Protein AF-A0A388K401-F1 (afdb_monomer_lite)

Seque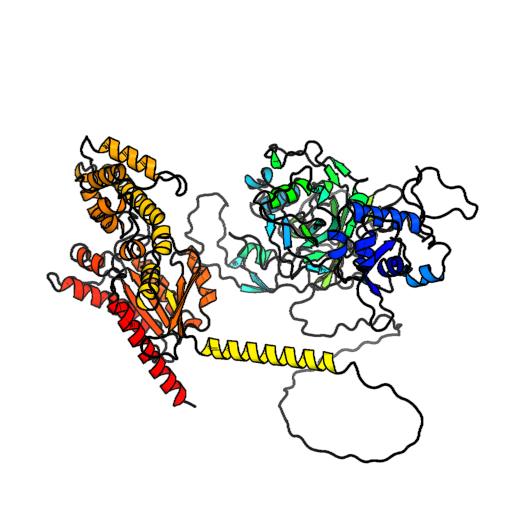nce (908 aa):
MAAQSSFIPVSRDSHFPLQNLPFGIFRPIRGSGARPRVGTAIGDFVVDLSALACRGAFSNCPHLCKGASEGCFAQSSLNAFIALGRDAWREARECLTSLLAEKDPYGAPSASCSSVSSSSLSLQYDDEIRGEAVIPISDVVMEMPVNVGDFTDFYSSRHHASNIAAIFRGGNNTLPANWVHLPTAYHGRASSIVVSGTPIHRPWGQVVSQQSSCSGLDSGPGVHHKHLQQCSPDLKPCEHLDFELEVAAVVGVGTTLGTRVSVEHARDHIFGFVLLNDWSARDIQKWESVPLGPLVGKNFGTSISPWVVTQDALEPFTCPAPVQDPPPLPYLRNPRRRSFDIRLEAAIRPPGATSGATVCRTNYRHLYWTVDQQMSHLTVGGCSLRPGDLLASGTVSGPETSSLACLLELSGGGTRDVVLNLGAEQSQPSDYESGYQEKPKGQVTRRFLEDGDEVVLSGYCDGGSYRVGFGTCLLIVVCPTAGAVRATLSLFGWGCGGRSDNEPMKTGRWRDCCGPSGLCGLGIGSVRCAMGCCLNKDDNSAQHERTQNSEIDKQIKRAERDDKQITKILLLGAGESGKSTIFKQIKVLFQRGFSDEERSDFKKIVHVNVYQSIKVLLDGRQDFFESDSNPVYSLLPGNERLAQKISDIANLSSPELPDLNGDAAAEIDRLWKDPGIQATFRRANELQLPDCAQYFFDNIDRIGAPDYIPTQEDVLFARIRTTGVAETEFVSPENPKLVYRVYDVGGQRNERRKWLHLFDGVSAIIFCVALSEYDQLLFEDESVNRMMETKQLFESVLQEQWFKKTAVMVFLNKFDIFRKKVTKVSLSKCEWFSDYRPVGGAQEVEHAYRYVARKFEDLFRQHTSQENYGRVFEVHKSTATDTEVVRRIFDAMDRAFLLQRLMEMDGN

Radius of gyration: 36.4 Å; chains: 1; bounding box: 83×88×107 Å

pLDDT: mean 82.01, std 21.8, range [21.3, 98.94]

Structure (mmCIF, N/CA/C/O backbone):
data_AF-A0A388K401-F1
#
_entry.id   AF-A0A388K401-F1
#
loop_
_atom_site.group_PDB
_atom_site.id
_atom_site.type_symbol
_atom_site.label_atom_id
_atom_site.label_alt_id
_atom_site.label_comp_id
_atom_site.label_asym_id
_atom_site.label_entity_id
_atom_site.label_seq_id
_atom_site.pdbx_PDB_ins_code
_atom_site.Cartn_x
_atom_site.Cartn_y
_atom_site.Cartn_z
_atom_site.occupancy
_atom_site.B_iso_or_equiv
_atom_site.auth_seq_id
_atom_site.auth_comp_id
_atom_site.auth_asym_id
_atom_site.auth_atom_id
_atom_site.pdbx_PDB_model_num
ATOM 1 N N . MET A 1 1 ? -12.216 35.893 25.322 1.00 35.09 1 MET A N 1
ATOM 2 C CA . MET A 1 1 ? -13.345 35.508 26.200 1.00 35.09 1 MET A CA 1
ATOM 3 C C . MET A 1 1 ? -12.829 34.466 27.179 1.00 35.09 1 MET A C 1
ATOM 5 O O . MET A 1 1 ? -11.853 33.808 26.833 1.00 35.09 1 MET A O 1
ATOM 9 N N . ALA A 1 2 ? -13.422 34.323 28.366 1.00 49.66 2 ALA A N 1
ATOM 10 C CA . ALA A 1 2 ? -13.132 33.158 29.205 1.00 49.66 2 ALA A CA 1
ATOM 11 C C . ALA A 1 2 ? -13.573 31.881 28.468 1.00 49.66 2 ALA A C 1
ATOM 13 O O . ALA A 1 2 ? -14.562 31.915 27.732 1.00 49.66 2 ALA A O 1
ATOM 14 N N . ALA A 1 3 ? -12.828 30.786 28.619 1.00 61.72 3 ALA A N 1
ATOM 15 C CA . ALA A 1 3 ? -13.238 29.498 28.075 1.00 61.72 3 ALA A CA 1
ATOM 16 C C . ALA A 1 3 ? -14.488 29.008 28.824 1.00 61.72 3 ALA A C 1
ATOM 18 O O . ALA A 1 3 ? -14.553 29.117 30.047 1.00 61.72 3 ALA A O 1
ATOM 19 N N . GLN A 1 4 ? -15.478 28.494 28.094 1.00 77.06 4 GLN A N 1
ATOM 20 C CA . GLN A 1 4 ? -16.706 27.956 28.680 1.00 77.06 4 GLN A CA 1
ATOM 21 C C . GLN A 1 4 ? -16.378 26.738 29.563 1.00 77.06 4 GLN A C 1
ATOM 23 O O . GLN A 1 4 ? -15.682 25.822 29.114 1.00 77.06 4 GLN A O 1
ATOM 28 N N . SER A 1 5 ? -16.851 26.749 30.810 1.00 86.50 5 SER A N 1
ATOM 29 C CA . SER A 1 5 ? -16.699 25.659 31.777 1.00 86.50 5 SER A CA 1
ATOM 30 C C . SER A 1 5 ? -17.785 24.595 31.604 1.00 86.50 5 SER A C 1
ATOM 32 O O . SER A 1 5 ? -18.876 24.866 31.095 1.00 86.50 5 SER A O 1
ATOM 34 N N . SER A 1 6 ? -17.477 23.370 32.032 1.00 93.31 6 SER A N 1
ATOM 35 C CA . SER A 1 6 ? -18.460 22.296 32.193 1.00 93.31 6 SER A CA 1
ATOM 36 C C . SER A 1 6 ? -18.882 22.196 33.656 1.00 93.31 6 SER A C 1
ATOM 38 O O . SER A 1 6 ? -18.071 22.457 34.541 1.00 93.31 6 SER A O 1
ATOM 40 N N . PHE A 1 7 ? -20.121 21.767 33.918 1.00 93.31 7 PHE A N 1
ATOM 41 C CA . PHE A 1 7 ? -20.528 21.402 35.281 1.00 93.31 7 PHE A CA 1
ATOM 42 C C . PHE A 1 7 ? -19.846 20.108 35.771 1.00 93.31 7 PHE A C 1
ATOM 44 O O . PHE A 1 7 ? -19.833 19.833 36.970 1.00 93.31 7 PHE A O 1
ATOM 51 N N . ILE A 1 8 ? -19.299 19.296 34.855 1.00 93.88 8 ILE A N 1
ATOM 52 C CA . ILE A 1 8 ? -18.440 18.158 35.189 1.00 93.88 8 ILE A CA 1
ATOM 53 C C . ILE A 1 8 ? -17.040 18.709 35.500 1.00 93.88 8 ILE A C 1
ATOM 55 O O . ILE A 1 8 ? -16.502 19.458 34.682 1.00 93.88 8 ILE A O 1
ATOM 59 N N . PRO A 1 9 ? -16.415 18.352 36.639 1.00 92.81 9 PRO A N 1
ATOM 60 C CA . PRO A 1 9 ? -15.063 18.798 36.957 1.00 92.81 9 PRO A CA 1
ATOM 61 C C . PRO A 1 9 ? -14.043 18.366 35.895 1.00 92.81 9 PRO A C 1
ATOM 63 O O . PRO A 1 9 ? -13.937 17.188 35.556 1.00 92.81 9 PRO A O 1
ATOM 66 N N . VAL A 1 10 ? -13.252 19.323 35.407 1.00 95.12 10 VAL A N 1
ATOM 67 C CA . VAL A 1 10 ? -12.160 19.096 34.450 1.00 95.12 10 VAL A CA 1
ATOM 68 C C . VAL A 1 10 ? -10.888 19.746 34.990 1.00 95.12 10 VAL A C 1
ATOM 70 O O . VAL A 1 10 ? -10.878 20.935 35.310 1.00 95.12 10 VAL A O 1
ATOM 73 N N . SER A 1 11 ? -9.794 18.986 35.076 1.00 93.62 11 SER A N 1
ATOM 74 C CA . SER A 1 11 ? -8.477 19.534 35.418 1.00 93.62 11 SER A CA 1
ATOM 75 C C . SER A 1 11 ? -7.849 20.264 34.221 1.00 93.62 11 SER A C 1
ATOM 77 O O . SER A 1 11 ? -8.057 19.886 33.070 1.00 93.62 11 SER A O 1
ATOM 79 N N . ARG A 1 12 ? -7.036 21.301 34.474 1.00 90.19 12 ARG A N 1
ATOM 80 C CA . ARG A 1 12 ? -6.385 22.111 33.419 1.00 90.19 12 ARG A CA 1
ATOM 81 C C . ARG A 1 12 ? -5.584 21.274 32.412 1.00 90.19 12 ARG A C 1
ATOM 83 O O . ARG A 1 12 ? -5.545 21.606 31.229 1.00 90.19 12 ARG A O 1
ATOM 90 N N . ASP A 1 13 ? -4.940 20.218 32.900 1.00 93.06 13 ASP A N 1
ATOM 91 C CA . ASP A 1 13 ? -4.091 19.328 32.109 1.00 93.06 13 ASP A CA 1
ATOM 92 C C . ASP A 1 13 ? -4.837 18.097 31.565 1.00 93.06 13 ASP A C 1
ATOM 94 O O . ASP A 1 13 ? -4.228 17.277 30.878 1.00 93.06 13 ASP A O 1
ATOM 98 N N . SER A 1 14 ? -6.147 17.975 31.824 1.00 96.19 14 SER A N 1
ATOM 99 C CA . SER A 1 14 ? -6.985 16.936 31.223 1.00 96.19 14 SER A CA 1
ATOM 100 C C . SER A 1 14 ? -6.935 17.019 29.700 1.00 96.19 14 SER A C 1
ATOM 102 O O . SER A 1 14 ? -6.981 18.098 29.108 1.00 96.19 14 SER A O 1
ATOM 104 N N . HIS A 1 15 ? -6.896 15.855 29.054 1.00 97.62 15 HIS A N 1
ATOM 105 C CA . HIS A 1 15 ? -7.008 15.752 27.603 1.00 97.62 15 HIS A CA 1
ATOM 106 C C . HIS A 1 15 ? -8.436 16.052 27.117 1.00 97.62 15 HIS A C 1
ATOM 108 O O . HIS A 1 15 ? -8.618 16.324 25.931 1.00 97.62 15 HIS A O 1
ATOM 114 N N . PHE A 1 16 ? -9.442 16.027 28.000 1.00 98.25 16 PHE A N 1
ATOM 115 C CA . PHE A 1 16 ? -10.863 16.016 27.642 1.00 98.25 16 PHE A CA 1
ATOM 116 C C . PHE A 1 16 ? -11.660 17.188 28.252 1.00 98.25 16 PHE A C 1
ATOM 118 O O . PHE A 1 16 ? -12.622 16.959 28.979 1.00 98.25 16 PHE A O 1
ATOM 125 N N . PRO A 1 17 ? -11.308 18.460 27.998 1.00 97.50 17 PRO A N 1
ATOM 126 C CA . PRO A 1 17 ? -12.152 19.583 28.385 1.00 97.50 17 PRO A CA 1
ATOM 127 C C . PRO A 1 17 ? -13.359 19.731 27.450 1.00 97.50 17 PRO A C 1
ATOM 129 O O . PRO A 1 17 ? -13.425 19.111 26.387 1.00 97.50 17 PRO A O 1
ATOM 132 N N . LEU A 1 18 ? -14.278 20.632 27.810 1.00 97.00 18 LEU A N 1
ATOM 133 C CA . LEU A 1 18 ? -15.475 20.960 27.022 1.00 97.00 18 LEU A CA 1
ATOM 134 C C . LEU A 1 18 ? -15.146 21.412 25.584 1.00 97.00 18 LEU A C 1
ATOM 136 O O . LEU A 1 18 ? -15.950 21.255 24.674 1.00 97.00 18 LEU A O 1
ATOM 140 N N . GLN A 1 19 ? -13.943 21.947 25.360 1.00 97.56 19 GLN A N 1
ATOM 141 C CA . GLN A 1 19 ? -13.450 22.351 24.043 1.00 97.56 19 GLN A CA 1
ATOM 142 C C . GLN A 1 19 ? -13.028 21.162 23.159 1.00 97.56 19 GLN A C 1
ATOM 144 O O . GLN A 1 19 ? -12.932 21.329 21.944 1.00 97.56 19 GLN A O 1
ATOM 149 N N . ASN A 1 20 ? -12.783 19.977 23.728 1.00 98.44 20 ASN A N 1
ATOM 150 C CA . ASN A 1 20 ? -12.405 18.785 22.969 1.00 98.44 20 ASN A CA 1
ATOM 151 C C . ASN A 1 20 ? -13.643 18.009 22.499 1.00 98.44 20 ASN A C 1
ATOM 153 O O . ASN A 1 20 ? -13.984 18.096 21.321 1.00 98.44 20 ASN A O 1
ATOM 157 N N . LEU A 1 21 ? -14.328 17.311 23.414 1.00 98.38 21 LEU A N 1
ATOM 158 C CA . LEU A 1 21 ? -15.435 16.383 23.125 1.00 98.38 21 LEU A CA 1
ATOM 159 C C . LEU A 1 21 ? -15.110 15.413 21.961 1.00 98.38 21 LEU A C 1
ATOM 161 O O . LEU A 1 21 ? -15.732 15.485 20.896 1.00 98.38 21 LEU A O 1
ATOM 165 N N . PRO A 1 22 ? -14.111 14.521 22.122 1.00 98.75 22 PRO A N 1
ATOM 166 C CA . PRO A 1 22 ? -13.769 13.535 21.106 1.00 98.75 22 PRO A CA 1
ATOM 167 C C . PRO A 1 22 ? -14.777 12.382 21.132 1.00 98.75 22 PRO A C 1
ATOM 169 O O . PRO A 1 22 ? -15.382 12.109 22.170 1.00 98.75 22 PRO A O 1
ATOM 172 N N . PHE A 1 23 ? -14.943 11.680 20.015 1.00 98.88 23 PHE A N 1
ATOM 173 C CA . PHE A 1 23 ? -15.877 10.555 19.901 1.00 98.88 23 PHE A CA 1
ATOM 174 C C . PHE A 1 23 ? -15.132 9.220 19.964 1.00 98.88 23 PHE A C 1
ATOM 176 O O . PHE A 1 23 ? -14.021 9.100 19.452 1.00 98.88 23 PHE A O 1
ATOM 183 N N . GLY A 1 24 ? -15.742 8.205 20.568 1.00 98.69 24 GLY A N 1
ATOM 184 C CA . GLY A 1 24 ? -15.165 6.865 20.675 1.00 98.69 24 GLY A CA 1
ATOM 185 C C . GLY A 1 24 ? -16.234 5.802 20.894 1.00 98.69 24 GLY A C 1
ATOM 186 O O . GLY A 1 24 ? -17.405 6.123 21.114 1.00 98.69 24 GLY A O 1
ATOM 187 N N . ILE A 1 25 ? -15.828 4.533 20.839 1.00 98.69 25 ILE A N 1
ATOM 188 C CA . ILE A 1 25 ? -16.687 3.398 21.191 1.00 98.69 25 ILE A CA 1
ATOM 189 C C . ILE A 1 25 ? -16.267 2.870 22.555 1.00 98.69 25 ILE A C 1
ATOM 191 O O . ILE A 1 25 ? -15.093 2.582 22.787 1.00 98.69 25 ILE A O 1
ATOM 195 N N . PHE A 1 26 ? -17.237 2.726 23.450 1.00 97.62 26 PHE A N 1
ATOM 196 C CA . PHE A 1 26 ? -17.017 2.205 24.791 1.00 97.62 26 PHE A CA 1
ATOM 197 C C . PHE A 1 26 ? -18.036 1.119 25.134 1.00 97.62 26 PHE A C 1
ATOM 199 O O . PHE A 1 26 ? -19.147 1.074 24.595 1.00 97.62 26 PHE A O 1
ATOM 206 N N . ARG A 1 27 ? -17.668 0.261 26.082 1.00 95.69 27 ARG A N 1
ATOM 207 C CA . ARG A 1 27 ? -18.534 -0.753 26.679 1.00 95.69 27 ARG A CA 1
ATOM 208 C C . ARG A 1 27 ? -18.417 -0.681 28.207 1.00 95.69 27 ARG A C 1
ATOM 210 O O . ARG A 1 27 ? -17.317 -0.862 28.725 1.00 95.69 27 ARG A O 1
ATOM 217 N N . PRO A 1 28 ? -19.514 -0.442 28.950 1.00 92.56 28 PRO A N 1
ATOM 218 C CA . PRO A 1 28 ? -19.504 -0.504 30.409 1.00 92.56 28 PRO A CA 1
ATOM 219 C C . PRO A 1 28 ? -18.999 -1.851 30.932 1.00 92.56 28 PRO A C 1
ATOM 221 O O . PRO A 1 28 ? -19.343 -2.904 30.391 1.00 92.56 28 PRO A O 1
ATOM 224 N N . ILE A 1 29 ? -18.232 -1.818 32.020 1.00 89.44 29 ILE A N 1
ATOM 225 C CA . ILE A 1 29 ? -17.775 -3.018 32.737 1.00 89.44 29 ILE A CA 1
ATOM 226 C C . ILE A 1 29 ? -18.932 -3.646 33.533 1.00 89.44 29 ILE A C 1
ATOM 228 O O . ILE A 1 29 ? -18.994 -4.864 33.700 1.00 89.44 29 ILE A O 1
ATOM 232 N N . ARG A 1 30 ? -19.869 -2.821 34.019 1.00 78.38 30 ARG A N 1
ATOM 233 C CA . ARG A 1 30 ? -21.013 -3.249 34.837 1.00 78.38 30 ARG A CA 1
ATOM 234 C C . ARG A 1 30 ? -22.275 -3.403 33.979 1.00 78.38 30 ARG A C 1
ATOM 236 O O . ARG A 1 30 ? -22.579 -2.540 33.161 1.00 78.38 30 ARG A O 1
ATOM 243 N N . GLY A 1 31 ? -23.026 -4.481 34.215 1.00 65.00 31 GLY A N 1
ATOM 244 C CA . GLY A 1 31 ? -24.271 -4.815 33.507 1.00 65.00 31 GLY A CA 1
ATOM 245 C C . GLY A 1 31 ? -24.119 -6.011 32.557 1.00 65.00 31 GLY A C 1
ATOM 246 O O . GLY A 1 31 ? -23.399 -5.949 31.562 1.00 65.00 31 GLY A O 1
ATOM 247 N N . SER A 1 32 ? -24.811 -7.118 32.844 1.00 42.56 32 SER A N 1
ATOM 248 C CA . SER A 1 32 ? -24.776 -8.322 32.003 1.00 42.56 32 SER A CA 1
ATOM 249 C C . SER A 1 32 ? -25.379 -8.049 30.622 1.00 42.56 32 SER A C 1
ATOM 251 O O . SER A 1 32 ? -26.561 -7.730 30.520 1.00 42.56 32 SER A O 1
ATOM 253 N N . GLY A 1 33 ? -24.577 -8.208 29.566 1.00 64.06 33 GLY A N 1
ATOM 254 C CA . GLY A 1 33 ? -24.996 -7.970 28.179 1.00 64.06 33 GLY A CA 1
ATOM 255 C C . GLY A 1 33 ? -24.815 -6.531 27.673 1.00 64.06 33 GLY A C 1
ATOM 256 O O . GLY A 1 33 ? -25.336 -6.210 26.605 1.00 64.06 33 GLY A O 1
ATOM 257 N N . ALA A 1 34 ? -24.082 -5.671 28.393 1.00 77.25 34 ALA A N 1
ATOM 258 C CA . ALA A 1 34 ? -23.762 -4.317 27.936 1.00 77.25 34 ALA A CA 1
ATOM 259 C C . ALA A 1 34 ? -23.042 -4.328 26.569 1.00 77.25 34 ALA A C 1
ATOM 261 O O . ALA A 1 34 ? -21.977 -4.929 26.415 1.00 77.25 34 ALA A O 1
ATOM 262 N N . ARG A 1 35 ? -23.628 -3.652 25.570 1.00 90.75 35 ARG A N 1
ATOM 263 C CA . ARG A 1 35 ? -23.102 -3.587 24.195 1.00 90.75 35 ARG A CA 1
ATOM 264 C C . ARG A 1 35 ? -22.156 -2.389 23.998 1.00 90.75 35 ARG A C 1
ATOM 266 O O . ARG A 1 35 ? -22.402 -1.347 24.620 1.00 90.75 35 ARG A O 1
ATOM 273 N N . PRO A 1 36 ? -21.124 -2.512 23.134 1.00 96.31 36 PRO A N 1
ATOM 274 C CA . PRO A 1 36 ? -20.331 -1.375 22.670 1.00 96.31 36 PRO A CA 1
ATOM 275 C C . PRO A 1 36 ? -21.211 -0.341 21.967 1.00 96.31 36 PRO A C 1
ATOM 277 O O . PRO A 1 36 ? -22.085 -0.723 21.186 1.00 96.31 36 PRO A O 1
ATOM 280 N N . ARG A 1 37 ? -20.988 0.943 22.247 1.00 97.12 37 ARG A N 1
ATOM 281 C CA . ARG A 1 37 ? -21.764 2.059 21.685 1.00 97.12 37 ARG A CA 1
ATOM 282 C C . ARG A 1 37 ? -20.993 3.376 21.719 1.00 97.12 37 ARG A C 1
ATOM 284 O O . ARG A 1 37 ? -19.907 3.445 22.296 1.00 97.12 37 ARG A O 1
ATOM 291 N N . VAL A 1 38 ? -21.547 4.408 21.087 1.00 98.62 38 VAL A N 1
ATOM 292 C CA . VAL A 1 38 ? -20.884 5.706 20.921 1.00 98.62 38 VAL A CA 1
ATOM 293 C C . VAL A 1 38 ? -20.911 6.522 22.214 1.00 98.62 38 VAL A C 1
ATOM 295 O O . VAL A 1 38 ? -21.966 6.727 22.815 1.00 98.62 38 VAL A O 1
ATOM 298 N N . GLY A 1 39 ? -19.746 7.041 22.599 1.00 98.38 39 GLY A N 1
ATOM 299 C CA . GLY A 1 39 ? -19.585 7.987 23.700 1.00 98.38 39 GLY A CA 1
ATOM 300 C C . GLY A 1 39 ? -18.717 9.191 23.333 1.00 98.38 39 GLY A C 1
ATOM 301 O O . GLY A 1 39 ? -18.006 9.171 22.324 1.00 98.38 39 GLY A O 1
ATOM 302 N N . THR A 1 40 ? -18.747 10.228 24.175 1.00 98.69 40 THR A N 1
ATOM 303 C CA . THR A 1 40 ? -17.771 11.333 24.152 1.00 98.69 40 THR A CA 1
ATOM 304 C C . THR A 1 40 ? -17.087 11.504 25.506 1.00 98.69 40 THR A C 1
ATOM 306 O O . THR A 1 40 ? -17.719 11.285 26.537 1.00 98.69 40 THR A O 1
ATOM 309 N N . ALA A 1 41 ? -15.807 11.877 25.521 1.00 98.50 41 ALA A N 1
ATOM 310 C CA . ALA A 1 41 ? -15.052 12.090 26.757 1.00 98.50 41 ALA A CA 1
ATOM 311 C C . ALA A 1 41 ? -15.184 13.529 27.291 1.00 98.50 41 ALA A C 1
ATOM 313 O O . ALA A 1 41 ? -15.103 14.493 26.524 1.00 98.50 41 ALA A O 1
ATOM 314 N N . ILE A 1 42 ? -15.317 13.670 28.613 1.00 98.00 42 ILE A N 1
ATOM 315 C CA . ILE A 1 42 ? -15.327 14.948 29.341 1.00 98.00 42 ILE A CA 1
ATOM 316 C C . ILE A 1 42 ? -14.765 14.747 30.759 1.00 98.00 42 ILE A C 1
ATOM 318 O O . ILE A 1 42 ? -15.294 13.969 31.551 1.00 98.00 42 ILE A O 1
ATOM 322 N N . GLY A 1 43 ? -13.667 15.429 31.088 1.00 96.94 43 GLY A N 1
ATOM 323 C CA . GLY A 1 43 ? -12.915 15.187 32.322 1.00 96.94 43 GLY A CA 1
ATOM 324 C C . GLY A 1 43 ? -12.485 13.720 32.428 1.00 96.94 43 GLY A C 1
ATOM 325 O O . GLY A 1 43 ? -11.899 13.179 31.493 1.00 96.94 43 GLY A O 1
ATOM 326 N N . ASP A 1 44 ? -12.826 13.082 33.547 1.00 97.00 44 ASP A N 1
ATOM 327 C CA . ASP A 1 44 ? -12.588 11.654 33.801 1.00 97.00 44 ASP A CA 1
ATOM 328 C C . ASP A 1 44 ? -13.833 10.778 33.508 1.00 97.00 44 ASP A C 1
ATOM 330 O O . ASP A 1 44 ? -13.970 9.672 34.037 1.00 97.00 44 ASP A O 1
ATOM 334 N N . PHE A 1 45 ? -14.759 11.265 32.670 1.00 97.88 45 PHE A N 1
ATOM 335 C CA . PHE A 1 45 ? -16.043 10.626 32.357 1.00 97.88 45 PHE A CA 1
ATOM 336 C C . PHE A 1 45 ? -16.260 10.420 30.851 1.00 97.88 45 PHE A C 1
ATOM 338 O O . PHE A 1 45 ? -15.739 11.153 30.008 1.00 97.88 45 PHE A O 1
ATOM 345 N N . VAL A 1 46 ? -17.092 9.431 30.524 1.00 98.12 46 VAL A N 1
ATOM 346 C CA . VAL A 1 46 ? -17.698 9.210 29.209 1.00 98.12 46 VAL A CA 1
ATOM 347 C C . VAL A 1 46 ? -19.181 9.546 29.287 1.00 98.12 46 VAL A C 1
ATOM 349 O O . VAL A 1 46 ? -19.881 9.099 30.195 1.00 98.12 46 VAL A O 1
ATOM 352 N N . VAL A 1 47 ? -19.665 10.303 28.308 1.00 98.06 47 VAL A N 1
ATOM 353 C CA . VAL A 1 47 ? -21.086 10.581 28.101 1.00 98.06 47 VAL A CA 1
ATOM 354 C C . VAL A 1 47 ? -21.629 9.628 27.040 1.00 98.06 47 VAL A C 1
ATOM 356 O O . VAL A 1 47 ? -21.085 9.556 25.940 1.00 98.06 47 VAL A O 1
ATOM 359 N N . ASP A 1 48 ? -22.693 8.903 27.367 1.00 97.19 48 ASP A N 1
ATOM 360 C CA . ASP A 1 48 ? -23.356 7.899 26.533 1.00 97.19 48 ASP A CA 1
ATOM 361 C C . ASP A 1 48 ? -24.338 8.548 25.545 1.00 97.19 48 ASP A C 1
ATOM 363 O O . ASP A 1 48 ? -25.448 8.953 25.908 1.00 97.19 48 ASP A O 1
ATOM 367 N N . LEU A 1 49 ? -23.956 8.633 24.268 1.00 97.44 49 LEU A N 1
ATOM 368 C CA . LEU A 1 49 ? -24.793 9.283 23.256 1.00 97.44 49 LEU A CA 1
ATOM 369 C C . LEU A 1 49 ? -26.023 8.444 22.891 1.00 97.44 49 LEU A C 1
ATOM 371 O O . LEU A 1 49 ? -27.018 9.006 22.431 1.00 97.44 49 LEU A O 1
ATOM 375 N N . SER A 1 50 ? -26.002 7.128 23.129 1.00 95.62 50 SER A N 1
ATOM 376 C CA . SER A 1 50 ? -27.186 6.287 22.945 1.00 95.62 50 SER A CA 1
ATOM 377 C C . SER A 1 50 ? -28.230 6.574 24.024 1.00 95.62 50 SER A C 1
ATOM 379 O O . SER A 1 50 ? -29.412 6.676 23.700 1.00 95.62 50 SER A O 1
ATOM 381 N N . ALA A 1 51 ? -27.814 6.748 25.283 1.00 94.00 51 ALA A N 1
ATOM 382 C CA . ALA A 1 51 ? -28.715 7.135 26.370 1.00 94.00 51 ALA A CA 1
ATOM 383 C C . ALA A 1 51 ? -29.331 8.525 26.117 1.00 94.00 51 ALA A C 1
ATOM 385 O O . ALA A 1 51 ? -30.551 8.690 26.192 1.00 94.00 51 ALA A O 1
ATOM 386 N N . LEU A 1 52 ? -28.510 9.503 25.712 1.00 94.19 52 LEU A N 1
ATOM 387 C CA . LEU A 1 52 ? -28.986 10.841 25.340 1.00 94.19 52 LEU A CA 1
ATOM 388 C C . LEU A 1 52 ? -29.972 10.812 24.159 1.00 94.19 52 LEU A C 1
ATOM 390 O O . LEU A 1 52 ? -30.994 11.502 24.194 1.00 94.19 52 LEU A O 1
ATOM 394 N N . ALA A 1 53 ? -29.707 10.000 23.132 1.00 93.62 53 ALA A N 1
ATOM 395 C CA . ALA A 1 53 ? -30.606 9.845 21.990 1.00 93.62 53 ALA A CA 1
ATOM 396 C C . ALA A 1 53 ? -31.962 9.243 22.396 1.00 93.62 53 ALA A C 1
ATOM 398 O O . ALA A 1 53 ? -32.996 9.784 22.008 1.00 93.62 53 ALA A O 1
ATOM 399 N N . CYS A 1 54 ? -31.973 8.203 23.240 1.00 91.44 54 CYS A N 1
ATOM 400 C CA . CYS A 1 54 ? -33.202 7.602 23.774 1.00 91.44 54 CYS A CA 1
ATOM 401 C C . CYS A 1 54 ? -34.060 8.589 24.584 1.00 91.44 54 CYS A C 1
ATOM 403 O O . CYS A 1 54 ? -35.285 8.487 24.572 1.00 91.44 54 CYS A O 1
ATOM 405 N N . ARG A 1 55 ? -33.436 9.562 25.262 1.00 90.50 55 ARG A N 1
ATOM 406 C CA . ARG A 1 55 ? -34.133 10.637 25.991 1.00 90.50 55 ARG A CA 1
ATOM 407 C C . ARG A 1 55 ? -34.537 11.821 25.093 1.00 90.50 55 ARG A C 1
ATOM 409 O O . ARG A 1 55 ? -35.222 12.725 25.560 1.00 90.50 55 ARG A O 1
ATOM 416 N N . GLY A 1 56 ? -34.161 11.818 23.809 1.00 89.69 56 GLY A N 1
ATOM 417 C CA . GLY A 1 56 ? -34.538 12.841 22.827 1.00 89.69 56 GLY A CA 1
ATOM 418 C C . GLY A 1 56 ? -33.597 14.048 22.735 1.00 89.69 56 GLY A C 1
ATOM 419 O O . GLY A 1 56 ? -33.997 15.074 22.192 1.00 89.69 56 GLY A O 1
ATOM 420 N N . ALA A 1 57 ? -32.354 13.953 23.225 1.00 89.44 57 ALA A N 1
ATOM 421 C CA . ALA A 1 57 ? -31.391 15.066 23.248 1.00 89.44 57 ALA A CA 1
ATOM 422 C C . ALA A 1 57 ? -31.156 15.738 21.884 1.00 89.44 57 ALA A C 1
ATOM 424 O O . ALA A 1 57 ? -31.003 16.957 21.815 1.00 89.44 57 ALA A O 1
ATOM 425 N N . PHE A 1 58 ? -31.175 14.944 20.811 1.00 93.44 58 PHE A N 1
ATOM 426 C CA . PHE A 1 58 ? -30.882 15.367 19.439 1.00 93.44 58 PHE A CA 1
ATOM 427 C C . PHE A 1 58 ? -32.143 15.628 18.592 1.00 93.44 58 PHE A C 1
ATOM 429 O O . PHE A 1 58 ? -32.060 15.672 17.368 1.00 93.44 58 PHE A O 1
ATOM 436 N N . SER A 1 59 ? -33.326 15.777 19.203 1.00 88.31 59 SER A N 1
ATOM 437 C CA . SER A 1 59 ? -34.590 15.989 18.472 1.00 88.31 59 SER A CA 1
ATOM 438 C C . SER A 1 59 ? -34.610 17.277 17.638 1.00 88.31 59 SER A C 1
ATOM 440 O O . SER A 1 59 ? -35.200 17.302 16.560 1.00 88.31 59 SER A O 1
ATOM 442 N N . ASN A 1 60 ? -33.919 18.319 18.110 1.00 87.44 60 ASN A N 1
ATOM 443 C CA . ASN A 1 60 ? -33.858 19.646 17.490 1.00 87.44 60 ASN A CA 1
ATOM 444 C C . ASN A 1 60 ? -32.648 19.825 16.547 1.00 87.44 60 ASN A C 1
ATOM 446 O O . ASN A 1 60 ? -32.311 20.951 16.188 1.00 87.44 60 ASN A O 1
ATOM 450 N N . CYS A 1 61 ? -31.988 18.729 16.168 1.00 92.88 61 CYS A N 1
ATOM 451 C CA . CYS A 1 61 ? -30.805 18.697 15.311 1.00 92.88 61 CYS A CA 1
ATOM 452 C C . CYS A 1 61 ? -31.200 18.160 13.917 1.00 92.88 61 CYS A C 1
ATOM 454 O O . CYS A 1 61 ? -31.200 16.944 13.741 1.00 92.88 61 CYS A O 1
ATOM 456 N N . PRO A 1 62 ? -31.646 18.985 12.948 1.00 93.25 62 PRO A N 1
ATOM 457 C CA . PRO A 1 62 ? -32.236 18.505 11.691 1.00 93.25 62 PRO A CA 1
ATOM 458 C C . PRO A 1 62 ? -31.342 17.604 10.821 1.00 93.25 62 PRO A C 1
ATOM 460 O O . PRO A 1 62 ? -31.882 16.767 10.095 1.00 93.25 62 PRO A O 1
ATOM 463 N N . HIS A 1 63 ? -30.014 17.729 10.879 1.00 94.12 63 HIS A N 1
ATOM 464 C CA . HIS A 1 63 ? -29.094 16.860 10.132 1.00 94.12 63 HIS A CA 1
ATOM 465 C C . HIS A 1 63 ? -28.791 15.541 10.871 1.00 94.12 63 HIS A C 1
ATOM 467 O O . HIS A 1 63 ? -28.559 14.510 10.237 1.00 94.12 63 HIS A O 1
ATOM 473 N N . LEU A 1 64 ? -28.838 15.542 12.205 1.00 94.12 64 LEU A N 1
ATOM 474 C CA . LEU A 1 64 ? -28.513 14.406 13.069 1.00 94.12 64 LEU A CA 1
ATOM 475 C C . LEU A 1 64 ? -29.731 13.591 13.527 1.00 94.12 64 LEU A C 1
ATOM 477 O O . LEU A 1 64 ? -29.609 12.383 13.729 1.00 94.12 64 LEU A O 1
ATOM 481 N N . CYS A 1 65 ? -30.896 14.217 13.719 1.00 89.44 65 CYS A N 1
ATOM 482 C CA . CYS A 1 65 ? -32.041 13.632 14.425 1.00 89.44 65 CYS A CA 1
ATOM 483 C C . CYS A 1 65 ? -32.498 12.312 13.794 1.00 89.44 65 CYS A C 1
ATOM 485 O O . CYS A 1 65 ? -32.781 11.343 14.505 1.00 89.44 65 CYS A O 1
ATOM 487 N N . LYS A 1 66 ? -32.482 12.238 12.457 1.00 88.44 66 LYS A N 1
ATOM 488 C CA . LYS A 1 66 ? -32.775 11.014 11.713 1.00 88.44 66 LYS A CA 1
ATOM 489 C C . LYS A 1 66 ? -31.775 9.908 12.061 1.00 88.44 66 LYS A C 1
ATOM 491 O O . LYS A 1 66 ? -32.188 8.879 12.574 1.00 88.44 66 LYS A O 1
ATOM 496 N N . GLY A 1 67 ? -30.473 10.135 11.881 1.00 89.31 67 GLY A N 1
ATOM 497 C CA . GLY A 1 67 ? -29.449 9.133 12.206 1.00 89.31 67 GLY A CA 1
ATOM 498 C C . GLY A 1 67 ? -29.461 8.710 13.683 1.00 89.31 67 GLY A C 1
ATOM 499 O O . GLY A 1 67 ? -29.333 7.525 13.989 1.00 89.31 67 GLY A O 1
ATOM 500 N N . ALA A 1 68 ? -29.695 9.654 14.601 1.00 85.81 68 ALA A N 1
ATOM 501 C CA . ALA A 1 68 ? -29.826 9.378 16.031 1.00 85.81 68 ALA A CA 1
ATOM 502 C C . ALA A 1 68 ? -31.041 8.481 16.345 1.00 85.81 68 ALA A C 1
ATOM 504 O O . ALA A 1 68 ? -30.905 7.520 17.100 1.00 85.81 68 ALA A O 1
ATOM 505 N N . SER A 1 69 ? -32.202 8.750 15.734 1.00 83.06 69 SER A N 1
ATOM 506 C CA . SER A 1 69 ? -33.422 7.927 15.866 1.00 83.06 69 SER A CA 1
ATOM 507 C C . SER A 1 69 ? -33.345 6.579 15.139 1.00 83.06 69 SER A C 1
ATOM 509 O O . SER A 1 69 ? -33.934 5.604 15.600 1.00 83.06 69 SER A O 1
ATOM 511 N N . GLU A 1 70 ? -32.556 6.486 14.067 1.00 90.25 70 GLU A N 1
ATOM 512 C CA . GLU A 1 70 ? -32.167 5.233 13.403 1.00 90.25 70 GLU A CA 1
ATOM 513 C C . GLU A 1 70 ? -31.067 4.471 14.180 1.00 90.25 70 GLU A C 1
ATOM 515 O O . GLU A 1 70 ? -30.655 3.380 13.785 1.00 90.25 70 GLU A O 1
ATOM 520 N N . GLY A 1 71 ? -30.614 5.006 15.321 1.00 93.62 71 GLY A N 1
ATOM 521 C CA . GLY A 1 71 ? -29.728 4.317 16.256 1.00 93.62 71 GLY A CA 1
ATOM 522 C C . GLY A 1 71 ? -28.243 4.363 15.894 1.00 93.62 71 GLY A C 1
ATOM 523 O O . GLY A 1 71 ? -27.509 3.452 16.282 1.00 93.62 71 GLY A O 1
ATOM 524 N N . CYS A 1 72 ? -27.760 5.401 15.196 1.00 96.81 72 CYS A N 1
ATOM 525 C CA . CYS A 1 72 ? -26.334 5.541 14.859 1.00 96.81 72 CYS A CA 1
ATOM 526 C C . CYS A 1 72 ? -25.421 5.543 16.101 1.00 96.81 72 CYS A C 1
ATOM 528 O O . CYS A 1 72 ? -24.309 5.027 16.047 1.00 96.81 72 CYS A O 1
ATOM 530 N N . PHE A 1 73 ? -25.903 6.059 17.238 1.00 98.00 73 PHE A N 1
ATOM 531 C CA . PHE A 1 73 ? -25.161 6.076 18.503 1.00 98.00 73 PHE A CA 1
ATOM 532 C C . PHE A 1 73 ? -25.193 4.748 19.276 1.00 98.00 73 PHE A C 1
ATOM 534 O O . PHE A 1 73 ? -24.360 4.541 20.155 1.00 98.00 73 PHE A O 1
ATOM 541 N N . ALA A 1 74 ? -26.096 3.829 18.924 1.00 96.62 74 ALA A N 1
ATOM 542 C CA . ALA A 1 74 ? -26.169 2.481 19.494 1.00 96.62 74 ALA A CA 1
ATOM 543 C C . ALA A 1 74 ? -25.292 1.456 18.738 1.00 96.62 74 ALA A C 1
ATOM 545 O O . ALA A 1 74 ? -25.277 0.277 19.095 1.00 96.62 74 ALA A O 1
ATOM 546 N N . GLN A 1 75 ? -24.589 1.884 17.682 1.00 97.56 75 GLN A N 1
ATOM 547 C CA . GLN A 1 75 ? -23.705 1.036 16.881 1.00 97.56 75 GLN A CA 1
ATOM 548 C C . GLN A 1 75 ? -22.367 0.782 17.581 1.00 97.56 75 GLN A C 1
ATOM 550 O O . GLN A 1 75 ? -21.830 1.652 18.263 1.00 97.56 75 GLN A O 1
ATOM 555 N N . SER A 1 76 ? -21.762 -0.376 17.314 1.00 97.00 76 SER A N 1
ATOM 556 C CA . SER A 1 76 ? -20.434 -0.751 17.820 1.00 97.00 76 SER A CA 1
ATOM 557 C C . SER A 1 76 ? -19.261 -0.121 17.048 1.00 97.00 76 SER A C 1
ATOM 559 O O . SER A 1 76 ? -18.138 -0.598 17.160 1.00 97.00 76 SER A O 1
ATOM 561 N N . SER A 1 77 ? -19.516 0.892 16.215 1.00 98.25 77 SER A N 1
ATOM 562 C CA . SER A 1 77 ? -18.513 1.619 15.425 1.00 98.25 77 SER A CA 1
ATOM 563 C C . SER A 1 77 ? -19.049 3.002 15.048 1.00 98.25 77 SER A C 1
ATOM 565 O O . SER A 1 77 ? -20.253 3.155 14.829 1.00 98.25 77 SER A O 1
ATOM 567 N N . LEU A 1 78 ? -18.176 4.006 14.934 1.00 98.69 78 LEU A N 1
ATOM 568 C CA . LEU A 1 78 ? -18.569 5.371 14.571 1.00 98.69 78 LEU A CA 1
ATOM 569 C C . LEU A 1 78 ? -19.018 5.503 13.103 1.00 98.69 78 LEU A C 1
ATOM 571 O O . LEU A 1 78 ? -19.614 6.521 12.760 1.00 98.69 78 LEU A O 1
ATOM 575 N N . ASN A 1 79 ? -18.774 4.504 12.243 1.00 98.44 79 ASN A N 1
ATOM 576 C CA . ASN A 1 79 ? -18.989 4.567 10.788 1.00 98.44 79 ASN A CA 1
ATOM 577 C C . ASN A 1 79 ? -20.383 5.090 10.392 1.00 98.44 79 ASN A C 1
ATOM 579 O O . ASN A 1 79 ? -20.489 5.919 9.492 1.00 98.44 79 ASN A O 1
ATOM 583 N N . ALA A 1 80 ? -21.444 4.658 11.083 1.00 97.56 80 ALA A N 1
ATOM 584 C CA . ALA A 1 80 ? -22.813 5.101 10.804 1.00 97.56 80 ALA A CA 1
ATOM 585 C C . ALA A 1 80 ? -23.064 6.577 11.168 1.00 97.56 80 ALA A C 1
ATOM 587 O O . ALA A 1 80 ? -23.821 7.254 10.482 1.00 97.56 80 ALA A O 1
ATOM 588 N N . PHE A 1 81 ? -22.430 7.080 12.232 1.00 98.38 81 PHE A N 1
ATOM 589 C CA . PHE A 1 81 ? -22.520 8.483 12.645 1.00 98.38 81 PHE A CA 1
ATOM 590 C C . PHE A 1 81 ? -21.658 9.386 11.752 1.00 98.38 81 PHE A C 1
ATOM 592 O O . PHE A 1 81 ? -22.126 10.421 11.281 1.00 98.38 81 PHE A O 1
ATOM 599 N N . ILE A 1 82 ? -20.419 8.984 11.452 1.00 97.94 82 ILE A N 1
ATOM 600 C CA . ILE A 1 82 ? -19.519 9.800 10.623 1.00 97.94 82 ILE A CA 1
ATOM 601 C C . ILE A 1 82 ? -20.002 9.874 9.166 1.00 97.94 82 ILE A C 1
ATOM 603 O O . ILE A 1 82 ? -19.870 10.923 8.543 1.00 97.94 82 ILE A O 1
ATOM 607 N N . ALA A 1 83 ? -20.683 8.842 8.655 1.00 96.88 83 ALA A N 1
ATOM 608 C CA . ALA A 1 83 ? -21.303 8.865 7.329 1.00 96.88 83 ALA A CA 1
ATOM 609 C C . ALA A 1 83 ? -22.413 9.929 7.155 1.00 96.88 83 ALA A C 1
ATOM 611 O O . ALA A 1 83 ? -22.747 10.254 6.018 1.00 96.88 83 ALA A O 1
ATOM 612 N N . LEU A 1 84 ? -22.968 10.495 8.240 1.00 96.31 84 LEU A N 1
ATOM 613 C CA . LEU A 1 84 ? -23.992 11.555 8.175 1.00 96.31 84 LEU A CA 1
ATOM 614 C C . LEU A 1 84 ? -23.449 12.905 7.670 1.00 96.31 84 LEU A C 1
ATOM 616 O O . LEU A 1 84 ? -24.228 13.770 7.274 1.00 96.31 84 LEU A O 1
ATOM 620 N N . GLY A 1 85 ? -22.126 13.090 7.665 1.00 95.81 85 GLY A N 1
ATOM 621 C CA . GLY A 1 85 ? -21.482 14.307 7.180 1.00 95.81 85 GLY A CA 1
ATOM 622 C C . GLY A 1 85 ? -21.436 15.476 8.170 1.00 95.81 85 GLY A C 1
ATOM 623 O O . GLY A 1 85 ? -21.977 15.442 9.277 1.00 95.81 85 GLY A O 1
ATOM 624 N N . ARG A 1 86 ? -20.721 16.524 7.745 1.00 95.62 86 ARG A N 1
ATOM 625 C CA . ARG A 1 86 ? -20.182 17.587 8.606 1.00 95.62 86 ARG A CA 1
ATOM 626 C C . ARG A 1 86 ? -21.217 18.324 9.453 1.00 95.62 86 ARG A C 1
ATOM 628 O O . ARG A 1 86 ? -20.940 18.619 10.614 1.00 95.62 86 ARG A O 1
ATOM 635 N N . ASP A 1 87 ? -22.396 18.588 8.902 1.00 96.56 87 ASP A N 1
ATOM 636 C CA . ASP A 1 87 ? -23.446 19.328 9.607 1.00 96.56 87 ASP A CA 1
ATOM 637 C C . ASP A 1 87 ? -24.007 18.520 10.790 1.00 96.56 87 ASP A C 1
ATOM 639 O O . ASP A 1 87 ? -24.143 19.053 11.889 1.00 96.56 87 ASP A O 1
ATOM 643 N N . ALA A 1 88 ? -24.195 17.204 10.632 1.00 97.25 88 ALA A N 1
ATOM 644 C CA . ALA A 1 88 ? -24.624 16.324 11.722 1.00 97.25 88 ALA A CA 1
ATOM 645 C C . ALA A 1 88 ? -23.557 16.189 12.829 1.00 97.25 88 ALA A C 1
ATOM 647 O O . ALA A 1 88 ? -23.895 16.097 14.013 1.00 97.25 88 ALA A O 1
ATOM 648 N N . TRP A 1 89 ? -22.263 16.211 12.478 1.00 97.50 89 TRP A N 1
ATOM 649 C CA . TRP A 1 89 ? -21.175 16.206 13.469 1.00 97.50 89 TRP A CA 1
ATOM 650 C C . TRP A 1 89 ? -21.153 17.506 14.287 1.00 97.50 89 TRP A C 1
ATOM 652 O O . TRP A 1 89 ? -20.903 17.481 15.495 1.00 97.50 89 TRP A O 1
ATOM 662 N N . ARG A 1 90 ? -21.435 18.640 13.634 1.00 97.00 90 ARG A N 1
ATOM 663 C CA . ARG A 1 90 ? -21.522 19.962 14.269 1.00 97.00 90 ARG A CA 1
ATOM 664 C C . ARG A 1 90 ? -22.722 20.076 15.186 1.00 97.00 90 ARG A C 1
ATOM 666 O O . ARG A 1 90 ? -22.545 20.463 16.335 1.00 97.00 90 ARG A O 1
ATOM 673 N N . GLU A 1 91 ? -23.895 19.639 14.743 1.00 97.50 91 GLU A N 1
ATOM 674 C CA . GLU A 1 91 ? -25.080 19.565 15.598 1.00 97.50 91 GLU A CA 1
ATOM 675 C C . GLU A 1 91 ? -24.848 18.690 16.836 1.00 97.50 91 GLU A C 1
ATOM 677 O O . GLU A 1 91 ? -25.212 19.090 17.942 1.00 97.50 91 GLU A O 1
ATOM 682 N N . ALA A 1 92 ? -24.192 17.529 16.683 1.00 97.44 92 ALA A N 1
ATOM 683 C CA . ALA A 1 92 ? -23.810 16.691 17.821 1.00 97.44 92 ALA A CA 1
ATOM 684 C C . ALA A 1 92 ? -22.911 17.467 18.796 1.00 97.44 92 ALA A C 1
ATOM 686 O O . ALA A 1 92 ? -23.181 17.501 19.997 1.00 97.44 92 ALA A O 1
ATOM 687 N N . ARG A 1 93 ? -21.865 18.128 18.282 1.00 97.19 93 ARG A N 1
ATOM 688 C CA . ARG A 1 93 ? -20.913 18.920 19.073 1.00 97.19 93 ARG A CA 1
ATOM 689 C C . ARG A 1 93 ? -21.578 20.093 19.796 1.00 97.19 93 ARG A C 1
ATOM 691 O O . ARG A 1 93 ? -21.317 20.290 20.981 1.00 97.19 93 ARG A O 1
ATOM 698 N N . GLU A 1 94 ? -22.421 20.862 19.115 1.00 96.00 94 GLU A N 1
ATOM 699 C CA . GLU A 1 94 ? -23.139 22.011 19.679 1.00 96.00 94 GLU A CA 1
ATOM 700 C C . GLU A 1 94 ? -24.148 21.574 20.748 1.00 96.00 94 GLU A C 1
ATOM 702 O O . GLU A 1 94 ? -24.176 22.147 21.840 1.00 96.00 94 GLU A O 1
ATOM 707 N N . CYS A 1 95 ? -24.904 20.502 20.485 1.00 95.12 95 CYS A N 1
ATOM 708 C CA . CYS A 1 95 ? -25.813 19.888 21.450 1.00 95.12 95 CYS A CA 1
ATOM 709 C C . CYS A 1 95 ? -25.062 19.423 22.709 1.00 95.12 95 CYS A C 1
ATOM 711 O O . CYS A 1 95 ? -25.421 19.816 23.819 1.00 95.12 95 CYS A O 1
ATOM 713 N N . LEU A 1 96 ? -23.975 18.659 22.551 1.00 96.12 96 LEU A N 1
ATOM 714 C CA . LEU A 1 96 ? -23.156 18.170 23.668 1.00 96.12 96 LEU A CA 1
ATOM 715 C C . LEU A 1 96 ? -22.502 19.317 24.448 1.00 96.12 96 LEU A C 1
ATOM 717 O O . LEU A 1 96 ? -22.530 19.306 25.676 1.00 96.12 96 LEU A O 1
ATOM 721 N N . THR A 1 97 ? -21.983 20.339 23.762 1.00 95.44 97 THR A N 1
ATOM 722 C CA . THR A 1 97 ? -21.415 21.533 24.413 1.00 95.44 97 THR A CA 1
ATOM 723 C C . THR A 1 97 ? -22.473 22.258 25.248 1.00 95.44 97 THR A C 1
ATOM 725 O O . THR A 1 97 ? -22.206 22.620 26.389 1.00 95.44 97 THR A O 1
ATOM 728 N N . SER A 1 98 ? -23.690 22.423 24.720 1.00 92.56 98 SER A N 1
ATOM 729 C CA . SER A 1 98 ? -24.806 23.069 25.426 1.00 92.56 98 SER A CA 1
ATOM 730 C C . SER A 1 98 ? -25.323 22.245 26.615 1.00 92.56 98 SER A C 1
ATOM 732 O O . SER A 1 98 ? -25.634 22.794 27.675 1.00 92.56 98 SER A O 1
ATOM 734 N N . LEU A 1 99 ? -25.378 20.916 26.472 1.00 92.62 99 LEU A N 1
ATOM 735 C CA . LEU A 1 99 ? -25.794 19.998 27.534 1.00 92.62 99 LEU A CA 1
ATOM 736 C C . LEU A 1 99 ? -24.776 19.899 28.675 1.00 92.62 99 LEU A C 1
ATOM 738 O O . LEU A 1 99 ? -25.197 19.721 29.816 1.00 92.62 99 LEU A O 1
ATOM 742 N N . LEU A 1 100 ? -23.476 19.997 28.372 1.00 95.00 100 LEU A N 1
ATOM 743 C CA . LEU A 1 100 ? -22.371 19.840 29.326 1.00 95.00 100 LEU A CA 1
ATOM 744 C C . LEU A 1 100 ? -21.854 21.158 29.916 1.00 95.00 100 LEU A C 1
ATOM 746 O O . LEU A 1 100 ? -21.135 21.121 30.918 1.00 95.00 100 LEU A O 1
ATOM 750 N N . ALA A 1 101 ? -22.197 22.302 29.324 1.00 92.81 101 ALA A N 1
ATOM 751 C CA . ALA A 1 101 ? -21.837 23.616 29.842 1.00 92.81 101 ALA A CA 1
ATOM 752 C C . ALA A 1 101 ? -22.408 23.864 31.246 1.00 92.81 101 ALA A C 1
ATOM 754 O O . ALA A 1 101 ? -23.533 23.477 31.564 1.00 92.81 101 ALA A O 1
ATOM 755 N N . GLU A 1 102 ? -21.631 24.556 32.073 1.00 88.94 102 GLU A N 1
ATOM 756 C CA . GLU A 1 102 ? -22.072 25.037 33.379 1.00 88.94 102 GLU A CA 1
ATOM 757 C C . GLU A 1 102 ? -23.153 26.122 33.220 1.00 88.94 102 GLU A C 1
ATOM 759 O O . GLU A 1 102 ? -22.944 27.134 32.544 1.00 88.94 102 GLU A O 1
ATOM 764 N N . LYS A 1 103 ? -24.324 25.908 33.831 1.00 82.81 103 LYS A N 1
ATOM 765 C CA . LYS A 1 103 ? -25.443 26.859 33.855 1.00 82.81 103 LYS A CA 1
ATOM 766 C C . LYS A 1 103 ? -25.511 27.566 35.209 1.00 82.81 103 LYS A C 1
ATOM 768 O O . LYS A 1 103 ? -25.374 26.934 36.260 1.00 82.81 103 LYS A O 1
ATOM 773 N N . ASP A 1 104 ? -25.758 28.874 35.165 1.00 68.00 104 ASP A N 1
ATOM 774 C CA . ASP A 1 104 ? -25.982 29.712 36.347 1.00 68.00 104 ASP A CA 1
ATOM 775 C C . ASP A 1 104 ? -27.332 29.350 37.006 1.00 68.00 104 ASP A C 1
ATOM 777 O O . ASP A 1 104 ? -28.369 29.461 36.339 1.00 68.00 104 ASP A O 1
ATOM 781 N N . PRO A 1 105 ? -27.360 28.952 38.295 1.00 57.06 105 PRO A N 1
ATOM 782 C CA . PRO A 1 105 ? -28.595 28.611 39.003 1.00 57.06 105 PRO A CA 1
ATOM 783 C C . PRO A 1 105 ? -29.584 29.780 39.180 1.00 57.06 105 PRO A C 1
ATOM 785 O O . PRO A 1 105 ? -30.737 29.526 39.528 1.00 57.06 105 PRO A O 1
ATOM 788 N N . TYR A 1 106 ? -29.179 31.036 38.946 1.00 54.91 106 TYR A N 1
ATOM 789 C CA . TYR A 1 106 ? -30.040 32.224 39.071 1.00 54.91 106 TYR A CA 1
ATOM 790 C C . TYR A 1 106 ? -30.417 32.891 37.738 1.00 54.91 106 TYR A C 1
ATOM 792 O O . TYR A 1 106 ? -31.247 33.798 37.733 1.00 54.91 106 TYR A O 1
ATOM 800 N N . GLY A 1 107 ? -29.893 32.394 36.614 1.00 51.97 107 GLY A N 1
ATOM 801 C CA . GLY A 1 107 ? -30.451 32.615 35.279 1.00 51.97 107 GLY A CA 1
ATOM 802 C C . GLY A 1 107 ? -30.310 34.022 34.682 1.00 51.97 107 GLY A C 1
ATOM 803 O O . GLY A 1 107 ? -31.193 34.868 34.807 1.00 51.97 107 GLY A O 1
ATOM 804 N N . ALA A 1 108 ? -29.296 34.195 33.833 1.00 38.41 108 ALA A N 1
ATOM 805 C CA . ALA A 1 108 ? -29.371 35.104 32.690 1.00 38.41 108 ALA A CA 1
ATOM 806 C C . ALA A 1 108 ? -29.020 34.324 31.408 1.00 38.41 108 ALA A C 1
ATOM 808 O O . ALA A 1 108 ? -27.968 33.682 31.371 1.00 38.41 108 ALA A O 1
ATOM 809 N N . PRO A 1 109 ? -29.852 34.346 30.347 1.00 42.94 109 PRO A N 1
ATOM 810 C CA . PRO A 1 109 ? -29.475 33.741 29.075 1.00 42.94 109 PRO A CA 1
ATOM 811 C C . PRO A 1 109 ? -28.298 34.526 28.486 1.00 42.94 109 PRO A C 1
ATOM 813 O O . PRO A 1 109 ? -28.430 35.712 28.172 1.00 42.94 109 PRO A O 1
ATOM 816 N N . SER A 1 110 ? -27.136 33.886 28.336 1.00 39.59 110 SER A N 1
ATOM 817 C CA . SER A 1 110 ? -25.996 34.528 27.683 1.00 39.59 110 SER A CA 1
ATOM 818 C C . SER A 1 110 ? -26.335 34.778 26.210 1.00 39.59 110 SER A C 1
ATOM 820 O O . SER A 1 110 ? -26.752 33.883 25.474 1.00 39.59 110 SER A O 1
ATOM 822 N N . ALA A 1 111 ? -26.199 36.032 25.779 1.00 39.00 111 ALA A N 1
ATOM 823 C CA . ALA A 1 111 ? -26.764 36.537 24.525 1.00 39.00 111 ALA A CA 1
ATOM 824 C C . ALA A 1 111 ? -26.008 36.095 23.247 1.00 39.00 111 ALA A C 1
ATOM 826 O O . ALA A 1 111 ? -25.958 36.840 22.272 1.00 39.00 111 ALA A O 1
ATOM 827 N N . SER A 1 112 ? -25.386 34.911 23.251 1.00 39.06 112 SER A N 1
ATOM 828 C CA . SER A 1 112 ? -24.532 34.407 22.165 1.00 39.06 112 SER A CA 1
ATOM 829 C C . SER A 1 112 ? -24.869 32.997 21.669 1.00 39.06 112 SER A C 1
ATOM 831 O O . SER A 1 112 ? -24.173 32.504 20.788 1.00 39.06 112 SER A O 1
ATOM 833 N N . CYS A 1 113 ? -25.908 32.336 22.195 1.00 39.66 113 CYS A N 1
ATOM 834 C CA . CYS A 1 113 ? -26.345 31.013 21.727 1.00 39.66 113 CYS A CA 1
ATOM 835 C C . CYS A 1 113 ? -27.786 31.064 21.186 1.00 39.66 113 CYS A C 1
ATOM 837 O O . CYS A 1 113 ? -28.720 30.511 21.760 1.00 39.66 113 CYS A O 1
ATOM 839 N N . SER A 1 114 ? -27.974 31.795 20.085 1.00 37.66 114 SER A N 1
ATOM 840 C CA . SER A 1 114 ? -29.272 32.006 19.433 1.00 37.66 114 SER A CA 1
ATOM 841 C C . SER A 1 114 ? -29.334 31.315 18.063 1.00 37.66 114 SER A C 1
ATOM 843 O O . SER A 1 114 ? -29.228 31.981 17.032 1.00 37.66 114 SER A O 1
ATOM 845 N N . SER A 1 115 ? -29.507 29.989 18.050 1.00 39.62 115 SER A N 1
ATOM 846 C CA . SER A 1 115 ? -29.818 29.230 16.819 1.00 39.62 115 SER A CA 1
ATOM 847 C C . SER A 1 115 ? -30.446 27.846 17.042 1.00 39.62 115 SER A C 1
ATOM 849 O O . SER A 1 115 ? -31.296 27.466 16.243 1.00 39.62 115 SER A O 1
ATOM 851 N N . VAL A 1 116 ? -30.120 27.113 18.116 1.00 43.84 116 VAL A N 1
ATOM 852 C CA . VAL A 1 116 ? -30.765 25.817 18.421 1.00 43.84 116 VAL A CA 1
ATOM 853 C C . VAL A 1 116 ? -31.684 25.960 19.630 1.00 43.84 116 VAL A C 1
ATOM 855 O O . VAL A 1 116 ? -31.239 26.250 20.739 1.00 43.84 116 VAL A O 1
ATOM 858 N N . SER A 1 117 ? -32.988 25.765 19.415 1.00 43.16 117 SER A N 1
ATOM 859 C CA . SER A 1 117 ? -33.971 25.789 20.502 1.00 43.16 117 SER A CA 1
ATOM 860 C C . SER A 1 117 ? -33.668 24.694 21.528 1.00 43.16 117 SER A C 1
ATOM 862 O O . SER A 1 117 ? -33.480 23.531 21.164 1.00 43.16 117 SER A O 1
ATOM 864 N N . SER A 1 118 ? -33.619 25.081 22.802 1.00 46.25 118 SER A N 1
ATOM 865 C CA . SER A 1 118 ? -33.308 24.210 23.937 1.00 46.25 118 SER A CA 1
ATOM 866 C C . SER A 1 118 ? -34.104 22.906 23.899 1.00 46.25 118 SER A C 1
ATOM 868 O O . SER A 1 118 ? -35.336 22.931 23.982 1.00 46.25 118 SER A O 1
ATOM 870 N N . SER A 1 119 ? -33.410 21.769 23.863 1.00 53.12 119 SER A N 1
ATOM 871 C CA . SER A 1 119 ? -33.999 20.525 24.350 1.00 53.12 119 SER A CA 1
ATOM 872 C C . SER A 1 119 ? -34.358 20.715 25.830 1.00 53.12 119 SER A C 1
ATOM 874 O O . SER A 1 119 ? -33.650 21.396 26.572 1.00 53.12 119 SER A O 1
ATOM 876 N N . SER A 1 120 ? -35.477 20.145 26.281 1.00 60.81 120 SER A N 1
ATOM 877 C CA . SER A 1 120 ? -35.962 20.311 27.666 1.00 60.81 120 SER A CA 1
ATOM 878 C C . SER A 1 120 ? -35.098 19.591 28.716 1.00 60.81 120 SER A C 1
ATOM 880 O O . SER A 1 120 ? -35.419 19.604 29.899 1.00 60.81 120 SER A O 1
ATOM 882 N N . LEU A 1 121 ? -34.017 18.948 28.273 1.00 73.94 121 LEU A N 1
ATOM 883 C CA . LEU A 1 121 ? -33.104 18.122 29.049 1.00 73.94 121 LEU A CA 1
ATOM 884 C C . LEU A 1 121 ? -31.987 18.976 29.656 1.00 73.94 121 LEU A C 1
ATOM 886 O O . LEU A 1 121 ? -31.393 19.823 28.985 1.00 73.94 121 LEU A O 1
ATOM 890 N N . SER A 1 122 ? -31.643 18.725 30.919 1.00 83.44 122 SER A N 1
ATOM 891 C CA . SER A 1 122 ? -30.534 19.419 31.578 1.00 83.44 122 SER A CA 1
ATOM 892 C C . SER A 1 122 ? -29.710 18.467 32.438 1.00 83.44 122 SER A C 1
ATOM 894 O O . SER A 1 122 ? -30.001 18.289 33.617 1.00 83.44 122 SER A O 1
ATOM 896 N N . LEU A 1 123 ? -28.631 17.914 31.871 1.00 86.38 123 LEU A N 1
ATOM 897 C CA . LEU A 1 123 ? -27.732 16.966 32.552 1.00 86.38 123 LEU A CA 1
ATOM 898 C C . LEU A 1 123 ? -27.134 17.488 33.872 1.00 86.38 123 LEU A C 1
ATOM 900 O O . LEU A 1 123 ? -26.738 16.697 34.723 1.00 86.38 123 LEU A O 1
ATOM 904 N N . GLN A 1 124 ? -27.071 18.806 34.076 1.00 88.56 124 GLN A N 1
ATOM 905 C CA . GLN A 1 124 ? -26.608 19.388 35.338 1.00 88.56 124 GLN A CA 1
ATOM 906 C C . GLN A 1 124 ? -27.591 19.169 36.508 1.00 88.56 124 GLN A C 1
ATOM 908 O O . GLN A 1 124 ? -27.150 19.100 37.657 1.00 88.56 124 GLN A O 1
ATOM 913 N N . TYR A 1 125 ? -28.896 19.065 36.226 1.00 85.38 125 TYR A N 1
ATOM 914 C CA . TYR A 1 125 ? -29.975 19.065 37.229 1.00 85.38 125 TYR A CA 1
ATOM 915 C C . TYR A 1 125 ? -30.884 17.824 37.172 1.00 85.38 125 TYR A C 1
ATOM 917 O O . TYR A 1 125 ? -31.671 17.611 38.088 1.00 85.38 125 TYR A O 1
ATOM 925 N N . ASP A 1 126 ? -30.789 17.019 36.113 1.00 86.44 126 ASP A N 1
ATOM 926 C CA . ASP A 1 126 ? -31.509 15.754 35.960 1.00 86.44 126 ASP A CA 1
ATOM 927 C C . ASP A 1 126 ? -30.627 14.592 36.445 1.00 86.44 126 ASP A C 1
ATOM 929 O O . ASP A 1 126 ? -29.754 14.109 35.722 1.00 86.44 126 ASP A O 1
ATOM 933 N N . ASP A 1 127 ? -30.820 14.185 37.703 1.00 87.12 127 ASP A N 1
ATOM 934 C CA . ASP A 1 127 ? -30.044 13.113 38.339 1.00 87.12 127 ASP A CA 1
ATOM 935 C C . ASP A 1 127 ? -30.273 11.733 37.704 1.00 87.12 127 ASP A C 1
ATOM 937 O O . ASP A 1 127 ? -29.347 10.920 37.679 1.00 87.12 127 ASP A O 1
ATOM 941 N N . GLU A 1 128 ? -31.471 11.468 37.173 1.00 87.75 128 GLU A N 1
ATOM 942 C CA . GLU A 1 128 ? -31.813 10.192 36.533 1.00 87.75 128 GLU A CA 1
ATOM 943 C C . GLU A 1 128 ? -31.021 10.042 35.231 1.00 87.75 128 GLU A C 1
ATOM 945 O O . GLU A 1 128 ? -30.243 9.100 35.068 1.00 87.75 128 GLU A O 1
ATOM 950 N N . ILE A 1 129 ? -31.135 11.026 34.336 1.00 87.50 129 ILE A N 1
ATOM 951 C CA . ILE A 1 129 ? -30.456 10.993 33.038 1.00 87.50 129 ILE A CA 1
ATOM 952 C C . ILE A 1 129 ? -28.944 11.159 33.213 1.00 87.50 129 ILE A C 1
ATOM 954 O O . ILE A 1 129 ? -28.177 10.528 32.487 1.00 87.50 129 ILE A O 1
ATOM 958 N N . ARG A 1 130 ? -28.478 11.941 34.198 1.00 91.94 130 ARG A N 1
ATOM 959 C CA . ARG A 1 130 ? -27.046 12.014 34.526 1.00 91.94 130 ARG A CA 1
ATOM 960 C C . ARG A 1 130 ? -26.503 10.668 35.008 1.00 91.94 130 ARG A C 1
ATOM 962 O O . ARG A 1 130 ? -25.425 10.282 34.566 1.00 91.94 130 ARG A O 1
ATOM 969 N N . GLY A 1 131 ? -27.231 9.960 35.873 1.00 89.56 131 GLY A N 1
ATOM 970 C CA . GLY A 1 131 ? -26.838 8.640 36.374 1.00 89.56 131 GLY A CA 1
ATOM 971 C C . GLY A 1 131 ? -26.827 7.547 35.300 1.00 89.56 131 GLY A C 1
ATOM 972 O O . GLY A 1 131 ? -26.019 6.625 35.379 1.00 89.56 131 GLY A O 1
ATOM 973 N N . GLU A 1 132 ? -27.683 7.660 34.280 1.00 89.50 132 GLU A N 1
ATOM 974 C CA . GLU A 1 132 ? -27.678 6.774 33.108 1.00 89.50 132 GLU A CA 1
ATOM 975 C C . GLU A 1 132 ? -26.573 7.117 32.101 1.00 89.50 132 GLU A C 1
ATOM 977 O O . GLU A 1 132 ? -25.925 6.218 31.563 1.00 89.50 132 GLU A O 1
ATOM 982 N N . ALA A 1 133 ? -26.382 8.408 31.812 1.00 93.50 133 ALA A N 1
ATOM 983 C CA . ALA A 1 133 ? -25.598 8.857 30.668 1.00 93.50 133 ALA A CA 1
ATOM 984 C C . ALA A 1 133 ? -24.152 9.256 30.992 1.00 93.50 133 ALA A C 1
ATOM 986 O O . ALA A 1 133 ? -23.358 9.326 30.061 1.00 93.50 133 ALA A O 1
ATOM 987 N N . VAL A 1 134 ? -23.784 9.536 32.248 1.00 96.19 134 VAL A N 1
ATOM 988 C CA . VAL A 1 134 ? -22.427 9.987 32.619 1.00 96.19 134 VAL A CA 1
ATOM 989 C C . VAL A 1 134 ? -21.717 8.905 33.431 1.00 96.19 134 VAL A C 1
ATOM 991 O O . VAL A 1 134 ? -22.015 8.683 34.602 1.00 96.19 134 VAL A O 1
ATOM 994 N N . ILE A 1 135 ? -20.753 8.231 32.804 1.00 95.75 135 ILE A N 1
ATOM 995 C CA . ILE A 1 135 ? -20.092 7.031 33.332 1.00 95.75 135 ILE A CA 1
ATOM 996 C C . ILE A 1 135 ? -18.601 7.337 33.558 1.00 95.75 135 ILE A C 1
ATOM 998 O O . ILE A 1 135 ? -17.971 7.893 32.660 1.00 95.75 135 ILE A O 1
ATOM 1002 N N . PRO A 1 136 ? -17.987 6.991 34.705 1.00 96.19 136 PRO A N 1
ATOM 1003 C CA . PRO A 1 136 ? -16.544 7.156 34.899 1.00 96.19 136 PRO A CA 1
ATOM 1004 C C . PRO A 1 136 ? -15.728 6.398 33.840 1.00 96.19 136 PRO A C 1
ATOM 1006 O O . PRO A 1 136 ? -16.033 5.243 33.539 1.00 96.19 136 PRO A O 1
ATOM 1009 N N . ILE A 1 137 ? -14.645 6.994 33.325 1.00 94.25 137 ILE A N 1
ATOM 1010 C CA . ILE A 1 137 ? -13.731 6.335 32.368 1.00 94.25 137 ILE A CA 1
ATOM 1011 C C . ILE A 1 137 ? -13.144 5.035 32.952 1.00 94.25 137 ILE A C 1
ATOM 1013 O O . ILE A 1 137 ? -12.887 4.084 32.220 1.00 94.25 137 ILE A O 1
ATOM 1017 N N . SER A 1 138 ? -12.984 4.952 34.275 1.00 94.50 138 SER A N 1
ATOM 1018 C CA . SER A 1 138 ? -12.526 3.745 34.977 1.00 94.50 138 SER A CA 1
ATOM 1019 C C . SER A 1 138 ? -13.532 2.583 34.994 1.00 94.50 138 SER A C 1
ATOM 1021 O O . SER A 1 138 ? -13.132 1.455 35.272 1.00 94.50 138 SER A O 1
ATOM 1023 N N . ASP A 1 139 ? -14.814 2.830 34.704 1.00 95.31 139 ASP A N 1
ATOM 1024 C CA . ASP A 1 139 ? -15.888 1.825 34.675 1.00 95.31 139 ASP A CA 1
ATOM 1025 C C . ASP A 1 139 ? -16.255 1.387 33.233 1.00 95.31 139 ASP A C 1
ATOM 1027 O O . ASP A 1 139 ? -17.254 0.684 33.028 1.00 95.31 139 ASP A O 1
ATOM 1031 N N . VAL A 1 140 ? -15.448 1.751 32.223 1.00 95.12 140 VAL A N 1
ATOM 1032 C CA . VAL A 1 140 ? -15.637 1.355 30.813 1.00 95.12 140 VAL A CA 1
ATOM 1033 C C . VAL A 1 140 ? -14.398 0.686 30.210 1.00 95.12 140 VAL A C 1
ATOM 1035 O O . VAL A 1 140 ? -13.265 0.937 30.609 1.00 95.12 140 VAL A O 1
ATOM 1038 N N . VAL A 1 141 ? -14.619 -0.153 29.199 1.00 94.88 141 VAL A N 1
ATOM 1039 C CA . VAL A 1 141 ? -13.589 -0.628 28.266 1.00 94.88 141 VAL A CA 1
ATOM 1040 C C . VAL A 1 141 ? -13.743 0.152 26.965 1.00 94.88 141 VAL A C 1
ATOM 1042 O O . VAL A 1 141 ? -14.851 0.233 26.430 1.00 94.88 141 VAL A O 1
ATOM 1045 N N . MET A 1 142 ? -12.650 0.721 26.460 1.00 96.81 142 MET A N 1
ATOM 1046 C CA . MET A 1 142 ? -12.621 1.335 25.132 1.00 96.81 142 MET A CA 1
ATOM 1047 C C . MET A 1 142 ? -12.430 0.259 24.062 1.00 96.81 142 MET A C 1
ATOM 1049 O O . MET A 1 142 ? -11.614 -0.644 24.227 1.00 96.81 142 MET A O 1
ATOM 1053 N N . GLU A 1 143 ? -13.174 0.372 22.969 1.00 96.94 143 GLU A N 1
ATOM 1054 C CA . GLU A 1 143 ? -13.137 -0.545 21.827 1.00 96.94 143 GLU A CA 1
ATOM 1055 C C . GLU A 1 143 ? -12.640 0.218 20.576 1.00 96.94 143 GLU A C 1
ATOM 1057 O O . GLU A 1 143 ? -12.394 1.428 20.628 1.00 96.94 143 GLU A O 1
ATOM 1062 N N . MET A 1 144 ? -12.490 -0.461 19.433 1.00 98.00 144 MET A N 1
ATOM 1063 C CA . MET A 1 144 ? -12.100 0.199 18.176 1.00 98.00 144 MET A CA 1
ATOM 1064 C C . MET A 1 144 ? -13.104 1.302 17.777 1.00 98.00 144 MET A C 1
ATOM 1066 O O . MET A 1 144 ? -14.302 1.023 17.689 1.00 98.00 144 MET A O 1
ATOM 1070 N N . PRO A 1 145 ? -12.657 2.545 17.493 1.00 98.25 145 PRO A N 1
ATOM 1071 C CA . PRO A 1 145 ? -13.566 3.653 17.198 1.00 98.25 145 PRO A CA 1
ATOM 1072 C C . PRO A 1 145 ? -14.280 3.505 15.847 1.00 98.25 145 PRO A C 1
ATOM 1074 O O . PRO A 1 145 ? -15.433 3.907 15.711 1.00 98.25 145 PRO A O 1
ATOM 1077 N N . VAL A 1 146 ? -13.621 2.919 14.846 1.00 98.44 146 VAL A N 1
ATOM 1078 C CA . VAL A 1 146 ? -14.166 2.693 13.500 1.00 98.44 146 VAL A CA 1
ATOM 1079 C C . VAL A 1 146 ? -13.841 1.287 13.009 1.00 98.44 146 VAL A C 1
ATOM 1081 O O . VAL A 1 146 ? -12.774 0.745 13.295 1.00 98.44 146 VAL A O 1
ATOM 1084 N N . ASN A 1 147 ? -14.744 0.731 12.206 1.00 98.06 147 ASN A N 1
ATOM 1085 C CA . ASN A 1 147 ? -14.426 -0.360 11.299 1.00 98.06 147 ASN A CA 1
ATOM 1086 C C . ASN A 1 147 ? -13.626 0.237 10.136 1.00 98.06 147 ASN A C 1
ATOM 1088 O O . ASN A 1 147 ? -14.191 0.962 9.314 1.00 98.06 147 ASN A O 1
ATOM 1092 N N . VAL A 1 148 ? -12.320 -0.025 10.090 1.00 98.31 148 VAL A N 1
ATOM 1093 C CA . VAL A 1 148 ? -11.442 0.504 9.039 1.00 98.31 148 VAL A CA 1
ATOM 1094 C C . VAL A 1 148 ? -11.685 -0.267 7.744 1.00 98.31 148 VAL A C 1
ATOM 1096 O O . VAL A 1 148 ? -11.526 -1.488 7.717 1.00 98.31 148 VAL A O 1
ATOM 1099 N N . GLY A 1 149 ? -12.086 0.435 6.682 1.00 96.19 149 GLY A N 1
ATOM 1100 C CA . GLY A 1 149 ? -12.251 -0.152 5.354 1.00 96.19 149 GLY A CA 1
ATOM 1101 C C . GLY A 1 149 ? -10.897 -0.350 4.681 1.00 96.19 149 GLY A C 1
ATOM 1102 O O . GLY A 1 149 ? -10.474 -1.484 4.459 1.00 96.19 149 GLY A O 1
ATOM 1103 N N . ASP A 1 150 ? -10.230 0.762 4.391 1.00 98.12 150 ASP A N 1
ATOM 1104 C CA . ASP A 1 150 ? -8.862 0.837 3.887 1.00 98.12 150 ASP A CA 1
ATOM 1105 C C . ASP A 1 150 ? -7.959 1.634 4.834 1.00 98.12 150 ASP A C 1
ATOM 1107 O O . ASP A 1 150 ? -8.386 2.554 5.538 1.00 98.12 150 ASP A O 1
ATOM 1111 N N . PHE A 1 151 ? -6.675 1.284 4.818 1.00 98.69 151 PHE A N 1
ATOM 1112 C CA . PHE A 1 151 ? -5.619 1.992 5.529 1.00 98.69 151 PHE A CA 1
ATOM 1113 C C . PHE A 1 151 ? -4.541 2.402 4.528 1.00 98.69 151 PHE A C 1
ATOM 1115 O O . PHE A 1 151 ? -3.986 1.559 3.823 1.00 98.69 151 PHE A O 1
ATOM 1122 N N . THR A 1 152 ? -4.257 3.699 4.448 1.00 98.81 152 THR A N 1
ATOM 1123 C CA . THR A 1 152 ? -3.161 4.242 3.640 1.00 98.81 152 THR A CA 1
ATOM 1124 C C . THR A 1 152 ? -2.178 4.941 4.560 1.00 98.81 152 THR A C 1
ATOM 1126 O O . THR A 1 152 ? -2.571 5.831 5.317 1.00 98.81 152 THR A O 1
ATOM 1129 N N . ASP A 1 153 ? -0.914 4.546 4.471 1.00 98.81 153 ASP A N 1
ATOM 1130 C CA . ASP A 1 153 ? 0.179 5.175 5.198 1.00 98.81 153 ASP A CA 1
ATOM 1131 C C . ASP A 1 153 ? 1.021 6.030 4.249 1.00 98.81 153 ASP A C 1
ATOM 1133 O O . ASP A 1 153 ? 1.351 5.622 3.131 1.00 98.81 153 ASP A O 1
ATOM 1137 N N . PHE A 1 154 ? 1.305 7.257 4.675 1.00 98.81 154 PHE A N 1
ATOM 1138 C CA . PHE A 1 154 ? 2.020 8.257 3.891 1.00 98.81 154 PHE A CA 1
ATOM 1139 C C . PHE A 1 154 ? 3.469 8.379 4.367 1.00 98.81 154 PHE A C 1
ATOM 1141 O O . PHE A 1 154 ? 3.896 7.777 5.337 1.00 98.81 154 PHE A O 1
ATOM 1148 N N . TYR A 1 155 ? 4.268 9.181 3.672 1.00 98.25 155 TYR A N 1
ATOM 1149 C CA . TYR A 1 155 ? 5.672 9.388 4.018 1.00 98.25 155 TYR A CA 1
ATOM 1150 C C . TYR A 1 155 ? 5.993 10.885 4.091 1.00 98.25 155 TYR A C 1
ATOM 1152 O O . TYR A 1 155 ? 6.839 11.393 3.355 1.00 98.25 155 TYR A O 1
ATOM 1160 N N . SER A 1 156 ? 5.244 11.628 4.920 1.00 98.50 156 SER A N 1
ATOM 1161 C CA . SER A 1 156 ? 5.084 13.088 4.762 1.00 98.50 156 SER A CA 1
ATOM 1162 C C . SER A 1 156 ? 6.002 13.980 5.607 1.00 98.50 156 SER A C 1
ATOM 1164 O O . SER A 1 156 ? 6.027 15.196 5.384 1.00 98.50 156 SER A O 1
ATOM 1166 N N . SER A 1 157 ? 6.780 13.436 6.551 1.00 98.44 157 SER A N 1
ATOM 1167 C CA . SER A 1 157 ? 7.808 14.216 7.261 1.00 98.44 157 SER A CA 1
ATOM 1168 C C . SER A 1 157 ? 9.096 14.302 6.440 1.00 98.44 157 SER A C 1
ATOM 1170 O O . SER A 1 157 ? 9.745 13.293 6.156 1.00 98.44 157 SER A O 1
ATOM 1172 N N . ARG A 1 158 ? 9.515 15.533 6.105 1.00 97.31 158 ARG A N 1
ATOM 1173 C CA . ARG A 1 158 ? 10.793 15.775 5.410 1.00 97.31 158 ARG A CA 1
ATOM 1174 C C . ARG A 1 158 ? 11.988 15.392 6.276 1.00 97.31 158 ARG A C 1
ATOM 1176 O O . ARG A 1 158 ? 12.981 14.907 5.741 1.00 97.31 158 ARG A O 1
ATOM 1183 N N . HIS A 1 159 ? 11.896 15.610 7.588 1.00 97.62 159 HIS A N 1
ATOM 1184 C CA . HIS A 1 159 ? 12.965 15.276 8.527 1.00 97.62 159 HIS A CA 1
ATOM 1185 C C . HIS A 1 159 ? 13.166 13.765 8.588 1.00 97.62 159 HIS A C 1
ATOM 1187 O O . HIS A 1 159 ? 14.266 13.305 8.298 1.00 97.62 159 HIS A O 1
ATOM 1193 N N . HIS A 1 160 ? 12.091 13.003 8.817 1.00 98.00 160 HIS A N 1
ATOM 1194 C CA . HIS A 1 160 ? 12.143 11.542 8.820 1.00 98.00 160 HIS A CA 1
ATOM 1195 C C . HIS A 1 160 ? 12.703 11.006 7.495 1.00 98.00 160 HIS A C 1
ATOM 1197 O O . HIS A 1 160 ? 13.714 10.306 7.487 1.00 98.00 160 HIS A O 1
ATOM 1203 N N . ALA A 1 161 ? 12.150 11.440 6.355 1.00 95.56 161 ALA A N 1
ATOM 1204 C CA . ALA A 1 161 ? 12.624 11.007 5.042 1.00 95.56 161 ALA A CA 1
ATOM 1205 C C . ALA A 1 161 ? 14.124 11.291 4.807 1.00 95.56 161 ALA A C 1
ATOM 1207 O O . ALA A 1 161 ? 14.826 10.462 4.223 1.00 95.56 161 ALA A O 1
ATOM 1208 N N . SER A 1 162 ? 14.625 12.431 5.297 1.00 93.25 162 SER A N 1
ATOM 1209 C CA . SER A 1 162 ? 16.037 12.830 5.182 1.00 93.25 162 SER A CA 1
ATOM 1210 C C . SER A 1 162 ? 16.943 12.017 6.113 1.00 93.25 162 SER A C 1
ATOM 1212 O O . SER A 1 162 ? 18.042 11.632 5.714 1.00 93.25 162 SER A O 1
ATOM 1214 N N . ASN A 1 163 ? 16.477 11.717 7.328 1.00 93.75 163 ASN A N 1
ATOM 1215 C CA . ASN A 1 163 ? 17.194 10.904 8.311 1.00 93.75 163 ASN A CA 1
ATOM 1216 C C . ASN A 1 163 ? 17.321 9.451 7.839 1.00 93.75 163 ASN A C 1
ATOM 1218 O O . ASN A 1 163 ? 18.412 8.885 7.863 1.00 93.75 163 ASN A O 1
ATOM 1222 N N . ILE A 1 164 ? 16.232 8.869 7.331 1.00 90.31 164 ILE A N 1
ATOM 1223 C CA . ILE A 1 164 ? 16.215 7.526 6.744 1.00 90.31 164 ILE A CA 1
ATOM 1224 C C . ILE A 1 164 ? 17.131 7.454 5.515 1.00 90.31 164 ILE A C 1
ATOM 1226 O O . ILE A 1 164 ? 17.935 6.526 5.409 1.00 90.31 164 ILE A O 1
ATOM 1230 N N . ALA A 1 165 ? 17.089 8.453 4.624 1.00 83.94 165 ALA A N 1
ATOM 1231 C CA . ALA A 1 165 ? 18.023 8.538 3.502 1.00 83.94 165 ALA A CA 1
ATOM 1232 C C . ALA A 1 165 ? 19.485 8.559 3.985 1.00 83.94 165 ALA A C 1
ATOM 1234 O O . ALA A 1 165 ? 20.285 7.754 3.510 1.00 83.94 165 ALA A O 1
ATOM 1235 N N . ALA A 1 166 ? 19.816 9.389 4.980 1.00 86.12 166 ALA A N 1
ATOM 1236 C CA . ALA A 1 166 ? 21.162 9.458 5.544 1.00 86.12 166 ALA A CA 1
ATOM 1237 C C . ALA A 1 166 ? 21.613 8.131 6.185 1.00 86.12 166 ALA A C 1
ATOM 1239 O O . ALA A 1 166 ? 22.737 7.697 5.937 1.00 86.12 166 ALA A O 1
ATOM 1240 N N . ILE A 1 167 ? 20.749 7.454 6.950 1.00 86.25 167 ILE A N 1
ATOM 1241 C CA . ILE A 1 167 ? 21.058 6.160 7.584 1.00 86.25 167 ILE A CA 1
ATOM 1242 C C . ILE A 1 167 ? 21.356 5.084 6.529 1.00 86.25 167 ILE A C 1
ATOM 1244 O O . ILE A 1 167 ? 22.344 4.360 6.652 1.00 86.25 167 ILE A O 1
ATOM 1248 N N . PHE A 1 168 ? 20.543 4.983 5.473 1.00 76.94 168 PHE A N 1
ATOM 1249 C CA . PHE A 1 168 ? 20.716 3.945 4.449 1.00 76.94 168 PHE A CA 1
ATOM 1250 C C . PHE A 1 168 ? 21.741 4.287 3.354 1.00 76.94 168 PHE A C 1
ATOM 1252 O O . PHE A 1 168 ? 22.197 3.376 2.666 1.00 76.94 168 PHE A O 1
ATOM 1259 N N . ARG A 1 169 ? 22.121 5.562 3.185 1.00 74.56 169 ARG A N 1
ATOM 1260 C CA . ARG A 1 169 ? 23.038 6.045 2.129 1.00 74.56 169 ARG A CA 1
ATOM 1261 C C . ARG A 1 169 ? 24.316 6.690 2.683 1.00 74.56 169 ARG A C 1
ATOM 1263 O O . ARG A 1 169 ? 24.843 7.627 2.086 1.00 74.56 169 ARG A O 1
ATOM 1270 N N . GLY A 1 170 ? 24.796 6.232 3.841 1.00 74.44 170 GLY A N 1
ATOM 1271 C CA . GLY A 1 170 ? 26.110 6.617 4.380 1.00 74.44 170 GLY A CA 1
ATOM 1272 C C . GLY A 1 170 ? 26.270 8.113 4.682 1.00 74.44 170 GLY A C 1
ATOM 1273 O O . GLY A 1 170 ? 27.327 8.682 4.436 1.00 74.44 170 GLY A O 1
ATOM 1274 N N . GLY A 1 171 ? 25.214 8.764 5.173 1.00 76.31 171 GLY A N 1
ATOM 1275 C CA . GLY A 1 171 ? 25.167 10.201 5.463 1.00 76.31 171 GLY A CA 1
ATOM 1276 C C . GLY A 1 171 ? 24.525 11.061 4.367 1.00 76.31 171 GLY A C 1
ATOM 1277 O O . GLY A 1 171 ? 24.196 12.217 4.627 1.00 76.31 171 GLY A O 1
ATOM 1278 N N . ASN A 1 172 ? 24.277 10.523 3.167 1.00 80.19 172 ASN A N 1
ATOM 1279 C CA . ASN A 1 172 ? 23.603 11.265 2.101 1.00 80.19 172 ASN A CA 1
ATOM 1280 C C . ASN A 1 172 ? 22.086 11.372 2.355 1.00 80.19 172 ASN A C 1
ATOM 1282 O O . ASN A 1 172 ? 21.328 10.436 2.105 1.00 80.19 172 ASN A O 1
ATOM 1286 N N . ASN A 1 173 ? 21.638 12.547 2.796 1.00 83.56 173 ASN A N 1
ATOM 1287 C CA . ASN A 1 173 ? 20.234 12.856 3.082 1.00 83.56 173 ASN A CA 1
ATOM 1288 C C . ASN A 1 173 ? 19.387 13.225 1.840 1.00 83.56 173 ASN A C 1
ATOM 1290 O O . ASN A 1 173 ? 18.232 13.627 1.985 1.00 83.56 173 ASN A O 1
ATOM 1294 N N . THR A 1 174 ? 19.930 13.101 0.620 1.00 84.88 174 THR A N 1
ATOM 1295 C CA . THR A 1 174 ? 19.225 13.469 -0.619 1.00 84.88 174 THR A CA 1
ATOM 1296 C C . THR A 1 174 ? 18.015 12.566 -0.854 1.00 84.88 174 THR A C 1
ATOM 1298 O O . THR A 1 174 ? 18.150 11.354 -1.064 1.00 84.88 174 THR A O 1
ATOM 1301 N N . LEU A 1 175 ? 16.828 13.173 -0.871 1.00 88.00 175 LEU A N 1
ATOM 1302 C CA . LEU A 1 175 ? 15.554 12.486 -1.081 1.00 88.00 175 LEU A CA 1
ATOM 1303 C C . LEU A 1 175 ? 15.388 12.010 -2.539 1.00 88.00 175 LEU A C 1
ATOM 1305 O O . LEU A 1 175 ? 15.912 12.644 -3.458 1.00 88.00 175 LEU A O 1
ATOM 1309 N N . PRO A 1 176 ? 14.630 10.925 -2.790 1.00 84.06 176 PRO A N 1
ATOM 1310 C CA . PRO A 1 176 ? 14.154 10.587 -4.130 1.00 84.06 176 PRO A CA 1
ATOM 1311 C C . PRO A 1 176 ? 13.392 11.758 -4.772 1.00 84.06 176 PRO A C 1
ATOM 1313 O O . PRO A 1 176 ? 12.598 12.420 -4.105 1.00 84.06 176 PRO A O 1
ATOM 1316 N N . ALA A 1 177 ? 13.604 11.997 -6.070 1.00 88.94 177 ALA A N 1
ATOM 1317 C CA . ALA A 1 177 ? 13.086 13.185 -6.759 1.00 88.94 177 ALA A CA 1
ATOM 1318 C C . ALA A 1 177 ? 11.554 13.338 -6.670 1.00 88.94 177 ALA A C 1
ATOM 1320 O O . ALA A 1 177 ? 11.048 14.447 -6.537 1.00 88.94 177 ALA A O 1
ATOM 1321 N N . ASN A 1 178 ? 10.804 12.232 -6.686 1.00 92.19 178 ASN A N 1
ATOM 1322 C CA . ASN A 1 178 ? 9.345 12.246 -6.560 1.00 92.19 178 ASN A CA 1
ATOM 1323 C C . ASN A 1 178 ? 8.845 12.745 -5.191 1.00 92.19 178 ASN A C 1
ATOM 1325 O O . ASN A 1 178 ? 7.766 13.329 -5.135 1.00 92.19 178 ASN A O 1
ATOM 1329 N N . TRP A 1 179 ? 9.615 12.576 -4.110 1.00 97.19 179 TRP A N 1
ATOM 1330 C CA . TRP A 1 179 ? 9.171 12.868 -2.739 1.00 97.19 179 TRP A CA 1
ATOM 1331 C C . TRP A 1 179 ? 8.773 14.338 -2.527 1.00 97.19 179 TRP A C 1
ATOM 1333 O O . TRP A 1 179 ? 7.831 14.642 -1.797 1.00 97.19 179 TRP A O 1
ATOM 1343 N N . VAL A 1 180 ? 9.469 15.268 -3.191 1.00 96.38 180 VAL A N 1
ATOM 1344 C CA . VAL A 1 180 ? 9.160 16.709 -3.128 1.00 96.38 180 VAL A CA 1
ATOM 1345 C C . VAL A 1 180 ? 8.056 17.141 -4.102 1.00 96.38 180 VAL A C 1
ATOM 1347 O O . VAL A 1 180 ? 7.591 18.276 -4.024 1.00 96.38 180 VAL A O 1
ATOM 1350 N N . HIS A 1 181 ? 7.607 16.250 -4.993 1.00 97.62 181 HIS A N 1
ATOM 1351 C CA . HIS A 1 181 ? 6.585 16.528 -6.008 1.00 97.62 181 HIS A CA 1
ATOM 1352 C C . HIS A 1 181 ? 5.214 15.904 -5.708 1.00 97.62 181 HIS A C 1
ATOM 1354 O O . HIS A 1 181 ? 4.205 16.444 -6.169 1.00 97.62 181 HIS A O 1
ATOM 1360 N N . LEU A 1 182 ? 5.161 14.809 -4.943 1.00 97.88 182 LEU A N 1
ATOM 1361 C CA . LEU A 1 182 ? 3.925 14.165 -4.493 1.00 97.88 182 LEU A CA 1
ATOM 1362 C C . LEU A 1 182 ? 4.058 13.594 -3.066 1.00 97.88 182 LEU A C 1
ATOM 1364 O O . LEU A 1 182 ? 5.161 13.216 -2.668 1.00 97.88 182 LEU A O 1
ATOM 1368 N N . PRO A 1 183 ? 2.959 13.513 -2.292 1.00 97.88 183 PRO A N 1
ATOM 1369 C CA . PRO A 1 183 ? 2.947 12.832 -1.003 1.00 97.88 183 PRO A CA 1
ATOM 1370 C C . PRO A 1 183 ? 2.989 11.315 -1.226 1.00 97.88 183 PRO A C 1
ATOM 1372 O O . PRO A 1 183 ? 1.960 10.679 -1.447 1.00 97.88 183 PRO A O 1
ATOM 1375 N N . THR A 1 184 ? 4.193 10.741 -1.197 1.00 97.38 184 THR A N 1
ATOM 1376 C CA . THR A 1 184 ? 4.409 9.293 -1.333 1.00 97.38 184 THR A CA 1
ATOM 1377 C C . THR A 1 184 ? 3.655 8.525 -0.246 1.00 97.38 184 THR A C 1
ATOM 1379 O O . THR A 1 184 ? 3.655 8.945 0.912 1.00 97.38 184 THR A O 1
ATOM 1382 N N . ALA A 1 185 ? 3.046 7.398 -0.620 1.00 97.81 185 ALA A N 1
ATOM 1383 C CA . ALA A 1 185 ? 2.240 6.550 0.252 1.00 97.81 185 ALA A CA 1
ATOM 1384 C C . ALA A 1 185 ? 2.268 5.082 -0.194 1.00 97.81 185 ALA A C 1
ATOM 1386 O O . ALA A 1 185 ? 2.684 4.779 -1.316 1.00 97.81 185 ALA A O 1
ATOM 1387 N N . TYR A 1 186 ? 1.774 4.192 0.662 1.00 97.25 186 TYR A N 1
ATOM 1388 C CA . TYR A 1 186 ? 1.478 2.795 0.354 1.00 97.25 186 TYR A CA 1
ATOM 1389 C C . TYR A 1 186 ? 0.200 2.344 1.080 1.00 97.25 186 TYR A C 1
ATOM 1391 O O . TYR A 1 186 ? -0.261 2.975 2.033 1.00 97.25 186 TYR A O 1
ATOM 1399 N N . HIS A 1 187 ? -0.404 1.252 0.612 1.00 98.12 187 HIS A N 1
ATOM 1400 C CA . HIS A 1 187 ? -1.549 0.648 1.291 1.00 98.12 187 HIS A CA 1
ATOM 1401 C C . HIS A 1 187 ? -1.056 -0.181 2.481 1.00 98.12 187 HIS A C 1
ATOM 1403 O O . HIS A 1 187 ? -0.336 -1.164 2.303 1.00 98.12 187 HIS A O 1
ATOM 1409 N N . GLY A 1 188 ? -1.449 0.224 3.687 1.00 96.69 188 GLY A N 1
ATOM 1410 C CA . GLY A 1 188 ? -1.203 -0.519 4.917 1.00 96.69 188 GLY A CA 1
ATOM 1411 C C . GLY A 1 188 ? -2.218 -1.650 5.112 1.00 96.69 188 GLY A C 1
ATOM 1412 O O . GLY A 1 188 ? -3.092 -1.900 4.278 1.00 96.69 188 GLY A O 1
ATOM 1413 N N . ARG A 1 189 ? -2.129 -2.361 6.242 1.00 98.38 189 ARG A N 1
ATOM 1414 C CA . ARG A 1 189 ? -3.008 -3.503 6.531 1.00 98.38 189 ARG A CA 1
ATOM 1415 C C . ARG A 1 189 ? -4.112 -3.156 7.537 1.00 98.38 189 ARG A C 1
ATOM 1417 O O . ARG A 1 189 ? -3.899 -3.197 8.740 1.00 98.38 189 ARG A O 1
ATOM 1424 N N . ALA A 1 190 ? -5.332 -2.931 7.046 1.00 98.00 190 ALA A N 1
ATOM 1425 C CA . ALA A 1 190 ? -6.493 -2.627 7.895 1.00 98.00 190 ALA A CA 1
ATOM 1426 C C . ALA A 1 190 ? -6.810 -3.716 8.949 1.00 98.00 190 ALA A C 1
ATOM 1428 O O . ALA A 1 190 ? -7.203 -3.399 10.067 1.00 98.00 190 ALA A O 1
ATOM 1429 N N . SER A 1 191 ? -6.600 -5.005 8.635 1.00 97.56 191 SER A N 1
ATOM 1430 C CA . SER A 1 191 ? -6.954 -6.114 9.544 1.00 97.56 191 SER A CA 1
ATOM 1431 C C . SER A 1 191 ? -6.043 -6.272 10.769 1.00 97.56 191 SER A C 1
ATOM 1433 O O . SER A 1 191 ? -6.351 -7.085 11.633 1.00 97.56 191 SER A O 1
ATOM 1435 N N . SER A 1 192 ? -4.905 -5.575 10.812 1.00 97.62 192 SER A N 1
ATOM 1436 C CA . SER A 1 192 ? -3.939 -5.595 11.922 1.00 97.62 192 SER A CA 1
ATOM 1437 C C . SER A 1 192 ? -3.948 -4.291 12.726 1.00 97.62 192 SER A C 1
ATOM 1439 O O . SER A 1 192 ? -3.066 -4.082 13.559 1.00 97.62 192 SER A O 1
ATOM 1441 N N . ILE A 1 193 ? -4.930 -3.413 12.486 1.00 98.38 193 ILE A N 1
ATOM 1442 C CA . ILE A 1 193 ? -5.119 -2.191 13.269 1.00 98.38 193 ILE A CA 1
ATOM 1443 C C . ILE A 1 193 ? -5.874 -2.537 14.549 1.00 98.38 193 ILE A C 1
ATOM 1445 O O . ILE A 1 193 ? -6.987 -3.060 14.505 1.00 98.38 193 ILE A O 1
ATOM 1449 N N . VAL A 1 194 ? -5.260 -2.233 15.688 1.00 97.69 194 VAL A N 1
ATOM 1450 C CA . VAL A 1 194 ? -5.778 -2.554 17.020 1.00 97.69 194 VAL A CA 1
ATOM 1451 C C . VAL A 1 194 ? -5.912 -1.307 17.891 1.00 97.69 194 VAL A C 1
ATOM 1453 O O . VAL A 1 194 ? -5.215 -0.307 17.707 1.00 97.69 194 VAL A O 1
ATOM 1456 N N . VAL A 1 195 ? -6.813 -1.361 18.870 1.00 97.06 195 VAL A N 1
ATOM 1457 C CA . VAL A 1 195 ? -6.993 -0.271 19.835 1.00 97.06 195 VAL A CA 1
ATOM 1458 C C . VAL A 1 195 ? -5.872 -0.292 20.882 1.00 97.06 195 VAL A C 1
ATOM 1460 O O . VAL A 1 195 ? -5.381 -1.360 21.263 1.00 97.06 195 VAL A O 1
ATOM 1463 N N . SER A 1 196 ? -5.482 0.895 21.353 1.00 95.94 196 SER A N 1
ATOM 1464 C CA . SER A 1 196 ? -4.642 1.113 22.541 1.00 95.94 196 SER A CA 1
ATOM 1465 C C . SER A 1 196 ? -4.968 0.124 23.673 1.00 95.94 196 SER A C 1
ATOM 1467 O O . SER A 1 196 ? -6.132 -0.080 24.014 1.00 95.94 196 SER A O 1
ATOM 1469 N N . GLY A 1 197 ? -3.937 -0.493 24.251 1.00 91.88 197 GLY A N 1
ATOM 1470 C CA . GLY A 1 197 ? -4.023 -1.540 25.273 1.00 91.88 197 GLY A CA 1
ATOM 1471 C C . GLY A 1 197 ? -3.908 -2.972 24.736 1.00 91.88 197 GLY A C 1
ATOM 1472 O O . GLY A 1 197 ? -3.636 -3.888 25.512 1.00 91.88 197 GLY A O 1
ATOM 1473 N N . THR A 1 198 ? -4.058 -3.187 23.426 1.00 93.88 198 THR A N 1
ATOM 1474 C CA . THR A 1 198 ? -3.835 -4.505 22.804 1.00 93.88 198 THR A CA 1
ATOM 1475 C C . THR A 1 198 ? -2.336 -4.853 22.822 1.00 93.88 198 THR A C 1
ATOM 1477 O O . THR A 1 198 ? -1.538 -4.007 22.436 1.00 93.88 198 THR A O 1
ATOM 1480 N N . PRO A 1 199 ? -1.893 -6.052 23.245 1.00 92.19 199 PRO A N 1
ATOM 1481 C CA . PRO A 1 199 ? -0.472 -6.416 23.190 1.00 92.19 199 PRO A CA 1
ATOM 1482 C C . PRO A 1 199 ? 0.018 -6.690 21.757 1.00 92.19 199 PRO A C 1
ATOM 1484 O O . PRO A 1 199 ? -0.715 -7.276 20.961 1.00 92.19 199 PRO A O 1
ATOM 1487 N N . ILE A 1 200 ? 1.272 -6.337 21.443 1.00 93.94 200 ILE A N 1
ATOM 1488 C CA . ILE A 1 200 ? 1.903 -6.626 20.142 1.00 93.94 200 ILE A CA 1
ATOM 1489 C C . ILE A 1 200 ? 2.947 -7.721 20.311 1.00 93.94 200 ILE A C 1
ATOM 1491 O O . ILE A 1 200 ? 3.920 -7.566 21.047 1.00 93.94 200 ILE A O 1
ATOM 1495 N N . HIS A 1 201 ? 2.773 -8.831 19.600 1.00 93.62 201 HIS A N 1
ATOM 1496 C CA . HIS A 1 201 ? 3.772 -9.893 19.560 1.00 93.62 201 HIS A CA 1
ATOM 1497 C C . HIS A 1 201 ? 4.921 -9.512 18.624 1.00 93.62 201 HIS A C 1
ATOM 1499 O O . HIS A 1 201 ? 4.684 -9.086 17.492 1.00 93.62 201 HIS A O 1
ATOM 1505 N N . ARG A 1 202 ? 6.169 -9.712 19.067 1.00 95.69 202 ARG A N 1
ATOM 1506 C CA . ARG A 1 202 ? 7.348 -9.557 18.203 1.00 95.69 202 ARG A CA 1
ATOM 1507 C C . ARG A 1 202 ? 7.221 -10.502 16.993 1.00 95.69 202 ARG A C 1
ATOM 1509 O O . ARG A 1 202 ? 7.100 -11.714 17.196 1.00 95.69 202 ARG A O 1
ATOM 1516 N N . PRO A 1 203 ? 7.256 -9.990 15.749 1.00 95.94 203 PRO A N 1
ATOM 1517 C CA . PRO A 1 203 ? 7.022 -10.809 14.568 1.00 95.94 203 PRO A CA 1
ATOM 1518 C C . PRO A 1 203 ? 8.211 -11.724 14.271 1.00 95.94 203 PRO A C 1
ATOM 1520 O O . PRO A 1 203 ? 9.364 -11.406 14.575 1.00 95.94 203 PRO A O 1
ATOM 1523 N N . TRP A 1 204 ? 7.920 -12.850 13.623 1.00 95.12 204 TRP A N 1
ATOM 1524 C CA . TRP A 1 204 ? 8.910 -13.655 12.909 1.00 95.12 204 TRP A CA 1
ATOM 1525 C C . TRP A 1 204 ? 8.948 -13.231 11.443 1.00 95.12 204 TRP A C 1
ATOM 1527 O O . TRP A 1 204 ? 7.909 -12.925 10.860 1.00 95.12 204 TRP A O 1
ATOM 1537 N N . GLY A 1 205 ? 10.121 -13.286 10.820 1.00 93.69 205 GLY A N 1
ATOM 1538 C CA . GLY A 1 205 ? 10.248 -13.075 9.382 1.00 93.69 205 GLY A CA 1
ATOM 1539 C C . GLY A 1 205 ? 11.627 -13.426 8.850 1.00 93.69 205 GLY A C 1
ATOM 1540 O O . GLY A 1 205 ? 12.489 -13.919 9.579 1.00 93.69 205 GLY A O 1
ATOM 1541 N N . GLN A 1 206 ? 11.814 -13.198 7.551 1.00 92.56 206 GLN A N 1
ATOM 1542 C CA . GLN A 1 206 ? 13.103 -13.389 6.898 1.00 92.56 206 GLN A CA 1
ATOM 1543 C C . GLN A 1 206 ? 14.023 -12.201 7.178 1.00 92.56 206 GLN A C 1
ATOM 1545 O O . GLN A 1 206 ? 13.656 -11.057 6.914 1.00 92.56 206 GLN A O 1
ATOM 1550 N N . VAL A 1 207 ? 15.230 -12.484 7.663 1.00 87.25 207 VAL A N 1
ATOM 1551 C CA . VAL A 1 207 ? 16.270 -11.495 7.961 1.00 87.25 207 VAL A CA 1
ATOM 1552 C C . VAL A 1 207 ? 17.589 -11.955 7.341 1.00 87.25 207 VAL A C 1
ATOM 1554 O O . VAL A 1 207 ? 17.948 -13.124 7.440 1.00 87.25 207 VAL A O 1
ATOM 1557 N N . VAL A 1 208 ? 18.339 -11.039 6.724 1.00 80.06 208 VAL A N 1
ATOM 1558 C CA . VAL A 1 208 ? 19.683 -11.313 6.184 1.00 80.06 208 VAL A CA 1
ATOM 1559 C C . VAL A 1 208 ? 20.736 -10.691 7.100 1.00 80.06 208 VAL A C 1
ATOM 1561 O O . VAL A 1 208 ? 20.707 -9.487 7.363 1.00 80.06 208 VAL A O 1
ATOM 1564 N N . SER A 1 209 ? 21.671 -11.505 7.592 1.00 60.00 209 SER A N 1
ATOM 1565 C CA . SER A 1 209 ? 22.737 -11.055 8.492 1.00 60.00 209 SER A CA 1
ATOM 1566 C C . SER A 1 209 ? 23.865 -10.327 7.745 1.00 60.00 209 SER A C 1
ATOM 1568 O O . SER A 1 209 ? 24.192 -10.639 6.603 1.00 60.00 209 SER A O 1
ATOM 1570 N N . GLN A 1 210 ? 24.526 -9.358 8.392 1.00 50.78 210 GLN A N 1
ATOM 1571 C CA . GLN A 1 210 ? 25.687 -8.687 7.781 1.00 50.78 210 GLN A CA 1
ATOM 1572 C C . GLN A 1 210 ? 26.903 -9.615 7.608 1.00 50.78 210 GLN A C 1
ATOM 1574 O O . GLN A 1 210 ? 27.762 -9.338 6.776 1.00 50.78 210 GLN A O 1
ATOM 1579 N N . GLN A 1 211 ? 26.975 -10.734 8.337 1.00 42.44 211 GLN A N 1
ATOM 1580 C CA . GLN A 1 211 ? 28.069 -11.703 8.200 1.00 42.44 211 GLN A CA 1
ATOM 1581 C C . GLN A 1 211 ? 28.015 -12.510 6.892 1.00 42.44 211 GLN A C 1
ATOM 1583 O O . GLN A 1 211 ? 29.037 -13.066 6.502 1.00 42.44 211 GLN A O 1
ATOM 1588 N N . SER A 1 212 ? 26.876 -12.536 6.190 1.00 39.00 212 SER A N 1
ATOM 1589 C CA . SER A 1 212 ? 26.774 -13.072 4.824 1.00 39.00 212 SER A CA 1
ATOM 1590 C C . SER A 1 212 ? 26.868 -11.994 3.733 1.00 39.00 212 SER A C 1
ATOM 1592 O O . SER A 1 212 ? 26.955 -12.327 2.553 1.00 39.00 212 SER A O 1
ATOM 1594 N N . SER A 1 213 ? 26.925 -10.703 4.094 1.00 36.56 213 SER A N 1
ATOM 1595 C CA . SER A 1 213 ? 27.123 -9.623 3.121 1.00 36.56 213 SER A CA 1
ATOM 1596 C C . SER A 1 213 ? 28.600 -9.431 2.767 1.00 36.56 213 SER A C 1
ATOM 1598 O O . SER A 1 213 ? 29.422 -9.121 3.630 1.00 36.56 213 SER A O 1
ATOM 1600 N N . CYS A 1 214 ? 28.935 -9.548 1.478 1.00 30.30 214 CYS A N 1
ATOM 1601 C CA . CYS A 1 214 ? 30.209 -9.055 0.961 1.00 30.30 214 CYS A CA 1
ATOM 1602 C C . CYS A 1 214 ? 30.322 -7.553 1.262 1.00 30.30 214 CYS A C 1
ATOM 1604 O O . CYS A 1 214 ? 29.453 -6.766 0.886 1.00 30.30 214 CYS A O 1
ATOM 1606 N N . SER A 1 215 ? 31.386 -7.158 1.958 1.00 30.17 215 SER A N 1
ATOM 1607 C CA . SER A 1 215 ? 31.590 -5.779 2.389 1.00 30.17 215 SER A CA 1
ATOM 1608 C C . SER A 1 215 ? 31.849 -4.844 1.207 1.00 30.17 215 SER A C 1
ATOM 1610 O O . SER A 1 215 ? 32.851 -4.997 0.508 1.00 30.17 215 SER A O 1
ATOM 1612 N N . GLY A 1 216 ? 31.004 -3.821 1.081 1.00 32.44 216 GLY A N 1
ATOM 1613 C CA . GLY A 1 216 ? 31.205 -2.681 0.193 1.00 32.44 216 GLY A CA 1
ATOM 1614 C C . GLY A 1 216 ? 30.433 -2.773 -1.118 1.00 32.44 216 GLY A C 1
ATOM 1615 O O . GLY A 1 216 ? 30.684 -3.651 -1.936 1.00 32.44 216 GLY A O 1
ATOM 1616 N N . LEU A 1 217 ? 29.547 -1.798 -1.330 1.00 30.95 217 LEU A N 1
ATOM 1617 C CA . LEU A 1 217 ? 29.448 -1.063 -2.589 1.00 30.95 217 LEU A CA 1
ATOM 1618 C C . LEU A 1 217 ? 28.592 0.192 -2.397 1.00 30.95 217 LEU A C 1
ATOM 1620 O O . LEU A 1 217 ? 27.506 0.129 -1.821 1.00 30.95 217 LEU A O 1
ATOM 1624 N N . ASP A 1 218 ? 29.097 1.323 -2.886 1.00 28.75 218 ASP A N 1
ATOM 1625 C CA . ASP A 1 218 ? 28.361 2.581 -2.927 1.00 28.75 218 ASP A CA 1
ATOM 1626 C C . ASP A 1 218 ? 27.054 2.422 -3.705 1.00 28.75 218 ASP A C 1
ATOM 1628 O O . ASP A 1 218 ? 27.023 1.873 -4.810 1.00 28.75 218 ASP A O 1
ATOM 1632 N N . SER A 1 219 ? 25.965 2.961 -3.156 1.00 32.81 219 SER A N 1
ATOM 1633 C CA . SER A 1 219 ? 24.665 3.017 -3.821 1.00 32.81 219 SER A CA 1
ATOM 1634 C C . SER A 1 219 ? 24.648 4.104 -4.907 1.00 32.81 219 SER A C 1
ATOM 1636 O O . SER A 1 219 ? 23.973 5.126 -4.771 1.00 32.81 219 SER A O 1
ATOM 1638 N N . GLY A 1 220 ? 25.416 3.881 -5.975 1.00 25.80 220 GLY A N 1
ATOM 1639 C CA . GLY A 1 220 ? 25.387 4.631 -7.229 1.00 25.80 220 GLY A CA 1
ATOM 1640 C C . GLY A 1 220 ? 24.763 3.799 -8.364 1.00 25.80 220 GLY A C 1
ATOM 1641 O O . GLY A 1 220 ? 24.927 2.576 -8.390 1.00 25.80 220 GLY A O 1
ATOM 1642 N N . PRO A 1 221 ? 24.045 4.418 -9.318 1.00 30.45 221 PRO A N 1
ATOM 1643 C CA . PRO A 1 221 ? 23.458 3.698 -10.444 1.00 30.45 221 PRO A CA 1
ATOM 1644 C C . PRO A 1 221 ? 24.547 3.326 -11.462 1.00 30.45 221 PRO A C 1
ATOM 1646 O O . PRO A 1 221 ? 24.922 4.150 -12.293 1.00 30.45 221 PRO A O 1
ATOM 1649 N N . GLY A 1 222 ? 25.061 2.091 -11.404 1.00 32.62 222 GLY A N 1
ATOM 1650 C CA . GLY A 1 222 ? 25.991 1.597 -12.431 1.00 32.62 222 GLY A CA 1
ATOM 1651 C C . GLY A 1 222 ? 26.933 0.439 -12.083 1.00 32.62 222 GLY A C 1
ATOM 1652 O O . GLY A 1 222 ? 27.760 0.110 -12.928 1.00 32.62 222 GLY A O 1
ATOM 1653 N N . VAL A 1 223 ? 26.867 -0.187 -10.898 1.00 29.97 223 VAL A N 1
ATOM 1654 C CA . VAL A 1 223 ? 27.825 -1.258 -10.539 1.00 29.97 223 VAL A CA 1
ATOM 1655 C C . VAL A 1 223 ? 27.263 -2.671 -10.743 1.00 29.97 223 VAL A C 1
ATOM 1657 O O . VAL A 1 223 ? 26.157 -3.000 -10.323 1.00 29.97 223 VAL A O 1
ATOM 1660 N N . HIS A 1 224 ? 28.065 -3.511 -11.400 1.00 35.19 224 HIS A N 1
ATOM 1661 C CA . HIS A 1 224 ? 27.719 -4.845 -11.892 1.00 35.19 224 HIS A CA 1
ATOM 1662 C C . HIS A 1 224 ? 27.341 -5.869 -10.800 1.00 35.19 224 HIS A C 1
ATOM 1664 O O . HIS A 1 224 ? 28.066 -6.065 -9.824 1.00 35.19 224 HIS A O 1
ATOM 1670 N N . HIS A 1 225 ? 26.275 -6.641 -11.041 1.00 38.06 225 HIS A N 1
ATOM 1671 C CA . HIS A 1 225 ? 25.754 -7.705 -10.164 1.00 38.06 225 HIS A CA 1
ATOM 1672 C C . HIS A 1 225 ? 26.610 -8.998 -10.110 1.00 38.06 225 HIS A C 1
ATOM 1674 O O . HIS A 1 225 ? 26.077 -10.101 -10.189 1.00 38.06 225 HIS A O 1
ATOM 1680 N N . LYS A 1 226 ? 27.938 -8.907 -9.950 1.00 31.33 226 LYS A N 1
ATOM 1681 C CA . LYS A 1 226 ? 28.831 -10.089 -9.933 1.00 31.33 226 LYS A CA 1
ATOM 1682 C C . LYS A 1 226 ? 29.061 -10.752 -8.562 1.00 31.33 226 LYS A C 1
ATOM 1684 O O . LYS A 1 226 ? 29.737 -11.773 -8.518 1.00 31.33 226 LYS A O 1
ATOM 1689 N N . HIS A 1 227 ? 28.509 -10.216 -7.463 1.00 29.20 227 HIS A N 1
ATOM 1690 C CA . HIS A 1 227 ? 28.856 -10.659 -6.094 1.00 29.20 227 HIS A CA 1
ATOM 1691 C C . HIS A 1 227 ? 27.691 -10.955 -5.122 1.00 29.20 227 HIS A C 1
ATOM 1693 O O . HIS A 1 227 ? 27.939 -11.251 -3.960 1.00 29.20 227 HIS A O 1
ATOM 1699 N N . LEU A 1 228 ? 26.425 -10.966 -5.556 1.00 38.22 228 LEU A N 1
ATOM 1700 C CA . LEU A 1 228 ? 25.268 -11.238 -4.670 1.00 38.22 228 LEU A CA 1
ATOM 1701 C C . LEU A 1 228 ? 24.976 -12.738 -4.421 1.00 38.22 228 LEU A C 1
ATOM 1703 O O . LEU A 1 228 ? 23.852 -13.114 -4.100 1.00 38.22 228 LEU A O 1
ATOM 1707 N N . GLN A 1 229 ? 25.971 -13.616 -4.568 1.00 43.56 229 GLN A N 1
ATOM 1708 C CA . GLN A 1 229 ? 25.767 -15.072 -4.641 1.00 43.56 229 GLN A CA 1
ATOM 1709 C C . GLN A 1 229 ? 25.901 -15.823 -3.295 1.00 43.56 229 GLN A C 1
ATOM 1711 O O . GLN A 1 229 ? 26.015 -17.046 -3.304 1.00 43.56 229 GLN A O 1
ATOM 1716 N N . GLN A 1 230 ? 25.916 -15.125 -2.145 1.00 42.62 230 GLN A N 1
ATOM 1717 C CA . GLN A 1 230 ? 26.160 -15.735 -0.817 1.00 42.62 230 GLN A CA 1
ATOM 1718 C C . GLN A 1 230 ? 25.276 -15.233 0.353 1.00 42.62 230 GLN A C 1
ATOM 1720 O O . GLN A 1 230 ? 25.520 -15.606 1.499 1.00 42.62 230 GLN A O 1
ATOM 1725 N N . CYS A 1 231 ? 24.205 -14.470 0.104 1.00 50.56 231 CYS A N 1
ATOM 1726 C CA . CYS A 1 231 ? 23.262 -14.057 1.157 1.00 50.56 231 CYS A CA 1
ATOM 1727 C C . CYS A 1 231 ? 22.053 -15.009 1.254 1.00 50.56 231 CYS A C 1
ATOM 1729 O O . CYS A 1 231 ? 21.072 -14.823 0.535 1.00 50.56 231 CYS A O 1
ATOM 1731 N N . SER A 1 232 ? 22.090 -15.995 2.157 1.00 68.75 232 SER A N 1
ATOM 1732 C CA . SER A 1 232 ? 20.881 -16.742 2.555 1.00 68.75 232 SER A CA 1
ATOM 1733 C C . SER A 1 232 ? 20.132 -15.981 3.660 1.00 68.75 232 SER A C 1
ATOM 1735 O O . SER A 1 232 ? 20.785 -15.563 4.619 1.00 68.75 232 SER A O 1
ATOM 1737 N N . PRO A 1 233 ? 18.801 -15.795 3.571 1.00 84.75 233 PRO A N 1
ATOM 1738 C CA . PRO A 1 233 ? 18.002 -15.270 4.674 1.00 84.75 233 PRO A CA 1
ATOM 1739 C C . PRO A 1 233 ? 17.731 -16.347 5.735 1.00 84.75 233 PRO A C 1
ATOM 1741 O O . PRO A 1 233 ? 17.489 -17.508 5.404 1.00 84.75 233 PRO A O 1
ATOM 1744 N N . ASP A 1 234 ? 17.696 -15.932 6.999 1.00 85.62 234 ASP A N 1
ATOM 1745 C CA . ASP A 1 234 ? 17.262 -16.737 8.141 1.00 85.62 234 ASP A CA 1
ATOM 1746 C C . ASP A 1 234 ? 15.803 -16.409 8.493 1.00 85.62 234 ASP A C 1
ATOM 1748 O O . ASP A 1 234 ? 15.411 -15.241 8.486 1.00 85.62 234 ASP A O 1
ATOM 1752 N N . LEU A 1 235 ? 15.000 -17.413 8.860 1.00 92.88 235 LEU A N 1
ATOM 1753 C CA . LEU A 1 235 ? 13.687 -17.199 9.483 1.00 92.88 235 LEU A CA 1
ATOM 1754 C C . LEU A 1 235 ? 13.857 -17.130 11.005 1.00 92.88 235 LEU A C 1
ATOM 1756 O O . LEU A 1 235 ? 14.127 -18.149 11.643 1.00 92.88 235 LEU A O 1
ATOM 1760 N N . LYS A 1 236 ? 13.684 -15.943 11.591 1.00 92.25 236 LYS A N 1
ATOM 1761 C CA . LYS A 1 236 ? 13.866 -15.711 13.034 1.00 92.25 236 LYS A CA 1
ATOM 1762 C C . LYS A 1 236 ? 12.945 -14.599 13.566 1.00 92.25 236 LYS A C 1
ATOM 1764 O O . LYS A 1 236 ? 12.334 -13.890 12.762 1.00 92.25 236 LYS A O 1
ATOM 1769 N N . PRO A 1 237 ? 12.806 -14.434 14.897 1.00 94.38 237 PRO A N 1
ATOM 1770 C CA . PRO A 1 237 ? 12.185 -13.247 15.472 1.00 94.38 237 PRO A CA 1
ATOM 1771 C C . PRO A 1 237 ? 12.922 -11.971 15.054 1.00 94.38 237 PRO A C 1
ATOM 1773 O O . PRO A 1 237 ? 14.148 -11.965 14.968 1.00 94.38 237 PRO A O 1
ATOM 1776 N N . CYS A 1 238 ? 12.171 -10.893 14.851 1.00 95.19 238 CYS A N 1
ATOM 1777 C CA . CYS A 1 238 ? 12.695 -9.559 14.573 1.00 95.19 238 CYS A CA 1
ATOM 1778 C C . CYS A 1 238 ? 13.661 -9.079 15.675 1.00 95.19 238 CYS A C 1
ATOM 1780 O O . CYS A 1 238 ? 13.289 -8.987 16.847 1.00 95.19 238 CYS A O 1
ATOM 1782 N N . GLU A 1 239 ? 14.882 -8.714 15.297 1.00 93.69 239 GLU A N 1
ATOM 1783 C CA . GLU A 1 239 ? 15.905 -8.126 16.170 1.00 93.69 239 GLU A CA 1
ATOM 1784 C C . GLU A 1 239 ? 15.764 -6.598 16.250 1.00 93.69 239 GLU A C 1
ATOM 1786 O O . GLU A 1 239 ? 16.078 -5.994 17.276 1.00 93.69 239 GLU A O 1
ATOM 1791 N N . HIS A 1 240 ? 15.249 -5.967 15.192 1.00 95.50 240 HIS A N 1
ATOM 1792 C CA . HIS A 1 240 ? 15.127 -4.511 15.073 1.00 95.50 240 HIS A CA 1
ATOM 1793 C C . HIS A 1 240 ? 13.664 -4.039 15.113 1.00 95.50 240 HIS A C 1
ATOM 1795 O O . HIS A 1 240 ? 13.166 -3.441 14.157 1.00 95.50 240 HIS A O 1
ATOM 1801 N N . LEU A 1 241 ? 12.969 -4.332 16.218 1.00 98.06 241 LEU A N 1
ATOM 1802 C CA . LEU A 1 241 ? 11.582 -3.910 16.440 1.00 98.06 241 LEU A CA 1
ATOM 1803 C C . LEU A 1 241 ? 11.518 -2.436 16.860 1.00 98.06 241 LEU A C 1
ATOM 1805 O O . LEU A 1 241 ? 12.242 -2.003 17.756 1.00 98.06 241 LEU A O 1
ATOM 1809 N N . ASP A 1 242 ? 10.636 -1.673 16.233 1.00 98.44 242 ASP A N 1
ATOM 1810 C CA . ASP A 1 242 ? 10.576 -0.220 16.349 1.00 98.44 242 ASP A CA 1
ATOM 1811 C C . ASP A 1 242 ? 9.127 0.288 16.443 1.00 98.44 242 ASP A C 1
ATOM 1813 O O . ASP A 1 242 ? 8.187 -0.395 16.024 1.00 98.44 242 ASP A O 1
ATOM 1817 N N . PHE A 1 243 ? 8.967 1.494 16.985 1.00 98.25 243 PHE A N 1
ATOM 1818 C CA . PHE A 1 243 ? 7.719 2.257 16.981 1.00 98.25 243 PHE A CA 1
ATOM 1819 C C . PHE A 1 243 ? 7.796 3.375 15.934 1.00 98.25 243 PHE A C 1
ATOM 1821 O O . PHE A 1 243 ? 8.884 3.849 15.613 1.00 98.25 243 PHE A O 1
ATOM 1828 N N . GLU A 1 244 ? 6.652 3.850 15.454 1.00 98.62 244 GLU A N 1
ATOM 1829 C CA . GLU A 1 244 ? 6.564 5.047 14.610 1.00 98.62 244 GLU A CA 1
ATOM 1830 C C . GLU A 1 244 ? 5.501 5.983 15.176 1.00 98.62 244 GLU A C 1
ATOM 1832 O O . GLU A 1 244 ? 4.324 5.641 15.205 1.00 98.62 244 GLU A O 1
ATOM 1837 N N . LEU A 1 245 ? 5.905 7.153 15.681 1.00 98.62 245 LEU A N 1
ATOM 1838 C CA . LEU A 1 245 ? 4.969 8.133 16.236 1.00 98.62 245 LEU A CA 1
ATOM 1839 C C . LEU A 1 245 ? 4.256 8.894 15.108 1.00 98.62 245 LEU A C 1
ATOM 1841 O O . LEU A 1 245 ? 4.863 9.705 14.401 1.00 98.62 245 LEU A O 1
ATOM 1845 N N . GLU A 1 246 ? 2.953 8.642 14.989 1.00 98.75 246 GLU A N 1
ATOM 1846 C CA . GLU A 1 246 ? 2.101 9.052 13.873 1.00 98.75 246 GLU A CA 1
ATOM 1847 C C . GLU A 1 246 ? 0.784 9.698 14.331 1.00 98.75 246 GLU A C 1
ATOM 1849 O O . GLU A 1 246 ? 0.345 9.562 15.479 1.00 98.75 246 GLU A O 1
ATOM 1854 N N . VAL A 1 247 ? 0.108 10.374 13.398 1.00 98.81 247 VAL A N 1
ATOM 1855 C CA . VAL A 1 247 ? -1.281 10.829 13.550 1.00 98.81 247 VAL A CA 1
ATOM 1856 C C . VAL A 1 247 ? -2.054 10.447 12.294 1.00 98.81 247 VAL A C 1
ATOM 1858 O O . VAL A 1 247 ? -1.661 10.822 11.191 1.00 98.81 247 VAL A O 1
ATOM 1861 N N . ALA A 1 248 ? -3.178 9.749 12.456 1.00 98.81 248 ALA A N 1
ATOM 1862 C CA . ALA A 1 248 ? -4.040 9.354 11.347 1.00 98.81 248 ALA A CA 1
ATOM 1863 C C . ALA A 1 248 ? -5.340 10.158 11.317 1.00 98.81 248 ALA A C 1
ATOM 1865 O O . ALA A 1 248 ? -5.978 10.371 12.350 1.00 98.81 248 ALA A O 1
ATOM 1866 N N . ALA A 1 249 ? -5.748 10.577 10.121 1.00 98.75 249 ALA A N 1
ATOM 1867 C CA . ALA A 1 249 ? -7.056 11.160 9.866 1.00 98.75 249 ALA A CA 1
ATOM 1868 C C . ALA A 1 249 ? -8.091 10.061 9.586 1.00 98.75 249 ALA A C 1
ATOM 1870 O O . ALA A 1 249 ? -7.815 9.104 8.861 1.00 98.75 249 ALA A O 1
ATOM 1871 N N . VAL A 1 250 ? -9.291 10.232 10.137 1.00 98.88 250 VAL A N 1
ATOM 1872 C CA . VAL A 1 250 ? -10.455 9.368 9.922 1.00 98.88 250 VAL A CA 1
ATOM 1873 C C . VAL A 1 250 ? -11.341 9.993 8.848 1.00 98.88 250 VAL A C 1
ATOM 1875 O O . VAL A 1 250 ? -11.841 11.112 9.022 1.00 98.88 250 VAL A O 1
ATOM 1878 N N . VAL A 1 251 ? -11.566 9.273 7.749 1.00 98.69 251 VAL A N 1
ATOM 1879 C CA . VAL A 1 251 ? -12.498 9.695 6.695 1.00 98.69 251 VAL A CA 1
ATOM 1880 C C . VAL A 1 251 ? -13.933 9.628 7.225 1.00 98.69 251 VAL A C 1
ATOM 1882 O O . VAL A 1 251 ? -14.378 8.596 7.723 1.00 98.69 251 VAL A O 1
ATOM 1885 N N . GLY A 1 252 ? -14.666 10.735 7.117 1.00 96.88 252 GLY A N 1
ATOM 1886 C CA . GLY A 1 252 ? -16.079 10.841 7.474 1.00 96.88 252 GLY A CA 1
ATOM 1887 C C . GLY A 1 252 ? -16.992 10.630 6.269 1.00 96.88 252 GLY A C 1
ATOM 1888 O O . GLY A 1 252 ? -17.699 9.629 6.193 1.00 96.88 252 GLY A O 1
ATOM 1889 N N . VAL A 1 253 ? -16.960 11.558 5.308 1.00 93.81 253 VAL A N 1
ATOM 1890 C CA . VAL A 1 253 ? -17.744 11.463 4.066 1.00 93.81 253 VAL A CA 1
ATOM 1891 C C . VAL A 1 253 ? -16.910 10.761 2.997 1.00 93.81 253 VAL A C 1
ATOM 1893 O O . VAL A 1 253 ? -15.820 11.218 2.660 1.00 93.81 253 VAL A O 1
ATOM 1896 N N . GLY A 1 254 ? -17.423 9.659 2.449 1.00 92.38 254 GLY A N 1
ATOM 1897 C CA . GLY A 1 254 ? -16.760 8.922 1.370 1.00 92.38 254 GLY A CA 1
ATOM 1898 C C . GLY A 1 254 ? -16.772 9.643 0.015 1.00 92.38 254 GLY A C 1
ATOM 1899 O O . GLY A 1 254 ? -17.328 10.731 -0.137 1.00 92.38 254 GLY A O 1
ATOM 1900 N N . THR A 1 255 ? -16.183 9.008 -0.997 1.00 95.31 255 THR A N 1
ATOM 1901 C CA . THR A 1 255 ? -16.185 9.470 -2.394 1.00 95.31 255 THR A CA 1
ATOM 1902 C C . THR A 1 255 ? -16.659 8.351 -3.323 1.00 95.31 255 THR A C 1
ATOM 1904 O O . THR A 1 255 ? -16.645 7.174 -2.966 1.00 95.31 255 THR A O 1
ATOM 1907 N N . THR A 1 256 ? -17.108 8.699 -4.531 1.00 95.12 256 THR A N 1
ATOM 1908 C CA . THR A 1 256 ? -17.501 7.695 -5.538 1.00 95.12 256 THR A CA 1
ATOM 1909 C C . THR A 1 256 ? -16.293 7.317 -6.395 1.00 95.12 256 THR A C 1
ATOM 1911 O O . THR A 1 256 ? -15.451 8.168 -6.687 1.00 95.12 256 THR A O 1
ATOM 1914 N N . LEU A 1 257 ? -16.197 6.057 -6.827 1.00 96.75 257 LEU A N 1
ATOM 1915 C CA . LEU A 1 257 ? -15.125 5.613 -7.721 1.00 96.75 257 LEU A CA 1
ATOM 1916 C C . LEU A 1 257 ? -15.096 6.480 -8.995 1.00 96.75 257 LEU A C 1
ATOM 1918 O O . LEU A 1 257 ? -16.136 6.776 -9.581 1.00 96.75 257 LEU A O 1
ATOM 1922 N N . GLY A 1 258 ? -13.906 6.922 -9.398 1.00 94.94 258 GLY A N 1
ATOM 1923 C CA . GLY A 1 258 ? -13.691 7.854 -10.509 1.00 94.94 258 GLY A CA 1
ATOM 1924 C C . GLY A 1 258 ? -13.786 9.341 -10.140 1.00 94.94 258 GLY A C 1
ATOM 1925 O O . GLY A 1 258 ? -13.349 10.182 -10.926 1.00 94.94 258 GLY A O 1
ATOM 1926 N N . THR A 1 259 ? -14.300 9.696 -8.957 1.00 95.06 259 THR A N 1
ATOM 1927 C CA . THR A 1 259 ? -14.317 11.092 -8.483 1.00 95.06 259 THR A CA 1
ATOM 1928 C C . THR A 1 259 ? -13.000 11.484 -7.811 1.00 95.06 259 THR A C 1
ATOM 1930 O O . THR A 1 259 ? -12.277 10.643 -7.283 1.00 95.06 259 THR A O 1
ATOM 1933 N N . ARG A 1 260 ? -12.683 12.783 -7.844 1.00 94.75 260 ARG A N 1
ATOM 1934 C CA . ARG A 1 260 ? -11.473 13.370 -7.251 1.00 94.75 260 ARG A CA 1
ATOM 1935 C C . ARG A 1 260 ? -11.862 14.391 -6.191 1.00 94.75 260 ARG A C 1
ATOM 1937 O O . ARG A 1 260 ? -12.799 15.155 -6.413 1.00 94.75 260 ARG A O 1
ATOM 1944 N N . VAL A 1 261 ? -11.100 14.465 -5.105 1.00 97.25 261 VAL A N 1
ATOM 1945 C CA . VAL A 1 261 ? -11.239 15.510 -4.083 1.00 97.25 261 VAL A CA 1
ATOM 1946 C C . VAL A 1 261 ? -10.171 16.576 -4.324 1.00 97.25 261 VAL A C 1
ATOM 1948 O O . VAL A 1 261 ? -8.982 16.266 -4.438 1.00 97.25 261 VAL A O 1
ATOM 1951 N N . SER A 1 262 ? -10.573 17.844 -4.436 1.00 96.75 262 SER A N 1
ATOM 1952 C CA . SER A 1 262 ? -9.606 18.942 -4.546 1.00 96.75 262 SER A CA 1
ATOM 1953 C C . SER A 1 262 ? -8.989 19.261 -3.181 1.00 96.75 262 SER A C 1
ATOM 1955 O O . SER A 1 262 ? -9.585 18.997 -2.134 1.00 96.75 262 SER A O 1
ATOM 1957 N N . VAL A 1 263 ? -7.795 19.852 -3.178 1.00 96.38 263 VAL A N 1
ATOM 1958 C CA . VAL A 1 263 ? -7.076 20.212 -1.944 1.00 96.38 263 VAL A CA 1
ATOM 1959 C C . VAL A 1 263 ? -7.836 21.240 -1.084 1.00 96.38 263 VAL A C 1
ATOM 1961 O O . VAL A 1 263 ? -7.606 21.335 0.119 1.00 96.38 263 VAL A O 1
ATOM 1964 N N . GLU A 1 264 ? -8.763 21.999 -1.671 1.00 95.00 264 GLU A N 1
ATOM 1965 C CA . GLU A 1 264 ? -9.665 22.918 -0.969 1.00 95.00 264 GLU A CA 1
ATOM 1966 C C . GLU A 1 264 ? -10.799 22.194 -0.229 1.00 95.00 264 GLU A C 1
ATOM 1968 O O . GLU A 1 264 ? -11.207 22.653 0.837 1.00 95.00 264 GLU A O 1
ATOM 1973 N N . HIS A 1 265 ? -11.284 21.073 -0.774 1.00 94.62 265 HIS A N 1
ATOM 1974 C CA . HIS A 1 265 ? -12.434 20.317 -0.262 1.00 94.62 265 HIS A CA 1
ATOM 1975 C C . HIS A 1 265 ? -12.059 19.088 0.574 1.00 94.62 265 HIS A C 1
ATOM 1977 O O . HIS A 1 265 ? -12.916 18.518 1.242 1.00 94.62 265 HIS A O 1
ATOM 1983 N N . ALA A 1 266 ? -10.785 18.693 0.611 1.00 95.12 266 ALA A N 1
ATOM 1984 C CA . ALA A 1 266 ? -10.318 17.548 1.399 1.00 95.12 266 ALA A CA 1
ATOM 1985 C C . ALA A 1 266 ? -10.755 17.589 2.878 1.00 95.12 266 ALA A C 1
ATOM 1987 O O . ALA A 1 266 ? -11.143 16.569 3.445 1.00 95.12 266 ALA A O 1
ATOM 1988 N N . ARG A 1 267 ? -10.791 18.779 3.493 1.00 92.25 267 ARG A N 1
ATOM 1989 C CA . ARG A 1 267 ? -11.254 18.962 4.880 1.00 92.25 267 ARG A CA 1
ATOM 1990 C C . ARG A 1 267 ? -12.748 18.717 5.098 1.00 92.25 267 ARG A C 1
ATOM 1992 O O . ARG A 1 267 ? -13.148 18.522 6.241 1.00 92.25 267 ARG A O 1
ATOM 1999 N N . ASP A 1 268 ? -13.572 18.709 4.055 1.00 94.25 268 ASP A N 1
ATOM 2000 C CA . ASP A 1 268 ? -15.000 18.386 4.173 1.00 94.25 268 ASP A CA 1
ATOM 2001 C C . ASP A 1 268 ? -15.237 16.866 4.295 1.00 94.25 268 ASP A C 1
ATOM 2003 O O . ASP A 1 268 ? -16.274 16.432 4.795 1.00 94.25 268 ASP A O 1
ATOM 2007 N N . HIS A 1 269 ? -14.240 16.057 3.919 1.00 97.31 269 HIS A N 1
ATOM 2008 C CA . 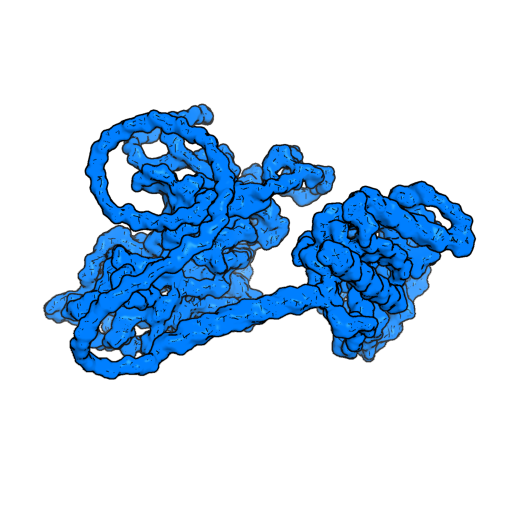HIS A 1 269 ? -14.257 14.597 4.016 1.00 97.31 269 HIS A CA 1
ATOM 2009 C C . HIS A 1 269 ? -13.605 14.049 5.300 1.00 97.31 269 HIS A C 1
ATOM 2011 O O . HIS A 1 269 ? -13.736 12.858 5.576 1.00 97.31 269 HIS A O 1
ATOM 2017 N N . ILE A 1 270 ? -12.921 14.874 6.103 1.00 97.94 270 ILE A N 1
ATOM 2018 C CA . ILE A 1 270 ? -12.218 14.444 7.326 1.00 97.94 270 ILE A CA 1
ATOM 2019 C C . ILE A 1 270 ? -13.110 14.664 8.553 1.00 97.94 270 ILE A C 1
ATOM 2021 O O . ILE A 1 270 ? -13.488 15.793 8.860 1.00 97.94 270 ILE A O 1
ATOM 2025 N N . PHE A 1 271 ? -13.401 13.590 9.291 1.00 98.69 271 PHE A N 1
ATOM 2026 C CA . PHE A 1 271 ? -14.161 13.662 10.543 1.00 98.69 271 PHE A CA 1
ATOM 2027 C C . PHE A 1 271 ? -13.289 14.152 11.711 1.00 98.69 271 PHE A C 1
ATOM 2029 O O . PHE A 1 271 ? -13.646 15.074 12.452 1.00 98.69 271 PHE A O 1
ATOM 2036 N N . GLY A 1 272 ? -12.114 13.548 11.867 1.00 98.69 272 GLY A N 1
ATOM 2037 C CA . GLY A 1 272 ? -11.220 13.802 12.989 1.00 98.69 272 GLY A CA 1
ATOM 2038 C C . GLY A 1 272 ? -9.937 12.990 12.902 1.00 98.69 272 GLY A C 1
ATOM 2039 O O . GLY A 1 272 ? -9.627 12.425 11.856 1.00 98.69 272 GLY A O 1
ATOM 2040 N N . PHE A 1 273 ? -9.190 12.952 14.001 1.00 98.88 273 PHE A N 1
ATOM 2041 C CA . PHE A 1 273 ? -7.832 12.425 14.052 1.00 98.88 273 PHE A CA 1
ATOM 2042 C C . PHE A 1 273 ? -7.616 11.535 15.283 1.00 98.88 273 PHE A C 1
ATOM 2044 O O . PHE A 1 273 ? -8.239 11.742 16.328 1.00 98.88 273 PHE A O 1
ATOM 2051 N N . VAL A 1 274 ? -6.696 10.579 15.164 1.00 98.94 274 VAL A N 1
ATOM 2052 C CA . VAL A 1 274 ? -6.217 9.693 16.237 1.00 98.94 274 VAL A CA 1
ATOM 2053 C C . VAL A 1 274 ? -4.687 9.671 16.256 1.00 98.94 274 VAL A C 1
ATOM 2055 O O . VAL A 1 274 ? -4.053 9.864 15.219 1.00 98.94 274 VAL A O 1
ATOM 2058 N N . LEU A 1 275 ? -4.083 9.401 17.416 1.00 98.88 275 LEU A N 1
ATOM 2059 C CA . LEU A 1 275 ? -2.678 8.982 17.469 1.00 98.88 275 LEU A CA 1
ATOM 2060 C C . LEU A 1 275 ? -2.561 7.593 16.848 1.00 98.88 275 LEU A C 1
ATOM 2062 O O . LEU A 1 275 ? -3.436 6.754 17.077 1.00 98.88 275 LEU A O 1
ATOM 2066 N N . LEU A 1 276 ? -1.471 7.344 16.130 1.00 98.75 276 LEU A N 1
ATOM 2067 C CA . LEU A 1 276 ? -1.163 6.047 15.541 1.00 98.75 276 LEU A CA 1
ATOM 2068 C C . LEU A 1 276 ? 0.278 5.633 15.891 1.00 98.75 276 LEU A C 1
ATOM 2070 O O . LEU A 1 276 ? 1.158 6.480 16.032 1.00 98.75 276 LEU A O 1
ATOM 2074 N N . ASN A 1 277 ? 0.493 4.333 16.087 1.00 98.62 277 ASN A N 1
ATOM 2075 C CA . ASN A 1 277 ? 1.805 3.698 16.159 1.00 98.62 277 ASN A CA 1
ATOM 2076 C C . ASN A 1 277 ? 1.894 2.631 15.067 1.00 98.62 277 ASN A C 1
ATOM 2078 O O . ASN A 1 277 ? 1.152 1.646 15.142 1.00 98.62 277 ASN A O 1
ATOM 2082 N N . ASP A 1 278 ? 2.757 2.823 14.068 1.00 98.25 278 ASP A N 1
ATOM 2083 C CA . ASP A 1 278 ? 2.949 1.838 13.000 1.00 98.25 278 ASP A CA 1
ATOM 2084 C C . ASP A 1 278 ? 4.178 0.964 13.272 1.00 98.25 278 ASP A C 1
ATOM 2086 O O . ASP A 1 278 ? 5.323 1.290 12.931 1.00 98.25 278 ASP A O 1
ATOM 2090 N N . TRP A 1 279 ? 3.939 -0.151 13.966 1.00 98.25 279 TRP A N 1
ATOM 2091 C CA . TRP A 1 279 ? 5.005 -1.010 14.465 1.00 98.25 279 TRP A CA 1
ATOM 2092 C C . TRP A 1 279 ? 5.826 -1.567 13.318 1.00 98.25 279 TRP A C 1
ATOM 2094 O O . TRP A 1 279 ? 5.307 -2.044 12.311 1.00 98.25 279 TRP A O 1
ATOM 2104 N N . SER A 1 280 ? 7.141 -1.496 13.482 1.00 98.12 280 SER A N 1
ATOM 2105 C CA . SER A 1 280 ? 8.053 -1.679 12.366 1.00 98.12 280 SER A CA 1
ATOM 2106 C C . SER A 1 280 ? 9.158 -2.662 12.715 1.00 98.12 280 SER A C 1
ATOM 2108 O O . SER A 1 280 ? 9.988 -2.403 13.582 1.00 98.12 280 SER A O 1
ATOM 2110 N N . ALA A 1 281 ? 9.203 -3.790 12.012 1.00 97.88 281 ALA A N 1
ATOM 2111 C CA . ALA A 1 281 ? 10.296 -4.750 12.096 1.00 97.88 281 ALA A CA 1
ATOM 2112 C C . ALA A 1 281 ? 11.344 -4.414 11.027 1.00 97.88 281 ALA A C 1
ATOM 2114 O O . ALA A 1 281 ? 11.244 -4.847 9.877 1.00 97.88 281 ALA A O 1
ATOM 2115 N N . ARG A 1 282 ? 12.322 -3.569 11.382 1.00 95.69 282 ARG A N 1
ATOM 2116 C CA . ARG A 1 282 ? 13.216 -2.888 10.421 1.00 95.69 282 ARG A CA 1
ATOM 2117 C C . ARG A 1 282 ? 14.106 -3.830 9.622 1.00 95.69 282 ARG A C 1
ATOM 2119 O O . ARG A 1 282 ? 14.447 -3.541 8.480 1.00 95.69 282 ARG A O 1
ATOM 2126 N N . ASP A 1 283 ? 14.511 -4.931 10.231 1.00 93.38 283 ASP A N 1
ATOM 2127 C CA . ASP A 1 283 ? 15.317 -5.992 9.633 1.00 93.38 283 ASP A CA 1
ATOM 2128 C C . ASP A 1 283 ? 14.539 -6.797 8.583 1.00 93.38 283 ASP A C 1
ATOM 2130 O O . ASP A 1 283 ? 15.044 -6.984 7.474 1.00 93.38 283 ASP A O 1
ATOM 2134 N N . ILE A 1 284 ? 13.295 -7.179 8.891 1.00 95.31 284 ILE A N 1
ATOM 2135 C CA . ILE A 1 284 ? 12.358 -7.810 7.948 1.00 95.31 284 ILE A CA 1
ATOM 2136 C C . ILE A 1 284 ? 12.033 -6.829 6.808 1.00 95.31 284 ILE A C 1
ATOM 2138 O O . ILE A 1 284 ? 12.219 -7.149 5.632 1.00 95.31 284 ILE A O 1
ATOM 2142 N N . GLN A 1 285 ? 11.635 -5.598 7.153 1.00 93.75 285 GLN A N 1
ATOM 2143 C CA . GLN A 1 285 ? 11.290 -4.524 6.213 1.00 93.75 285 GLN A CA 1
ATOM 2144 C C . GLN A 1 285 ? 12.435 -4.237 5.226 1.00 93.75 285 GLN A C 1
ATOM 2146 O O . GLN A 1 285 ? 12.206 -4.077 4.026 1.00 93.75 285 GLN A O 1
ATOM 2151 N N . LYS A 1 286 ? 13.685 -4.198 5.706 1.00 89.00 286 LYS A N 1
ATOM 2152 C CA . LYS A 1 286 ? 14.877 -3.956 4.877 1.00 89.00 286 LYS A CA 1
ATOM 2153 C C . LYS A 1 286 ? 15.102 -5.045 3.824 1.00 89.00 286 LYS A C 1
ATOM 2155 O O . LYS A 1 286 ? 15.632 -4.738 2.759 1.00 89.00 286 LYS A O 1
ATOM 2160 N N . TRP A 1 287 ? 14.735 -6.293 4.115 1.00 88.94 287 TRP A N 1
ATOM 2161 C CA . TRP A 1 287 ? 14.888 -7.411 3.182 1.00 88.94 287 TRP A CA 1
ATOM 2162 C C . TRP A 1 287 ? 13.759 -7.471 2.147 1.00 88.94 287 TRP A C 1
ATOM 2164 O O . TRP A 1 287 ? 14.028 -7.624 0.958 1.00 88.94 287 TRP A O 1
ATOM 2174 N N . GLU A 1 288 ? 12.503 -7.320 2.574 1.00 90.62 288 GLU A N 1
ATOM 2175 C CA . GLU A 1 288 ? 11.341 -7.525 1.695 1.00 90.62 288 GLU A CA 1
ATOM 2176 C C . GLU A 1 288 ? 11.004 -6.328 0.787 1.00 90.62 288 GLU A C 1
ATOM 2178 O O . GLU A 1 288 ? 10.424 -6.514 -0.283 1.00 90.62 288 GLU A O 1
ATOM 2183 N N . SER A 1 289 ? 11.325 -5.097 1.209 1.00 82.44 289 SER A N 1
ATOM 2184 C CA . SER A 1 289 ? 10.653 -3.896 0.680 1.00 82.44 289 SER A CA 1
ATOM 2185 C C . SER A 1 289 ? 11.030 -3.496 -0.747 1.00 82.44 289 SER A C 1
ATOM 2187 O O . SER A 1 289 ? 10.372 -2.639 -1.341 1.00 82.44 289 SER A O 1
ATOM 2189 N N . VAL A 1 290 ? 12.055 -4.112 -1.342 1.00 80.31 290 VAL A N 1
ATOM 2190 C CA . VAL A 1 290 ? 12.472 -3.823 -2.720 1.00 80.31 290 VAL A CA 1
ATOM 2191 C C . VAL A 1 290 ? 11.964 -4.921 -3.668 1.00 80.31 290 VAL A C 1
ATOM 2193 O O . VAL A 1 290 ? 12.374 -6.075 -3.530 1.00 80.31 290 VAL A O 1
ATOM 2196 N N . PRO A 1 291 ? 11.137 -4.603 -4.688 1.00 82.19 291 PRO A N 1
ATOM 2197 C CA . PRO A 1 291 ? 10.724 -3.266 -5.142 1.00 82.19 291 PRO A CA 1
ATOM 2198 C C . PRO A 1 291 ? 9.329 -2.806 -4.665 1.00 82.19 291 PRO A C 1
ATOM 2200 O O . PRO A 1 291 ? 8.897 -1.732 -5.072 1.00 82.19 291 PRO A O 1
ATOM 2203 N N . LEU A 1 292 ? 8.588 -3.619 -3.902 1.00 86.38 292 LEU A N 1
ATOM 2204 C CA . LEU A 1 292 ? 7.129 -3.468 -3.743 1.00 86.38 292 LEU A CA 1
ATOM 2205 C C . LEU A 1 292 ? 6.672 -2.594 -2.559 1.00 86.38 292 LEU A C 1
ATOM 2207 O O . LEU A 1 292 ? 5.477 -2.344 -2.431 1.00 86.38 292 LEU A O 1
ATOM 2211 N N . GLY A 1 293 ? 7.592 -2.113 -1.722 1.00 87.81 293 GLY A N 1
ATOM 2212 C CA . GLY A 1 293 ? 7.278 -1.410 -0.477 1.00 87.81 293 GLY A CA 1
ATOM 2213 C C . GLY A 1 293 ? 7.116 -2.347 0.732 1.00 87.81 293 GLY A C 1
ATOM 2214 O O . GLY A 1 293 ? 7.302 -3.558 0.604 1.00 87.81 293 GLY A O 1
ATOM 2215 N N . PRO A 1 294 ? 6.838 -1.797 1.930 1.00 90.94 294 PRO A N 1
ATOM 2216 C CA . PRO A 1 294 ? 6.728 -2.571 3.169 1.00 90.94 294 PRO A CA 1
ATOM 2217 C C . PRO A 1 294 ? 5.562 -3.571 3.147 1.00 90.94 294 PRO A C 1
ATOM 2219 O O . PRO A 1 294 ? 4.501 -3.269 2.603 1.00 90.94 294 PRO A O 1
ATOM 2222 N N . LEU A 1 295 ? 5.730 -4.736 3.784 1.00 94.62 295 LEU A N 1
ATOM 2223 C CA . LEU A 1 295 ? 4.682 -5.751 3.915 1.00 94.62 295 LEU A CA 1
ATOM 2224 C C . LEU A 1 295 ? 4.682 -6.398 5.312 1.00 94.62 295 LEU A C 1
ATOM 2226 O O . LEU A 1 295 ? 3.988 -5.906 6.200 1.00 94.62 295 LEU A O 1
ATOM 2230 N N . VAL A 1 296 ? 5.427 -7.487 5.532 1.00 95.50 296 VAL A N 1
ATOM 2231 C CA . VAL A 1 296 ? 5.481 -8.224 6.812 1.00 95.50 296 VAL A CA 1
ATOM 2232 C C . VAL A 1 296 ? 6.183 -7.408 7.895 1.00 95.50 296 VAL A C 1
ATOM 2234 O O . VAL A 1 296 ? 5.847 -7.507 9.071 1.00 95.50 296 VAL A O 1
ATOM 2237 N N . GLY A 1 297 ? 7.093 -6.520 7.498 1.00 96.62 297 GLY A N 1
ATOM 2238 C CA . GLY A 1 297 ? 7.748 -5.552 8.368 1.00 96.62 297 GLY A CA 1
ATOM 2239 C C . GLY A 1 297 ? 6.817 -4.501 8.985 1.00 96.62 297 GLY A C 1
ATOM 2240 O O . GLY A 1 297 ? 7.300 -3.731 9.809 1.00 96.62 297 GLY A O 1
ATOM 2241 N N . LYS A 1 298 ? 5.529 -4.469 8.601 1.00 97.94 298 LYS A N 1
ATOM 2242 C CA . LYS A 1 298 ? 4.484 -3.550 9.099 1.00 97.94 298 LYS A CA 1
ATOM 2243 C C . LYS A 1 298 ? 3.174 -4.265 9.473 1.00 97.94 298 LYS A C 1
ATOM 2245 O O . LYS A 1 298 ? 2.575 -4.004 10.508 1.00 97.94 298 LYS A O 1
ATOM 2250 N N . ASN A 1 299 ? 2.722 -5.224 8.659 1.00 96.56 299 ASN A N 1
ATOM 2251 C CA . ASN A 1 299 ? 1.378 -5.819 8.753 1.00 96.56 299 ASN A CA 1
ATOM 2252 C C . ASN A 1 299 ? 1.110 -6.723 9.978 1.00 96.56 299 ASN A C 1
ATOM 2254 O O . ASN A 1 299 ? 0.022 -7.291 10.086 1.00 96.56 299 ASN A O 1
ATOM 2258 N N . PHE A 1 300 ? 2.079 -6.870 10.884 1.00 96.94 300 PHE A N 1
ATOM 2259 C CA . PHE A 1 300 ? 1.926 -7.623 12.128 1.00 96.94 300 PHE A CA 1
ATOM 2260 C C . PHE A 1 300 ? 1.184 -6.830 13.215 1.00 96.94 300 PHE A C 1
ATOM 2262 O O . PHE A 1 300 ? 0.620 -7.440 14.123 1.00 96.94 300 PHE A O 1
ATOM 2269 N N . GLY A 1 301 ? 1.148 -5.496 13.122 1.00 96.50 301 GLY A N 1
ATOM 2270 C CA . GLY A 1 301 ? 0.399 -4.659 14.052 1.00 96.50 301 GLY A CA 1
ATOM 2271 C C . GLY A 1 301 ? 0.541 -3.165 13.775 1.00 96.50 301 GLY A C 1
ATOM 2272 O O . GLY A 1 301 ? 1.643 -2.649 13.653 1.00 96.50 301 GLY A O 1
ATOM 2273 N N . THR A 1 302 ? -0.582 -2.458 13.784 1.00 98.50 302 THR A N 1
ATOM 2274 C CA . THR A 1 302 ? -0.660 -0.988 13.793 1.00 98.50 302 THR A CA 1
ATOM 2275 C C . THR A 1 302 ? -1.630 -0.604 14.908 1.00 98.50 302 THR A C 1
ATOM 2277 O O . THR A 1 302 ? -2.560 -1.358 15.193 1.00 98.50 302 THR A O 1
ATOM 2280 N N . SER A 1 303 ? -1.443 0.514 15.607 1.00 98.44 303 SER A N 1
ATOM 2281 C CA . SER A 1 303 ? -2.210 0.767 16.841 1.00 98.44 303 SER A CA 1
ATOM 2282 C C . SER A 1 303 ? -2.696 2.193 16.977 1.00 98.44 303 SER A C 1
ATOM 2284 O O . SER A 1 303 ? -1.915 3.115 16.776 1.00 98.44 303 SER A O 1
ATOM 2286 N N . ILE A 1 304 ? -3.961 2.382 17.363 1.00 98.75 304 ILE A N 1
ATOM 2287 C CA . ILE A 1 304 ? -4.587 3.711 17.434 1.00 98.75 304 ILE A CA 1
ATOM 2288 C C . ILE A 1 304 ? -5.134 4.070 18.820 1.00 98.75 304 ILE A C 1
ATOM 2290 O O . ILE A 1 304 ? -5.607 3.215 19.575 1.00 98.75 304 ILE A O 1
ATOM 2294 N N . SER A 1 305 ? -5.112 5.366 19.146 1.00 98.62 305 SER A N 1
ATOM 2295 C CA . SER A 1 305 ? -5.826 5.899 20.314 1.00 98.62 305 SER A CA 1
ATOM 2296 C C . SER A 1 305 ? -7.348 5.748 20.141 1.00 98.62 305 SER A C 1
ATOM 2298 O O . SER A 1 305 ? -7.853 5.999 19.046 1.00 98.62 305 SER A O 1
ATOM 2300 N N . PRO A 1 306 ? -8.110 5.417 21.200 1.00 98.12 306 PRO A N 1
ATOM 2301 C CA . PRO A 1 306 ? -9.543 5.109 21.093 1.00 98.12 306 PRO A CA 1
ATOM 2302 C C . PRO A 1 306 ? -10.447 6.334 20.876 1.00 98.12 306 PRO A C 1
ATOM 2304 O O . PRO A 1 306 ? -11.621 6.179 20.543 1.00 98.12 306 PRO A O 1
ATOM 2307 N N . TRP A 1 307 ? -9.925 7.543 21.094 1.00 98.69 307 TRP A N 1
ATOM 2308 C CA . TRP A 1 307 ? -10.669 8.798 21.007 1.00 98.69 307 TRP A CA 1
ATOM 2309 C C . TRP A 1 307 ? -10.338 9.538 19.712 1.00 98.69 307 TRP A C 1
ATOM 2311 O O . TRP A 1 307 ? -9.202 9.964 19.509 1.00 98.69 307 TRP A O 1
ATOM 2321 N N . VAL A 1 308 ? -11.346 9.724 18.859 1.00 98.88 308 VAL A N 1
ATOM 2322 C CA . VAL A 1 308 ? -11.247 10.505 17.624 1.00 98.88 308 VAL A CA 1
ATOM 2323 C C . VAL A 1 308 ? -11.519 11.974 17.940 1.00 98.88 308 VAL A C 1
ATOM 2325 O O . VAL A 1 308 ? -12.659 12.372 18.200 1.00 98.88 308 VAL A O 1
ATOM 2328 N N . VAL A 1 309 ? -10.467 12.792 17.923 1.00 98.94 309 VAL A N 1
ATOM 2329 C CA . VAL A 1 309 ? -10.559 14.244 18.127 1.00 98.94 309 VAL A CA 1
ATOM 2330 C C . VAL A 1 309 ? -11.052 14.886 16.832 1.00 98.94 309 VAL A C 1
ATOM 2332 O O . VAL A 1 309 ? -10.405 14.770 15.792 1.00 98.94 309 VAL A O 1
ATOM 2335 N N . THR A 1 310 ? -12.215 15.541 16.867 1.00 98.75 310 THR A N 1
ATOM 2336 C CA . THR A 1 310 ? -12.843 16.098 15.653 1.00 98.75 310 THR A CA 1
ATOM 2337 C C . THR A 1 310 ? -12.026 17.229 15.028 1.00 98.75 310 THR A C 1
ATOM 2339 O O . THR A 1 310 ? -11.372 18.004 15.727 1.00 98.75 310 THR A O 1
ATOM 2342 N N . GLN A 1 311 ? -12.114 17.386 13.704 1.00 97.19 311 GLN A N 1
ATOM 2343 C CA . GLN A 1 311 ? -11.431 18.479 13.002 1.00 97.19 311 GLN A CA 1
ATOM 2344 C C . GLN A 1 311 ? -11.860 19.866 13.522 1.00 97.19 311 GLN A C 1
ATOM 2346 O O . GLN A 1 311 ? -11.017 20.743 13.695 1.00 97.19 311 GLN A O 1
ATOM 2351 N N . ASP A 1 312 ? -13.146 20.065 13.838 1.00 97.12 312 ASP A N 1
ATOM 2352 C CA . ASP A 1 312 ? -13.640 21.339 14.383 1.00 97.12 312 ASP A CA 1
ATOM 2353 C C . ASP A 1 312 ? -13.139 21.610 15.829 1.00 97.12 312 ASP A C 1
ATOM 2355 O O . ASP A 1 312 ? -13.120 22.764 16.256 1.00 97.12 312 ASP A O 1
ATOM 2359 N N . ALA A 1 313 ? -12.678 20.595 16.580 1.00 98.31 313 ALA A N 1
ATOM 2360 C CA . ALA A 1 313 ? -11.970 20.787 17.856 1.00 98.31 313 ALA A CA 1
ATOM 2361 C C . ALA A 1 313 ? -10.495 21.199 17.671 1.00 98.31 313 ALA A C 1
ATOM 2363 O O . ALA A 1 313 ? -9.923 21.844 18.551 1.00 98.31 313 ALA A O 1
ATOM 2364 N N . LEU A 1 314 ? -9.889 20.855 16.528 1.00 98.38 314 LEU A N 1
ATOM 2365 C CA . LEU A 1 314 ? -8.505 21.198 16.180 1.00 98.38 314 LEU A CA 1
ATOM 2366 C C . LEU A 1 314 ? -8.371 22.525 15.417 1.00 98.38 314 LEU A C 1
ATOM 2368 O O . LEU A 1 314 ? -7.292 23.113 15.413 1.00 98.38 314 LEU A O 1
ATOM 2372 N N . GLU A 1 315 ? -9.442 23.028 14.794 1.00 96.75 315 GLU A N 1
ATOM 2373 C CA . GLU A 1 315 ? -9.421 24.270 14.000 1.00 96.75 315 GLU A CA 1
ATOM 2374 C C . GLU A 1 315 ? -8.829 25.502 14.737 1.00 96.75 315 GLU A C 1
ATOM 2376 O O . GLU A 1 315 ? -8.056 26.232 14.101 1.00 96.75 315 GLU A O 1
ATOM 2381 N N . PRO A 1 316 ? -9.057 25.725 16.057 1.00 97.50 316 PRO A N 1
ATOM 2382 C CA . PRO A 1 316 ? -8.408 26.806 16.817 1.00 97.50 316 PRO A CA 1
ATOM 2383 C C . PRO A 1 316 ? -6.874 26.724 16.877 1.00 97.50 316 PRO A C 1
ATOM 2385 O O . PRO A 1 316 ? -6.221 27.718 17.185 1.00 97.50 316 PRO A O 1
ATOM 2388 N N . PHE A 1 317 ? -6.305 25.553 16.585 1.00 98.19 317 PHE A N 1
ATOM 2389 C CA . PHE A 1 317 ? -4.871 25.259 16.617 1.00 98.19 317 PHE A CA 1
ATOM 2390 C C . PHE A 1 317 ? -4.274 25.130 15.210 1.00 98.19 317 PHE A C 1
ATOM 2392 O O . PHE A 1 317 ? -3.173 24.599 15.043 1.00 98.19 317 PHE A O 1
ATOM 2399 N N . THR A 1 318 ? -4.985 25.604 14.181 1.00 97.31 318 THR A N 1
ATOM 2400 C CA . THR A 1 318 ? -4.430 25.674 12.827 1.00 97.31 318 THR A CA 1
ATOM 2401 C C . THR A 1 318 ? -3.250 26.640 12.757 1.00 97.31 318 THR A C 1
ATOM 2403 O O . THR A 1 318 ? -3.292 27.763 13.258 1.00 97.31 318 THR A O 1
ATOM 2406 N N . CYS A 1 319 ? -2.182 26.208 12.095 1.00 97.25 319 CYS A N 1
ATOM 2407 C CA . CYS A 1 319 ? -0.942 26.964 11.945 1.00 97.25 319 CYS A CA 1
ATOM 2408 C C . CYS A 1 319 ? -0.441 26.915 10.488 1.00 97.25 319 CYS A C 1
ATOM 2410 O O . CYS A 1 319 ? -0.886 26.064 9.709 1.00 97.25 319 CYS A O 1
ATOM 2412 N N . PRO A 1 320 ? 0.459 27.820 10.061 1.00 96.44 320 PRO A N 1
ATOM 2413 C CA . PRO A 1 320 ? 1.074 27.736 8.738 1.00 96.44 320 PRO A CA 1
ATOM 2414 C C . PRO A 1 320 ? 1.837 26.416 8.566 1.00 96.44 320 PRO A C 1
ATOM 2416 O O . PRO A 1 320 ? 2.628 26.039 9.427 1.00 96.44 320 PRO A O 1
ATOM 2419 N N . ALA A 1 321 ? 1.620 25.722 7.449 1.00 96.12 321 ALA A N 1
ATOM 2420 C CA . ALA A 1 321 ? 2.410 24.539 7.109 1.00 96.12 321 ALA A CA 1
ATOM 2421 C C . ALA A 1 321 ? 3.816 24.938 6.590 1.00 96.12 321 ALA A C 1
ATOM 2423 O O . ALA A 1 321 ? 3.961 26.036 6.042 1.00 96.12 321 ALA A O 1
ATOM 2424 N N . PRO A 1 322 ? 4.840 24.062 6.682 1.00 96.38 322 PRO A N 1
ATOM 2425 C CA . PRO A 1 322 ? 6.204 24.340 6.211 1.00 96.38 322 PRO A CA 1
ATOM 2426 C C . PRO A 1 322 ? 6.252 24.806 4.748 1.00 96.38 322 PRO A C 1
ATOM 2428 O O . PRO A 1 322 ? 5.410 24.403 3.947 1.00 96.38 322 PRO A O 1
ATOM 2431 N N . VAL A 1 323 ? 7.229 25.624 4.350 1.00 95.19 323 VAL A N 1
ATOM 2432 C CA . VAL A 1 323 ? 7.342 26.058 2.943 1.00 95.19 323 VAL A CA 1
ATOM 2433 C C . VAL A 1 323 ? 7.694 24.865 2.043 1.00 95.19 323 VAL A C 1
ATOM 2435 O O . VAL A 1 323 ? 8.571 24.070 2.380 1.00 95.19 323 VAL A O 1
ATOM 2438 N N . GLN A 1 324 ? 7.002 24.739 0.905 1.00 96.56 324 GLN A N 1
ATOM 2439 C CA . GLN A 1 324 ? 7.309 23.732 -0.114 1.00 96.56 324 GLN A CA 1
ATOM 2440 C C . GLN A 1 324 ? 8.171 24.337 -1.219 1.00 96.56 324 GLN A C 1
ATOM 2442 O O . GLN A 1 324 ? 7.797 25.341 -1.824 1.00 96.56 324 GLN A O 1
ATOM 2447 N N . ASP A 1 325 ? 9.304 23.692 -1.466 1.00 93.31 325 ASP A N 1
ATOM 2448 C CA . ASP A 1 325 ? 10.241 23.991 -2.541 1.00 93.31 325 ASP A CA 1
ATOM 2449 C C . ASP A 1 325 ? 10.759 22.651 -3.103 1.00 93.31 325 ASP A C 1
ATOM 2451 O O . ASP A 1 325 ? 11.296 21.850 -2.321 1.00 93.31 325 ASP A O 1
ATOM 2455 N N . PRO A 1 326 ? 10.570 22.362 -4.407 1.00 95.88 326 PRO A N 1
ATOM 2456 C CA . PRO A 1 326 ? 9.845 23.168 -5.397 1.00 95.88 326 PRO A CA 1
ATOM 2457 C C . PRO A 1 326 ? 8.334 23.295 -5.102 1.00 95.88 326 PRO A C 1
ATOM 2459 O O . PRO A 1 326 ? 7.758 22.443 -4.420 1.00 95.88 326 PRO A O 1
ATOM 2462 N N . PRO A 1 327 ? 7.646 24.318 -5.650 1.00 95.38 327 PRO A N 1
ATOM 2463 C CA . PRO A 1 327 ? 6.189 24.403 -5.592 1.00 95.38 327 PRO A CA 1
ATOM 2464 C C . PRO A 1 327 ? 5.540 23.182 -6.272 1.00 95.38 327 PRO A C 1
ATOM 2466 O O . PRO A 1 327 ? 5.897 22.873 -7.414 1.00 95.38 327 PRO A O 1
ATOM 2469 N N . PRO A 1 328 ? 4.555 22.511 -5.644 1.00 97.19 328 PRO A N 1
ATOM 2470 C CA . PRO A 1 328 ? 3.950 21.299 -6.199 1.00 97.19 328 PRO A CA 1
ATOM 2471 C C . PRO A 1 328 ? 3.124 21.593 -7.464 1.00 97.19 328 PRO A C 1
ATOM 2473 O O . PRO A 1 328 ? 2.940 22.749 -7.857 1.00 97.19 328 PRO A O 1
ATOM 2476 N N . LEU A 1 329 ? 2.598 20.557 -8.123 1.00 97.88 329 LEU A N 1
ATOM 2477 C CA . LEU A 1 329 ? 1.673 20.727 -9.253 1.00 97.88 329 LEU A CA 1
ATOM 2478 C C . LEU A 1 329 ? 0.341 21.376 -8.812 1.00 97.88 329 LEU A C 1
ATOM 2480 O O . LEU A 1 329 ? -0.038 21.232 -7.649 1.00 97.88 329 LEU A O 1
ATOM 2484 N N . PRO A 1 330 ? -0.396 22.063 -9.714 1.00 97.25 330 PRO A N 1
ATOM 2485 C CA . PRO A 1 330 ? -1.578 22.854 -9.357 1.00 97.25 330 PRO A CA 1
ATOM 2486 C C . PRO A 1 330 ? -2.631 22.141 -8.502 1.00 97.25 330 PRO A C 1
ATOM 2488 O O . PRO A 1 330 ? -3.151 22.760 -7.584 1.00 97.25 330 PRO A O 1
ATOM 2491 N N . TYR A 1 331 ? -2.890 20.848 -8.725 1.00 97.56 331 TYR A N 1
ATOM 2492 C CA . TYR A 1 331 ? -3.889 20.088 -7.957 1.00 97.56 331 TYR A CA 1
ATOM 2493 C C . TYR A 1 331 ? -3.548 19.910 -6.461 1.00 97.56 331 TYR A C 1
ATOM 2495 O O . TYR A 1 331 ? -4.435 19.615 -5.671 1.00 97.56 331 TYR A O 1
ATOM 2503 N N . LEU A 1 332 ? -2.286 20.130 -6.066 1.00 98.00 332 LEU A N 1
ATOM 2504 C CA . LEU A 1 332 ? -1.824 20.130 -4.671 1.00 98.00 332 LEU A CA 1
ATOM 2505 C C . LEU A 1 332 ? -1.493 21.541 -4.150 1.00 98.00 332 LEU A C 1
ATOM 2507 O O . LEU A 1 332 ? -1.032 21.679 -3.013 1.00 98.00 332 LEU A O 1
ATOM 2511 N N . ARG A 1 333 ? -1.681 22.601 -4.952 1.00 95.00 333 ARG A N 1
ATOM 2512 C CA . ARG A 1 333 ? -1.412 23.988 -4.537 1.00 95.00 333 ARG A CA 1
ATOM 2513 C C . ARG A 1 333 ? -2.608 24.563 -3.790 1.00 95.00 333 ARG A C 1
ATOM 2515 O O . ARG A 1 333 ? -3.538 25.059 -4.407 1.00 95.00 333 ARG A O 1
ATOM 2522 N N . ASN A 1 334 ? -2.524 24.605 -2.464 1.00 90.81 334 ASN A N 1
ATOM 2523 C CA . ASN A 1 334 ? -3.495 25.318 -1.637 1.00 90.81 334 ASN A CA 1
ATOM 2524 C C . ASN A 1 334 ? -2.909 26.673 -1.169 1.00 90.81 334 ASN A C 1
ATOM 2526 O O . ASN A 1 334 ? -1.939 26.676 -0.408 1.00 90.81 334 ASN A O 1
ATOM 2530 N N . PRO A 1 335 ? -3.470 27.838 -1.557 1.00 83.81 335 PRO A N 1
ATOM 2531 C CA . PRO A 1 335 ? -2.992 29.147 -1.088 1.00 83.81 335 PRO A CA 1
ATOM 2532 C C . PRO A 1 335 ? -3.280 29.401 0.403 1.00 83.81 335 PRO A C 1
ATOM 2534 O O . PRO A 1 335 ? -2.740 30.334 0.990 1.00 83.81 335 PRO A O 1
ATOM 2537 N N . ARG A 1 336 ? -4.129 28.577 1.029 1.00 87.12 336 ARG A N 1
ATOM 2538 C CA . ARG A 1 336 ? -4.477 28.597 2.457 1.00 87.12 336 ARG A CA 1
ATOM 2539 C C . ARG A 1 336 ? -3.917 27.377 3.202 1.00 87.12 336 ARG A C 1
ATOM 2541 O O . ARG A 1 336 ? -4.482 27.003 4.226 1.00 87.12 336 ARG A O 1
ATOM 2548 N N . ARG A 1 337 ? -2.845 26.750 2.697 1.00 91.81 337 ARG A N 1
ATOM 2549 C CA . ARG A 1 337 ? -2.251 25.521 3.253 1.00 91.81 337 ARG A CA 1
ATOM 2550 C C . ARG A 1 337 ? -1.851 25.691 4.726 1.00 91.81 337 ARG A C 1
ATOM 2552 O O . ARG A 1 337 ? -0.984 26.502 5.057 1.00 91.81 337 ARG A O 1
ATOM 2559 N N . ARG A 1 338 ? -2.482 24.905 5.600 1.00 94.06 338 ARG A N 1
ATOM 2560 C CA . ARG A 1 338 ? -2.312 24.925 7.062 1.00 94.06 338 ARG A CA 1
ATOM 2561 C C . ARG A 1 338 ? -2.042 23.521 7.584 1.00 94.06 338 ARG A C 1
ATOM 2563 O O . ARG A 1 338 ? -2.558 22.552 7.037 1.00 94.06 338 ARG A O 1
ATOM 2570 N N . SER A 1 339 ? -1.292 23.440 8.674 1.00 96.88 339 SER A N 1
ATOM 2571 C CA . SER A 1 339 ? -1.208 22.251 9.524 1.00 96.88 339 SER A CA 1
ATOM 2572 C C . SER A 1 339 ? -1.927 22.521 10.857 1.00 96.88 339 SER A C 1
ATOM 2574 O O . SER A 1 339 ? -2.637 23.523 10.987 1.00 96.88 339 SER A O 1
ATOM 2576 N N . PHE A 1 340 ? -1.755 21.635 11.834 1.00 98.25 340 PHE A N 1
ATOM 2577 C CA . PHE A 1 340 ? -2.233 21.789 13.208 1.00 98.25 340 PHE A CA 1
ATOM 2578 C C . PHE A 1 340 ? -1.047 21.773 14.182 1.00 98.25 340 PHE A C 1
ATOM 2580 O O . PHE A 1 340 ? -0.133 20.960 14.031 1.00 98.25 340 PHE A O 1
ATOM 2587 N N . ASP A 1 341 ? -1.060 22.644 15.192 1.00 98.62 341 ASP A N 1
ATOM 2588 C CA . ASP A 1 341 ? -0.086 22.623 16.290 1.00 98.62 341 ASP A CA 1
ATOM 2589 C C . ASP A 1 341 ? -0.500 21.572 17.336 1.00 98.62 341 ASP A C 1
ATOM 2591 O O . ASP A 1 341 ? -1.107 21.867 18.368 1.00 98.62 341 ASP A O 1
ATOM 2595 N N . ILE A 1 342 ? -0.225 20.307 17.010 1.00 98.75 342 ILE A N 1
ATOM 2596 C CA . ILE A 1 342 ? -0.417 19.157 17.899 1.00 98.75 342 ILE A CA 1
ATOM 2597 C C . ILE A 1 342 ? 0.963 18.770 18.422 1.00 98.75 342 ILE A C 1
ATOM 2599 O O . ILE A 1 342 ? 1.796 18.274 17.660 1.00 98.75 342 ILE A O 1
ATOM 2603 N N . ARG A 1 343 ? 1.212 18.985 19.717 1.00 98.69 343 ARG A N 1
ATOM 2604 C CA . ARG A 1 343 ? 2.412 18.475 20.392 1.00 98.69 343 ARG A CA 1
ATOM 2605 C C . ARG A 1 343 ? 2.267 16.971 20.564 1.00 98.69 343 ARG A C 1
ATOM 2607 O O . ARG A 1 343 ? 1.199 16.508 20.960 1.00 98.69 343 ARG A O 1
ATOM 2614 N N . LEU A 1 344 ? 3.331 16.233 20.277 1.00 98.75 344 LEU A N 1
ATOM 2615 C CA . LEU A 1 344 ? 3.363 14.775 20.288 1.00 98.75 344 LEU A CA 1
ATOM 2616 C C . LEU A 1 344 ? 4.552 14.298 21.127 1.00 98.75 344 LEU A C 1
ATOM 2618 O O . LEU A 1 344 ? 5.660 14.813 20.972 1.00 98.75 344 LEU A O 1
ATOM 2622 N N . GLU A 1 345 ? 4.341 13.307 21.990 1.00 98.12 345 GLU A N 1
ATOM 2623 C CA . GLU A 1 345 ? 5.408 12.667 22.766 1.00 98.12 345 GLU A CA 1
ATOM 2624 C C . GLU A 1 345 ? 5.352 11.142 22.626 1.00 98.12 345 GLU A C 1
ATOM 2626 O O . GLU A 1 345 ? 4.265 10.562 22.616 1.00 98.12 345 GLU A O 1
ATOM 2631 N N . ALA A 1 346 ? 6.523 10.499 22.597 1.00 97.62 346 ALA A N 1
ATOM 2632 C CA . ALA A 1 346 ? 6.663 9.052 22.771 1.00 97.62 346 ALA A CA 1
ATOM 2633 C C . ALA A 1 346 ? 7.535 8.753 23.995 1.00 97.62 346 ALA A C 1
ATOM 2635 O O . ALA A 1 346 ? 8.627 9.315 24.144 1.00 97.62 346 ALA A O 1
ATOM 2636 N N . ALA A 1 347 ? 7.072 7.847 24.854 1.00 96.94 347 ALA A N 1
ATOM 2637 C CA . ALA A 1 347 ? 7.809 7.350 26.008 1.00 96.94 347 ALA A CA 1
ATOM 2638 C C . ALA A 1 347 ? 7.939 5.824 25.978 1.00 96.94 347 ALA A C 1
ATOM 2640 O O . ALA A 1 347 ? 7.021 5.132 25.539 1.00 96.94 347 ALA A O 1
ATOM 2641 N N . ILE A 1 348 ? 9.068 5.314 26.476 1.00 96.38 348 ILE A N 1
ATOM 2642 C CA . ILE A 1 348 ? 9.335 3.879 26.632 1.00 96.38 348 ILE A CA 1
ATOM 2643 C C . ILE A 1 348 ? 9.429 3.553 28.124 1.00 96.38 348 ILE A C 1
ATOM 2645 O O . ILE A 1 348 ? 10.199 4.187 28.851 1.00 96.38 348 ILE A O 1
ATOM 2649 N N . ARG A 1 349 ? 8.667 2.557 28.582 1.00 94.25 349 ARG A N 1
ATOM 2650 C CA . ARG A 1 349 ? 8.737 2.005 29.942 1.00 94.25 349 ARG A CA 1
ATOM 2651 C C . ARG A 1 349 ? 9.232 0.554 29.883 1.00 94.25 349 ARG A C 1
ATOM 2653 O O . ARG A 1 349 ? 8.467 -0.311 29.467 1.00 94.25 349 ARG A O 1
ATOM 2660 N N . PRO A 1 350 ? 10.481 0.273 30.291 1.00 92.00 350 PRO A N 1
ATOM 2661 C CA . PRO A 1 350 ? 10.996 -1.092 30.373 1.00 92.00 350 PRO A CA 1
ATOM 2662 C C . PRO A 1 350 ? 10.263 -1.956 31.413 1.00 92.00 350 PRO A C 1
ATOM 2664 O O . PRO A 1 350 ? 9.678 -1.408 32.358 1.00 92.00 350 PRO A O 1
ATOM 2667 N N . PRO A 1 351 ? 10.364 -3.296 31.321 1.00 88.38 351 PRO A N 1
ATOM 2668 C CA . PRO A 1 351 ? 9.831 -4.215 32.323 1.00 88.38 351 PRO A CA 1
ATOM 2669 C C . PRO A 1 351 ? 10.249 -3.843 33.751 1.00 88.38 351 PRO A C 1
ATOM 2671 O O . PRO A 1 351 ? 11.434 -3.707 34.056 1.00 88.38 351 PRO A O 1
ATOM 2674 N N . GLY A 1 352 ? 9.271 -3.699 34.647 1.00 83.44 352 GLY A N 1
ATOM 2675 C CA . GLY A 1 352 ? 9.506 -3.396 36.063 1.00 83.44 352 GLY A CA 1
ATOM 2676 C C . GLY A 1 352 ? 9.857 -1.936 36.386 1.00 83.44 352 GLY A C 1
ATOM 2677 O O . GLY A 1 352 ? 9.987 -1.608 37.565 1.00 83.44 352 GLY A O 1
ATOM 2678 N N . ALA A 1 353 ? 9.971 -1.045 35.395 1.00 85.38 353 ALA A N 1
ATOM 2679 C CA . ALA A 1 353 ? 10.100 0.388 35.647 1.00 85.38 353 ALA A CA 1
ATOM 2680 C C . ALA A 1 353 ? 8.756 0.989 36.103 1.00 85.38 353 ALA A C 1
ATOM 2682 O O . ALA A 1 353 ? 7.698 0.670 35.563 1.00 85.38 353 ALA A O 1
ATOM 2683 N N . THR A 1 354 ? 8.785 1.884 37.094 1.00 82.38 354 THR A N 1
ATOM 2684 C CA . THR A 1 354 ? 7.581 2.562 37.617 1.00 82.38 354 THR A CA 1
ATOM 2685 C C . THR A 1 354 ? 7.136 3.744 36.751 1.00 82.38 354 THR A C 1
ATOM 2687 O O . THR A 1 354 ? 5.956 4.092 36.734 1.00 82.38 354 THR A O 1
ATOM 2690 N N . SER A 1 355 ? 8.065 4.342 36.006 1.00 84.56 355 SER A N 1
ATOM 2691 C CA . SER A 1 355 ? 7.881 5.481 35.104 1.00 84.56 355 SER A CA 1
ATOM 2692 C C . SER A 1 355 ? 8.393 5.138 33.698 1.00 84.56 355 SER A C 1
ATOM 2694 O O . SER A 1 355 ? 9.239 4.262 33.527 1.00 84.56 355 SER A O 1
ATOM 2696 N N . GLY A 1 356 ? 7.871 5.819 32.674 1.00 88.25 356 GLY A N 1
ATOM 2697 C CA . GLY A 1 356 ? 8.415 5.760 31.314 1.00 88.25 356 GLY A CA 1
ATOM 2698 C C . GLY A 1 356 ? 9.395 6.905 31.056 1.00 88.25 356 GLY A C 1
ATOM 2699 O O . GLY A 1 356 ? 9.184 8.019 31.534 1.00 88.25 356 GLY A O 1
ATOM 2700 N N . ALA A 1 357 ? 10.440 6.654 30.270 1.00 94.06 357 ALA A N 1
ATOM 2701 C CA . ALA A 1 357 ? 11.346 7.689 29.785 1.00 94.06 357 ALA A CA 1
ATOM 2702 C C . ALA A 1 357 ? 10.815 8.273 28.467 1.00 94.06 357 ALA A C 1
ATOM 2704 O O . ALA A 1 357 ? 10.664 7.537 27.491 1.00 94.06 357 ALA A O 1
ATOM 2705 N N . THR A 1 358 ? 10.555 9.585 28.404 1.00 96.19 358 THR A N 1
ATOM 2706 C CA . THR A 1 358 ? 10.233 10.252 27.129 1.00 96.19 358 THR A CA 1
ATOM 2707 C C . THR A 1 358 ? 11.454 10.229 26.211 1.00 96.19 358 THR A C 1
ATOM 2709 O O . THR A 1 358 ? 12.485 10.807 26.551 1.00 96.19 358 THR A O 1
ATOM 2712 N N . VAL A 1 359 ? 11.324 9.597 25.044 1.00 96.19 359 VAL A N 1
ATOM 2713 C CA . VAL A 1 359 ? 12.386 9.490 24.028 1.00 96.19 359 VAL A CA 1
ATOM 2714 C C . VAL A 1 359 ? 12.165 10.415 22.830 1.00 96.19 359 VAL A C 1
ATOM 2716 O O . VAL A 1 359 ? 13.128 10.751 22.150 1.00 96.19 359 VAL A O 1
ATOM 2719 N N . CYS A 1 360 ? 10.927 10.866 22.597 1.00 97.12 360 CYS A N 1
ATOM 2720 C CA . CYS A 1 360 ? 10.583 11.815 21.538 1.00 97.12 360 CYS A CA 1
ATOM 2721 C C . CYS A 1 360 ? 9.658 12.924 22.058 1.00 97.12 360 CYS A C 1
ATOM 2723 O O . CYS A 1 360 ? 8.692 12.641 22.770 1.00 97.12 360 CYS A O 1
ATOM 2725 N N . ARG A 1 361 ? 9.922 14.169 21.646 1.00 98.50 361 ARG A N 1
ATOM 2726 C CA . ARG A 1 361 ? 9.012 15.321 21.695 1.00 98.50 361 ARG A CA 1
ATOM 2727 C C . ARG A 1 361 ? 9.018 16.017 20.338 1.00 98.50 361 ARG A C 1
ATOM 2729 O O . ARG A 1 361 ? 10.009 16.633 19.963 1.00 98.50 361 ARG A O 1
ATOM 2736 N N . THR A 1 362 ? 7.917 15.923 19.606 1.00 98.69 362 THR A N 1
ATOM 2737 C CA . THR A 1 362 ? 7.770 16.436 18.236 1.00 98.69 362 THR A CA 1
ATOM 2738 C C . THR A 1 362 ? 6.422 17.150 18.067 1.00 98.69 362 THR A C 1
ATOM 2740 O O . THR A 1 362 ? 5.702 17.396 19.040 1.00 98.69 362 THR A O 1
ATOM 2743 N N . ASN A 1 363 ? 6.081 17.558 16.845 1.00 98.75 363 ASN A N 1
ATOM 2744 C CA . ASN A 1 363 ? 4.842 18.270 16.555 1.00 98.75 363 ASN A CA 1
ATOM 2745 C C . ASN A 1 363 ? 4.338 18.008 15.128 1.00 98.75 363 ASN A C 1
ATOM 2747 O O . ASN A 1 363 ? 5.107 18.078 14.167 1.00 98.75 363 ASN A O 1
ATOM 2751 N N . TYR A 1 364 ? 3.031 17.790 14.979 1.00 98.69 364 TYR A N 1
ATOM 2752 C CA . TYR A 1 364 ? 2.371 17.551 13.687 1.00 98.69 364 TYR A CA 1
ATOM 2753 C C . TYR A 1 364 ? 2.594 18.681 12.660 1.00 98.69 364 TYR A C 1
ATOM 2755 O O . TYR A 1 364 ? 2.647 18.441 11.451 1.00 98.69 364 TYR A O 1
ATOM 2763 N N . ARG A 1 365 ? 2.843 19.916 13.119 1.00 98.12 365 ARG A N 1
ATOM 2764 C CA . ARG A 1 365 ? 3.172 21.064 12.255 1.00 98.12 365 ARG A CA 1
ATOM 2765 C C . ARG A 1 365 ? 4.445 20.891 11.410 1.00 98.12 365 ARG A C 1
ATOM 2767 O O . ARG A 1 365 ? 4.650 21.672 10.487 1.00 98.12 365 ARG A O 1
ATOM 2774 N N . HIS A 1 366 ? 5.296 19.903 11.706 1.00 98.44 366 HIS A N 1
ATOM 2775 C CA . HIS A 1 366 ? 6.514 19.614 10.938 1.00 98.44 366 HIS A CA 1
ATOM 2776 C C . HIS A 1 366 ? 6.274 18.818 9.640 1.00 98.44 366 HIS A C 1
ATOM 2778 O O . HIS A 1 366 ? 7.188 18.719 8.818 1.00 98.44 366 HIS A O 1
ATOM 2784 N N . LEU A 1 367 ? 5.067 18.281 9.412 1.00 98.38 367 LEU A N 1
ATOM 2785 C CA . LEU A 1 367 ? 4.739 17.572 8.172 1.00 98.38 367 LEU A CA 1
ATOM 2786 C C . LEU A 1 367 ? 4.822 18.492 6.946 1.00 98.38 367 LEU A C 1
ATOM 2788 O O . LEU A 1 367 ? 4.256 19.585 6.916 1.00 98.38 367 LEU A O 1
ATOM 2792 N N . TYR A 1 368 ? 5.526 18.032 5.911 1.00 98.44 368 TYR A N 1
ATOM 2793 C CA . TYR A 1 368 ? 5.746 18.788 4.677 1.00 98.44 368 TYR A CA 1
ATOM 2794 C C . TYR A 1 368 ? 4.523 18.738 3.758 1.00 98.44 368 TYR A C 1
ATOM 2796 O O . TYR A 1 368 ? 4.136 19.756 3.184 1.00 98.44 368 TYR A O 1
ATOM 2804 N N . TRP A 1 369 ? 3.893 17.570 3.647 1.00 98.56 369 TRP A N 1
ATOM 2805 C CA . TRP A 1 369 ? 2.608 17.394 2.976 1.00 98.56 369 TRP A CA 1
ATOM 2806 C C . TRP A 1 369 ? 1.481 17.460 4.010 1.00 98.56 369 TRP A C 1
ATOM 2808 O O . TRP A 1 369 ? 1.555 16.784 5.034 1.00 98.56 369 TRP A O 1
ATOM 2818 N N . THR A 1 370 ? 0.456 18.284 3.770 1.00 98.38 370 THR A N 1
ATOM 2819 C CA . THR A 1 370 ? -0.714 18.361 4.667 1.00 98.38 370 THR A CA 1
ATOM 2820 C C . THR A 1 370 ? -1.711 17.247 4.362 1.00 98.38 370 THR A C 1
ATOM 2822 O O . THR A 1 370 ? -1.746 16.738 3.241 1.00 98.38 370 THR A O 1
ATOM 2825 N N . VAL A 1 371 ? -2.576 16.908 5.323 1.00 97.75 371 VAL A N 1
ATOM 2826 C CA . VAL A 1 371 ? -3.667 15.938 5.107 1.00 97.75 371 VAL A CA 1
ATOM 2827 C C . VAL A 1 371 ? -4.570 16.315 3.924 1.00 97.75 371 VAL A C 1
ATOM 2829 O O . VAL A 1 371 ? -4.990 15.449 3.157 1.00 97.75 371 VAL A O 1
ATOM 2832 N N . ASP A 1 372 ? -4.765 17.618 3.692 1.00 97.12 372 ASP A N 1
ATOM 2833 C CA . ASP A 1 372 ? -5.494 18.126 2.527 1.00 97.12 372 ASP A CA 1
ATOM 2834 C C . ASP A 1 372 ? -4.842 17.664 1.200 1.00 97.12 372 ASP A C 1
ATOM 2836 O O . ASP A 1 372 ? -5.522 17.276 0.248 1.00 97.12 372 ASP A O 1
ATOM 2840 N N . GLN A 1 373 ? -3.503 17.679 1.142 1.00 98.50 373 GLN A N 1
ATOM 2841 C CA . GLN A 1 373 ? -2.712 17.246 -0.015 1.00 98.50 373 GLN A CA 1
ATOM 2842 C C . GLN A 1 373 ? -2.641 15.716 -0.124 1.00 98.50 373 GLN A C 1
ATOM 2844 O O . GLN A 1 373 ? -2.714 15.190 -1.233 1.00 98.50 373 GLN A O 1
ATOM 2849 N N . GLN A 1 374 ? -2.533 15.008 1.004 1.00 98.56 374 GLN A N 1
ATOM 2850 C CA . GLN A 1 374 ? -2.547 13.541 1.070 1.00 98.56 374 GLN A CA 1
ATOM 2851 C C . GLN A 1 374 ? -3.835 12.975 0.450 1.00 98.56 374 GLN A C 1
ATOM 2853 O O . GLN A 1 374 ? -3.779 12.167 -0.478 1.00 98.56 374 GLN A O 1
ATOM 2858 N N . MET A 1 375 ? -4.999 13.472 0.883 1.00 97.75 375 MET A N 1
ATOM 2859 C CA . MET A 1 375 ? -6.300 13.047 0.357 1.00 97.75 375 MET A CA 1
ATOM 2860 C C . MET A 1 375 ? -6.503 13.438 -1.116 1.00 97.75 375 MET A C 1
ATOM 2862 O O . MET A 1 375 ? -6.998 12.634 -1.913 1.00 97.75 375 MET A O 1
ATOM 2866 N N . SER A 1 376 ? -6.104 14.655 -1.503 1.00 98.06 376 SER A N 1
ATOM 2867 C CA . SER A 1 376 ? -6.211 15.090 -2.899 1.00 98.06 376 SER A CA 1
ATOM 2868 C C . SER A 1 376 ? -5.337 14.241 -3.831 1.00 98.06 376 SER A C 1
ATOM 2870 O O . SER A 1 376 ? -5.777 13.870 -4.918 1.00 98.06 376 SER A O 1
ATOM 2872 N N . HIS A 1 377 ? -4.136 13.848 -3.390 1.00 98.56 377 HIS A N 1
ATOM 2873 C CA . HIS A 1 377 ? -3.284 12.927 -4.139 1.00 98.56 377 HIS A CA 1
ATOM 2874 C C . HIS A 1 377 ? -3.878 11.520 -4.228 1.00 98.56 377 HIS A C 1
ATOM 2876 O O . HIS A 1 377 ? -3.994 10.989 -5.330 1.00 98.56 377 HIS A O 1
ATOM 2882 N N . LEU A 1 378 ? -4.323 10.944 -3.107 1.00 98.12 378 LEU A N 1
ATOM 2883 C CA . LEU A 1 378 ? -4.897 9.595 -3.072 1.00 98.12 378 LEU A CA 1
ATOM 2884 C C . LEU A 1 378 ? -6.105 9.449 -4.011 1.00 98.12 378 LEU A C 1
ATOM 2886 O O . LEU A 1 378 ? -6.254 8.438 -4.694 1.00 98.12 378 LEU A O 1
ATOM 2890 N N . THR A 1 379 ? -6.940 10.486 -4.102 1.00 98.19 379 THR A N 1
ATOM 2891 C CA . THR A 1 379 ? -8.137 10.489 -4.957 1.00 98.19 379 THR A CA 1
ATOM 2892 C C . THR A 1 379 ? -7.887 10.977 -6.389 1.00 98.19 379 THR A C 1
ATOM 2894 O O . THR A 1 379 ? -8.784 10.859 -7.221 1.00 98.19 379 THR A O 1
ATOM 2897 N N . VAL A 1 380 ? -6.690 11.470 -6.754 1.00 98.06 380 VAL A N 1
ATOM 2898 C CA . VAL A 1 380 ? -6.442 12.049 -8.096 1.00 98.06 380 VAL A CA 1
ATOM 2899 C C . VAL A 1 380 ? -6.616 11.027 -9.230 1.00 98.06 380 VAL A C 1
ATOM 2901 O O . VAL A 1 380 ? -7.081 11.372 -10.320 1.00 98.06 380 VAL A O 1
ATOM 2904 N N . GLY A 1 381 ? -6.306 9.755 -8.964 1.00 96.19 381 GLY A N 1
ATOM 2905 C CA . GLY A 1 381 ? -6.541 8.635 -9.881 1.00 96.19 381 GLY A CA 1
ATOM 2906 C C . GLY A 1 381 ? -8.000 8.164 -9.952 1.00 96.19 381 GLY A C 1
ATOM 2907 O O . GLY A 1 381 ? -8.306 7.290 -10.754 1.00 96.19 381 GLY A O 1
ATOM 2908 N N . GLY A 1 382 ? -8.898 8.732 -9.140 1.00 96.06 382 GLY A N 1
ATOM 2909 C CA . GLY A 1 382 ? -10.286 8.290 -8.998 1.00 96.06 382 GLY A CA 1
ATOM 2910 C C . GLY A 1 382 ? -10.512 7.243 -7.900 1.00 96.06 382 GLY A C 1
ATOM 2911 O O . GLY A 1 382 ? -11.532 6.559 -7.933 1.00 96.06 382 GLY A O 1
ATOM 2912 N N . CYS A 1 383 ? -9.582 7.083 -6.951 1.00 96.69 383 CYS A N 1
ATOM 2913 C CA . CYS A 1 383 ? -9.761 6.182 -5.809 1.00 96.69 383 CYS A CA 1
ATOM 2914 C C . CYS A 1 383 ? -10.969 6.608 -4.953 1.00 96.69 383 CYS A C 1
ATOM 2916 O O . CYS A 1 383 ? -11.101 7.784 -4.602 1.00 96.69 383 CYS A O 1
ATOM 2918 N N . SER A 1 384 ? -11.841 5.655 -4.614 1.00 96.38 384 SER A N 1
ATOM 2919 C CA . SER A 1 384 ? -12.976 5.873 -3.714 1.00 96.38 384 SER A CA 1
ATOM 2920 C C . SER A 1 384 ? -12.555 5.755 -2.250 1.00 96.38 384 SER A C 1
ATOM 2922 O O . SER A 1 384 ? -11.951 4.753 -1.881 1.00 96.38 384 SER A O 1
ATOM 2924 N N . LEU A 1 385 ? -12.951 6.715 -1.417 1.00 97.25 385 LEU A N 1
ATOM 2925 C CA . LEU A 1 385 ? -12.803 6.673 0.039 1.00 97.25 385 LEU A CA 1
ATOM 2926 C C . LEU A 1 385 ? -14.131 6.295 0.701 1.00 97.25 385 LEU A C 1
ATOM 2928 O O . LEU A 1 385 ? -15.205 6.596 0.172 1.00 97.25 385 LEU A O 1
ATOM 2932 N N . ARG A 1 386 ? -14.077 5.684 1.882 1.00 97.88 386 ARG A N 1
ATOM 2933 C CA . ARG A 1 386 ? -15.237 5.208 2.644 1.00 97.88 386 ARG A CA 1
ATOM 2934 C C . ARG A 1 386 ? -15.249 5.786 4.069 1.00 97.88 386 ARG A C 1
ATOM 2936 O O . ARG A 1 386 ? -14.188 6.029 4.641 1.00 97.88 386 ARG A O 1
ATOM 2943 N N . PRO A 1 387 ? -16.436 5.985 4.676 1.00 98.25 387 PRO A N 1
ATOM 2944 C CA . PRO A 1 387 ? -16.550 6.358 6.085 1.00 98.25 387 PRO A CA 1
ATOM 2945 C C . PRO A 1 387 ? -15.826 5.346 6.987 1.00 98.25 387 PRO A C 1
ATOM 2947 O O . PRO A 1 387 ? -16.225 4.182 7.051 1.00 98.25 387 PRO A O 1
ATOM 2950 N N . GLY A 1 388 ? -14.790 5.798 7.695 1.00 98.19 388 GLY A N 1
ATOM 2951 C CA . GLY A 1 388 ? -13.951 4.996 8.591 1.00 98.19 388 GLY A CA 1
ATOM 2952 C C . GLY A 1 388 ? -12.588 4.581 8.030 1.00 98.19 388 GLY A C 1
ATOM 2953 O O . GLY A 1 388 ? -11.808 3.995 8.779 1.00 98.19 388 GLY A O 1
ATOM 2954 N N . ASP A 1 389 ? -12.271 4.892 6.769 1.00 98.75 389 ASP A N 1
ATOM 2955 C CA . ASP A 1 389 ? -10.915 4.705 6.236 1.00 98.75 389 ASP A CA 1
ATOM 2956 C C . ASP A 1 389 ? -9.900 5.581 6.991 1.00 98.75 389 ASP A C 1
ATOM 2958 O O . ASP A 1 389 ? -10.228 6.682 7.454 1.00 98.75 389 ASP A O 1
ATOM 2962 N N . LEU A 1 390 ? -8.661 5.093 7.103 1.00 98.81 390 LEU A N 1
ATOM 2963 C CA . LEU A 1 390 ? -7.578 5.766 7.824 1.00 98.81 390 LEU A CA 1
ATOM 2964 C C . LEU A 1 390 ? -6.468 6.239 6.883 1.00 98.81 390 LEU A C 1
ATOM 2966 O O . LEU A 1 390 ? -5.950 5.472 6.069 1.00 98.81 390 LEU A O 1
ATOM 2970 N N . LEU A 1 391 ? -6.074 7.502 7.055 1.00 98.75 391 LEU A N 1
ATOM 2971 C CA . LEU A 1 391 ? -4.972 8.154 6.347 1.00 98.75 391 LEU A CA 1
ATOM 2972 C C . LEU A 1 391 ? -3.895 8.538 7.374 1.00 98.75 391 LEU A C 1
ATOM 2974 O O . LEU A 1 391 ? -4.051 9.545 8.068 1.00 98.75 391 LEU A O 1
ATOM 2978 N N . ALA A 1 392 ? -2.849 7.722 7.522 1.00 98.75 392 ALA A N 1
ATOM 2979 C CA . ALA A 1 392 ? -1.723 8.013 8.416 1.00 98.75 392 ALA A CA 1
ATOM 2980 C C . ALA A 1 392 ? -0.778 9.072 7.833 1.00 98.75 392 ALA A C 1
ATOM 2982 O O . ALA A 1 392 ? -0.804 9.375 6.641 1.00 98.75 392 ALA A O 1
ATOM 2983 N N . SER A 1 393 ? 0.032 9.689 8.688 1.00 98.75 393 SER A N 1
ATOM 2984 C CA . SER A 1 393 ? 0.901 10.802 8.306 1.00 98.75 393 SER A CA 1
ATOM 2985 C C . SER A 1 393 ? 2.212 10.367 7.640 1.00 98.75 393 SER A C 1
ATOM 2987 O O . SER A 1 393 ? 2.799 11.139 6.868 1.00 98.75 393 SER A O 1
ATOM 2989 N N . GLY A 1 394 ? 2.691 9.170 7.956 1.00 98.12 394 GLY A N 1
ATOM 2990 C CA . GLY A 1 394 ? 4.112 8.874 8.044 1.00 98.12 394 GLY A CA 1
ATOM 2991 C C . GLY A 1 394 ? 4.735 9.453 9.320 1.00 98.12 394 GLY A C 1
ATOM 2992 O O . GLY A 1 394 ? 4.331 10.519 9.801 1.00 98.12 394 GLY A O 1
ATOM 2993 N N . THR A 1 395 ? 5.763 8.774 9.827 1.00 98.75 395 THR A N 1
ATOM 2994 C CA . THR A 1 395 ? 6.490 9.083 11.070 1.00 98.75 395 THR A CA 1
ATOM 2995 C C . THR A 1 395 ? 6.801 10.581 11.226 1.00 98.75 395 THR A C 1
ATOM 2997 O O . THR A 1 395 ? 7.458 11.201 10.381 1.00 98.75 395 THR A O 1
ATOM 3000 N N . VAL A 1 396 ? 6.359 11.190 12.331 1.00 98.62 396 VAL A N 1
ATOM 3001 C CA . VAL A 1 396 ? 6.323 12.656 12.508 1.00 98.62 396 VAL A CA 1
ATOM 3002 C C . VAL A 1 396 ? 7.614 13.203 13.138 1.00 98.62 396 VAL A C 1
ATOM 3004 O O . VAL A 1 396 ? 7.601 13.789 14.219 1.00 98.62 396 VAL A O 1
ATOM 3007 N N . SER A 1 397 ? 8.762 13.048 12.472 1.00 98.62 397 SER A N 1
ATOM 3008 C CA . SER A 1 397 ? 10.019 13.639 12.975 1.00 98.62 397 SER A CA 1
ATOM 3009 C C . SER A 1 397 ? 10.102 15.154 12.755 1.00 98.62 397 SER A C 1
ATOM 3011 O O . SER A 1 397 ? 9.650 15.665 11.724 1.00 98.62 397 SER A O 1
ATOM 3013 N N . GLY A 1 398 ? 10.720 15.858 13.705 1.00 97.31 398 GLY A N 1
ATOM 3014 C CA . GLY A 1 398 ? 11.059 17.283 13.636 1.00 97.31 398 GLY A CA 1
ATOM 3015 C C . GLY A 1 398 ? 12.554 17.556 13.369 1.00 97.31 398 GLY A C 1
ATOM 3016 O O . GLY A 1 398 ? 13.311 16.636 13.049 1.00 97.31 398 GLY A O 1
ATOM 3017 N N . PRO A 1 399 ? 12.997 18.826 13.470 1.00 95.31 399 PRO A N 1
ATOM 3018 C CA . PRO A 1 399 ? 14.372 19.242 13.166 1.00 95.31 399 PRO A CA 1
ATOM 3019 C C . PRO A 1 399 ? 15.404 18.928 14.262 1.00 95.31 399 PRO A C 1
ATOM 3021 O O . PRO A 1 399 ? 16.600 18.951 13.985 1.00 95.31 399 PRO A O 1
ATOM 3024 N N . GLU A 1 400 ? 14.973 18.680 15.499 1.00 94.94 400 GLU A N 1
ATOM 3025 C CA . GLU A 1 400 ? 15.854 18.449 16.649 1.00 94.94 400 GLU A CA 1
ATOM 3026 C C . GLU A 1 400 ? 16.039 16.949 16.927 1.00 94.94 400 GLU A C 1
ATOM 3028 O O . GLU A 1 400 ? 15.119 16.157 16.723 1.00 94.94 400 GLU A O 1
ATOM 3033 N N . THR A 1 401 ? 17.182 16.546 17.494 1.00 89.88 401 THR A N 1
ATOM 3034 C CA . THR A 1 401 ? 17.441 15.146 17.903 1.00 89.88 401 THR A CA 1
ATOM 3035 C C . THR A 1 401 ? 16.416 14.621 18.921 1.00 89.88 401 THR A C 1
ATOM 3037 O O . THR A 1 401 ? 16.081 13.441 18.913 1.00 89.88 401 THR A O 1
ATOM 3040 N N . SER A 1 402 ? 15.889 15.506 19.769 1.00 91.69 402 SER A N 1
ATOM 3041 C CA . SER A 1 402 ? 14.778 15.282 20.710 1.00 91.69 402 SER A CA 1
ATOM 3042 C C . SER A 1 402 ? 13.439 14.979 20.025 1.00 91.69 402 SER A C 1
ATOM 3044 O O . SER A 1 402 ? 12.537 14.448 20.668 1.00 91.69 402 SER A O 1
ATOM 3046 N N . SER A 1 403 ? 13.301 15.317 18.741 1.00 96.50 403 SER A N 1
ATOM 3047 C CA . SER A 1 403 ? 12.064 15.242 17.952 1.00 96.50 403 SER A CA 1
ATOM 3048 C C . SER A 1 403 ? 12.071 14.139 16.889 1.00 96.50 403 SER A C 1
ATOM 3050 O O . SER A 1 403 ? 11.218 14.128 16.006 1.00 96.50 403 SER A O 1
ATOM 3052 N N . LEU A 1 404 ? 13.023 13.205 16.968 1.00 97.75 404 LEU A N 1
ATOM 3053 C CA . LEU A 1 404 ? 13.092 12.016 16.115 1.00 97.75 404 LEU A CA 1
ATOM 3054 C C . LEU A 1 404 ? 12.046 10.988 16.570 1.00 97.75 404 LEU A C 1
ATOM 3056 O O . LEU A 1 404 ? 11.999 10.640 17.749 1.00 97.75 404 LEU A O 1
ATOM 3060 N N . ALA A 1 405 ? 11.188 10.536 15.656 1.00 97.75 405 ALA A N 1
ATOM 3061 C CA . ALA A 1 405 ? 9.911 9.895 15.983 1.00 97.75 405 ALA A CA 1
ATOM 3062 C C . ALA A 1 405 ? 9.899 8.352 15.876 1.00 97.75 405 ALA A C 1
ATOM 3064 O O . ALA A 1 405 ? 8.831 7.745 15.957 1.00 97.75 405 ALA A O 1
ATOM 3065 N N . CYS A 1 406 ? 11.073 7.723 15.760 1.00 98.31 406 CYS A N 1
ATOM 3066 C CA . CYS A 1 406 ? 11.276 6.274 15.879 1.00 98.31 406 CYS A CA 1
ATOM 3067 C C . CYS A 1 406 ? 12.666 5.940 16.464 1.00 98.31 406 CYS A C 1
ATOM 3069 O O . CYS A 1 406 ? 13.589 6.767 16.424 1.00 98.31 406 CYS A O 1
ATOM 3071 N N . LEU A 1 407 ? 12.861 4.722 16.988 1.00 98.19 407 LEU A N 1
ATOM 3072 C CA . LEU A 1 407 ? 14.170 4.273 17.476 1.00 98.19 407 LEU A CA 1
ATOM 3073 C C . LEU A 1 407 ? 15.191 4.102 16.353 1.00 98.19 407 LEU A C 1
ATOM 3075 O O . LEU A 1 407 ? 16.378 4.288 16.615 1.00 98.19 407 LEU A O 1
ATOM 3079 N N . LEU A 1 408 ? 14.782 3.816 15.113 1.00 97.25 408 LEU A N 1
ATOM 3080 C CA . LEU A 1 408 ? 15.706 3.767 13.975 1.00 97.25 408 LEU A CA 1
ATOM 3081 C C . LEU A 1 408 ? 16.463 5.099 13.793 1.00 97.25 408 LEU A C 1
ATOM 3083 O O . LEU A 1 408 ? 17.678 5.097 13.586 1.00 97.25 408 LEU A O 1
ATOM 3087 N N . GLU A 1 409 ? 15.778 6.235 13.943 1.00 97.56 409 GLU A N 1
ATOM 3088 C CA . GLU A 1 409 ? 16.386 7.572 1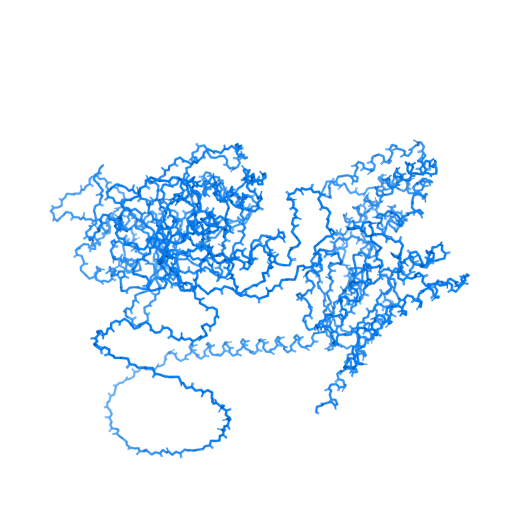3.905 1.00 97.56 409 GLU A CA 1
ATOM 3089 C C . GLU A 1 409 ? 17.142 7.907 15.203 1.00 97.56 409 GLU A C 1
ATOM 3091 O O . GLU A 1 409 ? 18.298 8.350 15.166 1.00 97.56 409 GLU A O 1
ATOM 3096 N N . LEU A 1 410 ? 16.528 7.665 16.368 1.00 96.31 410 LEU A N 1
ATOM 3097 C CA . LEU A 1 410 ? 17.144 7.954 17.669 1.00 96.31 410 LEU A CA 1
ATOM 3098 C C . LEU A 1 410 ? 18.451 7.167 17.869 1.00 96.31 410 LEU A C 1
ATOM 3100 O O . LEU A 1 410 ? 19.438 7.737 18.324 1.00 96.31 410 LEU A O 1
ATOM 3104 N N . SER A 1 411 ? 18.513 5.902 17.449 1.00 95.69 411 SER A N 1
ATOM 3105 C CA . SER A 1 411 ? 19.712 5.048 17.509 1.00 95.69 411 SER A CA 1
ATOM 3106 C C . SER A 1 411 ? 20.665 5.206 16.315 1.00 95.69 411 SER A C 1
ATOM 3108 O O . SER A 1 411 ? 21.720 4.570 16.287 1.00 95.69 411 SER A O 1
ATOM 3110 N N . GLY A 1 412 ? 20.317 6.029 15.316 1.00 92.06 412 GLY A N 1
ATOM 3111 C CA . GLY A 1 412 ? 21.121 6.225 14.106 1.00 92.06 412 GLY A CA 1
ATOM 3112 C C . GLY A 1 412 ? 21.390 4.918 13.353 1.00 92.06 412 GLY A C 1
ATOM 3113 O O . GLY A 1 412 ? 22.545 4.600 13.074 1.00 92.06 412 GLY A O 1
ATOM 3114 N N . GLY A 1 413 ? 20.355 4.114 13.094 1.00 90.00 413 GLY A N 1
ATOM 3115 C CA . GLY A 1 413 ? 20.514 2.794 12.473 1.00 90.00 413 GLY A CA 1
ATOM 3116 C C . GLY A 1 413 ? 21.013 1.697 13.422 1.00 90.00 413 GLY A C 1
ATOM 3117 O O . GLY A 1 413 ? 21.633 0.743 12.961 1.00 90.00 413 GLY A O 1
ATOM 3118 N N . GLY A 1 414 ? 20.805 1.834 14.737 1.00 91.38 414 GLY A N 1
ATOM 3119 C CA . GLY A 1 414 ? 21.333 0.914 15.752 1.00 91.38 414 GLY A CA 1
ATOM 3120 C C . GLY A 1 414 ? 22.823 1.101 16.074 1.00 91.38 414 GLY A C 1
ATOM 3121 O O . GLY A 1 414 ? 23.427 0.230 16.707 1.00 91.38 414 GLY A O 1
ATOM 3122 N N . THR A 1 415 ? 23.432 2.211 15.643 1.00 89.75 415 THR A N 1
ATOM 3123 C CA . THR A 1 415 ? 24.868 2.497 15.828 1.00 89.75 415 THR A CA 1
ATOM 3124 C C . THR A 1 415 ? 25.188 3.164 17.168 1.00 89.75 415 THR A C 1
ATOM 3126 O O . THR A 1 415 ? 26.281 2.962 17.696 1.00 89.75 415 THR A O 1
ATOM 3129 N N . ARG A 1 416 ? 24.235 3.905 17.751 1.00 92.06 416 ARG A N 1
ATOM 3130 C CA . ARG A 1 416 ? 24.342 4.543 19.075 1.00 92.06 416 ARG A CA 1
ATOM 3131 C C . ARG A 1 416 ? 23.230 4.083 20.018 1.00 92.06 416 ARG A C 1
ATOM 3133 O O . ARG A 1 416 ? 22.130 3.741 19.589 1.00 92.06 416 ARG A O 1
ATOM 3140 N N . ASP A 1 417 ? 23.528 4.107 21.311 1.00 93.31 417 ASP A N 1
ATOM 3141 C CA . ASP A 1 417 ? 22.587 3.751 22.371 1.00 93.31 417 ASP A CA 1
ATOM 3142 C C . ASP A 1 417 ? 21.690 4.951 22.725 1.00 93.31 417 ASP A C 1
ATOM 3144 O O . ASP A 1 417 ? 22.176 6.058 22.958 1.00 93.31 417 ASP A O 1
ATOM 3148 N N . VAL A 1 418 ? 20.379 4.724 22.806 1.00 94.19 418 VAL A N 1
ATOM 3149 C CA . VAL A 1 418 ? 19.381 5.680 23.304 1.00 94.19 418 VAL A CA 1
ATOM 3150 C C . VAL A 1 418 ? 19.243 5.485 24.811 1.00 94.19 418 VAL A C 1
ATOM 3152 O O . VAL A 1 418 ? 18.853 4.409 25.262 1.00 94.19 418 VAL A O 1
ATOM 3155 N N . VAL A 1 419 ? 19.569 6.506 25.602 1.00 92.12 419 VAL A N 1
ATOM 3156 C CA . VAL A 1 419 ? 19.481 6.460 27.071 1.00 92.12 419 VAL A CA 1
ATOM 3157 C C . VAL A 1 419 ? 18.031 6.624 27.532 1.00 92.12 419 VAL A C 1
ATOM 3159 O O . VAL A 1 419 ? 17.377 7.608 27.187 1.00 92.12 419 VAL A O 1
ATOM 3162 N N . LEU A 1 420 ? 17.545 5.702 28.368 1.00 92.44 420 LEU A N 1
ATOM 3163 C CA . LEU A 1 420 ? 16.236 5.812 29.012 1.00 92.44 420 LEU A CA 1
ATOM 3164 C C . LEU A 1 420 ? 16.375 6.465 30.394 1.00 92.44 420 LEU A C 1
ATOM 3166 O O . LEU A 1 420 ? 16.742 5.826 31.380 1.00 92.44 420 LEU A O 1
ATOM 3170 N N . ASN A 1 421 ? 16.062 7.758 30.472 1.00 87.31 421 ASN A N 1
ATOM 3171 C CA . ASN A 1 421 ? 16.093 8.528 31.717 1.00 87.31 421 ASN A CA 1
ATOM 3172 C C . ASN A 1 421 ? 14.840 8.258 32.572 1.00 87.31 421 ASN A C 1
ATOM 3174 O O . ASN A 1 421 ? 13.866 9.004 32.513 1.00 87.31 421 ASN A O 1
ATOM 3178 N N . LEU A 1 422 ? 14.872 7.194 33.382 1.00 82.19 422 LEU A N 1
ATOM 3179 C CA . LEU A 1 422 ? 13.745 6.723 34.211 1.00 82.19 422 LEU A CA 1
ATOM 3180 C C . LEU A 1 422 ? 13.510 7.524 35.518 1.00 82.19 422 LEU A C 1
ATOM 3182 O O . LEU A 1 422 ? 12.746 7.096 36.379 1.00 82.19 422 LEU A O 1
ATOM 3186 N N . GLY A 1 423 ? 14.128 8.700 35.675 1.00 58.81 423 GLY A N 1
ATOM 3187 C CA . GLY A 1 423 ? 13.773 9.648 36.742 1.00 58.81 423 GLY A CA 1
ATOM 3188 C C . GLY A 1 423 ? 14.459 9.462 38.101 1.00 58.81 423 GLY A C 1
ATOM 3189 O O . GLY A 1 423 ? 13.857 9.782 39.121 1.00 58.81 423 GLY A O 1
ATOM 3190 N N . ALA A 1 424 ? 15.717 9.008 38.139 1.00 44.53 424 ALA A N 1
ATOM 3191 C CA . ALA A 1 424 ? 16.585 9.363 39.268 1.00 44.53 424 ALA A CA 1
ATOM 3192 C C . ALA A 1 424 ? 16.870 10.880 39.231 1.00 44.53 424 ALA A C 1
ATOM 3194 O O . ALA A 1 424 ? 16.989 11.451 38.144 1.00 44.53 424 ALA A O 1
ATOM 3195 N N . GLU A 1 425 ? 16.934 11.529 40.397 1.00 38.81 425 GLU A N 1
ATOM 3196 C CA . GLU A 1 425 ? 17.012 12.992 40.511 1.00 38.81 425 GLU A CA 1
ATOM 3197 C C . GLU A 1 425 ? 18.190 13.597 39.729 1.00 38.81 425 GLU A C 1
ATOM 3199 O O . GLU A 1 425 ? 19.304 13.075 39.724 1.00 38.81 425 GLU A O 1
ATOM 3204 N N . GLN A 1 426 ? 17.929 14.728 39.068 1.00 36.97 426 GLN A N 1
ATOM 3205 C CA . GLN A 1 426 ? 18.903 15.430 38.237 1.00 36.97 426 GLN A CA 1
ATOM 3206 C C . GLN A 1 426 ? 20.033 16.032 39.084 1.00 36.97 426 GLN A C 1
ATOM 3208 O O . GLN A 1 426 ? 19.870 17.096 39.683 1.00 36.97 426 GLN A O 1
ATOM 3213 N N . SER A 1 427 ? 21.222 15.434 39.044 1.00 32.34 427 SER A N 1
ATOM 3214 C CA . SER A 1 427 ? 22.462 16.203 39.170 1.00 32.34 427 SER A CA 1
ATOM 3215 C C . SER A 1 427 ? 22.739 16.919 37.840 1.00 32.34 427 SER A C 1
ATOM 3217 O O . SER A 1 427 ? 22.568 16.347 36.763 1.00 32.34 427 SER A O 1
ATOM 3219 N N . GLN A 1 428 ? 23.101 18.204 37.911 1.00 28.55 428 GLN A N 1
ATOM 3220 C CA . GLN A 1 428 ? 23.273 19.061 36.732 1.00 28.55 428 GLN A CA 1
ATOM 3221 C C . GLN A 1 428 ? 24.340 18.516 35.764 1.00 28.55 428 GLN A C 1
ATOM 3223 O O . GLN A 1 428 ? 25.351 17.978 36.224 1.00 28.55 428 GLN A O 1
ATOM 3228 N N . PRO A 1 429 ? 24.173 18.699 34.439 1.00 36.25 429 PRO A N 1
ATOM 3229 C CA . PRO A 1 429 ? 25.229 18.393 33.487 1.00 36.25 429 PRO A CA 1
ATOM 3230 C C . PRO A 1 429 ? 26.395 19.370 33.684 1.00 36.25 429 PRO A C 1
ATOM 3232 O O . PRO A 1 429 ? 26.231 20.579 33.544 1.00 36.25 429 PRO A O 1
ATOM 3235 N N . SER A 1 430 ? 27.575 18.843 34.001 1.00 32.84 430 SER A N 1
ATOM 3236 C CA . SER A 1 430 ? 28.828 19.588 33.887 1.00 32.84 430 SER A CA 1
ATOM 3237 C C . SER A 1 430 ? 29.282 19.593 32.429 1.00 32.84 430 SER A C 1
ATOM 3239 O O . SER A 1 430 ? 29.421 18.516 31.843 1.00 32.84 430 SER A O 1
ATOM 3241 N N . ASP A 1 431 ? 29.553 20.771 31.869 1.00 38.72 431 ASP A N 1
ATOM 3242 C CA . ASP A 1 431 ? 30.108 20.922 30.521 1.00 38.72 431 ASP A CA 1
ATOM 3243 C C . ASP A 1 431 ? 31.396 20.101 30.358 1.00 38.72 431 ASP A C 1
ATOM 3245 O O . ASP A 1 431 ? 32.376 20.372 31.052 1.00 38.72 431 ASP A O 1
ATOM 3249 N N . TYR A 1 432 ? 31.428 19.133 29.434 1.00 32.31 432 TYR A N 1
ATOM 3250 C CA . TYR A 1 432 ? 32.689 18.628 28.878 1.00 32.31 432 TYR A CA 1
ATOM 3251 C C . TYR A 1 432 ? 32.503 17.937 27.519 1.00 32.31 432 TYR A C 1
ATOM 3253 O O . TYR A 1 432 ? 31.834 16.911 27.402 1.00 32.31 432 TYR A O 1
ATOM 3261 N N . GLU A 1 433 ? 33.163 18.475 26.493 1.00 38.97 433 GLU A N 1
ATOM 3262 C CA . GLU A 1 433 ? 33.378 17.802 25.212 1.00 38.97 433 GLU A CA 1
ATOM 3263 C C . GLU A 1 433 ? 34.559 16.824 25.321 1.00 38.97 433 GLU A C 1
ATOM 3265 O O . GLU A 1 433 ? 35.651 17.214 25.735 1.00 38.97 433 GLU A O 1
ATOM 3270 N N . SER A 1 434 ? 34.381 15.563 24.919 1.00 32.66 434 SER A N 1
ATOM 3271 C CA . SER A 1 434 ? 35.377 14.733 24.201 1.00 32.66 434 SER A CA 1
ATOM 3272 C C . SER A 1 434 ? 34.879 13.288 24.053 1.00 32.66 434 SER A C 1
ATOM 3274 O O . SER A 1 434 ? 33.983 12.839 24.766 1.00 32.66 434 SER A O 1
ATOM 3276 N N . GLY A 1 435 ? 35.396 12.579 23.044 1.00 40.59 435 GLY A N 1
ATOM 3277 C CA . GLY A 1 435 ? 34.856 11.289 22.605 1.00 40.59 435 GLY A CA 1
ATOM 3278 C C . GLY A 1 435 ? 35.146 10.099 23.530 1.00 40.59 435 GLY A C 1
ATOM 3279 O O . GLY A 1 435 ? 36.122 10.095 24.271 1.00 40.59 435 GLY A O 1
ATOM 3280 N N . TYR A 1 436 ? 34.321 9.055 23.379 1.00 36.56 436 TYR A N 1
ATOM 3281 C CA . TYR A 1 436 ? 34.417 7.741 24.034 1.00 36.56 436 TYR A CA 1
ATOM 3282 C C . TYR A 1 436 ? 34.411 7.760 25.574 1.00 36.56 436 TYR A C 1
ATOM 3284 O O . TYR A 1 436 ? 35.438 7.613 26.229 1.00 36.56 436 TYR A O 1
ATOM 3292 N N . GLN A 1 437 ? 33.206 7.822 26.149 1.00 34.81 437 GLN A N 1
ATOM 3293 C CA . GLN A 1 437 ? 32.966 7.466 27.551 1.00 34.81 437 GLN A CA 1
ATOM 3294 C C . GLN A 1 437 ? 32.577 5.984 27.679 1.00 34.81 437 GLN A C 1
ATOM 3296 O O . GLN A 1 437 ? 31.755 5.480 26.910 1.00 34.81 437 GLN A O 1
ATOM 3301 N N . GLU A 1 438 ? 33.141 5.288 28.669 1.00 37.56 438 GLU A N 1
ATOM 3302 C CA . GLU A 1 438 ? 32.650 3.971 29.092 1.00 37.56 438 GLU A CA 1
ATOM 3303 C C . GLU A 1 438 ? 31.236 4.083 29.688 1.00 37.56 438 GLU A C 1
ATOM 3305 O O . GLU A 1 438 ? 30.887 5.085 30.314 1.00 37.56 438 GLU A O 1
ATOM 3310 N N . LYS A 1 439 ? 30.415 3.036 29.524 1.00 40.72 439 LYS A N 1
ATOM 3311 C CA . LYS A 1 439 ? 29.034 3.018 30.031 1.00 40.72 439 LYS A CA 1
ATOM 3312 C C . LYS A 1 439 ? 28.989 3.194 31.560 1.00 40.72 439 LYS A C 1
ATOM 3314 O O . LYS A 1 439 ? 29.558 2.356 32.268 1.00 40.72 439 LYS A O 1
ATOM 3319 N N . PRO A 1 440 ? 28.228 4.167 32.099 1.00 48.91 440 PRO A N 1
ATOM 3320 C CA . PRO A 1 440 ? 27.921 4.214 33.524 1.00 48.91 440 PRO A CA 1
ATOM 3321 C C . PRO A 1 440 ? 27.210 2.925 33.963 1.00 48.91 440 PRO A C 1
ATOM 3323 O O . PRO A 1 440 ? 26.190 2.533 33.385 1.00 48.91 440 PRO A O 1
ATOM 3326 N N . LYS A 1 441 ? 27.730 2.247 34.994 1.00 41.19 441 LYS A N 1
ATOM 3327 C CA . LYS A 1 441 ? 27.102 1.030 35.538 1.00 41.19 441 LYS A CA 1
ATOM 3328 C C . LYS A 1 441 ? 25.683 1.341 36.030 1.00 41.19 441 LYS A C 1
ATOM 3330 O O . LYS A 1 441 ? 25.521 2.064 37.006 1.00 41.19 441 LYS A O 1
ATOM 3335 N N . GLY A 1 442 ? 24.682 0.735 35.389 1.00 62.22 442 GLY A N 1
ATOM 3336 C CA . GLY A 1 442 ? 23.268 0.822 35.779 1.00 62.22 442 GLY A CA 1
ATOM 3337 C C . GLY A 1 442 ? 22.380 1.686 34.877 1.00 62.22 442 GLY A C 1
ATOM 3338 O O . GLY A 1 442 ? 21.179 1.749 35.118 1.00 62.22 442 GLY A O 1
ATOM 3339 N N . GLN A 1 443 ? 22.919 2.327 33.835 1.00 74.38 443 GLN A N 1
ATOM 3340 C CA . GLN A 1 443 ? 22.110 3.099 32.886 1.00 74.38 443 GLN A CA 1
ATOM 3341 C C . GLN A 1 443 ? 21.364 2.173 31.907 1.00 74.38 443 GLN A C 1
ATOM 3343 O O . GLN A 1 443 ? 21.985 1.365 31.217 1.00 74.38 443 GLN A O 1
ATOM 3348 N N . VAL A 1 444 ? 20.034 2.297 31.834 1.00 89.56 444 VAL A N 1
ATOM 3349 C CA . VAL A 1 444 ? 19.200 1.538 30.886 1.00 89.56 444 VAL A CA 1
ATOM 3350 C C . VAL A 1 444 ? 19.246 2.208 29.514 1.00 89.56 444 VAL A C 1
ATOM 3352 O O . VAL A 1 444 ? 19.062 3.422 29.399 1.00 89.56 444 VAL A O 1
ATOM 3355 N N . THR A 1 445 ? 19.478 1.420 28.466 1.00 94.31 445 THR A N 1
ATOM 3356 C CA . THR A 1 445 ? 19.576 1.906 27.083 1.00 94.31 445 THR A CA 1
ATOM 3357 C C . THR A 1 445 ? 18.765 1.051 26.114 1.00 94.31 445 THR A C 1
ATOM 3359 O O . THR A 1 445 ? 18.527 -0.130 26.370 1.00 94.31 445 THR A O 1
ATOM 3362 N N . ARG A 1 446 ? 18.400 1.620 24.963 1.00 95.25 446 ARG A N 1
ATOM 3363 C CA . ARG A 1 446 ? 17.772 0.923 23.831 1.00 95.25 446 ARG A CA 1
ATOM 3364 C C . ARG A 1 446 ? 18.488 1.239 22.522 1.00 95.25 446 ARG A C 1
ATOM 3366 O O . ARG A 1 446 ? 19.128 2.276 22.385 1.00 95.25 446 ARG A O 1
ATOM 3373 N N . ARG A 1 447 ? 18.343 0.350 21.545 1.00 95.50 447 ARG A N 1
ATOM 3374 C CA . ARG A 1 447 ? 18.635 0.614 20.119 1.00 95.50 447 ARG A CA 1
ATOM 3375 C C . ARG A 1 447 ? 17.394 0.362 19.280 1.00 95.50 447 ARG A C 1
ATOM 3377 O O . ARG A 1 447 ? 17.054 1.164 18.427 1.00 95.50 447 ARG A O 1
ATOM 3384 N N . PHE A 1 448 ? 16.722 -0.727 19.626 1.00 97.50 448 PHE A N 1
ATOM 3385 C CA . PHE A 1 448 ? 15.389 -1.141 19.224 1.00 97.50 448 PHE A CA 1
ATOM 3386 C C . PHE A 1 448 ? 14.649 -1.620 20.486 1.00 97.50 448 PHE A C 1
ATOM 3388 O O . PHE A 1 448 ? 15.244 -1.646 21.570 1.00 97.50 448 PHE A O 1
ATOM 3395 N N . LEU A 1 449 ? 13.364 -1.944 20.364 1.00 97.38 449 LEU A N 1
ATOM 3396 C CA . LEU A 1 449 ? 12.517 -2.371 21.478 1.00 97.38 449 LEU A CA 1
ATOM 3397 C C . LEU A 1 449 ? 12.850 -3.795 21.938 1.00 97.38 449 LEU A C 1
ATOM 3399 O O . LEU A 1 449 ? 12.990 -4.715 21.123 1.00 97.38 449 LEU A O 1
ATOM 3403 N N . GLU A 1 450 ? 12.910 -3.985 23.252 1.00 95.12 450 GLU A N 1
ATOM 3404 C CA . GLU A 1 450 ? 13.077 -5.281 23.916 1.00 95.12 450 GLU A CA 1
ATOM 3405 C C . GLU A 1 450 ? 11.716 -5.883 24.311 1.00 95.12 450 GLU A C 1
ATOM 3407 O O . GLU A 1 450 ? 10.685 -5.210 24.310 1.00 95.12 450 GLU A O 1
ATOM 3412 N N . ASP A 1 451 ? 11.690 -7.180 24.621 1.00 93.94 451 ASP A N 1
ATOM 3413 C CA . ASP A 1 451 ? 10.455 -7.845 25.049 1.00 93.94 451 ASP A CA 1
ATOM 3414 C C . ASP A 1 451 ? 9.999 -7.333 26.422 1.00 93.94 451 ASP A C 1
ATOM 3416 O O . ASP A 1 451 ? 10.778 -7.252 27.372 1.00 93.94 451 ASP A O 1
ATOM 3420 N N . GLY A 1 452 ? 8.711 -7.007 26.522 1.00 91.62 452 GLY A N 1
ATOM 3421 C CA . GLY A 1 452 ? 8.092 -6.398 27.693 1.00 91.62 452 GLY A CA 1
ATOM 3422 C C . GLY A 1 452 ? 8.288 -4.882 27.812 1.00 91.62 452 GLY A C 1
ATOM 3423 O O . GLY A 1 452 ? 7.767 -4.307 28.766 1.00 91.62 452 GLY A O 1
ATOM 3424 N N . ASP A 1 453 ? 8.988 -4.223 26.878 1.00 95.25 453 ASP A N 1
ATOM 3425 C CA . ASP A 1 453 ? 8.936 -2.760 26.779 1.00 95.25 453 ASP A CA 1
ATOM 3426 C C . ASP A 1 453 ? 7.497 -2.311 26.484 1.00 95.25 453 ASP A C 1
ATOM 3428 O O . ASP A 1 453 ? 6.808 -2.880 25.631 1.00 95.25 453 ASP A O 1
ATOM 3432 N N . GLU A 1 454 ? 7.060 -1.248 27.154 1.00 95.56 454 GLU A N 1
ATOM 3433 C CA . GLU A 1 454 ? 5.827 -0.546 26.816 1.00 95.56 454 GLU A CA 1
ATOM 3434 C C . GLU A 1 454 ? 6.134 0.750 26.068 1.00 95.56 454 GLU A C 1
ATOM 3436 O O . GLU A 1 454 ? 6.984 1.532 26.500 1.00 95.56 454 GLU A O 1
ATOM 3441 N N . VAL A 1 455 ? 5.403 1.012 24.984 1.00 96.81 455 VAL A N 1
ATOM 3442 C CA . VAL A 1 455 ? 5.454 2.286 24.256 1.00 96.81 455 VAL A CA 1
ATOM 3443 C C . VAL A 1 455 ? 4.174 3.059 24.538 1.00 96.81 455 VAL A C 1
ATOM 3445 O O . VAL A 1 455 ? 3.072 2.528 24.388 1.00 96.81 455 VAL A O 1
ATOM 3448 N N . VAL A 1 456 ? 4.325 4.323 24.936 1.00 96.69 456 VAL A N 1
ATOM 3449 C CA . VAL A 1 456 ? 3.217 5.246 25.194 1.00 96.69 456 VAL A CA 1
ATOM 3450 C C . VAL A 1 456 ? 3.352 6.451 24.280 1.00 96.69 456 VAL A C 1
ATOM 3452 O O . VAL A 1 456 ? 4.254 7.270 24.459 1.00 96.69 456 VAL A O 1
ATOM 3455 N N . LEU A 1 457 ? 2.437 6.579 23.323 1.00 97.94 457 LEU A N 1
ATOM 3456 C CA . LEU A 1 457 ? 2.264 7.805 22.553 1.00 97.94 457 LEU A CA 1
ATOM 3457 C C . LEU A 1 457 ? 1.214 8.684 23.234 1.00 97.94 457 LEU A C 1
ATOM 3459 O O . LEU A 1 457 ? 0.166 8.199 23.671 1.00 97.94 457 LEU A O 1
ATOM 3463 N N . SER A 1 458 ? 1.471 9.986 23.294 1.00 97.81 458 SER A N 1
ATOM 3464 C CA . SER A 1 458 ? 0.502 10.984 23.747 1.00 97.81 458 SER A CA 1
ATOM 3465 C C . SER A 1 458 ? 0.550 12.218 22.853 1.00 97.81 458 SER A C 1
ATOM 3467 O O . SER A 1 458 ? 1.569 12.500 22.221 1.00 97.81 458 SER A O 1
ATOM 3469 N N . GLY A 1 459 ? -0.550 12.966 22.799 1.00 98.12 459 GLY A N 1
ATOM 3470 C CA . GLY A 1 459 ? -0.599 14.195 22.023 1.00 98.12 459 GLY A CA 1
ATOM 3471 C C . GLY A 1 459 ? -1.692 15.144 22.480 1.00 98.12 459 GLY A C 1
ATOM 3472 O O . GLY A 1 459 ? -2.743 14.710 22.965 1.00 98.12 459 GLY A O 1
ATOM 3473 N N . TYR A 1 460 ? -1.422 16.442 22.346 1.00 98.62 460 TYR A N 1
ATOM 3474 C CA . TYR A 1 460 ? -2.355 17.508 22.695 1.00 98.62 460 TYR A CA 1
ATOM 3475 C C . TYR A 1 460 ? -2.051 18.830 21.978 1.00 98.62 460 TYR A C 1
ATOM 3477 O O . TYR A 1 460 ? -0.901 19.155 21.675 1.00 98.62 460 TYR A O 1
ATOM 3485 N N . CYS A 1 461 ? -3.092 19.629 21.775 1.00 98.56 461 CYS A N 1
ATOM 3486 C CA . CYS A 1 461 ? -2.990 21.047 21.451 1.00 98.56 461 CYS A CA 1
ATOM 3487 C C . CYS A 1 461 ? -3.071 21.890 22.731 1.00 98.56 461 CYS A C 1
ATOM 3489 O O . CYS A 1 461 ? -3.853 21.581 23.634 1.00 98.56 461 CYS A O 1
ATOM 3491 N N . ASP A 1 462 ? -2.277 22.957 22.814 1.00 96.69 462 ASP A N 1
ATOM 3492 C CA . ASP A 1 462 ? -2.178 23.826 23.993 1.00 96.69 462 ASP A CA 1
ATOM 3493 C C . ASP A 1 462 ? -3.008 25.107 23.812 1.00 96.69 462 ASP A C 1
ATOM 3495 O O . ASP A 1 462 ? -2.636 25.999 23.051 1.00 96.69 462 ASP A O 1
ATOM 3499 N N . GLY A 1 463 ? -4.139 25.201 24.517 1.00 93.12 463 GLY A N 1
ATOM 3500 C CA . GLY A 1 463 ? -4.993 26.394 24.570 1.00 93.12 463 GLY A CA 1
ATOM 3501 C C . GLY A 1 463 ? -4.595 27.390 25.666 1.00 93.12 463 GLY A C 1
ATOM 3502 O O . GLY A 1 463 ? -5.369 28.298 25.981 1.00 93.12 463 GLY A O 1
ATOM 3503 N N . GLY A 1 464 ? -3.445 27.193 26.321 1.00 91.56 464 GLY A N 1
ATOM 3504 C CA . GLY A 1 464 ? -2.926 27.973 27.447 1.00 91.56 464 GLY A CA 1
ATOM 3505 C C . GLY A 1 464 ? -3.672 27.737 28.766 1.00 91.56 464 GLY A C 1
ATOM 3506 O O . GLY A 1 464 ? -3.056 27.520 29.811 1.00 91.56 464 GLY A O 1
ATOM 3507 N N . SER A 1 465 ? -5.005 27.753 28.728 1.00 89.50 465 SER A N 1
ATOM 3508 C CA . SER A 1 465 ? -5.901 27.512 29.873 1.00 89.50 465 SER A CA 1
ATOM 3509 C C . SER A 1 465 ? -6.549 26.121 29.879 1.00 89.50 465 SER A C 1
ATOM 3511 O O . SER A 1 465 ? -7.108 25.728 30.897 1.00 89.50 465 SER A O 1
ATOM 3513 N N . TYR A 1 466 ? -6.437 25.372 28.780 1.00 94.19 466 TYR A N 1
ATOM 3514 C CA . TYR A 1 466 ? -6.958 24.014 28.590 1.00 94.19 466 TYR A CA 1
ATOM 3515 C C . TYR A 1 466 ? -6.105 23.275 27.544 1.00 94.19 466 TYR A C 1
ATOM 3517 O O . TYR A 1 466 ? -5.334 23.911 26.819 1.00 94.19 466 TYR A O 1
ATOM 3525 N N . ARG A 1 467 ? -6.260 21.950 27.427 1.00 96.19 467 ARG A N 1
ATOM 3526 C CA . ARG A 1 467 ? -5.607 21.128 26.393 1.00 96.19 467 ARG A CA 1
ATOM 3527 C C . ARG A 1 467 ? -6.639 20.355 25.575 1.00 96.19 467 ARG A C 1
ATOM 3529 O O . ARG A 1 467 ? -7.521 19.736 26.151 1.00 96.19 467 ARG A O 1
ATOM 3536 N N . VAL A 1 468 ? -6.520 20.324 24.249 1.00 98.44 468 VAL A N 1
ATOM 3537 C CA . VAL A 1 468 ? -7.302 19.391 23.409 1.00 98.44 468 VAL A CA 1
ATOM 3538 C C . VAL A 1 468 ? -6.425 18.176 23.141 1.00 98.44 468 VAL A C 1
ATOM 3540 O O . VAL A 1 468 ? -5.513 18.245 22.322 1.00 98.44 468 VAL A O 1
ATOM 3543 N N . GLY A 1 469 ? -6.627 17.106 23.912 1.00 98.06 469 GLY A N 1
ATOM 3544 C CA . GLY A 1 469 ? -5.766 15.923 23.919 1.00 98.06 469 GLY A CA 1
ATOM 3545 C C . GLY A 1 469 ? -6.408 14.667 23.328 1.00 98.06 469 GLY A C 1
ATOM 3546 O O . GLY A 1 469 ? -7.625 14.520 23.272 1.00 98.06 469 GLY A O 1
ATOM 3547 N N . PHE A 1 470 ? -5.565 13.722 22.928 1.00 98.44 470 PHE A N 1
ATOM 3548 C CA . PHE A 1 470 ? -5.963 12.503 22.209 1.00 98.44 470 PHE A CA 1
ATOM 3549 C C . PHE A 1 470 ? -6.081 11.261 23.119 1.00 98.44 470 PHE A C 1
ATOM 3551 O O . PHE A 1 470 ? -6.103 10.124 22.652 1.00 98.44 470 PHE A O 1
ATOM 3558 N N . GLY A 1 471 ? -6.092 11.449 24.443 1.00 95.75 471 GLY A N 1
ATOM 3559 C CA . GLY A 1 471 ? -5.763 10.367 25.381 1.00 95.75 471 GLY A CA 1
ATOM 3560 C C . GLY A 1 471 ? -4.333 9.851 25.155 1.00 95.75 471 GLY A C 1
ATOM 3561 O O . GLY A 1 471 ? -3.416 10.657 24.973 1.00 95.75 471 GLY A O 1
ATOM 3562 N N . THR A 1 472 ? -4.154 8.528 25.157 1.00 93.75 472 THR A N 1
ATOM 3563 C CA . THR A 1 472 ? -2.879 7.843 24.881 1.00 93.75 472 THR A CA 1
ATOM 3564 C C . THR A 1 472 ? -3.058 6.652 23.932 1.00 93.75 472 THR A C 1
ATOM 3566 O O . THR A 1 472 ? -4.126 6.034 23.866 1.00 93.75 472 THR A O 1
ATOM 3569 N N . CYS A 1 473 ? -1.982 6.297 23.226 1.00 90.06 473 CYS A N 1
ATOM 3570 C CA . CYS A 1 473 ? -1.815 5.004 22.564 1.00 90.06 473 CYS A CA 1
ATOM 3571 C C . CYS A 1 473 ? -0.732 4.221 23.331 1.00 90.06 473 CYS A C 1
ATOM 3573 O O . CYS A 1 473 ? 0.449 4.545 23.224 1.00 90.06 473 CYS A O 1
ATOM 3575 N N . LEU A 1 474 ? -1.145 3.273 24.178 1.00 84.69 474 LEU A N 1
ATOM 3576 C CA . LEU A 1 474 ? -0.313 2.500 25.113 1.00 84.69 474 LEU A CA 1
ATOM 3577 C C . LEU A 1 474 ? -0.296 1.033 24.688 1.00 84.69 474 LEU A C 1
ATOM 3579 O O . LEU A 1 474 ? -1.366 0.460 24.519 1.00 84.69 474 LEU A O 1
ATOM 3583 N N . LEU A 1 475 ? 0.876 0.410 24.570 1.00 77.12 475 LEU A N 1
ATOM 3584 C CA . LEU A 1 475 ? 1.006 -0.999 24.180 1.00 77.12 475 LEU A CA 1
ATOM 3585 C C . LEU A 1 475 ? 2.244 -1.659 24.789 1.00 77.12 475 LEU A C 1
ATOM 3587 O O . LEU A 1 475 ? 3.228 -0.979 25.066 1.00 77.12 475 LEU A O 1
ATOM 3591 N N . ILE A 1 476 ? 2.201 -2.988 24.923 1.00 80.00 476 ILE A N 1
ATOM 3592 C CA . ILE A 1 476 ? 3.273 -3.832 25.476 1.00 80.00 476 ILE A CA 1
ATOM 3593 C C . ILE A 1 476 ? 3.813 -4.765 24.384 1.00 80.00 476 ILE A C 1
ATOM 3595 O O . ILE A 1 476 ? 3.024 -5.438 23.711 1.00 80.00 476 ILE A O 1
ATOM 3599 N N . VAL A 1 477 ? 5.139 -4.848 24.240 1.00 78.06 477 VAL A N 1
ATOM 3600 C CA . VAL A 1 477 ? 5.814 -5.832 23.375 1.00 78.06 477 VAL A CA 1
ATOM 3601 C C . VAL A 1 477 ? 5.812 -7.208 24.049 1.00 78.06 477 VAL A C 1
ATOM 3603 O O . VAL A 1 477 ? 6.271 -7.349 25.180 1.00 78.06 477 VAL A O 1
ATOM 3606 N N . VAL A 1 478 ? 5.336 -8.249 23.363 1.00 76.31 478 VAL A N 1
ATOM 3607 C CA . VAL A 1 478 ? 5.224 -9.615 23.903 1.00 76.31 478 VAL A CA 1
ATOM 3608 C C . VAL A 1 478 ? 6.162 -10.585 23.184 1.00 76.31 478 VAL A C 1
ATOM 3610 O O . VAL A 1 478 ? 6.237 -10.621 21.953 1.00 76.31 478 VAL A O 1
ATOM 3613 N N . CYS A 1 479 ? 6.841 -11.414 23.980 1.00 65.88 479 CYS A N 1
ATOM 3614 C CA . CYS A 1 479 ? 7.795 -12.421 23.524 1.00 65.88 479 CYS A CA 1
ATOM 3615 C C . CYS A 1 479 ? 7.145 -13.479 22.598 1.00 65.88 479 CYS A C 1
ATOM 3617 O O . CYS A 1 479 ? 6.040 -13.945 22.903 1.00 65.88 479 CYS A O 1
ATOM 3619 N N . PRO A 1 480 ? 7.812 -13.936 21.515 1.00 52.31 480 PRO A N 1
ATOM 3620 C CA . PRO A 1 480 ? 7.213 -14.876 20.560 1.00 52.31 480 PRO A CA 1
ATOM 3621 C C . PRO A 1 480 ? 6.897 -16.276 21.110 1.00 52.31 480 PRO A C 1
ATOM 3623 O O . PRO A 1 480 ? 6.117 -17.004 20.503 1.00 52.31 480 PRO A O 1
ATOM 3626 N N . THR A 1 481 ? 7.518 -16.691 22.218 1.00 41.28 481 THR A N 1
ATOM 3627 C CA . THR A 1 481 ? 7.414 -18.060 22.766 1.00 41.28 481 THR A CA 1
ATOM 3628 C C . THR A 1 481 ? 6.439 -18.198 23.939 1.00 41.28 481 THR A C 1
ATOM 3630 O O . THR A 1 481 ? 6.269 -19.298 24.467 1.00 41.28 481 THR A O 1
ATOM 3633 N N . ALA A 1 482 ? 5.754 -17.120 24.336 1.00 37.75 482 ALA A N 1
ATOM 3634 C CA . ALA A 1 482 ? 4.752 -17.131 25.403 1.00 37.75 482 ALA A CA 1
ATOM 3635 C C . ALA A 1 482 ? 3.415 -17.745 24.931 1.00 37.75 482 ALA A C 1
ATOM 3637 O O . ALA A 1 482 ? 2.407 -17.058 24.765 1.00 37.75 482 ALA A O 1
ATOM 3638 N N . GLY A 1 483 ? 3.404 -19.060 24.706 1.00 30.08 483 GLY A N 1
ATOM 3639 C CA . GLY A 1 483 ? 2.199 -19.797 24.332 1.00 30.08 483 GLY A CA 1
ATOM 3640 C C . GLY A 1 483 ? 1.117 -19.752 25.418 1.00 30.08 483 GLY A C 1
ATOM 3641 O O . GLY A 1 483 ? 1.348 -20.184 26.543 1.00 30.08 483 GLY A O 1
ATOM 3642 N N . ALA A 1 484 ? -0.072 -19.267 25.050 1.00 30.84 484 ALA A N 1
ATOM 3643 C CA . ALA A 1 484 ? -1.366 -19.500 25.705 1.00 30.84 484 ALA A CA 1
ATOM 3644 C C . ALA A 1 484 ? -1.398 -19.539 27.253 1.00 30.84 484 ALA A C 1
ATOM 3646 O O . ALA A 1 484 ? -2.029 -20.418 27.845 1.00 30.84 484 ALA A O 1
ATOM 3647 N N . VAL A 1 485 ? -0.819 -18.542 27.929 1.00 26.64 485 VAL A N 1
ATOM 3648 C CA . VAL A 1 485 ? -1.179 -18.256 29.327 1.00 26.64 485 VAL A CA 1
ATOM 3649 C C . VAL A 1 485 ? -2.358 -17.286 29.328 1.00 26.64 485 VAL A C 1
ATOM 3651 O O . VAL A 1 485 ? -2.255 -16.174 28.813 1.00 26.64 485 VAL A O 1
ATOM 3654 N N . ARG A 1 486 ? -3.485 -17.683 29.936 1.00 29.00 486 ARG A N 1
ATOM 3655 C CA . ARG A 1 486 ? -4.574 -16.751 30.277 1.00 29.00 486 ARG A CA 1
ATOM 3656 C C . ARG A 1 486 ? -4.018 -15.676 31.212 1.00 29.00 486 ARG A C 1
ATOM 3658 O O . ARG A 1 486 ? -3.906 -15.915 32.415 1.00 29.00 486 ARG A O 1
ATOM 3665 N N . ALA A 1 487 ? -3.717 -14.498 30.670 1.00 27.02 487 ALA A N 1
ATOM 3666 C CA . ALA A 1 487 ? -3.397 -13.304 31.442 1.00 27.02 487 ALA A CA 1
ATOM 3667 C C . ALA A 1 487 ? -4.641 -12.865 32.231 1.00 27.02 487 ALA A C 1
ATOM 3669 O O . ALA A 1 487 ? -5.442 -12.043 31.793 1.00 27.02 487 ALA A O 1
ATOM 3670 N N . THR A 1 488 ? -4.834 -13.480 33.396 1.00 28.42 488 THR A N 1
ATOM 3671 C CA . THR A 1 488 ? -5.894 -13.106 34.326 1.00 28.42 488 THR A CA 1
ATOM 3672 C C . THR A 1 488 ? -5.386 -11.900 35.100 1.00 28.42 488 THR A C 1
ATOM 3674 O O . THR A 1 488 ? -4.537 -12.041 35.975 1.00 28.42 488 THR A O 1
ATOM 3677 N N . LEU A 1 489 ? -5.873 -10.710 34.748 1.00 30.69 489 LEU A N 1
ATOM 3678 C CA . LEU A 1 489 ? -5.591 -9.476 35.478 1.00 30.69 489 LEU A CA 1
ATOM 3679 C C . LEU A 1 489 ? -6.158 -9.576 36.902 1.00 30.69 489 LEU A C 1
ATOM 3681 O O . LEU A 1 489 ? -7.336 -9.309 37.129 1.00 30.69 489 LEU A O 1
ATOM 3685 N N . SER A 1 490 ? -5.318 -9.948 37.868 1.00 27.42 490 SER A N 1
ATOM 3686 C CA . SER A 1 490 ? -5.627 -9.839 39.295 1.00 27.42 490 SER A CA 1
ATOM 3687 C C . SER A 1 490 ? -5.086 -8.518 39.844 1.00 27.42 490 SER A C 1
ATOM 3689 O O . SER A 1 490 ? -3.949 -8.439 40.312 1.00 27.42 490 SER A O 1
ATOM 3691 N N . LEU A 1 491 ? -5.908 -7.472 39.782 1.00 30.67 491 LEU A N 1
ATOM 3692 C CA . LEU A 1 491 ? -5.730 -6.282 40.614 1.00 30.67 491 LEU A CA 1
ATOM 3693 C C . LEU A 1 491 ? -6.282 -6.547 42.028 1.00 30.67 491 LEU A C 1
ATOM 3695 O O . LEU A 1 491 ? -7.265 -7.269 42.176 1.00 30.67 491 LEU A O 1
ATOM 3699 N N . PHE A 1 492 ? -5.674 -5.886 43.023 1.00 26.67 492 PHE A N 1
ATOM 3700 C CA . PHE A 1 492 ? -5.919 -5.956 44.480 1.00 26.67 492 PHE A CA 1
ATOM 3701 C C . PHE A 1 492 ? -5.401 -7.200 45.222 1.00 26.67 492 PHE A C 1
ATOM 3703 O O . PHE A 1 492 ? -5.685 -8.329 44.839 1.00 26.67 492 PHE A O 1
ATOM 3710 N N . GLY A 1 493 ? -4.720 -6.988 46.365 1.00 23.97 493 GLY A N 1
ATOM 3711 C CA . GLY A 1 493 ? -4.508 -8.107 47.296 1.00 23.97 493 GLY A CA 1
ATOM 3712 C C . GLY A 1 493 ? -3.539 -8.034 48.484 1.00 23.97 493 GLY A C 1
ATOM 3713 O O . GLY A 1 493 ? -3.424 -9.063 49.130 1.00 23.97 493 GLY A O 1
ATOM 3714 N N . TRP A 1 494 ? -2.907 -6.899 48.827 1.00 25.25 494 TRP A N 1
ATOM 3715 C CA . TRP A 1 494 ? -2.071 -6.725 50.048 1.00 25.25 494 TRP A CA 1
ATOM 3716 C C . TRP A 1 494 ? -0.806 -7.610 50.180 1.00 25.25 494 TRP A C 1
ATOM 3718 O O . TRP A 1 494 ? -0.699 -8.709 49.653 1.00 25.25 494 TRP A O 1
ATOM 3728 N N . GLY A 1 495 ? 0.204 -7.094 50.888 1.00 23.89 495 GLY A N 1
ATOM 3729 C CA . GLY A 1 495 ? 1.480 -7.788 51.096 1.00 23.89 495 GLY A CA 1
ATOM 3730 C C . GLY A 1 495 ? 1.605 -8.421 52.481 1.00 23.89 495 GLY A C 1
ATOM 3731 O O . GLY A 1 495 ? 0.991 -7.952 53.436 1.00 23.89 495 GLY A O 1
ATOM 3732 N N . CYS A 1 496 ? 2.479 -9.425 52.608 1.00 23.06 496 CYS A N 1
ATOM 3733 C CA . CYS A 1 496 ? 3.113 -9.757 53.884 1.00 23.06 496 CYS A CA 1
ATOM 3734 C C . CYS A 1 496 ? 4.449 -10.505 53.691 1.00 23.06 496 CYS A C 1
ATOM 3736 O O . CYS A 1 496 ? 4.573 -11.338 52.801 1.00 23.06 496 CYS A O 1
ATOM 3738 N N . GLY A 1 497 ? 5.421 -10.166 54.549 1.00 23.31 497 GLY A N 1
ATOM 3739 C CA . GLY A 1 497 ? 6.768 -10.732 54.755 1.00 23.31 497 GLY A CA 1
ATOM 3740 C C . GLY A 1 497 ? 7.198 -12.007 54.013 1.00 23.31 497 GLY A C 1
ATOM 3741 O O . GLY A 1 497 ? 6.612 -13.072 54.181 1.00 23.31 497 GLY A O 1
ATOM 3742 N N . GLY A 1 498 ? 8.319 -11.906 53.293 1.00 23.05 498 GLY A N 1
ATOM 3743 C CA . GLY A 1 498 ? 8.936 -13.026 52.585 1.00 23.05 498 GLY A CA 1
ATOM 3744 C C . GLY A 1 498 ? 9.701 -14.042 53.440 1.00 23.05 498 GLY A C 1
ATOM 3745 O O . GLY A 1 498 ? 9.827 -13.917 54.658 1.00 23.05 498 GLY A O 1
ATOM 3746 N N . ARG A 1 499 ? 10.304 -15.005 52.734 1.00 23.78 499 ARG A N 1
ATOM 3747 C CA . ARG A 1 499 ? 11.610 -15.613 53.034 1.00 23.78 499 ARG A CA 1
ATOM 3748 C C . ARG A 1 499 ? 12.169 -16.294 51.781 1.00 23.78 499 ARG A C 1
ATOM 3750 O O . ARG A 1 499 ? 11.441 -16.525 50.820 1.00 23.78 499 ARG A O 1
ATOM 3757 N N . SER A 1 500 ? 13.474 -16.536 51.799 1.00 26.02 500 SER A N 1
ATOM 3758 C CA . SER A 1 500 ? 14.215 -17.305 50.800 1.00 26.02 500 SER A CA 1
ATOM 3759 C C . SER A 1 500 ? 13.825 -18.788 50.814 1.00 26.02 500 SER A C 1
ATOM 3761 O O . SER A 1 500 ? 13.310 -19.270 51.820 1.00 26.02 500 SER A O 1
ATOM 3763 N N . ASP A 1 501 ? 14.110 -19.518 49.730 1.00 25.77 501 ASP A N 1
ATOM 3764 C CA . ASP A 1 501 ? 15.224 -20.486 49.716 1.00 25.77 501 ASP A CA 1
ATOM 3765 C C . ASP A 1 501 ? 15.462 -21.086 48.312 1.00 25.77 501 ASP A C 1
ATOM 3767 O O . ASP A 1 501 ? 14.585 -21.087 47.448 1.00 25.77 501 ASP A O 1
ATOM 3771 N N . ASN A 1 502 ? 16.697 -21.543 48.076 1.00 25.25 502 ASN A N 1
ATOM 3772 C CA . ASN A 1 502 ? 17.145 -22.199 46.842 1.00 25.25 502 ASN A CA 1
ATOM 3773 C C . ASN A 1 502 ? 16.839 -23.707 46.876 1.00 25.25 502 ASN A C 1
ATOM 3775 O O . ASN A 1 502 ? 17.082 -24.330 47.902 1.00 25.25 502 ASN A O 1
ATOM 3779 N N . GLU A 1 503 ? 16.468 -24.315 45.741 1.00 26.34 503 GLU A N 1
ATOM 3780 C CA . GLU A 1 503 ? 17.309 -25.303 45.020 1.00 26.34 503 GLU A CA 1
ATOM 3781 C C . GLU A 1 503 ? 16.605 -25.894 43.767 1.00 26.34 503 GLU A C 1
ATOM 3783 O O . GLU A 1 503 ? 15.381 -25.813 43.647 1.00 26.34 503 GLU A O 1
ATOM 3788 N N . PRO A 1 504 ? 17.355 -26.452 42.787 1.00 31.16 504 PRO A N 1
ATOM 3789 C CA . PRO A 1 504 ? 16.813 -26.903 41.502 1.00 31.16 504 PRO A CA 1
ATOM 3790 C C . PRO A 1 504 ? 16.535 -28.417 41.447 1.00 31.16 504 PRO A C 1
ATOM 3792 O O . PRO A 1 504 ? 17.273 -29.217 42.023 1.00 31.16 504 PRO A O 1
ATOM 3795 N N . MET A 1 505 ? 15.557 -28.850 40.638 1.00 24.06 505 MET A N 1
ATOM 3796 C CA . MET A 1 505 ? 15.324 -30.281 40.381 1.00 24.06 505 MET A CA 1
ATOM 3797 C C . MET A 1 505 ? 15.201 -30.636 38.891 1.00 24.06 505 MET A C 1
ATOM 3799 O O . MET A 1 505 ? 14.799 -29.828 38.057 1.00 24.06 505 MET A O 1
ATOM 3803 N N . LYS A 1 506 ? 15.637 -31.857 38.558 1.00 24.44 506 LYS A N 1
ATOM 3804 C CA . LYS A 1 506 ? 15.972 -32.316 37.201 1.00 24.44 506 LYS A CA 1
ATOM 3805 C C . LYS A 1 506 ? 14.862 -33.160 36.557 1.00 24.44 506 LYS A C 1
ATOM 3807 O O . LYS A 1 506 ? 14.187 -33.921 37.236 1.00 24.44 506 LYS A O 1
ATOM 3812 N N . THR A 1 507 ? 14.792 -33.078 35.226 1.00 28.39 507 THR A N 1
ATOM 3813 C CA . THR A 1 507 ? 14.413 -34.121 34.240 1.00 28.39 507 THR A CA 1
ATOM 3814 C C . THR A 1 507 ? 13.619 -35.361 34.706 1.00 28.39 507 THR A C 1
ATOM 3816 O O . THR A 1 507 ? 14.162 -36.224 35.395 1.00 28.39 507 THR A O 1
ATOM 3819 N N . GLY A 1 508 ? 12.422 -35.576 34.142 1.00 25.64 508 GLY A N 1
ATOM 3820 C CA . GLY A 1 508 ? 11.685 -36.848 34.224 1.00 25.64 508 GLY A CA 1
ATOM 3821 C C . GLY A 1 508 ? 10.721 -37.043 33.045 1.00 25.64 508 GLY A C 1
ATOM 3822 O O . GLY A 1 508 ? 10.003 -36.118 32.677 1.00 25.64 508 GLY A O 1
ATOM 3823 N N . ARG A 1 509 ? 10.735 -38.227 32.415 1.00 25.27 509 ARG A N 1
ATOM 3824 C CA . ARG A 1 509 ? 9.918 -38.562 31.228 1.00 25.27 509 ARG A CA 1
ATOM 3825 C C . ARG A 1 509 ? 8.441 -38.761 31.578 1.00 25.27 509 ARG A C 1
ATOM 3827 O O . ARG A 1 509 ? 8.141 -39.441 32.553 1.00 25.27 509 ARG A O 1
ATOM 3834 N N . TRP A 1 510 ? 7.552 -38.326 30.687 1.00 23.59 510 TRP A N 1
ATOM 3835 C CA . TRP A 1 510 ? 6.168 -38.805 30.628 1.00 23.59 510 TRP A CA 1
ATOM 3836 C C . TRP A 1 510 ? 6.060 -40.043 29.723 1.00 23.59 510 TRP A C 1
ATOM 3838 O O . TRP A 1 510 ? 6.772 -40.154 28.722 1.00 23.59 510 TRP A O 1
ATOM 3848 N N . ARG A 1 511 ? 5.174 -40.975 30.089 1.00 25.47 511 ARG A N 1
ATOM 3849 C CA . ARG A 1 511 ? 4.657 -42.055 29.235 1.00 25.47 511 ARG A CA 1
ATOM 3850 C C . ARG A 1 511 ? 3.162 -42.207 29.475 1.00 25.47 511 ARG A C 1
ATOM 3852 O O . ARG A 1 511 ? 2.687 -41.992 30.588 1.00 25.47 511 ARG A O 1
ATOM 3859 N N . ASP A 1 512 ? 2.470 -42.593 28.418 1.00 27.77 512 ASP A N 1
ATOM 3860 C CA . ASP A 1 512 ? 1.020 -42.721 28.338 1.00 27.77 512 ASP A CA 1
ATOM 3861 C C . ASP A 1 512 ? 0.461 -43.879 29.169 1.00 27.77 512 ASP A C 1
ATOM 3863 O O . ASP A 1 512 ? 1.092 -44.929 29.290 1.00 27.77 512 ASP A O 1
ATOM 3867 N N . CYS A 1 513 ? -0.780 -43.709 29.633 1.00 24.62 513 CYS A N 1
ATOM 3868 C CA . CYS A 1 513 ? -1.720 -44.792 29.925 1.00 24.62 513 CYS A CA 1
ATOM 3869 C C . CYS A 1 513 ? -3.161 -44.262 29.799 1.00 24.62 513 CYS A C 1
ATOM 3871 O O . CYS A 1 513 ? -3.634 -43.523 30.662 1.00 24.62 513 CYS A O 1
ATOM 3873 N N . CYS A 1 514 ? -3.872 -44.655 28.739 1.00 25.58 514 CYS A N 1
ATOM 3874 C CA . CYS A 1 514 ? -5.322 -44.469 28.608 1.00 25.58 514 CYS A CA 1
ATOM 3875 C C . CYS A 1 514 ? -6.069 -45.753 29.011 1.00 25.58 514 CYS A C 1
ATOM 3877 O O . CYS A 1 514 ? -5.606 -46.850 28.710 1.00 25.58 514 CYS A O 1
ATOM 3879 N N . GLY A 1 515 ? -7.254 -45.628 29.621 1.00 25.06 515 GLY A N 1
ATOM 3880 C CA . GLY A 1 515 ? -8.127 -46.771 29.935 1.00 25.06 515 GLY A CA 1
ATOM 3881 C C . GLY A 1 515 ? -9.360 -46.379 30.772 1.00 25.06 515 GLY A C 1
ATOM 3882 O O . GLY A 1 515 ? -9.170 -45.973 31.916 1.00 25.06 515 GLY A O 1
ATOM 3883 N N . PRO A 1 516 ? -10.604 -46.458 30.246 1.00 40.47 516 PRO A N 1
ATOM 3884 C CA . PRO A 1 516 ? -11.793 -45.910 30.916 1.00 40.47 516 PRO A CA 1
ATOM 3885 C C . PRO A 1 516 ? -12.796 -46.957 31.451 1.00 40.47 516 PRO A C 1
ATOM 3887 O O . PRO A 1 516 ? -12.982 -48.019 30.862 1.00 40.47 516 PRO A O 1
ATOM 3890 N N . SER A 1 517 ? -13.499 -46.615 32.539 1.00 27.98 517 SER A N 1
ATOM 3891 C CA . SER A 1 517 ? -14.840 -47.079 32.993 1.00 27.98 517 SER A CA 1
ATOM 3892 C C . SER A 1 517 ? -15.044 -46.623 34.456 1.00 27.98 517 SER A C 1
ATOM 3894 O O . SER A 1 517 ? -14.065 -46.375 35.148 1.00 27.98 517 SER A O 1
ATOM 3896 N N . GLY A 1 518 ? -16.247 -46.431 35.009 1.00 25.23 518 GLY A N 1
ATOM 3897 C CA . GLY A 1 518 ? -17.613 -46.556 34.486 1.00 25.23 518 GLY A CA 1
ATOM 3898 C C . GLY A 1 518 ? -18.624 -45.844 35.414 1.00 25.23 518 GLY A C 1
ATOM 3899 O O . GLY A 1 518 ? -18.229 -45.173 36.365 1.00 25.23 518 GLY A O 1
ATOM 3900 N N . LEU A 1 519 ? -19.926 -45.953 35.121 1.00 26.06 519 LEU A N 1
ATOM 3901 C CA . LEU A 1 519 ? -21.001 -45.226 35.820 1.00 26.06 519 LEU A CA 1
ATOM 3902 C C . LEU A 1 519 ? -21.237 -45.669 37.275 1.00 26.06 519 LEU A C 1
ATOM 3904 O O . LEU A 1 519 ? -21.120 -46.850 37.588 1.00 26.06 519 LEU A O 1
ATOM 3908 N N . CYS A 1 520 ? -21.776 -44.754 38.091 1.00 24.69 520 CYS A N 1
ATOM 3909 C CA . CYS A 1 520 ? -22.824 -45.072 39.069 1.00 24.69 520 CYS A CA 1
ATOM 3910 C C . CYS A 1 520 ? -23.616 -43.808 39.456 1.00 24.69 520 CYS A C 1
ATOM 3912 O O . CYS A 1 520 ? -23.033 -42.739 39.615 1.00 24.69 520 CYS A O 1
ATOM 3914 N N . GLY A 1 521 ? -24.937 -43.921 39.622 1.00 24.41 521 GLY A N 1
ATOM 3915 C CA . GLY A 1 521 ? -25.803 -42.821 40.064 1.00 24.41 521 GLY A CA 1
ATOM 3916 C C . GLY A 1 521 ? -27.035 -43.327 40.818 1.00 24.41 521 GLY A C 1
ATOM 3917 O O . GLY A 1 521 ? -27.509 -44.419 40.530 1.00 24.41 521 GLY A O 1
ATOM 3918 N N . LEU A 1 522 ? -27.518 -42.526 41.775 1.00 25.55 522 LEU A N 1
ATOM 3919 C CA . LEU A 1 522 ? -28.710 -42.655 42.642 1.00 25.55 522 LEU A CA 1
ATOM 3920 C C . LEU A 1 522 ? -28.877 -41.271 43.332 1.00 25.55 522 LEU A C 1
ATOM 3922 O O . LEU A 1 522 ? -27.863 -40.652 43.636 1.00 25.55 522 LEU A O 1
ATOM 3926 N N . GLY A 1 523 ? -30.045 -40.693 43.641 1.00 23.77 523 GLY A N 1
ATOM 3927 C CA . GLY A 1 523 ? -31.433 -41.024 43.300 1.00 23.77 523 GLY A CA 1
ATOM 3928 C C . GLY A 1 523 ? -32.442 -40.461 44.331 1.00 23.77 523 GLY A C 1
ATOM 3929 O O . GLY A 1 523 ? -32.420 -40.924 45.462 1.00 23.77 523 GLY A O 1
ATOM 3930 N N . ILE A 1 524 ? -33.373 -39.578 43.899 1.00 25.64 524 ILE A N 1
ATOM 3931 C CA . ILE A 1 524 ? -34.666 -39.204 44.561 1.00 25.64 524 ILE A CA 1
ATOM 3932 C C . ILE A 1 524 ? -34.528 -38.335 45.849 1.00 25.64 524 ILE A C 1
ATOM 3934 O O . ILE A 1 524 ? -33.711 -38.640 46.702 1.00 25.64 524 ILE A O 1
ATOM 3938 N N . GLY A 1 525 ? -35.263 -37.237 46.120 1.00 23.08 525 GLY A N 1
ATOM 3939 C CA . GLY A 1 525 ? -36.357 -36.473 45.464 1.00 23.08 525 GLY A CA 1
ATOM 3940 C C . GLY A 1 525 ? -36.466 -35.058 46.123 1.00 23.08 525 GLY A C 1
ATOM 3941 O O . GLY A 1 525 ? -35.449 -34.574 46.599 1.00 23.08 525 GLY A O 1
ATOM 3942 N N . SER A 1 526 ? -37.588 -34.320 46.261 1.00 22.31 526 SER A N 1
ATOM 3943 C CA . SER A 1 526 ? -38.986 -34.466 45.799 1.00 22.31 526 SER A CA 1
ATOM 3944 C C . SER A 1 526 ? -39.845 -33.179 46.045 1.00 22.31 526 SER A C 1
ATOM 3946 O O . SER A 1 526 ? -40.041 -32.825 47.197 1.00 22.31 526 SER A O 1
ATOM 3948 N N . VAL A 1 527 ? -40.417 -32.561 44.986 1.00 22.77 527 VAL A N 1
ATOM 3949 C CA . VAL A 1 527 ? -41.838 -32.084 44.811 1.00 22.77 527 VAL A CA 1
ATOM 3950 C C . VAL A 1 527 ? -42.499 -31.226 45.949 1.00 22.77 527 VAL A C 1
ATOM 3952 O O . VAL A 1 527 ? -42.601 -31.703 47.069 1.00 22.77 527 VAL A O 1
ATOM 3955 N N . ARG A 1 528 ? -43.083 -30.008 45.762 1.00 22.67 528 ARG A N 1
ATOM 3956 C CA . ARG A 1 528 ? -44.166 -29.598 44.809 1.00 22.67 528 ARG A CA 1
ATOM 3957 C C . ARG A 1 528 ? -44.479 -28.064 44.752 1.00 22.67 528 ARG A C 1
ATOM 3959 O O . ARG A 1 528 ? -44.571 -27.457 45.807 1.00 22.67 528 ARG A O 1
ATOM 3966 N N . CYS A 1 529 ? -44.865 -27.556 43.560 1.00 21.30 529 CYS A N 1
ATOM 3967 C CA . CYS A 1 529 ? -45.778 -26.405 43.248 1.00 21.30 529 CYS A CA 1
ATOM 3968 C C . CYS A 1 529 ? -45.453 -24.951 43.726 1.00 21.30 529 CYS A C 1
ATOM 3970 O O . CYS A 1 529 ? -44.812 -24.769 44.746 1.00 21.30 529 CYS A O 1
ATOM 3972 N N . ALA A 1 530 ? -45.883 -23.860 43.050 1.00 22.11 530 ALA A N 1
ATOM 3973 C CA . ALA A 1 530 ? -46.887 -23.689 41.973 1.00 22.11 530 ALA A CA 1
ATOM 3974 C C . ALA A 1 530 ? -46.627 -22.478 41.022 1.00 22.11 530 ALA A C 1
ATOM 3976 O O . ALA A 1 530 ? -46.051 -21.499 41.468 1.00 22.11 530 ALA A O 1
ATOM 3977 N N . MET A 1 531 ? -47.187 -22.542 39.792 1.00 22.95 531 MET A N 1
ATOM 3978 C CA . MET A 1 531 ? -47.491 -21.471 38.790 1.00 22.95 531 MET A CA 1
ATOM 3979 C C . MET A 1 531 ? -46.372 -20.477 38.358 1.00 22.95 531 MET A C 1
ATOM 3981 O O . MET A 1 531 ? -45.629 -19.967 39.175 1.00 22.95 531 MET A O 1
ATOM 3985 N N . GLY A 1 532 ? -46.236 -20.090 37.081 1.00 22.36 532 GLY A N 1
ATOM 3986 C CA . GLY A 1 532 ? -47.049 -20.403 35.898 1.00 22.36 532 GLY A CA 1
ATOM 3987 C C . GLY A 1 532 ? -46.404 -19.958 34.568 1.00 22.36 532 GLY A C 1
ATOM 3988 O O . GLY A 1 532 ? -45.308 -19.415 34.539 1.00 22.36 532 GLY A O 1
ATOM 3989 N N . CYS A 1 533 ? -47.107 -20.255 33.476 1.00 24.28 533 CYS A N 1
ATOM 3990 C CA . CYS A 1 533 ? -46.748 -20.166 32.054 1.00 24.28 533 CYS A CA 1
ATOM 3991 C C . CYS A 1 533 ? -45.832 -19.016 31.573 1.00 24.28 533 CYS A C 1
ATOM 3993 O O . CYS A 1 533 ? -46.198 -17.853 31.700 1.00 24.28 533 CYS A O 1
ATOM 3995 N N . CYS A 1 534 ? -44.786 -19.372 30.812 1.00 24.08 534 CYS A N 1
ATOM 3996 C CA . CYS A 1 534 ? -44.472 -18.802 29.488 1.00 24.08 534 CYS A CA 1
ATOM 3997 C C . CYS A 1 534 ? -43.495 -19.736 28.743 1.00 24.08 534 CYS A C 1
ATOM 3999 O O . CYS A 1 534 ? -42.429 -20.045 29.265 1.00 24.08 534 CYS A O 1
ATOM 4001 N N . LEU A 1 535 ? -43.862 -20.214 27.546 1.00 28.41 535 LEU A N 1
ATOM 4002 C CA . LEU A 1 535 ? -43.049 -21.137 26.738 1.00 28.41 535 LEU A CA 1
ATOM 4003 C C . LEU A 1 535 ? -42.360 -20.418 25.566 1.00 28.41 535 LEU A C 1
ATOM 4005 O O . LEU A 1 535 ? -43.013 -19.737 24.782 1.00 28.41 535 LEU A O 1
ATOM 4009 N N . ASN A 1 536 ? -41.058 -20.684 25.445 1.00 35.47 536 ASN A N 1
ATOM 4010 C CA . ASN A 1 536 ? -40.226 -20.777 24.239 1.00 35.47 536 ASN A CA 1
ATOM 4011 C C . ASN A 1 536 ? -40.296 -19.665 23.171 1.00 35.47 536 ASN A C 1
ATOM 4013 O O . ASN A 1 536 ? -41.167 -19.669 22.299 1.00 35.47 536 ASN A O 1
ATOM 4017 N N . LYS A 1 537 ? -39.227 -18.854 23.106 1.00 30.25 537 LYS A N 1
ATOM 4018 C CA . LYS A 1 537 ? -38.752 -18.221 21.855 1.00 30.25 537 LYS A CA 1
ATOM 4019 C C . LYS A 1 537 ? -37.241 -18.332 21.575 1.00 30.25 537 LYS A C 1
ATOM 4021 O O . LYS A 1 537 ? -36.861 -18.136 20.424 1.00 30.25 537 LYS A O 1
ATOM 4026 N N . ASP A 1 538 ? -36.408 -18.711 22.548 1.00 36.88 538 ASP A N 1
ATOM 4027 C CA . ASP A 1 538 ? -34.948 -18.511 22.447 1.00 36.88 538 ASP A CA 1
ATOM 4028 C C . ASP A 1 538 ? -34.116 -19.711 21.940 1.00 36.88 538 ASP A C 1
ATOM 4030 O O . ASP A 1 538 ? -32.946 -19.535 21.613 1.00 36.88 538 ASP A O 1
ATOM 4034 N N . ASP A 1 539 ? -34.687 -20.913 21.784 1.00 36.66 539 ASP A N 1
ATOM 4035 C CA . ASP A 1 539 ? -33.930 -22.086 21.286 1.00 36.66 539 ASP A CA 1
ATOM 4036 C C . ASP A 1 539 ? -33.637 -22.051 19.769 1.00 36.66 539 ASP A C 1
ATOM 4038 O O . ASP A 1 539 ? -32.725 -22.724 19.284 1.00 36.66 539 ASP A O 1
ATOM 4042 N N . ASN A 1 540 ? -34.389 -21.268 18.986 1.00 37.16 540 ASN A N 1
ATOM 4043 C CA . ASN A 1 540 ? -34.287 -21.319 17.523 1.00 37.16 540 ASN A CA 1
ATOM 4044 C C . ASN A 1 540 ? -33.000 -20.687 16.969 1.00 37.16 540 ASN A C 1
ATOM 4046 O O . ASN A 1 540 ? -32.472 -21.203 15.986 1.00 37.16 540 ASN A O 1
ATOM 4050 N N . SER A 1 541 ? -32.475 -19.606 17.557 1.00 42.16 541 SER A N 1
ATOM 4051 C CA . SER A 1 541 ? -31.282 -18.908 17.039 1.00 42.16 541 SER A CA 1
ATOM 4052 C C . SER A 1 541 ? -30.007 -19.731 17.231 1.00 42.16 541 SER A C 1
ATOM 4054 O O . SER A 1 541 ? -29.299 -19.998 16.261 1.00 42.16 541 SER A O 1
ATOM 4056 N N . ALA A 1 542 ? -29.768 -20.233 18.445 1.00 45.31 542 ALA A N 1
ATOM 4057 C CA . ALA A 1 542 ? -28.613 -21.075 18.759 1.00 45.31 542 ALA A CA 1
ATOM 4058 C C . ALA A 1 542 ? -28.608 -22.391 17.954 1.00 45.31 542 ALA A C 1
ATOM 4060 O O . ALA A 1 542 ? -27.546 -22.911 17.601 1.00 45.31 542 ALA A O 1
ATOM 4061 N N . GLN A 1 543 ? -29.788 -22.929 17.624 1.00 41.47 543 GLN A N 1
ATOM 4062 C CA . GLN A 1 543 ? -29.907 -24.087 16.740 1.00 41.47 543 GLN A CA 1
ATOM 4063 C C . GLN A 1 543 ? -29.674 -23.715 15.265 1.00 41.47 543 GLN A C 1
ATOM 4065 O O . GLN A 1 543 ? -29.057 -24.496 14.536 1.00 41.47 543 GLN A O 1
ATOM 4070 N N . HIS A 1 544 ? -30.086 -22.521 14.823 1.00 45.62 544 HIS A N 1
ATOM 4071 C CA . HIS A 1 544 ? -29.821 -22.027 13.468 1.00 45.62 544 HIS A CA 1
ATOM 4072 C C . HIS A 1 544 ? -28.326 -21.776 13.230 1.00 45.62 544 HIS A C 1
ATOM 4074 O O . HIS A 1 544 ? -27.789 -22.271 12.244 1.00 45.62 544 HIS A O 1
ATOM 4080 N N . GLU A 1 545 ? -27.629 -21.118 14.161 1.00 50.28 545 GLU A N 1
ATOM 4081 C CA . GLU A 1 545 ? -26.182 -20.851 14.081 1.00 50.28 545 GLU A CA 1
ATOM 4082 C C . GLU A 1 545 ? -25.355 -22.145 14.056 1.00 50.28 545 GLU A C 1
ATOM 4084 O O . GLU A 1 545 ? -24.451 -22.302 13.235 1.00 50.28 545 GLU A O 1
ATOM 4089 N N . ARG A 1 546 ? -25.703 -23.135 14.893 1.00 51.38 546 ARG A N 1
ATOM 4090 C CA . ARG A 1 546 ? -25.072 -24.469 14.853 1.00 51.38 546 ARG A CA 1
ATOM 4091 C C . ARG A 1 546 ? -25.344 -25.201 13.541 1.00 51.38 546 ARG A C 1
ATOM 4093 O O . ARG A 1 546 ? -24.473 -25.923 13.058 1.00 51.38 546 ARG A O 1
ATOM 4100 N N . THR A 1 547 ? -26.526 -25.014 12.955 1.00 55.47 547 THR A N 1
ATOM 4101 C CA . THR A 1 547 ? -26.877 -25.615 11.661 1.00 55.47 547 THR A CA 1
ATOM 4102 C C . THR A 1 547 ? -26.137 -24.923 10.515 1.00 55.47 547 THR A C 1
ATOM 4104 O O . THR A 1 547 ? -25.590 -25.618 9.665 1.00 55.47 547 THR A O 1
ATOM 4107 N N . GLN A 1 548 ? -26.028 -23.590 10.524 1.00 54.03 548 GLN A N 1
ATOM 4108 C CA . GLN A 1 548 ? -25.240 -22.822 9.554 1.00 54.03 548 GLN A CA 1
ATOM 4109 C C . GLN A 1 548 ? -23.751 -23.158 9.637 1.00 54.03 548 GLN A C 1
ATOM 4111 O O . GLN A 1 548 ? -23.177 -23.505 8.612 1.00 54.03 548 GLN A O 1
ATOM 4116 N N . ASN A 1 549 ? -23.140 -23.165 10.826 1.00 60.78 549 ASN A N 1
ATOM 4117 C CA . ASN A 1 549 ? -21.734 -23.557 10.974 1.00 60.78 549 ASN A CA 1
ATOM 4118 C C . ASN A 1 549 ? -21.502 -25.013 10.538 1.00 60.78 549 ASN A C 1
ATOM 4120 O O . ASN A 1 549 ? -20.531 -25.293 9.844 1.00 60.78 549 ASN A O 1
ATOM 4124 N N . SER A 1 550 ? -22.424 -25.934 10.846 1.00 57.69 550 SER A N 1
ATOM 4125 C CA . SER A 1 550 ? -22.347 -27.314 10.347 1.00 57.69 550 SER A CA 1
ATOM 4126 C C . SER A 1 550 ? -22.493 -27.410 8.823 1.00 57.69 550 SER A C 1
ATOM 4128 O O . SER A 1 550 ? -21.874 -28.276 8.207 1.00 57.69 550 SER A O 1
ATOM 4130 N N . GLU A 1 551 ? -23.305 -26.556 8.197 1.00 61.09 551 GLU A N 1
ATOM 4131 C CA . GLU A 1 551 ? -23.472 -26.541 6.743 1.00 61.09 551 GLU A CA 1
ATOM 4132 C C . GLU A 1 551 ? -22.286 -25.867 6.040 1.00 61.09 551 GLU A C 1
ATOM 4134 O O . GLU A 1 551 ? -21.853 -26.362 5.004 1.00 61.09 551 GLU A O 1
ATOM 4139 N N . ILE A 1 552 ? -21.688 -24.832 6.638 1.00 60.62 552 ILE A N 1
ATOM 4140 C CA . ILE A 1 552 ? -20.427 -24.217 6.198 1.00 60.62 552 ILE A CA 1
ATOM 4141 C C . ILE A 1 552 ? -19.284 -25.235 6.302 1.00 60.62 552 ILE A C 1
ATOM 4143 O O . ILE A 1 552 ? -18.597 -25.461 5.312 1.00 60.62 552 ILE A O 1
ATOM 4147 N N . ASP A 1 553 ? -19.140 -25.954 7.419 1.00 62.34 553 ASP A N 1
ATOM 4148 C CA . ASP A 1 553 ? -18.156 -27.041 7.561 1.00 62.34 553 ASP A CA 1
ATOM 4149 C C . ASP A 1 553 ? -18.364 -28.160 6.527 1.00 62.34 553 ASP A C 1
ATOM 4151 O O . ASP A 1 553 ? -17.399 -28.744 6.030 1.00 62.34 553 ASP A O 1
ATOM 4155 N N . LYS A 1 554 ? -19.619 -28.484 6.183 1.00 62.06 554 LYS A N 1
ATOM 4156 C CA . LYS A 1 554 ? -19.933 -29.433 5.100 1.00 62.06 554 LYS A CA 1
ATOM 4157 C C . LYS A 1 554 ? -19.613 -28.858 3.724 1.00 62.06 554 LYS A C 1
ATOM 4159 O O . LYS A 1 554 ? -19.201 -29.627 2.864 1.00 62.06 554 LYS A O 1
ATOM 4164 N N . GLN A 1 555 ? -19.809 -27.562 3.495 1.00 60.88 555 GLN A N 1
ATOM 4165 C CA . GLN A 1 555 ? -19.457 -26.894 2.240 1.00 60.88 555 GLN A CA 1
ATOM 4166 C C . GLN A 1 555 ? -17.940 -26.808 2.069 1.00 60.88 555 GLN A C 1
ATOM 4168 O O . GLN A 1 555 ? -17.457 -27.161 1.002 1.00 60.88 555 GLN A O 1
ATOM 4173 N N . ILE A 1 556 ? -17.190 -26.477 3.123 1.00 59.38 556 ILE A N 1
ATOM 4174 C CA . ILE A 1 556 ? -15.722 -26.524 3.145 1.00 59.38 556 ILE A CA 1
ATOM 4175 C C . ILE A 1 556 ? -15.250 -27.957 2.875 1.00 59.38 556 ILE A C 1
ATOM 4177 O O . ILE A 1 556 ? -14.507 -28.178 1.929 1.00 59.38 556 ILE A O 1
ATOM 4181 N N . LYS A 1 557 ? -15.768 -28.964 3.592 1.00 56.38 557 LYS A N 1
ATOM 4182 C CA . LYS A 1 557 ? -15.410 -30.378 3.355 1.00 56.38 557 LYS A CA 1
ATOM 4183 C C . LYS A 1 557 ? -15.873 -30.929 2.003 1.00 56.38 557 LYS A C 1
ATOM 4185 O O . LYS A 1 557 ? -15.330 -31.937 1.555 1.00 56.38 557 LYS A O 1
ATOM 4190 N N . ARG A 1 558 ? -16.879 -30.325 1.357 1.00 54.16 558 ARG A N 1
ATOM 4191 C CA . ARG A 1 558 ? -17.239 -30.613 -0.042 1.00 54.16 558 ARG A CA 1
ATOM 4192 C C . ARG A 1 558 ? -16.235 -29.957 -0.980 1.00 54.16 558 ARG A C 1
ATOM 4194 O O . ARG A 1 558 ? -15.608 -30.686 -1.727 1.00 54.16 558 ARG A O 1
ATOM 4201 N N . ALA A 1 559 ? -15.957 -28.663 -0.838 1.00 51.66 559 ALA A N 1
ATOM 4202 C CA . ALA A 1 559 ? -14.946 -27.954 -1.622 1.00 51.66 559 ALA A CA 1
ATOM 4203 C C . ALA A 1 559 ? -13.548 -28.602 -1.518 1.00 51.66 559 ALA A C 1
ATOM 4205 O O . ALA A 1 559 ? -12.893 -28.796 -2.532 1.00 51.66 559 ALA A O 1
ATOM 4206 N N . GLU A 1 560 ? -13.121 -29.048 -0.332 1.00 53.28 560 GLU A N 1
ATOM 4207 C CA . GLU A 1 560 ? -11.891 -29.834 -0.129 1.00 53.28 560 GLU A CA 1
ATOM 4208 C C . GLU A 1 560 ? -11.931 -31.216 -0.804 1.00 53.28 560 GLU A C 1
ATOM 4210 O O . GLU A 1 560 ? -10.892 -31.777 -1.151 1.00 53.28 560 GLU A O 1
ATOM 4215 N N . ARG A 1 561 ? -13.118 -31.815 -0.948 1.00 51.59 561 ARG A N 1
ATOM 4216 C CA . ARG A 1 561 ? -13.322 -33.112 -1.614 1.00 51.59 561 ARG A CA 1
ATOM 4217 C C . ARG A 1 561 ? -13.444 -32.965 -3.130 1.00 51.59 561 ARG A C 1
ATOM 4219 O O . ARG A 1 561 ? -13.091 -33.903 -3.842 1.00 51.59 561 ARG A O 1
ATOM 4226 N N . ASP A 1 562 ? -13.897 -31.806 -3.586 1.00 53.62 562 ASP A N 1
ATOM 4227 C CA . ASP A 1 562 ? -14.051 -31.431 -4.985 1.00 53.62 562 ASP A CA 1
ATOM 4228 C C . ASP A 1 562 ? -12.703 -30.934 -5.551 1.00 53.62 562 ASP A C 1
ATOM 4230 O O . ASP A 1 562 ? -12.286 -31.413 -6.601 1.00 53.62 562 ASP A O 1
ATOM 4234 N N . ASP A 1 563 ? -11.922 -30.124 -4.817 1.00 52.59 563 ASP A N 1
ATOM 4235 C CA . ASP A 1 563 ? -10.541 -29.755 -5.204 1.00 52.59 563 ASP A CA 1
ATOM 4236 C C . ASP A 1 563 ? -9.598 -30.979 -5.175 1.00 52.59 563 ASP A C 1
ATOM 4238 O O . ASP A 1 563 ? -8.674 -31.066 -5.978 1.00 52.59 563 ASP A O 1
ATOM 4242 N N . LYS A 1 564 ? -9.901 -32.012 -4.366 1.00 54.28 564 LYS A N 1
ATOM 4243 C CA . LYS A 1 564 ? -9.258 -33.346 -4.444 1.00 54.28 564 LYS A CA 1
ATOM 4244 C C . LYS A 1 564 ? -9.586 -34.146 -5.715 1.00 54.28 564 LYS A C 1
ATOM 4246 O O . LYS A 1 564 ? -8.956 -35.180 -5.939 1.00 54.28 564 LYS A O 1
ATOM 4251 N N . GLN A 1 565 ? -10.548 -33.721 -6.538 1.00 65.31 565 GLN A N 1
ATOM 4252 C CA . GLN A 1 565 ? -10.797 -34.302 -7.868 1.00 65.31 565 GLN A CA 1
ATOM 4253 C C . GLN A 1 565 ? -10.112 -33.516 -8.999 1.00 65.31 565 GLN A C 1
ATOM 4255 O O . GLN A 1 565 ? -10.010 -34.030 -10.116 1.00 65.31 565 GLN A O 1
ATOM 4260 N N . ILE A 1 566 ? -9.607 -32.309 -8.719 1.00 79.69 566 ILE A N 1
ATOM 4261 C CA . ILE A 1 566 ? -8.960 -31.440 -9.704 1.00 79.69 566 ILE A CA 1
ATOM 4262 C C . ILE A 1 566 ? -7.470 -31.773 -9.794 1.00 79.69 566 ILE A C 1
ATOM 4264 O O . ILE A 1 566 ? -6.732 -31.744 -8.812 1.00 79.69 566 ILE A O 1
ATOM 4268 N N . THR A 1 567 ? -7.012 -32.069 -11.006 1.00 84.12 567 THR A N 1
ATOM 4269 C CA . THR A 1 567 ? -5.616 -32.408 -11.291 1.00 84.12 567 THR A CA 1
ATOM 4270 C C . THR A 1 567 ? -4.884 -31.152 -11.760 1.00 84.12 567 THR A C 1
ATOM 4272 O O . THR A 1 567 ? -5.133 -30.650 -12.859 1.00 84.12 567 THR A O 1
ATOM 4275 N N . LYS A 1 568 ? -4.013 -30.615 -10.899 1.00 89.44 568 LYS A N 1
ATOM 4276 C CA . LYS A 1 568 ? -3.311 -29.338 -11.107 1.00 89.44 568 LYS A CA 1
ATOM 4277 C C . LYS A 1 568 ? -2.052 -29.544 -11.956 1.00 89.44 568 LYS A C 1
ATOM 4279 O O . LYS A 1 568 ? -1.224 -30.404 -11.641 1.00 89.44 568 LYS A O 1
ATOM 4284 N N . ILE A 1 569 ? -1.907 -28.755 -13.020 1.00 90.56 569 ILE A N 1
ATOM 4285 C CA . ILE A 1 569 ? -0.811 -28.841 -13.997 1.00 90.56 569 ILE A CA 1
ATOM 4286 C C . ILE A 1 569 ? -0.142 -27.478 -14.142 1.00 90.56 569 ILE A C 1
ATOM 4288 O O . ILE A 1 569 ? -0.815 -26.479 -14.383 1.00 90.56 569 ILE A O 1
ATOM 4292 N N . LEU A 1 570 ? 1.186 -27.439 -14.058 1.00 93.50 570 LEU A N 1
ATOM 4293 C CA . LEU A 1 570 ? 1.954 -26.196 -14.123 1.00 93.50 570 LEU A CA 1
ATOM 4294 C C . LEU A 1 570 ? 2.830 -26.140 -15.386 1.00 93.50 570 LEU A C 1
ATOM 4296 O O . LEU A 1 570 ? 3.661 -27.024 -15.611 1.00 93.50 570 LEU A O 1
ATOM 4300 N N . LEU A 1 571 ? 2.658 -25.103 -16.214 1.00 92.75 571 LEU A N 1
ATOM 4301 C CA . LEU A 1 571 ? 3.490 -24.862 -17.398 1.00 92.75 571 LEU A CA 1
ATOM 4302 C C . LEU A 1 571 ? 4.756 -24.091 -16.991 1.00 92.75 571 LEU A C 1
ATOM 4304 O O . LEU A 1 571 ? 4.702 -22.894 -16.729 1.00 92.75 571 LEU A O 1
ATOM 4308 N N . LEU A 1 572 ? 5.911 -24.754 -16.955 1.00 94.19 572 LEU A N 1
ATOM 4309 C CA . LEU A 1 572 ? 7.194 -24.159 -16.555 1.00 94.19 572 LEU A CA 1
ATOM 4310 C C . LEU A 1 572 ? 8.167 -24.014 -17.734 1.00 94.19 572 LEU A C 1
ATOM 4312 O O . LEU A 1 572 ? 7.923 -24.506 -18.833 1.00 94.19 572 LEU A O 1
ATOM 4316 N N . GLY A 1 573 ? 9.261 -23.278 -17.529 1.00 92.38 573 GLY A N 1
ATOM 4317 C CA . GLY A 1 573 ? 10.320 -23.062 -18.525 1.00 92.38 573 GLY A CA 1
ATOM 4318 C C . GLY A 1 573 ? 10.684 -21.590 -18.728 1.00 92.38 573 GLY A C 1
ATOM 4319 O O . GLY A 1 573 ? 9.978 -20.694 -18.258 1.00 92.38 573 GLY A O 1
ATOM 4320 N N . ALA A 1 574 ? 11.783 -21.334 -19.441 1.00 90.38 574 ALA A N 1
ATOM 4321 C CA . ALA A 1 574 ? 12.390 -20.006 -19.590 1.00 90.38 574 ALA A CA 1
ATOM 4322 C C . ALA A 1 574 ? 11.499 -18.984 -20.332 1.00 90.38 574 ALA A C 1
ATOM 4324 O O . ALA A 1 574 ? 10.423 -19.310 -20.844 1.00 90.38 574 ALA A O 1
ATOM 4325 N N . GLY A 1 575 ? 11.922 -17.717 -20.387 1.00 85.38 575 GLY A N 1
ATOM 4326 C CA . GLY A 1 575 ? 11.286 -16.718 -21.254 1.00 85.38 575 GLY A CA 1
ATOM 4327 C C . GLY A 1 575 ? 11.203 -17.225 -22.699 1.00 85.38 575 GLY A C 1
ATOM 4328 O O . GLY A 1 575 ? 12.039 -18.010 -23.121 1.00 85.38 575 GLY A O 1
ATOM 4329 N N . GLU A 1 576 ? 10.159 -16.839 -23.437 1.00 85.12 576 GLU A N 1
ATOM 4330 C CA . GLU A 1 576 ? 9.981 -17.179 -24.866 1.00 85.12 576 GLU A CA 1
ATOM 4331 C C . GLU A 1 576 ? 9.860 -18.680 -25.218 1.00 85.12 576 GLU A C 1
ATOM 4333 O O . GLU A 1 576 ? 9.592 -19.002 -26.375 1.00 85.12 576 GLU A O 1
ATOM 4338 N N . SER A 1 577 ? 9.907 -19.602 -24.245 1.00 89.50 577 SER A N 1
ATOM 4339 C CA . SER A 1 577 ? 9.893 -21.055 -24.496 1.00 89.50 577 SER A CA 1
ATOM 4340 C C . SER A 1 577 ? 8.589 -21.643 -25.075 1.00 89.50 577 SER A C 1
ATOM 4342 O O . SER A 1 577 ? 8.515 -22.834 -25.381 1.00 89.50 577 SER A O 1
ATOM 4344 N N . GLY A 1 578 ? 7.557 -20.810 -25.251 1.00 87.88 578 GLY A N 1
ATOM 4345 C CA . GLY A 1 578 ? 6.284 -21.150 -25.901 1.00 87.88 578 GLY A CA 1
ATOM 4346 C C . GLY A 1 578 ? 5.164 -21.666 -24.989 1.00 87.88 578 GLY A C 1
ATOM 4347 O O . GLY A 1 578 ? 4.124 -22.060 -25.512 1.00 87.88 578 GLY A O 1
ATOM 4348 N N . LYS A 1 579 ? 5.328 -21.612 -23.655 1.00 90.44 579 LYS A N 1
ATOM 4349 C CA . LYS A 1 579 ? 4.284 -21.975 -22.664 1.00 90.44 579 LYS A CA 1
ATOM 4350 C C . LYS A 1 579 ? 2.915 -21.373 -22.993 1.00 90.44 579 LYS A C 1
ATOM 4352 O O . LYS A 1 579 ? 1.956 -22.106 -23.194 1.00 90.44 579 LYS A O 1
ATOM 4357 N N . SER A 1 580 ? 2.844 -20.049 -23.141 1.00 89.38 580 SER A N 1
ATOM 4358 C CA . SER A 1 580 ? 1.589 -19.334 -23.392 1.00 89.38 580 SER A CA 1
ATOM 4359 C C . SER A 1 580 ? 0.956 -19.677 -24.744 1.00 89.38 580 SER A C 1
ATOM 4361 O O . SER A 1 580 ? -0.255 -19.563 -24.899 1.00 89.38 580 SER A O 1
ATOM 4363 N N . THR A 1 581 ? 1.736 -20.143 -25.725 1.00 87.94 581 THR A N 1
ATOM 4364 C CA . THR A 1 581 ? 1.185 -20.668 -26.983 1.00 87.94 581 THR A CA 1
ATOM 4365 C C . THR A 1 581 ? 0.545 -22.041 -26.759 1.00 87.94 581 THR A C 1
ATOM 4367 O O . THR A 1 581 ? -0.582 -22.251 -27.196 1.00 87.94 581 THR A O 1
ATOM 4370 N N . ILE A 1 582 ? 1.184 -22.933 -25.991 1.00 87.19 582 ILE A N 1
ATOM 4371 C CA . ILE A 1 582 ? 0.596 -24.222 -25.573 1.00 87.19 582 ILE A CA 1
ATOM 4372 C C . ILE A 1 582 ? -0.663 -23.997 -24.714 1.00 87.19 582 ILE A C 1
ATOM 4374 O O . ILE A 1 582 ? -1.677 -24.657 -24.923 1.00 87.19 582 ILE A O 1
ATOM 4378 N N . PHE A 1 583 ? -0.657 -23.009 -23.816 1.00 88.69 583 PHE A N 1
ATOM 4379 C CA . PHE A 1 583 ? -1.832 -22.612 -23.033 1.00 88.69 583 PHE A CA 1
ATOM 4380 C C . PHE A 1 583 ? -2.999 -22.144 -23.920 1.00 88.69 583 PHE A C 1
ATOM 4382 O O . PHE A 1 583 ? -4.130 -22.603 -23.762 1.00 88.69 583 PHE A O 1
ATOM 4389 N N . LYS A 1 584 ? -2.727 -21.300 -24.927 1.00 87.81 584 LYS A N 1
ATOM 4390 C CA . LYS A 1 584 ? -3.727 -20.928 -25.943 1.00 87.81 584 LYS A CA 1
ATOM 4391 C C . LYS A 1 584 ? -4.218 -22.149 -26.738 1.00 87.81 584 LYS A C 1
ATOM 4393 O O . LYS A 1 584 ? -5.411 -22.237 -27.015 1.00 87.81 584 LYS A O 1
ATOM 4398 N N . GLN A 1 585 ? -3.349 -23.110 -27.075 1.00 86.25 585 GLN A N 1
ATOM 4399 C CA . GLN A 1 585 ? -3.765 -24.349 -27.747 1.00 86.25 585 GLN A CA 1
ATOM 4400 C C . GLN A 1 585 ? -4.690 -25.219 -26.891 1.00 86.25 585 GLN A C 1
ATOM 4402 O O . GLN A 1 585 ? -5.622 -25.806 -27.431 1.00 86.25 585 GLN A O 1
ATOM 4407 N N . ILE A 1 586 ? -4.477 -25.285 -25.575 1.00 86.06 586 ILE A N 1
ATOM 4408 C CA . ILE A 1 586 ? -5.356 -26.010 -24.644 1.00 86.06 586 ILE A CA 1
ATOM 4409 C C . ILE A 1 586 ? -6.790 -25.455 -24.721 1.00 86.06 586 ILE A C 1
ATOM 4411 O O . ILE A 1 586 ? -7.738 -26.229 -24.859 1.00 86.06 586 ILE A O 1
ATOM 4415 N N . LYS A 1 587 ? -6.954 -24.124 -24.776 1.00 84.44 587 LYS A N 1
ATOM 4416 C CA . LYS A 1 587 ? -8.256 -23.472 -25.023 1.00 84.44 587 LYS A CA 1
ATOM 4417 C C . LYS A 1 587 ? -8.844 -23.789 -26.412 1.00 84.44 587 LYS A C 1
ATOM 4419 O O . LYS A 1 587 ? -10.056 -23.952 -26.541 1.00 84.44 587 LYS A O 1
ATOM 4424 N N . VAL A 1 588 ? -8.015 -23.923 -27.450 1.00 84.12 588 VAL A N 1
ATOM 4425 C CA . VAL A 1 588 ? -8.469 -24.338 -28.797 1.00 84.12 588 VAL A CA 1
ATOM 4426 C C . VAL A 1 588 ? -8.910 -25.804 -28.843 1.00 84.12 588 VAL A C 1
ATOM 4428 O O . VAL A 1 588 ? -9.857 -26.126 -29.554 1.00 84.12 588 VAL A O 1
ATOM 4431 N N . LEU A 1 589 ? -8.248 -26.692 -28.097 1.00 81.62 589 LEU A N 1
ATOM 4432 C CA . LEU A 1 589 ? -8.470 -28.138 -28.177 1.00 81.62 589 LEU A CA 1
ATOM 4433 C C . LEU A 1 589 ? -9.568 -28.667 -27.258 1.00 81.62 589 LEU A C 1
ATOM 4435 O O . LEU A 1 589 ? -10.261 -29.610 -27.638 1.00 81.62 589 LEU A O 1
ATOM 4439 N N . PHE A 1 590 ? -9.698 -28.098 -26.059 1.00 82.19 590 PHE A N 1
ATOM 4440 C CA . PHE A 1 590 ? -10.542 -28.645 -24.991 1.00 82.19 590 PHE A CA 1
ATOM 4441 C C . PHE A 1 590 ? -11.648 -27.685 -24.526 1.00 82.19 590 PHE A C 1
ATOM 4443 O O . PHE A 1 590 ? -12.445 -28.027 -23.654 1.00 82.19 590 PHE A O 1
ATOM 4450 N N . GLN A 1 591 ? -11.727 -26.493 -25.120 1.00 80.12 591 GLN A N 1
ATOM 4451 C CA . GLN A 1 591 ? -12.818 -25.532 -24.934 1.00 80.12 591 GLN A CA 1
ATOM 4452 C C . GLN A 1 591 ? -13.371 -25.112 -26.310 1.00 80.12 591 GLN A C 1
ATOM 4454 O O . GLN A 1 591 ? -13.120 -25.761 -27.322 1.00 80.12 591 GLN A O 1
ATOM 4459 N N . ARG A 1 592 ? -14.161 -24.033 -26.377 1.00 79.56 592 ARG A N 1
ATOM 4460 C CA . ARG A 1 592 ? -14.801 -23.561 -27.623 1.00 79.56 592 ARG A CA 1
ATOM 4461 C C . ARG A 1 592 ? -13.863 -22.768 -28.553 1.00 79.56 592 ARG A C 1
ATOM 4463 O O . ARG A 1 592 ? -14.344 -22.100 -29.464 1.00 79.56 592 ARG A O 1
ATOM 4470 N N . GLY A 1 593 ? -12.547 -22.818 -28.333 1.00 81.75 593 GLY A N 1
ATOM 4471 C CA . GLY A 1 593 ? -11.585 -21.950 -29.010 1.00 81.75 593 GLY A CA 1
ATOM 4472 C C . GLY A 1 593 ? -11.742 -20.482 -28.621 1.00 81.75 593 GLY A C 1
ATOM 4473 O O . GLY A 1 593 ? -12.136 -20.177 -27.497 1.00 81.75 593 GLY A O 1
ATOM 4474 N N . PHE A 1 594 ? -11.397 -19.586 -29.548 1.00 84.81 594 PHE A N 1
ATOM 4475 C CA . PHE A 1 594 ? -11.526 -18.137 -29.378 1.00 84.81 594 PHE A CA 1
ATOM 4476 C C . PHE A 1 594 ? -12.746 -17.611 -30.138 1.00 84.81 594 PHE A C 1
ATOM 4478 O O . PHE A 1 594 ? -12.898 -17.925 -31.323 1.00 84.81 594 PHE A O 1
ATOM 4485 N N . SER A 1 595 ? -13.584 -16.804 -29.480 1.00 87.00 595 SER A N 1
ATOM 4486 C CA . SER A 1 595 ? -14.715 -16.132 -30.140 1.00 87.00 595 SER A CA 1
ATOM 4487 C C . SER A 1 595 ? -14.241 -15.028 -31.094 1.00 87.00 595 SER A C 1
ATOM 4489 O O . SER A 1 595 ? -13.095 -14.590 -31.037 1.00 87.00 595 SER A O 1
ATOM 4491 N N . ASP A 1 596 ? -15.113 -14.552 -31.979 1.00 85.88 596 ASP A N 1
ATOM 4492 C CA . ASP A 1 596 ? -14.784 -13.466 -32.917 1.00 85.88 596 ASP A CA 1
ATOM 4493 C C . ASP A 1 596 ? -14.472 -12.148 -32.185 1.00 85.88 596 ASP A C 1
ATOM 4495 O O . ASP A 1 596 ? -13.601 -11.389 -32.613 1.00 85.88 596 ASP A O 1
ATOM 4499 N N . GLU A 1 597 ? -15.118 -11.924 -31.039 1.00 86.69 597 GLU A N 1
ATOM 4500 C CA . GLU A 1 597 ? -14.841 -10.822 -30.111 1.00 86.69 597 GLU A CA 1
ATOM 4501 C C . GLU A 1 597 ? -13.446 -10.982 -29.485 1.00 86.69 597 GLU A C 1
ATOM 4503 O O . GLU A 1 597 ? -12.596 -10.112 -29.661 1.00 86.69 597 GLU A O 1
ATOM 4508 N N . GLU A 1 598 ? -13.149 -12.140 -28.879 1.00 86.50 598 GLU A N 1
ATOM 4509 C CA . GLU A 1 598 ? -11.829 -12.420 -28.294 1.00 86.50 598 GLU A CA 1
ATOM 4510 C C . GLU A 1 598 ? -10.705 -12.337 -29.333 1.00 86.50 598 GLU A C 1
ATOM 4512 O O . GLU A 1 598 ? -9.612 -11.872 -29.028 1.00 86.50 598 GLU A O 1
ATOM 4517 N N . ARG A 1 599 ? -10.945 -12.775 -30.576 1.00 91.69 599 ARG A N 1
ATOM 4518 C CA . ARG A 1 599 ? -9.972 -12.636 -31.671 1.00 91.69 599 ARG A CA 1
ATOM 4519 C C . ARG A 1 599 ? -9.769 -11.173 -32.061 1.00 91.69 599 ARG A C 1
ATOM 4521 O O . ARG A 1 599 ? -8.647 -10.799 -32.393 1.00 91.69 599 ARG A O 1
ATOM 4528 N N . SER A 1 600 ? -10.807 -10.343 -31.990 1.00 90.50 600 SER A N 1
ATOM 4529 C CA . SER A 1 600 ? -10.721 -8.913 -32.306 1.00 90.50 600 SER A CA 1
ATOM 4530 C C . SER A 1 600 ? -9.832 -8.149 -31.317 1.00 90.50 600 SER A C 1
ATOM 4532 O O . SER A 1 600 ? -9.051 -7.303 -31.754 1.00 90.50 600 SER A O 1
ATOM 4534 N N . ASP A 1 601 ? -9.831 -8.512 -30.029 1.00 89.88 601 ASP A N 1
ATOM 4535 C CA . ASP A 1 601 ? -8.937 -7.918 -29.017 1.00 89.88 601 ASP A CA 1
ATOM 4536 C C . ASP A 1 601 ? -7.443 -8.106 -29.354 1.00 89.88 601 ASP A C 1
ATOM 4538 O O . ASP A 1 601 ? -6.602 -7.246 -29.070 1.00 89.88 601 ASP A O 1
ATOM 4542 N N . PHE A 1 602 ? -7.088 -9.199 -30.038 1.00 92.81 602 PHE A N 1
ATOM 4543 C CA . PHE A 1 602 ? -5.714 -9.446 -30.487 1.00 92.81 602 PHE A CA 1
ATOM 4544 C C . PHE A 1 602 ? -5.292 -8.598 -31.697 1.00 92.81 602 PHE A C 1
ATOM 4546 O O . PHE A 1 602 ? -4.094 -8.543 -31.984 1.00 92.81 602 PHE A O 1
ATOM 4553 N N . LYS A 1 603 ? -6.207 -7.898 -32.392 1.00 93.44 603 LYS A N 1
ATOM 4554 C CA . LYS A 1 603 ? -5.886 -7.114 -33.605 1.00 93.44 603 LYS A CA 1
ATOM 4555 C C . LYS A 1 603 ? -4.781 -6.098 -33.329 1.00 93.44 603 LYS A C 1
ATOM 4557 O O . LYS A 1 603 ? -3.762 -6.079 -34.022 1.00 93.44 603 LYS A O 1
ATOM 4562 N N . LYS A 1 604 ? -4.927 -5.326 -32.245 1.00 92.25 604 LYS A N 1
ATOM 4563 C CA . LYS A 1 604 ? -3.932 -4.323 -31.847 1.00 92.25 604 LYS A CA 1
ATOM 4564 C C . LYS A 1 604 ? -2.587 -4.947 -31.475 1.00 92.25 604 LYS A C 1
ATOM 4566 O O . LYS A 1 604 ? -1.539 -4.399 -31.800 1.00 92.25 604 LYS A O 1
ATOM 4571 N N . ILE A 1 605 ? -2.617 -6.113 -30.833 1.00 93.19 605 ILE A N 1
ATOM 4572 C CA . ILE A 1 605 ? -1.427 -6.846 -30.383 1.00 93.19 605 ILE A CA 1
ATOM 4573 C C . ILE A 1 605 ? -0.615 -7.337 -31.588 1.00 93.19 605 ILE A C 1
ATOM 4575 O O . ILE A 1 605 ? 0.602 -7.156 -31.617 1.00 93.19 605 ILE A O 1
ATOM 4579 N N . VAL A 1 606 ? -1.284 -7.880 -32.612 1.00 95.44 606 VAL A N 1
ATOM 4580 C CA . VAL A 1 606 ? -0.642 -8.282 -33.874 1.00 95.44 606 VAL A CA 1
ATOM 4581 C C . VAL A 1 606 ? -0.019 -7.072 -34.578 1.00 95.44 606 VAL A C 1
ATOM 4583 O O . VAL A 1 606 ? 1.145 -7.142 -34.969 1.00 95.44 606 VAL A O 1
ATOM 4586 N N . HIS A 1 607 ? -0.728 -5.938 -34.671 1.00 95.12 607 HIS A N 1
ATOM 4587 C CA . HIS A 1 607 ? -0.173 -4.707 -35.253 1.00 95.12 607 HIS A CA 1
ATOM 4588 C C . HIS A 1 607 ? 1.100 -4.249 -34.514 1.00 95.12 607 HIS A C 1
ATOM 4590 O O . HIS A 1 607 ? 2.128 -4.003 -35.143 1.00 95.12 607 HIS A O 1
ATOM 4596 N N . VAL A 1 608 ? 1.071 -4.201 -33.177 1.00 94.00 608 VAL A N 1
ATOM 4597 C CA . VAL A 1 608 ? 2.243 -3.845 -32.358 1.00 94.00 608 VAL A CA 1
ATOM 4598 C C . VAL A 1 608 ? 3.401 -4.828 -32.583 1.00 94.00 608 VAL A C 1
ATOM 4600 O O . VAL A 1 608 ? 4.542 -4.395 -32.738 1.00 94.00 608 VAL A O 1
ATOM 4603 N N . ASN A 1 609 ? 3.134 -6.137 -32.664 1.00 94.44 609 ASN A N 1
ATOM 4604 C CA . ASN A 1 609 ? 4.166 -7.138 -32.950 1.00 94.44 609 ASN A CA 1
ATOM 4605 C C . ASN A 1 609 ? 4.805 -6.952 -34.338 1.00 94.44 609 ASN A C 1
ATOM 4607 O O . ASN A 1 609 ? 6.020 -7.119 -34.454 1.00 94.44 609 ASN A O 1
ATOM 4611 N N . VAL A 1 610 ? 4.031 -6.579 -35.364 1.00 96.62 610 VAL A N 1
ATOM 4612 C CA . VAL A 1 610 ? 4.540 -6.260 -36.712 1.00 96.62 610 VAL A CA 1
ATOM 4613 C C . VAL A 1 610 ? 5.512 -5.079 -36.662 1.00 96.62 610 VAL A C 1
ATOM 4615 O O . VAL A 1 610 ? 6.669 -5.228 -37.059 1.00 96.62 610 VAL A O 1
ATOM 4618 N N . TYR A 1 611 ? 5.076 -3.931 -36.128 1.00 96.00 611 TYR A N 1
ATOM 4619 C CA . TYR A 1 611 ? 5.896 -2.713 -36.073 1.00 96.00 611 TYR A CA 1
ATOM 4620 C C . TYR A 1 611 ? 7.169 -2.900 -35.233 1.00 96.00 611 TYR A C 1
ATOM 4622 O O . TYR A 1 611 ? 8.253 -2.491 -35.649 1.00 96.00 611 TYR A O 1
ATOM 4630 N N . GLN A 1 612 ? 7.075 -3.581 -34.088 1.00 94.31 612 GLN A N 1
ATOM 4631 C CA . GLN A 1 612 ? 8.245 -3.877 -33.255 1.00 94.31 612 GLN A CA 1
ATOM 4632 C C . GLN A 1 612 ? 9.219 -4.843 -33.943 1.00 94.31 612 GLN A C 1
ATOM 4634 O O . GLN A 1 612 ? 10.430 -4.644 -33.870 1.00 94.31 612 GLN A O 1
ATOM 4639 N N . SER A 1 613 ? 8.719 -5.860 -34.652 1.00 96.00 613 SER A N 1
ATOM 4640 C CA . SER A 1 613 ? 9.583 -6.830 -35.340 1.00 96.00 613 SER A CA 1
ATOM 4641 C C . SER A 1 613 ? 10.354 -6.199 -36.500 1.00 96.00 613 SER A C 1
ATOM 4643 O O . SER A 1 613 ? 11.535 -6.496 -36.673 1.00 96.00 613 SER A O 1
ATOM 4645 N N . ILE A 1 614 ? 9.724 -5.313 -37.288 1.00 96.75 614 ILE A N 1
ATOM 4646 C CA . ILE A 1 614 ? 10.422 -4.656 -38.406 1.00 96.75 614 ILE A CA 1
ATOM 4647 C C . ILE A 1 614 ? 11.432 -3.628 -37.887 1.00 96.75 614 ILE A C 1
ATOM 4649 O O . ILE A 1 614 ? 12.517 -3.518 -38.449 1.00 96.75 614 ILE A O 1
ATOM 4653 N N . LYS A 1 615 ? 11.143 -2.961 -36.759 1.00 95.19 615 LYS A N 1
ATOM 4654 C CA . LYS A 1 615 ? 12.106 -2.087 -36.078 1.00 95.19 615 LYS A CA 1
ATOM 4655 C C . LYS A 1 615 ? 13.365 -2.842 -35.639 1.00 95.19 615 LYS A C 1
ATOM 4657 O O . LYS A 1 615 ? 14.456 -2.389 -35.950 1.00 95.19 615 LYS A O 1
ATOM 4662 N N . VAL A 1 616 ? 13.237 -4.018 -35.015 1.00 95.75 616 VAL A N 1
ATOM 4663 C CA . VAL A 1 616 ? 14.405 -4.838 -34.618 1.00 95.75 616 VAL A CA 1
ATOM 4664 C C . VAL A 1 616 ? 15.274 -5.224 -35.825 1.00 95.75 616 VAL A C 1
ATOM 4666 O O . VAL A 1 616 ? 16.497 -5.260 -35.711 1.00 95.75 616 VAL A O 1
ATOM 4669 N N . LEU A 1 617 ? 14.672 -5.472 -36.995 1.00 96.88 617 LEU A N 1
ATOM 4670 C CA . LEU A 1 617 ? 15.423 -5.708 -38.235 1.00 96.88 617 LEU A CA 1
ATOM 4671 C C . LEU A 1 617 ? 16.059 -4.436 -38.816 1.00 96.88 617 LEU A C 1
ATOM 4673 O O . LEU A 1 617 ? 17.105 -4.530 -39.448 1.00 96.88 617 LEU A O 1
ATOM 4677 N N . LEU A 1 618 ? 15.445 -3.267 -38.629 1.00 95.75 618 LEU A N 1
ATOM 4678 C CA . LEU A 1 618 ? 15.999 -1.984 -39.061 1.00 95.75 618 LEU A CA 1
ATOM 4679 C C . LEU A 1 618 ? 17.188 -1.562 -38.193 1.00 95.75 618 LEU A C 1
ATOM 4681 O O . LEU A 1 618 ? 18.235 -1.235 -38.744 1.00 95.75 618 LEU A O 1
ATOM 4685 N N . ASP A 1 619 ? 17.040 -1.626 -36.868 1.00 94.56 619 ASP A N 1
ATOM 4686 C CA . ASP A 1 619 ? 18.105 -1.333 -35.906 1.00 94.56 619 ASP A CA 1
ATOM 4687 C C . ASP A 1 619 ? 19.279 -2.314 -36.114 1.00 94.56 619 ASP A C 1
ATOM 4689 O O . ASP A 1 619 ? 20.403 -1.900 -36.386 1.00 94.56 619 ASP A O 1
ATOM 4693 N N . GLY A 1 620 ? 19.000 -3.625 -36.145 1.00 93.69 620 GLY A N 1
ATOM 4694 C CA . GLY A 1 620 ? 20.026 -4.656 -36.332 1.00 93.69 620 GLY A CA 1
ATOM 4695 C C . GLY A 1 620 ? 20.767 -4.586 -37.675 1.00 93.69 620 GLY A C 1
ATOM 4696 O O . GLY A 1 620 ? 21.920 -5.009 -37.753 1.00 93.69 620 GLY A O 1
ATOM 4697 N N . ARG A 1 621 ? 20.163 -4.021 -38.737 1.00 93.88 621 ARG A N 1
ATOM 4698 C CA . ARG A 1 621 ? 20.893 -3.763 -39.996 1.00 93.88 621 ARG A CA 1
ATOM 4699 C C . ARG A 1 621 ? 21.985 -2.717 -39.782 1.00 93.88 621 ARG A C 1
ATOM 4701 O O . ARG A 1 621 ? 23.034 -2.813 -40.413 1.00 93.88 621 ARG A O 1
ATOM 4708 N N . GLN A 1 622 ? 21.698 -1.697 -38.971 1.00 90.81 622 GLN A N 1
ATOM 4709 C CA . GLN A 1 622 ? 22.586 -0.566 -38.737 1.00 90.81 622 GLN A CA 1
ATOM 4710 C C . GLN A 1 622 ? 23.780 -1.047 -37.916 1.00 90.81 622 GLN A C 1
ATOM 4712 O O . GLN A 1 622 ? 24.917 -0.869 -38.347 1.00 90.81 622 GLN A O 1
ATOM 4717 N N . ASP A 1 623 ? 23.509 -1.785 -36.838 1.00 90.94 623 ASP A N 1
ATOM 4718 C CA . ASP A 1 623 ? 24.527 -2.411 -35.995 1.00 90.94 623 ASP A CA 1
ATOM 4719 C C . ASP A 1 623 ? 25.458 -3.326 -36.813 1.00 90.94 623 ASP A C 1
ATOM 4721 O O . ASP A 1 623 ? 26.679 -3.204 -36.724 1.00 90.94 623 ASP A O 1
ATOM 4725 N N . PHE A 1 624 ? 24.910 -4.199 -37.674 1.00 92.88 624 PHE A N 1
ATOM 4726 C CA . PHE A 1 624 ? 25.722 -5.084 -38.525 1.00 92.88 624 PHE A CA 1
ATOM 4727 C C . PHE A 1 624 ? 26.467 -4.353 -39.651 1.00 92.88 624 PHE A C 1
ATOM 4729 O O . PHE A 1 624 ? 27.551 -4.781 -40.059 1.00 92.88 624 PHE A O 1
ATOM 4736 N N . PHE A 1 625 ? 25.908 -3.261 -40.180 1.00 89.81 625 PHE A N 1
ATOM 4737 C CA . PHE A 1 625 ? 26.597 -2.417 -41.155 1.00 89.81 625 PHE A CA 1
ATOM 4738 C C . PHE A 1 625 ? 27.806 -1.722 -40.519 1.00 89.81 625 PHE A C 1
ATOM 4740 O O . PHE A 1 625 ? 28.880 -1.702 -41.120 1.00 89.81 625 PHE A O 1
ATOM 4747 N N . GLU A 1 626 ? 27.655 -1.213 -39.295 1.00 89.12 626 GLU A N 1
ATOM 4748 C CA . GLU A 1 626 ? 28.727 -0.574 -38.532 1.00 89.12 626 GLU A CA 1
ATOM 4749 C C . GLU A 1 626 ? 29.780 -1.586 -38.045 1.00 89.12 626 GLU A C 1
ATOM 4751 O O . GLU A 1 626 ? 30.976 -1.321 -38.182 1.00 89.12 626 GLU A O 1
ATOM 4756 N N . SER A 1 627 ? 29.373 -2.766 -37.554 1.00 87.25 627 SER A N 1
ATOM 4757 C CA . SER A 1 627 ? 30.302 -3.790 -37.048 1.00 87.25 627 SER A CA 1
ATOM 4758 C C . SER A 1 627 ? 31.136 -4.448 -38.145 1.00 87.25 627 SER A C 1
ATOM 4760 O O . SER A 1 627 ? 32.346 -4.618 -37.990 1.00 87.25 627 SER A O 1
ATOM 4762 N N . ASP A 1 628 ? 30.499 -4.831 -39.255 1.00 87.81 628 ASP A N 1
ATOM 4763 C CA . ASP A 1 628 ? 31.138 -5.634 -40.301 1.00 87.81 628 ASP A CA 1
ATOM 4764 C C . ASP A 1 628 ? 31.688 -4.768 -41.448 1.00 87.81 628 ASP A C 1
ATOM 4766 O O . ASP A 1 628 ? 32.404 -5.279 -42.312 1.00 87.81 628 ASP A O 1
ATOM 4770 N N . SER A 1 629 ? 31.305 -3.482 -41.516 1.00 85.38 629 SER A N 1
ATOM 4771 C CA . SER A 1 629 ? 31.546 -2.591 -42.668 1.00 85.38 629 SER A CA 1
ATOM 4772 C C . SER A 1 629 ? 31.088 -3.189 -44.011 1.00 85.38 629 SER A C 1
ATOM 4774 O O . SER A 1 629 ? 31.671 -2.929 -45.067 1.00 85.38 629 SER A O 1
ATOM 4776 N N . ASN A 1 630 ? 30.049 -4.032 -43.983 1.00 86.00 630 ASN A N 1
ATOM 4777 C CA . ASN A 1 630 ? 29.627 -4.838 -45.124 1.00 86.00 630 ASN A CA 1
ATOM 4778 C C . ASN A 1 630 ? 28.400 -4.218 -45.828 1.00 86.00 630 ASN A C 1
ATOM 4780 O O . ASN A 1 630 ? 27.320 -4.167 -45.232 1.00 86.00 630 ASN A O 1
ATOM 4784 N N . PRO A 1 631 ? 28.500 -3.816 -47.113 1.00 87.81 631 PRO A N 1
ATOM 4785 C CA . PRO A 1 631 ? 27.395 -3.190 -47.846 1.00 87.81 631 PRO A CA 1
ATOM 4786 C C . PRO A 1 631 ? 26.196 -4.116 -48.096 1.00 87.81 631 PRO A C 1
ATOM 4788 O O . PRO A 1 631 ? 25.166 -3.657 -48.581 1.00 87.81 631 PRO A O 1
ATOM 4791 N N . VAL A 1 632 ? 26.280 -5.406 -47.746 1.00 92.12 632 VAL A N 1
ATOM 4792 C CA . VAL A 1 632 ? 25.139 -6.332 -47.817 1.00 92.12 632 VAL A CA 1
ATOM 4793 C C . VAL A 1 632 ? 23.960 -5.917 -46.923 1.00 92.12 632 VAL A C 1
ATOM 4795 O O . VAL A 1 632 ? 22.845 -6.346 -47.195 1.00 92.12 632 VAL A O 1
ATOM 4798 N N . TYR A 1 633 ? 24.184 -5.094 -45.889 1.00 92.19 633 TYR A N 1
ATOM 4799 C CA . TYR A 1 633 ? 23.142 -4.584 -44.979 1.00 92.19 633 TYR A CA 1
ATOM 4800 C C . TYR A 1 633 ? 22.605 -3.189 -45.374 1.00 92.19 633 TYR A C 1
ATOM 4802 O O . TYR A 1 633 ? 21.737 -2.630 -44.694 1.00 92.19 633 TYR A O 1
ATOM 4810 N N . SER A 1 634 ? 23.103 -2.602 -46.468 1.00 91.19 634 SER A N 1
ATOM 4811 C CA . SER A 1 634 ? 22.582 -1.343 -47.012 1.00 91.19 634 SER A CA 1
ATOM 4812 C C . SER A 1 634 ? 21.209 -1.552 -47.661 1.00 91.19 634 SER A C 1
ATOM 4814 O O . SER A 1 634 ? 21.022 -2.498 -48.426 1.00 91.19 634 SER A O 1
ATOM 4816 N N . LEU A 1 635 ? 20.257 -0.654 -47.389 1.00 93.44 635 LEU A N 1
ATOM 4817 C CA . LEU A 1 635 ? 18.955 -0.656 -48.060 1.00 93.44 635 LEU A CA 1
ATOM 4818 C C . LEU A 1 635 ? 19.079 -0.173 -49.506 1.00 93.44 635 LEU A C 1
ATOM 4820 O O . LEU A 1 635 ? 19.981 0.589 -49.867 1.00 93.44 635 LEU A O 1
ATOM 4824 N N . LEU A 1 636 ? 18.104 -0.542 -50.336 1.00 92.94 636 LEU A N 1
ATOM 4825 C CA . LEU A 1 636 ? 17.946 0.083 -51.646 1.00 92.94 636 LEU A CA 1
ATOM 4826 C C . LEU A 1 636 ? 17.650 1.595 -51.483 1.00 92.94 636 LEU A C 1
ATOM 4828 O O . LEU A 1 636 ? 16.872 1.964 -50.601 1.00 92.94 636 LEU A O 1
ATOM 4832 N N . PRO A 1 637 ? 18.164 2.496 -52.349 1.00 85.62 637 PRO A N 1
ATOM 4833 C CA . PRO A 1 637 ? 18.041 3.951 -52.151 1.00 85.62 637 PRO A CA 1
ATOM 4834 C C . PRO A 1 637 ? 16.605 4.484 -52.011 1.00 85.62 637 PRO A C 1
ATOM 4836 O O . PRO A 1 637 ? 16.373 5.503 -51.366 1.00 85.62 637 PRO A O 1
ATOM 4839 N N . GLY A 1 638 ? 15.621 3.797 -52.600 1.00 85.94 638 GLY A N 1
ATOM 4840 C CA . GLY A 1 638 ? 14.202 4.140 -52.464 1.00 85.94 638 GLY A CA 1
ATOM 4841 C C . GLY A 1 638 ? 13.543 3.669 -51.160 1.00 85.94 638 GLY A C 1
ATOM 4842 O O . GLY A 1 638 ? 12.370 3.976 -50.955 1.00 85.94 638 GLY A O 1
ATOM 4843 N N . ASN A 1 639 ? 14.249 2.902 -50.325 1.00 94.50 639 ASN A N 1
ATOM 4844 C CA . ASN A 1 639 ? 13.740 2.268 -49.107 1.00 94.50 639 ASN A CA 1
ATOM 4845 C C . ASN A 1 639 ? 14.222 2.967 -47.823 1.00 94.50 639 ASN A C 1
ATOM 4847 O O . ASN A 1 639 ? 13.503 2.917 -46.833 1.00 94.50 639 ASN A O 1
ATOM 4851 N N . GLU A 1 640 ? 15.344 3.700 -47.842 1.00 91.38 640 GLU A N 1
ATOM 4852 C CA . GLU A 1 640 ? 15.854 4.482 -46.692 1.00 91.38 640 GLU A CA 1
ATOM 4853 C C . GLU A 1 640 ? 14.783 5.403 -46.067 1.00 91.38 640 GLU A C 1
ATOM 4855 O O . GLU A 1 640 ? 14.560 5.409 -44.857 1.00 91.38 640 GLU A O 1
ATOM 4860 N N . ARG A 1 641 ? 14.020 6.132 -46.896 1.00 91.75 641 ARG A N 1
ATOM 4861 C CA . ARG A 1 641 ? 12.945 7.017 -46.407 1.00 91.75 641 ARG A CA 1
ATOM 4862 C C . ARG A 1 641 ? 11.748 6.253 -45.818 1.00 91.75 641 ARG A C 1
ATOM 4864 O O . ARG A 1 641 ? 11.070 6.781 -44.941 1.00 91.75 641 ARG A O 1
ATOM 4871 N N . LEU A 1 642 ? 11.483 5.035 -46.299 1.00 93.50 642 LEU A N 1
ATOM 4872 C CA . LEU A 1 642 ? 10.432 4.162 -45.762 1.00 93.50 642 LEU A CA 1
ATOM 4873 C C . LEU A 1 642 ? 10.869 3.562 -44.422 1.00 93.50 642 LEU A C 1
ATOM 4875 O O . LEU A 1 642 ? 10.102 3.579 -43.468 1.00 93.50 642 LEU A O 1
ATOM 4879 N N . ALA A 1 643 ? 12.121 3.110 -44.337 1.00 93.88 643 ALA A N 1
ATOM 4880 C CA . ALA A 1 643 ? 12.748 2.626 -43.115 1.00 93.88 643 ALA A CA 1
ATOM 4881 C C . ALA A 1 643 ? 12.671 3.658 -41.981 1.00 93.88 643 ALA A C 1
ATOM 4883 O O . ALA A 1 643 ? 12.202 3.318 -40.896 1.00 93.88 643 ALA A O 1
ATOM 4884 N N . GLN A 1 644 ? 13.031 4.921 -42.245 1.00 93.31 644 GLN A N 1
ATOM 4885 C CA . GLN A 1 644 ? 12.900 5.985 -41.245 1.00 93.31 644 GLN A CA 1
ATOM 4886 C C . GLN A 1 644 ? 11.442 6.166 -40.799 1.00 93.31 644 GLN A C 1
ATOM 4888 O O . GLN A 1 644 ? 11.162 6.085 -39.608 1.00 93.31 644 GLN A O 1
ATOM 4893 N N . LYS A 1 645 ? 10.498 6.310 -41.744 1.00 94.44 645 LYS A N 1
ATOM 4894 C CA . LYS A 1 645 ? 9.060 6.472 -41.451 1.00 94.44 645 LYS A CA 1
ATOM 4895 C C . LYS A 1 645 ? 8.512 5.339 -40.572 1.00 94.44 645 LYS A C 1
ATOM 4897 O O . LYS A 1 645 ? 7.780 5.595 -39.621 1.00 94.44 645 LYS A O 1
ATOM 4902 N N . ILE A 1 646 ? 8.845 4.088 -40.893 1.00 94.38 646 ILE A N 1
ATOM 4903 C CA . ILE A 1 646 ? 8.379 2.913 -40.145 1.00 94.38 646 ILE A CA 1
ATOM 4904 C C . ILE A 1 646 ? 9.057 2.824 -38.768 1.00 94.38 646 ILE A C 1
ATOM 4906 O O . ILE A 1 646 ? 8.382 2.482 -37.798 1.00 94.38 646 ILE A O 1
ATOM 4910 N N . SER A 1 647 ? 10.339 3.187 -38.652 1.00 93.06 647 SER A N 1
ATOM 4911 C CA . SER A 1 647 ? 11.034 3.266 -37.358 1.00 93.06 647 SER A CA 1
ATOM 4912 C C . SER A 1 647 ? 10.437 4.353 -36.457 1.00 93.06 647 SER A C 1
ATOM 4914 O O . SER A 1 647 ? 10.139 4.085 -35.295 1.00 93.06 647 SER A O 1
ATOM 4916 N N . ASP A 1 648 ? 10.149 5.543 -36.998 1.00 92.38 648 ASP A N 1
ATOM 4917 C CA . ASP A 1 648 ? 9.491 6.642 -36.277 1.00 92.38 648 ASP A CA 1
ATOM 4918 C C . ASP A 1 648 ? 8.122 6.212 -35.718 1.00 92.38 648 ASP A C 1
ATOM 4920 O O . ASP A 1 648 ? 7.816 6.477 -34.556 1.00 92.38 648 ASP A O 1
ATOM 4924 N N . ILE A 1 649 ? 7.324 5.484 -36.509 1.00 91.38 649 ILE A N 1
ATOM 4925 C CA . ILE A 1 649 ? 6.039 4.915 -36.067 1.00 91.38 649 ILE A CA 1
ATOM 4926 C C . ILE A 1 649 ? 6.245 3.850 -34.977 1.00 91.38 649 ILE A C 1
ATOM 4928 O O . ILE A 1 649 ? 5.511 3.827 -33.991 1.00 91.38 649 ILE A O 1
ATOM 4932 N N . ALA A 1 650 ? 7.242 2.976 -35.129 1.00 90.62 650 ALA A N 1
ATOM 4933 C CA . ALA A 1 650 ? 7.536 1.909 -34.173 1.00 90.62 650 ALA A CA 1
ATOM 4934 C C . ALA A 1 650 ? 8.195 2.399 -32.864 1.00 90.62 650 ALA A C 1
ATOM 4936 O O . ALA A 1 650 ? 8.277 1.630 -31.906 1.00 90.62 650 ALA A O 1
ATOM 4937 N N . ASN A 1 651 ? 8.645 3.659 -32.808 1.00 89.81 651 ASN A N 1
ATOM 4938 C CA . ASN A 1 651 ? 9.110 4.333 -31.591 1.00 89.81 651 ASN A CA 1
ATOM 4939 C C . ASN A 1 651 ? 7.964 4.900 -30.728 1.00 89.81 651 ASN A C 1
ATOM 4941 O O . ASN A 1 651 ? 8.206 5.280 -29.581 1.00 89.81 651 ASN A O 1
ATOM 4945 N N . LEU A 1 652 ? 6.731 4.970 -31.246 1.00 87.12 652 LEU A N 1
ATOM 4946 C CA . LEU A 1 652 ? 5.565 5.427 -30.484 1.00 87.12 652 LEU A CA 1
ATOM 4947 C C . LEU A 1 652 ? 5.195 4.435 -29.373 1.00 87.12 652 LEU A C 1
ATOM 4949 O O . LEU A 1 652 ? 5.385 3.222 -29.500 1.00 87.12 652 LEU A O 1
ATOM 4953 N N . SER A 1 653 ? 4.615 4.941 -28.282 1.00 80.44 653 SER A N 1
ATOM 4954 C CA . SER A 1 653 ? 4.113 4.075 -27.214 1.00 80.44 653 SER A CA 1
ATOM 4955 C C . SER A 1 653 ? 2.908 3.251 -27.698 1.00 80.44 653 SER A C 1
ATOM 4957 O O . SER A 1 653 ? 2.155 3.689 -28.566 1.00 80.44 653 SER A O 1
ATOM 4959 N N . SER A 1 654 ? 2.686 2.050 -27.149 1.00 76.75 654 SER A N 1
ATOM 4960 C CA . SER A 1 654 ? 1.618 1.144 -27.623 1.00 76.75 654 SER A CA 1
ATOM 4961 C C . SER A 1 654 ? 0.204 1.762 -27.724 1.00 76.75 654 SER A C 1
ATOM 4963 O O . SER A 1 654 ? -0.525 1.353 -28.630 1.00 76.75 654 SER A O 1
ATOM 4965 N N . PRO A 1 655 ? -0.217 2.711 -26.855 1.00 77.12 655 PRO A N 1
ATOM 4966 C CA . PRO A 1 655 ? -1.489 3.431 -27.007 1.00 77.12 655 PRO A CA 1
ATOM 4967 C C . PRO A 1 655 ? -1.522 4.456 -28.155 1.00 77.12 655 PRO A C 1
ATOM 4969 O O . PRO A 1 655 ? -2.599 4.765 -28.654 1.00 77.12 655 PRO A O 1
ATOM 4972 N N . GLU A 1 656 ? -0.370 4.999 -28.552 1.00 82.31 656 GLU A N 1
ATOM 4973 C CA . GLU A 1 656 ? -0.220 6.040 -29.587 1.00 82.31 656 GLU A CA 1
ATOM 4974 C C . GLU A 1 656 ? 0.113 5.456 -30.968 1.00 82.31 656 GLU A C 1
ATOM 4976 O O . GLU A 1 656 ? -0.107 6.096 -31.997 1.00 82.31 656 GLU A O 1
ATOM 4981 N N . LEU A 1 657 ? 0.648 4.234 -30.993 1.00 86.19 657 LEU A N 1
ATOM 4982 C CA . LEU A 1 657 ? 0.999 3.495 -32.198 1.00 86.19 657 LEU A CA 1
ATOM 4983 C C . LEU A 1 657 ? -0.272 3.280 -33.057 1.00 86.19 657 LEU A C 1
ATOM 4985 O O . LEU A 1 657 ? -1.291 2.821 -32.530 1.00 86.19 657 LEU A O 1
ATOM 4989 N N . PRO A 1 658 ? -0.267 3.616 -34.362 1.00 90.25 658 PRO A N 1
ATOM 4990 C CA . PRO A 1 658 ? -1.447 3.534 -35.226 1.00 90.25 658 PRO A CA 1
ATOM 4991 C C . PRO A 1 658 ? -1.901 2.086 -35.463 1.00 90.25 658 PRO A C 1
ATOM 4993 O O . PRO A 1 658 ? -1.246 1.122 -35.067 1.00 90.25 658 PRO A O 1
ATOM 4996 N N . ASP A 1 659 ? -3.063 1.899 -36.084 1.00 91.25 659 ASP A N 1
ATOM 4997 C CA . ASP A 1 659 ? -3.408 0.588 -36.638 1.00 91.25 659 ASP A CA 1
ATOM 4998 C C . ASP A 1 659 ? -2.731 0.381 -37.988 1.00 91.25 659 ASP A C 1
ATOM 5000 O O . ASP A 1 659 ? -2.604 1.318 -38.779 1.00 91.25 659 ASP A O 1
ATOM 5004 N N . LEU A 1 660 ? -2.291 -0.855 -38.241 1.00 93.38 660 LEU A N 1
ATOM 5005 C CA . LEU A 1 660 ? -1.736 -1.223 -39.532 1.00 93.38 660 LEU A CA 1
ATOM 5006 C C . LEU A 1 660 ? -2.843 -1.107 -40.587 1.00 93.38 660 LEU A C 1
ATOM 5008 O O . LEU A 1 660 ? -3.912 -1.699 -40.450 1.00 93.38 660 LEU A O 1
ATOM 5012 N N . ASN A 1 661 ? -2.573 -0.333 -41.632 1.00 92.50 661 ASN A N 1
ATOM 5013 C CA . ASN A 1 661 ? -3.445 -0.162 -42.787 1.00 92.50 661 ASN A CA 1
ATOM 5014 C C . ASN A 1 661 ? -2.737 -0.654 -44.060 1.00 92.50 661 ASN A C 1
ATOM 5016 O O . ASN A 1 661 ? -1.540 -0.945 -44.031 1.00 92.50 661 ASN A O 1
ATOM 5020 N N . GLY A 1 662 ? -3.464 -0.729 -45.178 1.00 92.19 662 GLY A N 1
ATOM 5021 C CA . GLY A 1 662 ? -2.928 -1.241 -46.445 1.00 92.19 662 GLY A CA 1
ATOM 5022 C C . GLY A 1 662 ? -1.665 -0.518 -46.932 1.00 92.19 662 GLY A C 1
ATOM 5023 O O . GLY A 1 662 ? -0.740 -1.171 -47.408 1.00 92.19 662 GLY A O 1
ATOM 5024 N N . ASP A 1 663 ? -1.579 0.804 -46.746 1.00 93.12 663 ASP A N 1
ATOM 5025 C CA . ASP A 1 663 ? -0.400 1.588 -47.137 1.00 93.12 663 ASP A CA 1
ATOM 5026 C C . ASP A 1 663 ? 0.834 1.203 -46.305 1.00 93.12 663 ASP A C 1
ATOM 5028 O O . ASP A 1 663 ? 1.895 0.909 -46.855 1.00 93.12 663 ASP A O 1
ATOM 5032 N N . ALA A 1 664 ? 0.699 1.155 -44.975 1.00 93.75 664 ALA A N 1
ATOM 5033 C CA . ALA A 1 664 ? 1.788 0.766 -44.082 1.00 93.75 664 ALA A CA 1
ATOM 5034 C C . ALA A 1 664 ? 2.166 -0.718 -44.236 1.00 93.75 664 ALA A C 1
ATOM 5036 O O . ALA A 1 664 ? 3.342 -1.063 -44.139 1.00 93.75 664 ALA A O 1
ATOM 5037 N N . ALA A 1 665 ? 1.195 -1.591 -44.518 1.00 96.19 665 ALA A N 1
ATOM 5038 C CA . ALA A 1 665 ? 1.436 -2.996 -44.828 1.00 96.19 665 ALA A CA 1
ATOM 5039 C C . ALA A 1 665 ? 2.271 -3.158 -46.108 1.00 96.19 665 ALA A C 1
ATOM 5041 O O . ALA A 1 665 ? 3.273 -3.867 -46.083 1.00 96.19 665 ALA A O 1
ATOM 5042 N N . ALA A 1 666 ? 1.938 -2.434 -47.183 1.00 96.38 666 ALA A N 1
ATOM 5043 C CA . ALA A 1 666 ? 2.704 -2.444 -48.430 1.00 96.38 666 ALA A CA 1
ATOM 5044 C C . ALA A 1 666 ? 4.116 -1.836 -48.276 1.00 96.38 666 ALA A C 1
ATOM 5046 O O . ALA A 1 666 ? 5.073 -2.298 -48.900 1.00 96.38 666 ALA A O 1
ATOM 5047 N N . GLU A 1 667 ? 4.281 -0.815 -47.428 1.00 95.94 667 GLU A N 1
ATOM 5048 C CA . GLU A 1 667 ? 5.602 -0.274 -47.080 1.00 95.94 667 GLU A CA 1
ATOM 5049 C C . GLU A 1 667 ? 6.453 -1.287 -46.294 1.00 95.94 667 GLU A C 1
ATOM 5051 O O . GLU A 1 667 ? 7.642 -1.438 -46.586 1.00 95.94 667 GLU A O 1
ATOM 5056 N N . ILE A 1 668 ? 5.857 -2.012 -45.340 1.00 97.06 668 ILE A N 1
ATOM 5057 C CA . ILE A 1 668 ? 6.538 -3.053 -44.554 1.00 97.06 668 ILE A CA 1
ATOM 5058 C C . ILE A 1 668 ? 6.855 -4.285 -45.412 1.00 97.06 668 ILE A C 1
ATOM 5060 O O . ILE A 1 668 ? 7.968 -4.793 -45.316 1.00 97.06 668 ILE A O 1
ATOM 5064 N N . ASP A 1 669 ? 5.958 -4.722 -46.299 1.00 97.62 669 ASP A N 1
ATOM 5065 C CA . ASP A 1 669 ? 6.217 -5.783 -47.285 1.00 97.62 669 ASP A CA 1
ATOM 5066 C C . ASP A 1 669 ? 7.432 -5.454 -48.168 1.00 97.62 669 ASP A C 1
ATOM 5068 O O . ASP A 1 669 ? 8.347 -6.262 -48.360 1.00 97.62 669 ASP A O 1
ATOM 5072 N N . ARG A 1 670 ? 7.483 -4.212 -48.660 1.00 96.88 670 ARG A N 1
ATOM 5073 C CA . ARG A 1 670 ? 8.589 -3.714 -49.476 1.00 96.88 670 ARG A CA 1
ATOM 5074 C C . ARG A 1 670 ? 9.913 -3.663 -48.708 1.00 96.88 670 ARG A C 1
ATOM 5076 O O . ARG A 1 670 ? 10.954 -3.924 -49.311 1.00 96.88 670 ARG A O 1
ATOM 5083 N N . LEU A 1 671 ? 9.890 -3.338 -47.413 1.00 96.94 671 LEU A N 1
ATOM 5084 C CA . LEU A 1 671 ? 11.070 -3.424 -46.544 1.00 96.94 671 LEU A CA 1
ATOM 5085 C C . LEU A 1 671 ? 11.452 -4.883 -46.258 1.00 96.94 671 LEU A C 1
ATOM 5087 O O . LEU A 1 671 ? 12.629 -5.219 -46.334 1.00 96.94 671 LEU A O 1
ATOM 5091 N N . TRP A 1 672 ? 10.488 -5.771 -46.005 1.00 97.19 672 TRP A N 1
ATOM 5092 C CA . TRP A 1 672 ? 10.734 -7.198 -45.774 1.00 97.19 672 TRP A CA 1
ATOM 5093 C C . TRP A 1 672 ? 11.425 -7.864 -46.969 1.00 97.19 672 TRP A C 1
ATOM 5095 O O . TRP A 1 672 ? 12.328 -8.680 -46.786 1.00 97.19 672 TRP A O 1
ATOM 5105 N N . LYS A 1 673 ? 11.060 -7.471 -48.193 1.00 96.56 673 LYS A N 1
ATOM 5106 C CA . LYS A 1 673 ? 11.668 -7.947 -49.446 1.00 96.56 673 LYS A CA 1
ATOM 5107 C C . LYS A 1 673 ? 13.013 -7.282 -49.790 1.00 96.56 673 LYS A C 1
ATOM 5109 O O . LYS A 1 673 ? 13.636 -7.680 -50.776 1.00 96.56 673 LYS A O 1
ATOM 5114 N N . ASP A 1 674 ? 13.487 -6.301 -49.016 1.00 97.19 674 ASP A N 1
ATOM 5115 C CA . ASP A 1 674 ? 14.773 -5.637 -49.262 1.00 97.19 674 ASP A CA 1
ATOM 5116 C C . ASP A 1 674 ? 15.963 -6.594 -48.997 1.00 97.19 674 ASP A C 1
ATOM 5118 O O . ASP A 1 674 ? 15.988 -7.276 -47.965 1.00 97.19 674 ASP A O 1
ATOM 5122 N N . PRO A 1 675 ? 16.978 -6.658 -49.885 1.00 95.50 675 PRO A N 1
ATOM 5123 C CA . PRO A 1 675 ? 18.145 -7.521 -49.701 1.00 95.50 675 PRO A CA 1
ATOM 5124 C C . PRO A 1 675 ? 18.900 -7.311 -48.381 1.00 95.50 675 PRO A C 1
ATOM 5126 O O . PRO A 1 675 ? 19.398 -8.297 -47.832 1.00 95.50 675 PRO A O 1
ATOM 5129 N N . GLY A 1 676 ? 18.962 -6.078 -47.866 1.00 95.06 676 GLY A N 1
ATOM 5130 C CA . GLY A 1 676 ? 19.626 -5.734 -46.609 1.00 95.06 676 GLY A CA 1
ATOM 5131 C C . GLY A 1 676 ? 18.856 -6.207 -45.379 1.00 95.06 676 GLY A C 1
ATOM 5132 O O . GLY A 1 676 ? 19.444 -6.781 -44.457 1.00 95.06 676 GLY A O 1
ATOM 5133 N N . ILE A 1 677 ? 17.527 -6.087 -45.396 1.00 96.88 677 ILE A N 1
ATOM 5134 C CA . ILE A 1 677 ? 16.655 -6.656 -44.355 1.00 96.88 677 ILE A CA 1
ATOM 5135 C C . ILE A 1 677 ? 16.712 -8.187 -44.387 1.00 96.88 677 ILE A C 1
ATOM 5137 O O . ILE A 1 677 ? 16.880 -8.823 -43.347 1.00 96.88 677 ILE A O 1
ATOM 5141 N N . GLN A 1 678 ? 16.690 -8.792 -45.577 1.00 97.00 678 GLN A N 1
ATOM 5142 C CA . GLN A 1 678 ? 16.864 -10.237 -45.742 1.00 97.00 678 GLN A CA 1
ATOM 5143 C C . GLN A 1 678 ? 18.263 -10.728 -45.337 1.00 97.00 678 GLN A C 1
ATOM 5145 O O . GLN A 1 678 ? 18.399 -11.860 -44.873 1.00 97.00 678 GLN A O 1
ATOM 5150 N N . ALA A 1 679 ? 19.316 -9.919 -45.489 1.00 94.38 679 ALA A N 1
ATOM 5151 C CA . ALA A 1 679 ? 20.649 -10.237 -44.979 1.00 94.38 679 ALA A CA 1
ATOM 5152 C C . ALA A 1 679 ? 20.692 -10.192 -43.446 1.00 94.38 679 ALA A C 1
ATOM 5154 O O . ALA A 1 679 ? 21.178 -11.136 -42.825 1.00 94.38 679 ALA A O 1
ATOM 5155 N N . THR A 1 680 ? 20.100 -9.158 -42.850 1.00 95.38 680 THR A N 1
ATOM 5156 C CA . THR A 1 680 ? 19.969 -8.991 -41.395 1.00 95.38 680 THR A CA 1
ATOM 5157 C C . THR A 1 680 ? 19.164 -10.133 -40.767 1.00 95.38 680 THR A C 1
ATOM 5159 O O . THR A 1 680 ? 19.608 -10.753 -39.802 1.00 95.38 680 THR A O 1
ATOM 5162 N N . PHE A 1 681 ? 18.035 -10.517 -41.371 1.00 94.62 681 PHE A N 1
ATOM 5163 C CA . PHE A 1 681 ? 17.199 -11.625 -40.897 1.00 94.62 681 PHE A CA 1
ATOM 5164 C C . PHE A 1 681 ? 17.925 -12.984 -40.890 1.00 94.62 681 PHE A C 1
ATOM 5166 O O . PHE A 1 681 ? 17.662 -13.821 -40.027 1.00 94.62 681 PHE A O 1
ATOM 5173 N N . ARG A 1 682 ? 18.905 -13.218 -41.779 1.00 90.94 682 ARG A N 1
ATOM 5174 C CA . ARG A 1 682 ? 19.732 -14.447 -41.737 1.00 90.94 682 ARG A CA 1
ATOM 5175 C C . ARG A 1 682 ? 20.598 -14.547 -40.476 1.00 90.94 682 ARG A C 1
ATOM 5177 O O . ARG A 1 682 ? 20.991 -15.659 -40.133 1.00 90.94 682 ARG A O 1
ATOM 5184 N N . ARG A 1 683 ? 20.856 -13.421 -39.798 1.00 89.62 683 ARG A N 1
ATOM 5185 C CA . ARG A 1 683 ? 21.536 -13.305 -38.497 1.00 89.62 683 ARG A CA 1
ATOM 5186 C C . ARG A 1 683 ? 20.567 -12.983 -37.351 1.00 89.62 683 ARG A C 1
ATOM 5188 O O . ARG A 1 683 ? 20.994 -12.570 -36.281 1.00 89.62 683 ARG A O 1
ATOM 5195 N N . ALA A 1 684 ? 19.262 -13.226 -37.511 1.00 89.06 684 ALA A N 1
ATOM 5196 C CA . ALA A 1 684 ? 18.265 -12.957 -36.467 1.00 89.06 684 ALA A CA 1
ATOM 5197 C C . ALA A 1 684 ? 18.512 -13.699 -35.133 1.00 89.06 684 ALA A C 1
ATOM 5199 O O . ALA A 1 684 ? 17.911 -13.346 -34.129 1.00 89.06 684 ALA A O 1
ATOM 5200 N N . ASN A 1 685 ? 19.400 -14.702 -35.080 1.00 84.69 685 ASN A N 1
ATOM 5201 C CA . ASN A 1 685 ? 19.853 -15.318 -33.825 1.00 84.69 685 ASN A CA 1
ATOM 5202 C C . ASN A 1 685 ? 20.808 -14.434 -32.993 1.00 84.69 685 ASN A C 1
ATOM 5204 O O . ASN A 1 685 ? 21.107 -14.794 -31.859 1.00 84.69 685 ASN A O 1
ATOM 5208 N N . GLU A 1 686 ? 21.334 -13.353 -33.563 1.00 88.12 686 GLU A N 1
ATOM 5209 C CA . GLU A 1 686 ? 22.146 -12.333 -32.879 1.00 88.12 686 GLU A CA 1
ATOM 5210 C C . GLU A 1 686 ? 21.291 -11.123 -32.465 1.00 88.12 686 GLU A C 1
ATOM 5212 O O . GLU A 1 686 ? 21.764 -10.250 -31.750 1.00 88.12 686 GLU A O 1
ATOM 5217 N N . LEU A 1 687 ? 20.019 -11.090 -32.882 1.00 89.75 687 LEU A N 1
ATOM 5218 C CA . LEU A 1 687 ? 19.053 -10.042 -32.569 1.00 89.75 687 LEU A CA 1
ATOM 5219 C C . LEU A 1 687 ? 17.995 -10.568 -31.595 1.00 89.75 687 LEU A C 1
ATOM 5221 O O . LEU A 1 687 ? 17.671 -11.755 -31.576 1.00 89.75 687 LEU A O 1
ATOM 5225 N N . GLN A 1 688 ? 17.361 -9.669 -30.844 1.00 89.06 688 GLN A N 1
ATOM 5226 C CA . GLN A 1 688 ? 16.227 -10.001 -29.970 1.00 89.06 688 GLN A CA 1
ATOM 5227 C C . GLN A 1 688 ? 14.897 -10.062 -30.760 1.00 89.06 688 GLN A C 1
ATOM 5229 O O . GLN A 1 688 ? 13.864 -9.548 -30.325 1.00 89.06 688 GLN A O 1
ATOM 5234 N N . LEU A 1 689 ? 14.925 -10.658 -31.960 1.00 91.50 689 LEU A N 1
ATOM 5235 C CA . LEU A 1 689 ? 13.788 -10.720 -32.881 1.00 91.50 689 LEU A CA 1
ATOM 5236 C C . LEU A 1 689 ? 12.770 -11.795 -32.443 1.00 91.50 689 LEU A C 1
ATOM 5238 O O . LEU A 1 689 ? 13.162 -12.940 -32.215 1.00 91.50 689 LEU A O 1
ATOM 5242 N N . PRO A 1 690 ? 11.459 -11.492 -32.370 1.00 88.56 690 PRO A N 1
ATOM 5243 C CA . PRO A 1 690 ? 10.438 -12.506 -32.112 1.00 88.56 690 PRO A CA 1
ATOM 5244 C C . PRO A 1 690 ? 10.350 -13.561 -33.228 1.00 88.56 690 PRO A C 1
ATOM 5246 O O . PRO A 1 690 ? 10.252 -13.212 -34.401 1.00 88.56 690 PRO A O 1
ATOM 5249 N N . ASP A 1 691 ? 10.257 -14.847 -32.871 1.00 85.38 691 ASP A N 1
ATOM 5250 C CA . ASP A 1 691 ? 10.109 -15.943 -33.850 1.00 85.38 691 ASP A CA 1
ATOM 5251 C C . ASP A 1 691 ? 8.861 -15.808 -34.753 1.00 85.38 691 ASP A C 1
ATOM 5253 O O . ASP A 1 691 ? 8.836 -16.328 -35.867 1.00 85.38 691 ASP A O 1
ATOM 5257 N N . CYS A 1 692 ? 7.822 -15.096 -34.297 1.00 88.31 692 CYS A N 1
ATOM 5258 C CA . CYS A 1 692 ? 6.611 -14.823 -35.077 1.00 88.31 692 CYS A CA 1
ATOM 5259 C C . CYS A 1 692 ? 6.783 -13.748 -36.167 1.00 88.31 692 CYS A C 1
ATOM 5261 O O . CYS A 1 692 ? 5.885 -13.591 -36.992 1.00 88.31 692 CYS A O 1
ATOM 5263 N N . ALA A 1 693 ? 7.920 -13.041 -36.213 1.00 93.25 693 ALA A N 1
ATOM 5264 C CA . ALA A 1 693 ? 8.169 -11.958 -37.166 1.00 93.25 693 ALA A CA 1
ATOM 5265 C C . ALA A 1 693 ? 7.963 -12.401 -38.624 1.00 93.25 693 ALA A C 1
ATOM 5267 O O . ALA A 1 693 ? 7.183 -11.784 -39.346 1.00 93.25 693 ALA A O 1
ATOM 5268 N N . GLN A 1 694 ? 8.586 -13.515 -39.034 1.00 93.62 694 GLN A N 1
ATOM 5269 C CA . GLN A 1 694 ? 8.433 -14.036 -40.396 1.00 93.62 694 GLN A CA 1
ATOM 5270 C C . GLN A 1 694 ? 6.968 -14.372 -40.720 1.00 93.62 694 GLN A C 1
ATOM 5272 O O . GLN A 1 694 ? 6.499 -14.020 -41.796 1.00 93.62 694 GLN A O 1
ATOM 5277 N N . TYR A 1 695 ? 6.240 -15.021 -39.803 1.00 93.56 695 TYR A N 1
ATOM 5278 C CA . TYR A 1 695 ? 4.836 -15.384 -40.030 1.00 93.56 695 TYR A CA 1
ATOM 5279 C C . TYR A 1 695 ? 3.978 -14.149 -40.332 1.00 93.56 695 TYR A C 1
ATOM 5281 O O . TYR A 1 695 ? 3.198 -14.165 -41.284 1.00 93.56 695 TYR A O 1
ATOM 5289 N N . PHE A 1 696 ? 4.149 -13.070 -39.561 1.00 96.62 696 PHE A N 1
ATOM 5290 C CA . PHE A 1 696 ? 3.387 -11.844 -39.777 1.00 96.62 696 PHE A CA 1
ATOM 5291 C C . PHE A 1 696 ? 3.817 -11.086 -41.040 1.00 96.62 696 PHE A C 1
ATOM 5293 O O . PHE A 1 696 ? 2.950 -10.555 -41.729 1.00 96.62 696 PHE A O 1
ATOM 5300 N N . PHE A 1 697 ? 5.106 -11.061 -41.396 1.00 97.00 697 PHE A N 1
ATOM 5301 C CA . PHE A 1 697 ? 5.545 -10.427 -42.646 1.00 97.00 697 PHE A CA 1
ATOM 5302 C C . PHE A 1 697 ? 5.095 -11.201 -43.889 1.00 97.00 697 PHE A C 1
ATOM 5304 O O . PHE A 1 697 ? 4.604 -10.596 -44.836 1.00 97.00 697 PHE A O 1
ATOM 5311 N N . ASP A 1 698 ? 5.160 -12.534 -43.865 1.00 95.19 698 ASP A N 1
ATOM 5312 C CA . ASP A 1 698 ? 4.694 -13.385 -44.969 1.00 95.19 698 ASP A CA 1
ATOM 5313 C C . ASP A 1 698 ? 3.147 -13.357 -45.123 1.00 95.19 698 ASP A C 1
ATOM 5315 O O . ASP A 1 698 ? 2.617 -13.831 -46.127 1.00 95.19 698 ASP A O 1
ATOM 5319 N N . ASN A 1 699 ? 2.418 -12.772 -44.158 1.00 96.62 699 ASN A N 1
ATOM 5320 C CA . ASN A 1 699 ? 0.960 -12.566 -44.163 1.00 96.62 699 ASN A CA 1
ATOM 5321 C C . ASN A 1 699 ? 0.540 -11.077 -44.169 1.00 96.62 699 ASN A C 1
ATOM 5323 O O . ASN A 1 699 ? -0.640 -10.774 -43.965 1.00 96.62 699 ASN A O 1
ATOM 5327 N N . ILE A 1 700 ? 1.470 -10.139 -44.370 1.00 97.19 700 ILE A N 1
ATOM 5328 C CA . ILE A 1 700 ? 1.266 -8.714 -44.057 1.00 97.19 700 ILE A CA 1
ATOM 5329 C C . ILE A 1 700 ? 0.087 -8.071 -44.809 1.00 97.19 700 ILE A C 1
ATOM 5331 O O . ILE A 1 700 ? -0.669 -7.309 -44.206 1.00 97.19 700 ILE A O 1
ATOM 5335 N N . ASP A 1 701 ? -0.146 -8.455 -46.068 1.00 95.00 701 ASP A N 1
ATOM 5336 C CA . ASP A 1 701 ? -1.270 -7.978 -46.893 1.00 95.00 701 ASP A CA 1
ATOM 5337 C C . ASP A 1 701 ? -2.638 -8.288 -46.258 1.00 95.00 701 ASP A C 1
ATOM 5339 O O . ASP A 1 701 ? -3.555 -7.467 -46.285 1.00 95.00 701 ASP A O 1
ATOM 5343 N N . ARG A 1 702 ? -2.773 -9.472 -45.642 1.00 96.25 702 ARG A N 1
ATOM 5344 C CA . ARG A 1 702 ? -3.994 -9.915 -44.947 1.00 96.25 702 ARG A CA 1
ATOM 5345 C C . ARG A 1 702 ? -4.185 -9.183 -43.619 1.00 96.25 702 ARG A C 1
ATOM 5347 O O . ARG A 1 702 ? -5.317 -8.918 -43.229 1.00 96.25 702 ARG A O 1
ATOM 5354 N N . ILE A 1 703 ? -3.089 -8.880 -42.925 1.00 96.75 703 ILE A N 1
ATOM 5355 C CA . ILE A 1 703 ? -3.093 -8.208 -41.616 1.00 96.75 703 ILE A CA 1
ATOM 5356 C C . ILE A 1 703 ? -3.376 -6.704 -41.781 1.00 96.75 703 ILE A C 1
ATOM 5358 O O . ILE A 1 703 ? -4.049 -6.111 -40.946 1.00 96.75 703 ILE A O 1
ATOM 5362 N N . GLY A 1 704 ? -2.917 -6.087 -42.876 1.00 95.00 704 GLY A N 1
ATOM 5363 C CA . GLY A 1 704 ? -3.192 -4.685 -43.214 1.00 95.00 704 GLY A CA 1
ATOM 5364 C C . GLY A 1 704 ? -4.577 -4.409 -43.813 1.00 95.00 704 GLY A C 1
ATOM 5365 O O . GLY A 1 704 ? -4.888 -3.251 -44.109 1.00 95.00 704 GLY A O 1
ATOM 5366 N N . ALA A 1 705 ? -5.403 -5.438 -44.024 1.00 94.94 705 ALA A N 1
ATOM 5367 C CA . ALA A 1 705 ? -6.744 -5.286 -44.582 1.00 94.94 705 ALA A CA 1
ATOM 5368 C C . ALA A 1 705 ? -7.672 -4.512 -43.616 1.00 94.94 705 ALA A C 1
ATOM 5370 O O . ALA A 1 705 ? -7.625 -4.727 -42.401 1.00 94.94 705 ALA A O 1
ATOM 5371 N N . PRO A 1 706 ? -8.551 -3.618 -44.111 1.00 89.44 706 PRO A N 1
ATOM 5372 C CA . PRO A 1 706 ? -9.401 -2.794 -43.246 1.00 89.44 706 PRO A CA 1
ATOM 5373 C C . PRO A 1 706 ? -10.356 -3.641 -42.386 1.00 89.44 706 PRO A C 1
ATOM 5375 O O . PRO A 1 706 ? -10.558 -3.362 -41.202 1.00 89.44 706 PRO A O 1
ATOM 5378 N N . ASP A 1 707 ? -10.875 -4.721 -42.965 1.00 91.06 707 ASP A N 1
ATOM 5379 C CA . ASP A 1 707 ? -11.744 -5.732 -42.365 1.00 91.06 707 ASP A CA 1
ATOM 5380 C C . ASP A 1 707 ? -10.977 -6.871 -41.666 1.00 91.06 707 ASP A C 1
ATOM 5382 O O . ASP A 1 707 ? -11.588 -7.855 -41.253 1.00 91.06 707 ASP A O 1
ATOM 5386 N N . TYR A 1 708 ? -9.655 -6.746 -41.478 1.00 94.31 708 TYR A N 1
ATOM 5387 C CA . TYR A 1 708 ? -8.850 -7.759 -40.794 1.00 94.31 708 TYR A CA 1
ATOM 5388 C C . TYR A 1 708 ? -9.400 -8.071 -39.393 1.00 94.31 708 TYR A C 1
ATOM 5390 O O . TYR A 1 708 ? -9.417 -7.208 -38.509 1.00 94.31 708 TYR A O 1
ATOM 5398 N N . ILE A 1 709 ? -9.793 -9.328 -39.192 1.00 92.69 709 ILE A N 1
ATOM 5399 C CA . ILE A 1 709 ? -10.049 -9.954 -37.893 1.00 92.69 709 ILE A CA 1
ATOM 5400 C C . ILE A 1 709 ? -8.994 -11.059 -37.731 1.00 92.69 709 ILE A C 1
ATOM 5402 O O . ILE A 1 709 ? -8.897 -11.914 -38.618 1.00 92.69 709 ILE A O 1
ATOM 5406 N N . PRO A 1 710 ? -8.220 -11.089 -36.629 1.00 96.12 710 PRO A N 1
ATOM 5407 C CA . PRO A 1 710 ? -7.223 -12.128 -36.394 1.00 96.12 710 PRO A CA 1
ATOM 5408 C C . PRO A 1 710 ? -7.787 -13.542 -36.524 1.00 96.12 710 PRO A C 1
ATOM 5410 O O . PRO A 1 710 ? -8.837 -13.883 -35.974 1.00 96.12 710 PRO A O 1
ATOM 5413 N N . THR A 1 711 ? -7.080 -14.396 -37.251 1.00 93.00 711 THR A N 1
ATOM 5414 C CA . THR A 1 711 ? -7.340 -15.837 -37.288 1.00 93.00 711 THR A CA 1
ATOM 5415 C C . THR A 1 711 ? -6.916 -16.482 -35.966 1.00 93.00 711 THR A C 1
ATOM 5417 O O . THR A 1 711 ? -6.200 -15.887 -35.159 1.00 93.00 711 THR A O 1
ATOM 5420 N N . GLN A 1 712 ? -7.327 -17.731 -35.727 1.00 89.31 712 GLN A N 1
ATOM 5421 C CA . GLN A 1 712 ? -6.825 -18.482 -34.570 1.00 89.31 712 GLN A CA 1
ATOM 5422 C C . GLN A 1 712 ? -5.294 -18.640 -34.611 1.00 89.31 712 GLN A C 1
ATOM 5424 O O . GLN A 1 712 ? -4.652 -18.622 -33.565 1.00 89.31 712 GLN A O 1
ATOM 5429 N N . GLU A 1 713 ? -4.704 -18.742 -35.804 1.00 89.00 713 GLU A N 1
ATOM 5430 C CA . GLU A 1 713 ? -3.255 -18.841 -35.979 1.00 89.00 713 GLU A CA 1
ATOM 5431 C C . GLU A 1 713 ? -2.549 -17.521 -35.619 1.00 89.00 713 GLU A C 1
ATOM 5433 O O . GLU A 1 713 ? -1.586 -17.542 -34.850 1.00 89.00 713 GLU A O 1
ATOM 5438 N N . ASP A 1 714 ? -3.093 -16.370 -36.035 1.00 93.12 714 ASP A N 1
ATOM 5439 C CA . ASP A 1 714 ? -2.585 -15.052 -35.621 1.00 93.12 714 ASP A CA 1
ATOM 5440 C C . ASP A 1 714 ? -2.601 -14.900 -34.088 1.00 93.12 714 ASP A C 1
ATOM 5442 O O . ASP A 1 714 ? -1.638 -14.405 -33.502 1.00 93.12 714 ASP A O 1
ATOM 5446 N N . VAL A 1 715 ? -3.654 -15.385 -33.413 1.00 91.44 715 VAL A N 1
ATOM 5447 C CA . VAL A 1 715 ? -3.747 -15.390 -31.940 1.00 91.44 715 VAL A CA 1
ATOM 5448 C C . VAL A 1 715 ? -2.693 -16.301 -31.302 1.00 91.44 715 VAL A C 1
ATOM 5450 O O . VAL A 1 715 ? -2.138 -15.938 -30.261 1.00 91.44 715 VAL A O 1
ATOM 5453 N N . LEU A 1 716 ? -2.365 -17.454 -31.896 1.00 88.31 716 LEU A N 1
ATOM 5454 C CA . LEU A 1 716 ? -1.299 -18.338 -31.402 1.00 88.31 716 LEU A CA 1
ATOM 5455 C C . LEU A 1 716 ? 0.092 -17.692 -31.532 1.00 88.31 716 LEU A C 1
ATOM 5457 O O . LEU A 1 716 ? 0.875 -17.758 -30.578 1.00 88.31 716 LEU A O 1
ATOM 5461 N N . PHE A 1 717 ? 0.375 -17.022 -32.655 1.00 88.75 717 PHE A N 1
ATOM 5462 C CA . PHE A 1 717 ? 1.641 -16.316 -32.898 1.00 88.75 717 PHE A CA 1
ATOM 5463 C C . PHE A 1 717 ? 1.755 -14.954 -32.188 1.00 88.75 717 PHE A C 1
ATOM 5465 O O . PHE A 1 717 ? 2.873 -14.488 -31.953 1.00 88.75 717 PHE A O 1
ATOM 5472 N N . ALA A 1 718 ? 0.639 -14.324 -31.805 1.00 90.38 718 ALA A N 1
ATOM 5473 C CA . ALA A 1 718 ? 0.631 -13.034 -31.116 1.00 90.38 718 ALA A CA 1
ATOM 5474 C C . ALA A 1 718 ? 1.391 -13.093 -29.780 1.00 90.38 718 ALA A C 1
ATOM 5476 O O . ALA A 1 718 ? 0.998 -13.777 -28.822 1.00 90.38 718 ALA A O 1
ATOM 5477 N N . ARG A 1 719 ? 2.486 -12.334 -29.713 1.00 86.44 719 ARG A N 1
ATOM 5478 C CA . ARG A 1 719 ? 3.422 -12.274 -28.595 1.00 86.44 719 ARG A CA 1
ATOM 5479 C C . ARG A 1 719 ? 2.971 -11.210 -27.598 1.00 86.44 719 ARG A C 1
ATOM 5481 O O . ARG A 1 719 ? 3.234 -10.020 -27.762 1.00 86.44 719 ARG A O 1
ATOM 5488 N N . ILE A 1 720 ? 2.351 -11.678 -26.519 1.00 82.62 720 ILE A N 1
ATOM 5489 C CA . ILE A 1 720 ? 2.104 -10.912 -25.293 1.00 82.62 720 ILE A CA 1
ATOM 5490 C C . ILE A 1 720 ? 3.211 -11.270 -24.296 1.00 82.62 720 ILE A C 1
ATOM 5492 O O . ILE A 1 720 ? 3.588 -12.437 -24.181 1.00 82.62 720 ILE A O 1
ATOM 5496 N N . ARG A 1 721 ? 3.752 -10.286 -23.569 1.00 79.00 721 ARG A N 1
ATOM 5497 C CA . ARG A 1 721 ? 4.657 -10.564 -22.446 1.00 79.00 721 ARG A CA 1
ATOM 5498 C C . ARG A 1 721 ? 3.819 -11.055 -21.263 1.00 79.00 721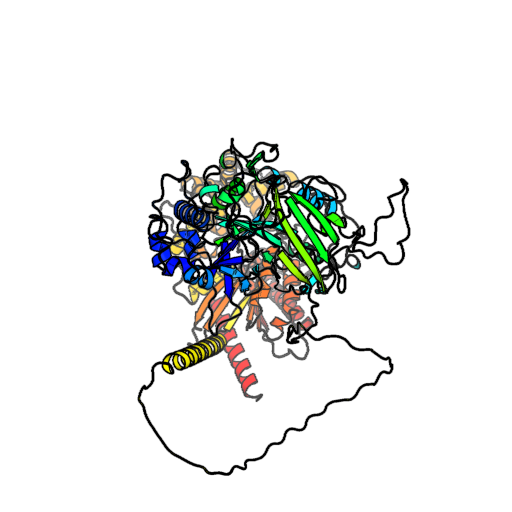 ARG A C 1
ATOM 5500 O O . ARG A 1 721 ? 3.199 -10.246 -20.586 1.00 79.00 721 ARG A O 1
ATOM 5507 N N . THR A 1 722 ? 3.800 -12.365 -21.033 1.00 76.69 722 THR A N 1
ATOM 5508 C CA . THR A 1 722 ? 3.059 -12.992 -19.929 1.00 76.69 722 THR A CA 1
ATOM 5509 C C . THR A 1 722 ? 3.587 -12.508 -18.580 1.00 76.69 722 THR A C 1
ATOM 5511 O O . THR A 1 722 ? 4.709 -12.839 -18.190 1.00 76.69 722 THR A O 1
ATOM 5514 N N . THR A 1 723 ? 2.768 -11.726 -17.881 1.00 74.50 723 THR A N 1
ATOM 5515 C CA . THR A 1 723 ? 3.007 -11.243 -16.517 1.00 74.50 723 THR A CA 1
ATOM 5516 C C . THR A 1 723 ? 1.944 -11.806 -15.583 1.00 74.50 723 THR A C 1
ATOM 5518 O O . THR A 1 723 ? 0.759 -11.736 -15.896 1.00 74.50 723 THR A O 1
ATOM 5521 N N . GLY A 1 724 ? 2.350 -12.307 -14.420 1.00 74.69 724 GLY A N 1
ATOM 5522 C CA . GLY A 1 724 ? 1.454 -12.959 -13.471 1.00 74.69 724 GLY A CA 1
ATOM 5523 C C . GLY A 1 724 ? 1.203 -14.431 -13.801 1.00 74.69 724 GLY A C 1
ATOM 5524 O O . GLY A 1 724 ? 2.102 -15.141 -14.261 1.00 74.69 724 GLY A O 1
ATOM 5525 N N . VAL A 1 725 ? -0.018 -14.869 -13.503 1.00 83.44 725 VAL A N 1
ATOM 5526 C CA . VAL A 1 725 ? -0.503 -16.246 -13.633 1.00 83.44 725 VAL A CA 1
ATOM 5527 C C . VAL A 1 725 ? -1.819 -16.205 -14.401 1.00 83.44 725 VAL A C 1
ATOM 5529 O O . VAL A 1 725 ? -2.696 -15.418 -14.050 1.00 83.44 725 VAL A O 1
ATOM 5532 N N . ALA A 1 726 ? -1.965 -17.052 -15.415 1.00 84.50 726 ALA A N 1
ATOM 5533 C CA . ALA A 1 726 ? -3.244 -17.334 -16.056 1.00 84.50 726 ALA A CA 1
ATOM 5534 C C . ALA A 1 726 ? -3.625 -18.793 -15.783 1.00 84.50 726 ALA A C 1
ATOM 5536 O O . ALA A 1 726 ? -2.768 -19.673 -15.840 1.00 84.50 726 ALA A O 1
ATOM 5537 N N . GLU A 1 727 ? -4.899 -19.060 -15.502 1.00 89.00 727 GLU A N 1
ATOM 5538 C CA . GLU A 1 727 ? -5.403 -20.419 -15.289 1.00 89.00 727 GLU A CA 1
ATOM 5539 C C . GLU A 1 727 ? -6.527 -20.763 -16.266 1.00 89.00 727 GLU A C 1
ATOM 5541 O O . GLU A 1 727 ? -7.225 -19.887 -16.784 1.00 89.00 727 GLU A O 1
ATOM 5546 N N . THR A 1 728 ? -6.682 -22.049 -16.565 1.00 87.12 728 THR A N 1
ATOM 5547 C CA . THR A 1 728 ? -7.812 -22.541 -17.350 1.00 87.12 728 THR A CA 1
ATOM 5548 C C . THR A 1 728 ? -8.190 -23.956 -16.937 1.00 87.12 728 THR A C 1
ATOM 5550 O O . THR A 1 728 ? -7.331 -24.751 -16.552 1.00 87.12 728 THR A O 1
ATOM 5553 N N . GLU A 1 729 ? -9.481 -24.269 -17.027 1.00 89.19 729 GLU A N 1
ATOM 5554 C CA . GLU A 1 729 ? -10.041 -25.561 -16.636 1.00 89.19 729 GLU A CA 1
ATOM 5555 C C . GLU A 1 729 ? -10.713 -26.261 -17.814 1.00 89.19 729 GLU A C 1
ATOM 5557 O O . GLU A 1 729 ? -11.367 -25.629 -18.648 1.00 89.19 729 GLU A O 1
ATOM 5562 N N . PHE A 1 730 ? -10.571 -27.581 -17.877 1.00 86.81 730 PHE A N 1
ATOM 5563 C CA . PHE A 1 730 ? -11.315 -28.430 -18.802 1.00 86.81 730 PHE A CA 1
ATOM 5564 C C . PHE A 1 730 ? -11.424 -29.860 -18.261 1.00 86.81 730 PHE A C 1
ATOM 5566 O O . PHE A 1 730 ? -10.681 -30.276 -17.373 1.00 86.81 730 PHE A O 1
ATOM 5573 N N . VAL A 1 731 ? -12.373 -30.622 -18.796 1.00 83.81 731 VAL A N 1
ATOM 5574 C CA . VAL A 1 731 ? -12.583 -32.034 -18.450 1.00 83.81 731 VAL A CA 1
ATOM 5575 C C . VAL A 1 731 ? -11.748 -32.906 -19.393 1.00 83.81 731 VAL A C 1
ATOM 5577 O O . VAL A 1 731 ? -11.685 -32.599 -20.585 1.00 83.81 731 VAL A O 1
ATOM 5580 N N . SER A 1 732 ? -11.122 -33.981 -18.897 1.00 79.00 732 SER A N 1
ATOM 5581 C CA . SER A 1 732 ? -10.412 -34.937 -19.765 1.00 79.00 732 SER A CA 1
ATOM 5582 C C . SER A 1 732 ? -11.360 -35.471 -20.857 1.00 79.00 732 SER A C 1
ATOM 5584 O O . SER A 1 732 ? -12.473 -35.902 -20.531 1.00 79.00 732 SER A O 1
ATOM 5586 N N . PRO A 1 733 ? -10.941 -35.481 -22.141 1.00 70.81 733 PRO A N 1
ATOM 5587 C CA . PRO A 1 733 ? -11.721 -36.080 -23.225 1.00 70.81 733 PRO A CA 1
ATOM 5588 C C . PRO A 1 733 ? -12.002 -37.573 -23.015 1.00 70.81 733 PRO A C 1
ATOM 5590 O O . PRO A 1 733 ? -13.080 -38.048 -23.365 1.00 70.81 733 PRO A O 1
ATOM 5593 N N . GLU A 1 734 ? -11.041 -38.296 -22.435 1.00 71.62 734 GLU A N 1
ATOM 5594 C CA . GLU A 1 734 ? -11.099 -39.746 -22.223 1.00 71.62 734 GLU A CA 1
ATOM 5595 C C . GLU A 1 734 ? -11.796 -40.109 -20.900 1.00 71.62 734 GLU A C 1
ATOM 5597 O O . GLU A 1 734 ? -12.393 -41.181 -20.774 1.00 71.62 734 GLU A O 1
ATOM 5602 N N . ASN A 1 735 ? -11.763 -39.218 -19.900 1.00 72.69 735 ASN A N 1
ATOM 5603 C CA . ASN A 1 735 ? -12.369 -39.456 -18.592 1.00 72.69 735 ASN A CA 1
ATOM 5604 C C . ASN A 1 735 ? -13.192 -38.255 -18.082 1.00 72.69 735 ASN A C 1
ATOM 5606 O O . ASN A 1 735 ? -12.653 -37.384 -17.394 1.00 72.69 735 ASN A O 1
ATOM 5610 N N . PRO A 1 736 ? -14.529 -38.266 -18.264 1.00 76.31 736 PRO A N 1
ATOM 5611 C CA . PRO A 1 736 ? -15.425 -37.209 -17.787 1.00 76.31 736 PRO A CA 1
ATOM 5612 C C . PRO A 1 736 ? -15.421 -36.940 -16.271 1.00 76.31 736 PRO A C 1
ATOM 5614 O O . PRO A 1 736 ? -16.054 -35.987 -15.823 1.00 76.31 736 PRO A O 1
ATOM 5617 N N . LYS A 1 737 ? -14.764 -37.787 -15.464 1.00 72.31 737 LYS A N 1
ATOM 5618 C CA . LYS A 1 737 ? -14.603 -37.607 -14.009 1.00 72.31 737 LYS A CA 1
ATOM 5619 C C . LYS A 1 737 ? -13.283 -36.938 -13.617 1.00 72.31 737 LYS A C 1
ATOM 5621 O O . LYS A 1 737 ? -13.041 -36.765 -12.425 1.00 72.31 737 LYS A O 1
ATOM 5626 N N . LEU A 1 738 ? -12.410 -36.626 -14.575 1.00 76.00 738 LEU A N 1
ATOM 5627 C CA . LEU A 1 738 ? -11.137 -35.962 -14.324 1.00 76.00 738 LEU A CA 1
ATOM 5628 C C . LEU A 1 738 ? -11.194 -34.526 -14.847 1.00 76.00 738 LEU A C 1
ATOM 5630 O O . LEU A 1 738 ? -11.415 -34.300 -16.036 1.00 76.00 738 LEU A O 1
ATOM 5634 N N . VAL A 1 739 ? -10.986 -33.562 -13.952 1.00 84.12 739 VAL A N 1
ATOM 5635 C CA . VAL A 1 739 ? -10.901 -32.139 -14.297 1.00 84.12 739 VAL A CA 1
ATOM 5636 C C . VAL A 1 739 ? -9.442 -31.715 -14.225 1.00 84.12 739 VAL A C 1
ATOM 5638 O O . VAL A 1 739 ? -8.778 -31.925 -13.208 1.00 84.12 739 VAL A O 1
ATOM 5641 N N . TYR A 1 740 ? -8.945 -31.117 -15.300 1.00 87.62 740 TYR A N 1
ATOM 5642 C CA . TYR A 1 740 ? -7.617 -30.530 -15.372 1.00 87.62 740 TYR A CA 1
ATOM 5643 C C . TYR A 1 740 ? -7.695 -29.025 -15.143 1.00 87.62 740 TYR A C 1
ATOM 5645 O O . TYR A 1 740 ? -8.459 -28.337 -15.817 1.00 87.62 740 TYR A O 1
ATOM 5653 N N . ARG A 1 741 ? -6.861 -28.514 -14.230 1.00 90.31 741 ARG A N 1
ATOM 5654 C CA . ARG A 1 741 ? -6.612 -27.077 -14.050 1.00 90.31 741 ARG A CA 1
ATOM 5655 C C . ARG A 1 741 ? -5.165 -26.793 -14.436 1.00 90.31 741 ARG A C 1
ATOM 5657 O O . ARG A 1 741 ? -4.244 -27.298 -13.793 1.00 90.31 741 ARG A O 1
ATOM 5664 N N . VAL A 1 742 ? -4.971 -26.035 -15.511 1.00 90.69 742 VAL A N 1
ATOM 5665 C CA . VAL A 1 742 ? -3.652 -25.719 -16.077 1.00 90.69 742 VAL A CA 1
ATOM 5666 C C . VAL A 1 742 ? -3.293 -24.274 -15.766 1.00 90.69 742 VAL A C 1
ATOM 5668 O O . VAL A 1 742 ? -4.110 -23.383 -15.981 1.00 90.69 742 VAL A O 1
ATOM 5671 N N . TYR A 1 743 ? -2.061 -24.050 -15.317 1.00 91.94 743 TYR A N 1
ATOM 5672 C CA . TYR A 1 743 ? -1.514 -22.737 -14.985 1.00 91.94 743 TYR A CA 1
ATOM 5673 C C . TYR A 1 743 ? -0.391 -22.343 -15.957 1.00 91.94 743 TYR A C 1
ATOM 5675 O O . TYR A 1 743 ? 0.632 -23.028 -16.025 1.00 91.94 743 TYR A O 1
ATOM 5683 N N . ASP A 1 744 ? -0.551 -21.227 -16.674 1.00 91.69 744 ASP A N 1
ATOM 5684 C CA . ASP A 1 744 ? 0.526 -20.556 -17.413 1.00 91.69 744 ASP A CA 1
ATOM 5685 C C . ASP A 1 744 ? 1.146 -19.449 -16.556 1.00 91.69 744 ASP A C 1
ATOM 5687 O O . ASP A 1 744 ? 0.445 -18.620 -15.972 1.00 91.69 744 ASP A O 1
ATOM 5691 N N . VAL A 1 745 ? 2.476 -19.435 -16.485 1.00 88.69 745 VAL A N 1
ATOM 5692 C CA . VAL A 1 745 ? 3.240 -18.506 -15.648 1.00 88.69 745 VAL A CA 1
ATOM 5693 C C . VAL A 1 745 ? 4.349 -17.818 -16.432 1.00 88.69 745 VAL A C 1
ATOM 5695 O O . VAL A 1 745 ? 4.995 -18.402 -17.309 1.00 88.69 745 VAL A O 1
ATOM 5698 N N . GLY A 1 746 ? 4.628 -16.563 -16.072 1.00 85.81 746 GLY A N 1
ATOM 5699 C CA . GLY A 1 746 ? 5.748 -15.812 -16.634 1.00 85.81 746 GLY A CA 1
ATOM 5700 C C . GLY A 1 746 ? 7.081 -16.562 -16.474 1.00 85.81 746 GLY A C 1
ATOM 5701 O O . GLY A 1 746 ? 7.489 -16.911 -15.367 1.00 85.81 746 GLY A O 1
ATOM 5702 N N . GLY A 1 747 ? 7.767 -16.823 -17.595 1.00 80.75 747 GLY A N 1
ATOM 5703 C CA . GLY A 1 747 ? 9.051 -17.550 -17.627 1.00 80.75 747 GLY A CA 1
ATOM 5704 C C . GLY A 1 747 ? 10.305 -16.682 -17.450 1.00 80.75 747 GLY A C 1
ATOM 5705 O O . GLY A 1 747 ? 11.409 -17.210 -17.282 1.00 80.75 747 GLY A O 1
ATOM 5706 N N . GLN A 1 748 ? 10.143 -15.358 -17.508 1.00 80.75 748 GLN A N 1
ATOM 5707 C CA . GLN A 1 748 ? 11.209 -14.368 -17.303 1.00 80.75 748 GLN A CA 1
ATOM 5708 C C . GLN A 1 748 ? 11.693 -14.405 -15.853 1.00 80.75 748 GLN A C 1
ATOM 5710 O O . GLN A 1 748 ? 10.880 -14.623 -14.955 1.00 80.75 748 GLN A O 1
ATOM 5715 N N . ARG A 1 749 ? 12.990 -14.167 -15.606 1.00 81.75 749 ARG A N 1
ATOM 5716 C CA . ARG A 1 749 ? 13.603 -14.326 -14.265 1.00 81.75 749 ARG A CA 1
ATOM 5717 C C . ARG A 1 749 ? 12.828 -13.596 -13.153 1.00 81.75 749 ARG A C 1
ATOM 5719 O O . ARG A 1 749 ? 12.618 -14.163 -12.084 1.00 81.75 749 ARG A O 1
ATOM 5726 N N . ASN A 1 750 ? 12.325 -12.394 -13.438 1.00 77.75 750 ASN A N 1
ATOM 5727 C CA . ASN A 1 750 ? 11.577 -11.559 -12.486 1.00 77.75 750 ASN A CA 1
ATOM 5728 C C . ASN A 1 750 ? 10.182 -12.111 -12.128 1.00 77.75 750 ASN A C 1
ATOM 5730 O O . ASN A 1 750 ? 9.677 -11.844 -11.040 1.00 77.75 750 ASN A O 1
ATOM 5734 N N . GLU A 1 751 ? 9.572 -12.907 -13.009 1.00 79.81 751 GLU A N 1
ATOM 5735 C CA . GLU A 1 751 ? 8.232 -13.472 -12.811 1.00 79.81 751 GLU A CA 1
ATOM 5736 C C . GLU A 1 751 ? 8.255 -14.793 -12.026 1.00 79.81 751 GLU A C 1
ATOM 5738 O O . GLU A 1 751 ? 7.272 -15.136 -11.369 1.00 79.81 751 GLU A O 1
ATOM 5743 N N . ARG A 1 752 ? 9.390 -15.510 -12.015 1.00 81.88 752 ARG A N 1
ATOM 5744 C CA . ARG A 1 752 ? 9.505 -16.854 -11.410 1.00 81.88 752 ARG A CA 1
ATOM 5745 C C . ARG A 1 752 ? 9.236 -16.900 -9.910 1.00 81.88 752 ARG A C 1
ATOM 5747 O O . ARG A 1 752 ? 8.814 -17.930 -9.400 1.00 81.88 752 ARG A O 1
ATOM 5754 N N . ARG A 1 753 ? 9.396 -15.777 -9.201 1.00 71.88 753 ARG A N 1
ATOM 5755 C CA . ARG A 1 753 ? 9.045 -15.662 -7.772 1.00 71.88 753 ARG A CA 1
ATOM 5756 C C . ARG A 1 753 ? 7.568 -15.986 -7.501 1.00 71.88 753 ARG A C 1
ATOM 5758 O O . ARG A 1 753 ? 7.244 -16.460 -6.421 1.00 71.88 753 ARG A O 1
ATOM 5765 N N . LYS A 1 754 ? 6.688 -15.778 -8.490 1.00 76.50 754 LYS A N 1
ATOM 5766 C CA . LYS A 1 754 ? 5.244 -16.047 -8.395 1.00 76.50 754 LYS A CA 1
ATOM 5767 C C . LYS A 1 754 ? 4.908 -17.541 -8.476 1.00 76.50 754 LYS A C 1
ATOM 5769 O O . LYS A 1 754 ? 3.817 -17.931 -8.076 1.00 76.50 754 LYS A O 1
ATOM 5774 N N . TRP A 1 755 ? 5.830 -18.374 -8.971 1.00 80.50 755 TRP A N 1
ATOM 5775 C CA . TRP A 1 755 ? 5.600 -19.806 -9.177 1.00 80.50 755 TRP A CA 1
ATOM 5776 C C . TRP A 1 755 ? 5.326 -20.553 -7.862 1.00 80.50 755 TRP A C 1
ATOM 5778 O O . TRP A 1 755 ? 4.469 -21.430 -7.836 1.00 80.50 755 TRP A O 1
ATOM 5788 N N . LEU A 1 756 ? 5.997 -20.166 -6.769 1.00 74.19 756 LEU A N 1
ATOM 5789 C CA . LEU A 1 756 ? 5.923 -20.841 -5.466 1.00 74.19 756 LEU A CA 1
ATOM 5790 C C . LEU A 1 756 ? 4.491 -20.937 -4.910 1.00 74.19 756 LEU A C 1
ATOM 5792 O O . LEU A 1 756 ? 4.139 -21.937 -4.292 1.00 74.19 756 LEU A O 1
ATOM 5796 N N . HIS A 1 757 ? 3.644 -19.936 -5.172 1.00 76.38 757 HIS A N 1
ATOM 5797 C CA . HIS A 1 757 ? 2.241 -19.923 -4.734 1.00 76.38 757 HIS A CA 1
ATOM 5798 C C . HIS A 1 757 ? 1.366 -20.984 -5.422 1.00 76.38 757 HIS A C 1
ATOM 5800 O O . HIS A 1 757 ? 0.253 -21.235 -4.973 1.00 76.38 757 HIS A O 1
ATOM 5806 N N . LEU A 1 758 ? 1.858 -21.593 -6.504 1.00 81.56 758 LEU A N 1
ATOM 5807 C CA . LEU A 1 758 ? 1.154 -22.596 -7.303 1.00 81.56 758 LEU A CA 1
ATOM 5808 C C . LEU A 1 758 ? 1.740 -24.001 -7.138 1.00 81.56 758 LEU A C 1
ATOM 5810 O O . LEU A 1 758 ? 1.289 -24.909 -7.823 1.00 81.56 758 LEU A O 1
ATOM 5814 N N . PHE A 1 759 ? 2.771 -24.185 -6.307 1.00 84.88 759 PHE A N 1
ATOM 5815 C CA . PHE A 1 759 ? 3.475 -25.467 -6.176 1.00 84.88 759 PHE A CA 1
ATOM 5816 C C . PHE A 1 759 ? 2.697 -26.510 -5.359 1.00 84.88 759 PHE A C 1
ATOM 5818 O O . PHE A 1 759 ? 2.931 -27.709 -5.526 1.00 84.88 759 PHE A O 1
ATOM 5825 N N . ASP A 1 760 ? 1.768 -26.080 -4.504 1.00 82.06 760 ASP A N 1
ATOM 5826 C CA . ASP A 1 760 ? 0.979 -26.992 -3.678 1.00 82.06 760 ASP A CA 1
ATOM 5827 C C . ASP A 1 760 ? -0.039 -27.799 -4.508 1.00 82.06 760 ASP A C 1
ATOM 5829 O O . ASP A 1 760 ? -0.774 -27.271 -5.347 1.00 82.06 760 ASP A O 1
ATOM 5833 N N . GLY A 1 761 ? -0.073 -29.112 -4.280 1.00 77.88 761 GLY A N 1
ATOM 5834 C CA . GLY A 1 761 ? -0.958 -30.048 -4.981 1.00 77.88 761 GLY A CA 1
ATOM 5835 C C . GLY A 1 761 ? -0.680 -30.270 -6.479 1.00 77.88 761 GLY A C 1
ATOM 5836 O O . GLY A 1 761 ? -1.509 -30.893 -7.147 1.00 77.88 761 GLY A O 1
ATOM 5837 N N . VAL A 1 762 ? 0.444 -29.800 -7.041 1.00 88.31 762 VAL A N 1
ATOM 5838 C CA . VAL A 1 762 ? 0.753 -29.983 -8.476 1.00 88.31 762 VAL A CA 1
ATOM 5839 C C . VAL A 1 762 ? 1.002 -31.452 -8.810 1.00 88.31 762 VAL A C 1
ATOM 5841 O O . VAL A 1 762 ? 1.965 -32.073 -8.355 1.00 88.31 762 VAL A O 1
ATOM 5844 N N . SER A 1 763 ? 0.147 -31.998 -9.672 1.00 85.38 763 SER A N 1
ATOM 5845 C CA . SER A 1 763 ? 0.183 -33.400 -10.096 1.00 85.38 763 SER A CA 1
ATOM 5846 C C . SER A 1 763 ? 1.158 -33.628 -11.258 1.00 85.38 763 SER A C 1
ATOM 5848 O O . SER A 1 763 ? 1.838 -34.654 -11.299 1.00 85.38 763 SER A O 1
ATOM 5850 N N . ALA A 1 764 ? 1.288 -32.656 -12.171 1.00 88.50 764 ALA A N 1
ATOM 5851 C CA . ALA A 1 764 ? 2.274 -32.691 -13.254 1.00 88.50 764 ALA A CA 1
ATOM 5852 C C . ALA A 1 764 ? 2.831 -31.311 -13.636 1.00 88.50 764 ALA A C 1
ATOM 5854 O O . ALA A 1 764 ? 2.166 -30.283 -13.509 1.00 88.50 764 ALA A O 1
ATOM 5855 N N . ILE A 1 765 ? 4.044 -31.316 -14.183 1.00 92.00 765 ILE A N 1
ATOM 5856 C CA . ILE A 1 765 ? 4.718 -30.161 -14.776 1.00 92.00 765 ILE A CA 1
ATOM 5857 C C . ILE A 1 765 ? 4.914 -30.413 -16.264 1.00 92.00 765 ILE A C 1
ATOM 5859 O O . ILE A 1 765 ? 5.492 -31.427 -16.657 1.00 92.00 765 ILE A O 1
ATOM 5863 N N . ILE A 1 766 ? 4.526 -29.438 -17.081 1.00 91.94 766 ILE A N 1
ATOM 5864 C CA . ILE A 1 766 ? 4.903 -29.366 -18.492 1.00 91.94 766 ILE A CA 1
ATOM 5865 C C . ILE A 1 766 ? 6.031 -28.338 -18.606 1.00 91.94 766 ILE A C 1
ATOM 5867 O O . ILE A 1 766 ? 5.803 -27.131 -18.527 1.00 91.94 766 ILE A O 1
ATOM 5871 N N . PHE A 1 767 ? 7.270 -28.807 -18.749 1.00 94.25 767 PHE A N 1
ATOM 5872 C CA . PHE A 1 767 ? 8.449 -27.948 -18.829 1.00 94.25 767 PHE A CA 1
ATOM 5873 C C . PHE A 1 767 ? 8.800 -27.656 -20.293 1.00 94.25 767 PHE A C 1
ATOM 5875 O O . PHE A 1 767 ? 9.315 -28.507 -21.018 1.00 94.25 767 PHE A O 1
ATOM 5882 N N . CYS A 1 768 ? 8.505 -26.440 -20.741 1.00 93.81 768 CYS A N 1
ATOM 5883 C CA . CYS A 1 768 ? 8.688 -25.992 -22.116 1.00 93.81 768 CYS A CA 1
ATOM 5884 C C . CYS A 1 768 ? 10.117 -25.486 -22.353 1.00 93.81 768 CYS A C 1
ATOM 5886 O O . CYS A 1 768 ? 10.545 -24.505 -21.737 1.00 93.81 768 CYS A O 1
ATOM 5888 N N . VAL A 1 769 ? 10.812 -26.112 -23.302 1.00 95.19 769 VAL A N 1
ATOM 5889 C CA . VAL A 1 769 ? 12.182 -25.819 -23.747 1.00 95.19 769 VAL A CA 1
ATOM 5890 C C . VAL A 1 769 ? 12.133 -25.398 -25.210 1.00 95.19 769 VAL A C 1
ATOM 5892 O O . VAL A 1 769 ? 11.659 -26.156 -26.049 1.00 95.19 769 VAL A O 1
ATOM 5895 N N . ALA A 1 770 ? 12.655 -24.226 -25.555 1.00 93.75 770 ALA A N 1
ATOM 5896 C CA . ALA A 1 770 ? 12.779 -23.836 -26.955 1.00 93.75 770 ALA A CA 1
ATOM 5897 C C . ALA A 1 770 ? 14.079 -24.390 -27.559 1.00 93.75 770 ALA A C 1
ATOM 5899 O O . ALA A 1 770 ? 15.171 -23.885 -27.300 1.00 93.75 770 ALA A O 1
ATOM 5900 N N . LEU A 1 771 ? 13.965 -25.429 -28.394 1.00 93.62 771 LEU A N 1
ATOM 5901 C CA . LEU A 1 771 ? 15.117 -26.071 -29.034 1.00 93.62 771 LEU A CA 1
ATOM 5902 C C . LEU A 1 771 ? 15.917 -25.129 -29.931 1.00 93.62 771 LEU A C 1
ATOM 5904 O O . LEU A 1 771 ? 17.102 -25.364 -30.125 1.00 93.62 771 LEU A O 1
ATOM 5908 N N . SER A 1 772 ? 15.295 -24.099 -30.507 1.00 91.31 772 SER A N 1
ATOM 5909 C CA . SER A 1 772 ? 15.946 -23.169 -31.435 1.00 91.31 772 SER A CA 1
ATOM 5910 C C . SER A 1 772 ? 16.920 -22.190 -30.770 1.00 91.31 772 SER A C 1
ATOM 5912 O O . SER A 1 772 ? 17.674 -21.535 -31.489 1.00 91.31 772 SER A O 1
ATOM 5914 N N . GLU A 1 773 ? 16.939 -22.097 -29.438 1.00 92.12 773 GLU A N 1
ATOM 5915 C CA . GLU A 1 773 ? 17.639 -21.040 -28.686 1.00 92.12 773 GLU A CA 1
ATOM 5916 C C . GLU A 1 773 ? 19.048 -21.442 -28.203 1.00 92.12 773 GLU A C 1
ATOM 5918 O O . GLU A 1 773 ? 19.709 -20.683 -27.499 1.00 92.12 773 GLU A O 1
ATOM 5923 N N . TYR A 1 774 ? 19.542 -22.620 -28.606 1.00 93.75 774 TYR A N 1
ATOM 5924 C CA . TYR A 1 774 ? 20.859 -23.164 -28.223 1.00 93.75 774 TYR A CA 1
ATOM 5925 C C . TYR A 1 774 ? 22.063 -22.287 -28.590 1.00 93.75 774 TYR A C 1
ATOM 5927 O O . TYR A 1 774 ? 23.165 -22.514 -28.101 1.00 93.75 774 TYR A O 1
ATOM 5935 N N . ASP A 1 775 ? 21.888 -21.290 -29.445 1.00 92.06 775 ASP A N 1
ATOM 5936 C CA . ASP A 1 775 ? 22.947 -20.399 -29.903 1.00 92.06 775 ASP A CA 1
ATOM 5937 C C . ASP A 1 775 ? 22.593 -18.907 -29.772 1.00 92.06 775 ASP A C 1
ATOM 5939 O O . ASP A 1 775 ? 23.265 -18.065 -30.374 1.00 92.06 775 ASP A O 1
ATOM 5943 N N . GLN A 1 776 ? 21.540 -18.613 -29.003 1.00 90.88 776 GLN A N 1
ATOM 5944 C CA . GLN A 1 776 ? 21.056 -17.275 -28.674 1.00 90.88 776 GLN A CA 1
ATOM 5945 C C . GLN A 1 776 ? 21.450 -16.894 -27.244 1.00 90.88 776 GLN A C 1
ATOM 5947 O O . GLN A 1 776 ? 21.654 -17.752 -26.380 1.00 90.88 776 GLN A O 1
ATOM 5952 N N . LEU A 1 777 ? 21.501 -15.590 -26.989 1.00 89.19 777 LEU A N 1
ATOM 5953 C CA . LEU A 1 777 ? 21.809 -14.992 -25.690 1.00 89.19 777 LEU A CA 1
ATOM 5954 C C . LEU A 1 777 ? 20.514 -14.464 -25.044 1.00 89.19 777 LEU A C 1
ATOM 5956 O O . LEU A 1 777 ? 19.537 -14.177 -25.747 1.00 89.19 777 LEU A O 1
ATOM 5960 N N . LEU A 1 778 ? 20.451 -14.410 -23.712 1.00 81.94 778 LEU A N 1
ATOM 5961 C CA . LEU A 1 778 ? 19.267 -13.911 -23.006 1.00 81.94 778 LEU A CA 1
ATOM 5962 C C . LEU A 1 778 ? 19.027 -12.429 -23.306 1.00 81.94 778 LEU A C 1
ATOM 5964 O O . LEU A 1 778 ? 19.961 -11.664 -23.514 1.00 81.94 778 LEU A O 1
ATOM 5968 N N . PHE A 1 779 ? 17.758 -12.022 -23.263 1.00 76.56 779 PHE A N 1
ATOM 5969 C CA . PHE A 1 779 ? 17.389 -10.606 -23.308 1.00 76.56 779 PHE A CA 1
ATOM 5970 C C . PHE A 1 779 ? 17.806 -9.884 -22.017 1.00 76.56 779 PHE A C 1
ATOM 5972 O O . PHE A 1 779 ? 18.195 -8.723 -22.044 1.00 76.56 779 PHE A O 1
ATOM 5979 N N . GLU A 1 780 ? 17.717 -10.564 -20.869 1.00 75.38 780 GLU A N 1
ATOM 5980 C CA . GLU A 1 780 ? 18.096 -10.001 -19.568 1.00 75.38 780 GLU A CA 1
ATOM 5981 C C . GLU A 1 780 ? 19.613 -10.017 -19.290 1.00 75.38 780 GLU A C 1
ATOM 5983 O O . GLU A 1 780 ? 20.052 -9.373 -18.339 1.00 75.38 780 GLU A O 1
ATOM 5988 N N . ASP A 1 781 ? 20.399 -10.781 -20.058 1.00 78.50 781 ASP A N 1
ATOM 5989 C CA . ASP A 1 781 ? 21.847 -10.948 -19.875 1.00 78.50 781 ASP A CA 1
ATOM 5990 C C . ASP A 1 781 ? 22.497 -11.466 -21.169 1.00 78.50 781 ASP A C 1
ATOM 5992 O O . ASP A 1 781 ? 22.549 -12.671 -21.432 1.00 78.50 781 ASP A O 1
ATOM 5996 N N . GLU A 1 782 ? 23.026 -10.548 -21.975 1.00 80.06 782 GLU A N 1
ATOM 5997 C CA . GLU A 1 782 ? 23.649 -10.860 -23.267 1.00 80.06 782 GLU A CA 1
ATOM 5998 C C . GLU A 1 782 ? 24.946 -11.684 -23.144 1.00 80.06 782 GLU A C 1
ATOM 6000 O O . GLU A 1 782 ? 25.500 -12.103 -24.153 1.00 80.06 782 GLU A O 1
ATOM 6005 N N . SER A 1 783 ? 25.440 -11.976 -21.935 1.00 83.25 783 SER A N 1
ATOM 6006 C CA . SER A 1 783 ? 26.570 -12.896 -21.744 1.00 83.25 783 SER A CA 1
ATOM 6007 C C . SER A 1 783 ? 26.151 -14.363 -21.575 1.00 83.25 783 SER A C 1
ATOM 6009 O O . SER A 1 783 ? 26.989 -15.260 -21.692 1.00 83.25 783 SER A O 1
ATOM 6011 N N . VAL A 1 784 ? 24.863 -14.634 -21.324 1.00 86.69 784 VAL A N 1
ATOM 6012 C CA . VAL A 1 784 ? 24.362 -15.969 -20.965 1.00 86.69 784 VAL A CA 1
ATOM 6013 C C . VAL A 1 784 ? 23.541 -16.580 -22.098 1.00 86.69 784 VAL A C 1
ATOM 6015 O O . VAL A 1 784 ? 22.541 -16.029 -22.554 1.00 86.69 784 VAL A O 1
ATOM 6018 N N . ASN A 1 785 ? 23.930 -17.784 -22.517 1.00 92.19 785 ASN A N 1
ATOM 6019 C CA . ASN A 1 785 ? 23.208 -18.566 -23.517 1.00 92.19 785 ASN A CA 1
ATOM 6020 C C . ASN A 1 785 ? 21.824 -19.023 -23.001 1.00 92.19 785 ASN A C 1
ATOM 6022 O O . ASN A 1 785 ? 21.708 -19.571 -21.900 1.00 92.19 785 ASN A O 1
ATOM 6026 N N . ARG A 1 786 ? 20.771 -18.861 -23.812 1.00 92.00 786 ARG A N 1
ATOM 6027 C CA . ARG A 1 786 ? 19.377 -19.159 -23.418 1.00 92.00 786 ARG A CA 1
ATOM 6028 C C . ARG A 1 786 ? 19.131 -20.633 -23.056 1.00 92.00 786 ARG A C 1
ATOM 6030 O O . ARG A 1 786 ? 18.307 -20.936 -22.188 1.00 92.00 786 ARG A O 1
ATOM 6037 N N . MET A 1 787 ? 19.860 -21.567 -23.669 1.00 95.06 787 MET A N 1
ATOM 6038 C CA . MET A 1 787 ? 19.771 -22.993 -23.330 1.00 95.06 787 MET A CA 1
ATOM 6039 C C . MET A 1 787 ? 20.488 -23.319 -22.011 1.00 95.06 787 MET A C 1
ATOM 6041 O O . MET A 1 787 ? 20.006 -24.168 -21.262 1.00 95.06 787 MET A O 1
ATOM 6045 N N . MET A 1 788 ? 21.569 -22.607 -21.667 1.00 94.62 788 MET A N 1
ATOM 6046 C CA . MET A 1 788 ? 22.218 -22.726 -20.349 1.00 94.62 788 MET A CA 1
ATOM 6047 C C . MET A 1 788 ? 21.293 -22.251 -19.221 1.00 94.62 788 MET A C 1
ATOM 6049 O O . MET A 1 788 ? 21.162 -22.933 -18.207 1.00 94.62 788 MET A O 1
ATOM 6053 N N . GLU A 1 789 ? 20.582 -21.141 -19.425 1.00 93.19 789 GLU A N 1
ATOM 6054 C CA . GLU A 1 789 ? 19.522 -20.685 -18.513 1.00 93.19 789 GLU A CA 1
ATOM 6055 C C . GLU A 1 789 ? 18.397 -21.720 -18.385 1.00 93.19 789 GLU A C 1
ATOM 6057 O O . GLU A 1 789 ? 17.936 -22.022 -17.285 1.00 93.19 789 GLU A O 1
ATOM 6062 N N . THR A 1 790 ? 17.961 -22.296 -19.509 1.00 95.25 790 THR A N 1
ATOM 6063 C CA . THR A 1 790 ? 16.899 -23.310 -19.516 1.00 95.25 790 THR A CA 1
ATOM 6064 C C . THR A 1 790 ? 17.322 -24.584 -18.777 1.00 95.25 790 THR A C 1
ATOM 6066 O O . THR A 1 790 ? 16.510 -25.157 -18.051 1.00 95.25 790 THR A O 1
ATOM 6069 N N . LYS A 1 791 ? 18.595 -24.991 -18.893 1.00 95.25 791 LYS A N 1
ATOM 6070 C CA . LYS A 1 791 ? 19.201 -26.075 -18.106 1.00 95.25 791 LYS A CA 1
ATOM 6071 C C . LYS A 1 791 ? 19.159 -25.764 -16.608 1.00 95.25 791 LYS A C 1
ATOM 6073 O O . LYS A 1 791 ? 18.609 -26.562 -15.857 1.00 95.25 791 LYS A O 1
ATOM 6078 N N . GLN A 1 792 ? 19.693 -24.617 -16.182 1.00 93.75 792 GLN A N 1
ATOM 6079 C CA . GLN A 1 792 ? 19.748 -24.228 -14.762 1.00 93.75 792 GLN A CA 1
ATOM 6080 C C . GLN A 1 792 ? 18.349 -24.140 -14.136 1.00 93.75 792 GLN A C 1
ATOM 6082 O O . GLN A 1 792 ? 18.125 -24.597 -13.018 1.00 93.75 792 GLN A O 1
ATOM 6087 N N . LEU A 1 793 ? 17.385 -23.607 -14.888 1.00 93.69 793 LEU A N 1
ATOM 6088 C CA . LEU A 1 793 ? 15.985 -23.536 -14.483 1.00 93.69 793 LEU A CA 1
ATOM 6089 C C . LEU A 1 793 ? 15.321 -24.916 -14.371 1.00 93.69 793 LEU A C 1
ATOM 6091 O O . LEU A 1 793 ? 14.448 -25.122 -13.530 1.00 93.69 793 LEU A O 1
ATOM 6095 N N . PHE A 1 794 ? 15.711 -25.865 -15.220 1.00 95.44 794 PHE A N 1
ATOM 6096 C CA . PHE A 1 794 ? 15.239 -27.240 -15.118 1.00 95.44 794 PHE A CA 1
ATOM 6097 C C . PHE A 1 794 ? 15.861 -27.950 -13.907 1.00 95.44 794 PHE A C 1
ATOM 6099 O O . PHE A 1 794 ? 15.140 -28.595 -13.152 1.00 95.44 794 PHE A O 1
ATOM 6106 N N . GLU A 1 795 ? 17.164 -27.761 -13.660 1.00 93.38 795 GLU A N 1
ATOM 6107 C CA . GLU A 1 795 ? 17.856 -28.254 -12.457 1.00 93.38 795 GLU A CA 1
ATOM 6108 C C . GLU A 1 795 ? 17.168 -27.767 -11.176 1.00 93.38 795 GLU A C 1
ATOM 6110 O O . GLU A 1 795 ? 16.851 -28.590 -10.317 1.00 93.38 795 GLU A O 1
ATOM 6115 N N . SER A 1 796 ? 16.848 -26.470 -11.068 1.00 91.06 796 SER A N 1
ATOM 6116 C CA . SER A 1 796 ? 16.156 -25.942 -9.885 1.00 91.06 796 SER A CA 1
ATOM 6117 C C . SER A 1 796 ? 14.769 -26.568 -9.707 1.00 91.06 796 SER A C 1
ATOM 6119 O O . SER A 1 796 ? 14.450 -27.041 -8.622 1.00 91.06 796 SER A O 1
ATOM 6121 N N . VAL A 1 797 ? 13.969 -26.669 -10.779 1.00 90.94 797 VAL A N 1
ATOM 6122 C CA . VAL A 1 797 ? 12.633 -27.304 -10.742 1.00 90.94 797 VAL A CA 1
ATOM 6123 C C . VAL A 1 797 ? 12.699 -28.783 -10.339 1.00 90.94 797 VAL A C 1
ATOM 6125 O O . VAL A 1 797 ? 11.780 -29.284 -9.694 1.00 90.94 797 VAL A O 1
ATOM 6128 N N . LEU A 1 798 ? 13.771 -29.505 -10.670 1.00 89.31 798 LEU A N 1
ATOM 6129 C CA . LEU A 1 798 ? 13.938 -30.893 -10.229 1.00 89.31 798 LEU A CA 1
ATOM 6130 C C . LEU A 1 798 ? 14.332 -31.028 -8.752 1.00 89.31 798 LEU A C 1
ATOM 6132 O O . LEU A 1 798 ? 14.012 -32.053 -8.149 1.00 89.31 798 LEU A O 1
ATOM 6136 N N . GLN A 1 799 ? 14.998 -30.021 -8.181 1.00 87.94 799 GLN A N 1
ATOM 6137 C CA . GLN A 1 799 ? 15.439 -29.988 -6.781 1.00 87.94 799 GLN A CA 1
ATOM 6138 C C . GLN A 1 799 ? 14.339 -29.516 -5.804 1.00 87.94 799 GLN A C 1
ATOM 6140 O O . GLN A 1 799 ? 14.442 -29.759 -4.594 1.00 87.94 799 GLN A O 1
ATOM 6145 N N . GLU A 1 800 ? 13.275 -28.882 -6.309 1.00 88.06 800 GLU A N 1
ATOM 6146 C CA . GLU A 1 800 ? 12.148 -28.398 -5.505 1.00 88.06 800 GLU A CA 1
ATOM 6147 C C . GLU A 1 800 ? 11.442 -29.514 -4.721 1.00 88.06 800 GLU A C 1
ATOM 6149 O O . GLU A 1 800 ? 11.015 -30.537 -5.265 1.00 88.06 800 GLU A O 1
ATOM 6154 N N . GLN A 1 801 ? 11.252 -29.287 -3.418 1.00 83.88 801 GLN A N 1
ATOM 6155 C CA . GLN A 1 801 ? 10.685 -30.291 -2.507 1.00 83.88 801 GLN A CA 1
ATOM 6156 C C . GLN A 1 801 ? 9.240 -30.658 -2.858 1.00 83.88 801 GLN A C 1
ATOM 6158 O O . GLN A 1 801 ? 8.865 -31.828 -2.761 1.00 83.88 801 GLN A O 1
ATOM 6163 N N . TRP A 1 802 ? 8.465 -29.673 -3.317 1.00 83.81 802 TRP A N 1
ATOM 6164 C CA . TRP A 1 802 ? 7.079 -29.821 -3.762 1.00 83.81 802 TRP A CA 1
ATOM 6165 C C . TRP A 1 802 ? 6.927 -30.823 -4.910 1.00 83.81 802 TRP A C 1
ATOM 6167 O O . TRP A 1 802 ? 5.917 -31.513 -5.001 1.00 83.81 802 TRP A O 1
ATOM 6177 N N . PHE A 1 803 ? 7.951 -30.956 -5.757 1.00 86.75 803 PHE A N 1
ATOM 6178 C CA . PHE A 1 803 ? 7.861 -31.703 -7.009 1.00 86.75 803 PHE A CA 1
ATOM 6179 C C . PHE A 1 803 ? 8.426 -33.122 -6.956 1.00 86.75 803 PHE A C 1
ATOM 6181 O O . PHE A 1 803 ? 8.409 -33.822 -7.969 1.00 86.75 803 PHE A O 1
ATOM 6188 N N . LYS A 1 804 ? 8.865 -33.597 -5.782 1.00 80.62 804 LYS A N 1
ATOM 6189 C CA . LYS A 1 804 ? 9.446 -34.942 -5.589 1.00 80.62 804 LYS A CA 1
ATOM 6190 C C . LYS A 1 804 ? 8.605 -36.089 -6.171 1.00 80.62 804 LYS A C 1
ATOM 6192 O O . LYS A 1 804 ? 9.177 -37.048 -6.680 1.00 80.62 804 LYS A O 1
ATOM 6197 N N . LYS A 1 805 ? 7.271 -35.979 -6.115 1.00 77.19 805 LYS A N 1
ATOM 6198 C CA . LYS A 1 805 ? 6.310 -36.981 -6.625 1.00 77.19 805 LYS A CA 1
ATOM 6199 C C . LYS A 1 805 ? 5.546 -36.538 -7.884 1.00 77.19 805 LYS A C 1
ATOM 6201 O O . LYS A 1 805 ? 4.714 -37.283 -8.384 1.00 77.19 805 LYS A O 1
ATOM 6206 N N . THR A 1 806 ? 5.815 -35.340 -8.393 1.00 86.44 806 THR A N 1
ATOM 6207 C CA . THR A 1 806 ? 5.093 -34.719 -9.515 1.00 86.44 806 THR A CA 1
ATOM 6208 C C . THR A 1 806 ? 5.634 -35.234 -10.848 1.00 86.44 806 THR A C 1
ATOM 6210 O O . THR A 1 806 ? 6.850 -35.209 -11.059 1.00 86.44 806 THR A O 1
ATOM 6213 N N . ALA A 1 807 ? 4.761 -35.670 -11.761 1.00 87.06 807 ALA A N 1
ATOM 6214 C CA . ALA A 1 807 ? 5.170 -36.100 -13.103 1.00 87.06 807 ALA A CA 1
ATOM 6215 C C . ALA A 1 807 ? 5.782 -34.929 -13.896 1.00 87.06 807 ALA A C 1
ATOM 6217 O O . ALA A 1 807 ? 5.337 -33.789 -13.759 1.00 87.06 807 ALA A O 1
ATOM 6218 N N . VAL A 1 808 ? 6.800 -35.180 -14.724 1.00 90.38 808 VAL A N 1
ATOM 6219 C CA . VAL A 1 808 ? 7.495 -34.128 -15.489 1.00 90.38 808 VAL A CA 1
ATOM 6220 C C . VAL A 1 808 ? 7.534 -34.477 -16.970 1.00 90.38 808 VAL A C 1
ATOM 6222 O O . VAL A 1 808 ? 8.087 -35.496 -17.372 1.00 90.38 808 VAL A O 1
ATOM 6225 N N . MET A 1 809 ? 6.982 -33.591 -17.791 1.00 89.19 809 MET A N 1
ATOM 6226 C CA . MET A 1 809 ? 6.920 -33.736 -19.242 1.00 89.19 809 MET A CA 1
ATOM 6227 C C . MET A 1 809 ? 7.692 -32.590 -19.888 1.00 89.19 809 MET A C 1
ATOM 6229 O O . MET A 1 809 ? 7.295 -31.430 -19.790 1.00 89.19 809 MET A O 1
ATOM 6233 N N . VAL A 1 810 ? 8.819 -32.897 -20.527 1.00 92.56 810 VAL A N 1
ATOM 6234 C CA . VAL A 1 810 ? 9.678 -31.896 -21.170 1.00 92.56 810 VAL A CA 1
ATOM 6235 C C . VAL A 1 810 ? 9.249 -31.723 -22.619 1.00 92.56 810 VAL A C 1
ATOM 6237 O O . VAL A 1 810 ? 9.372 -32.642 -23.425 1.00 92.56 810 VAL A O 1
ATOM 6240 N N . PHE A 1 811 ? 8.765 -30.533 -22.964 1.00 91.88 811 PHE A N 1
ATOM 6241 C CA . PHE A 1 811 ? 8.387 -30.183 -24.330 1.00 91.88 811 PHE A CA 1
ATOM 6242 C C . PHE A 1 811 ? 9.581 -29.526 -25.011 1.00 91.88 811 PHE A C 1
ATOM 6244 O O . PHE A 1 811 ? 9.877 -28.354 -24.777 1.00 91.88 811 PHE A O 1
ATOM 6251 N N . LEU A 1 812 ? 10.244 -30.278 -25.882 1.00 93.69 812 LEU A N 1
ATOM 6252 C CA . LEU A 1 812 ? 11.277 -29.784 -26.780 1.00 93.69 812 LEU A CA 1
ATOM 6253 C C . LEU A 1 812 ? 10.595 -29.094 -27.975 1.00 93.69 812 LEU A C 1
ATOM 6255 O O . LEU A 1 812 ? 10.341 -29.694 -29.022 1.00 93.69 812 LEU A O 1
ATOM 6259 N N . ASN A 1 813 ? 10.229 -27.835 -27.740 1.00 91.25 813 ASN A N 1
ATOM 6260 C CA . ASN A 1 813 ? 9.417 -26.957 -28.576 1.00 91.25 813 ASN A CA 1
ATOM 6261 C C . ASN A 1 813 ? 10.254 -26.206 -29.636 1.00 91.25 813 ASN A C 1
ATOM 6263 O O . ASN A 1 813 ? 11.485 -26.211 -29.591 1.00 91.25 813 ASN A O 1
ATOM 6267 N N . LYS A 1 814 ? 9.590 -25.523 -30.581 1.00 90.75 814 LYS A N 1
ATOM 6268 C CA . LYS A 1 814 ? 10.189 -24.827 -31.741 1.00 90.75 814 LYS A CA 1
ATOM 6269 C C . LYS A 1 814 ? 11.028 -25.768 -32.622 1.00 90.75 814 LYS A C 1
ATOM 6271 O O . LYS A 1 814 ? 12.053 -25.378 -33.193 1.00 90.75 814 LYS A O 1
ATOM 6276 N N . PHE A 1 815 ? 10.619 -27.041 -32.712 1.00 91.25 815 PHE A N 1
ATOM 6277 C CA . PHE A 1 815 ? 11.337 -28.057 -33.486 1.00 91.25 815 PHE A CA 1
ATOM 6278 C C . PHE A 1 815 ? 11.409 -27.717 -34.988 1.00 91.25 815 PHE A C 1
ATOM 6280 O O . PHE A 1 815 ? 12.379 -28.048 -35.671 1.00 91.25 815 PHE A O 1
ATOM 6287 N N . ASP A 1 816 ? 10.396 -27.037 -35.514 1.00 87.69 816 ASP A N 1
ATOM 6288 C CA . ASP A 1 816 ? 10.324 -26.555 -36.889 1.00 87.69 816 ASP A CA 1
ATOM 6289 C C . ASP A 1 816 ? 11.447 -25.554 -37.232 1.00 87.69 816 ASP A C 1
ATOM 6291 O O . ASP A 1 816 ? 12.079 -25.699 -38.286 1.00 87.69 816 ASP A O 1
ATOM 6295 N N . ILE A 1 817 ? 11.740 -24.609 -36.329 1.00 88.50 817 ILE A N 1
ATOM 6296 C CA . ILE A 1 817 ? 12.847 -23.647 -36.425 1.00 88.50 817 ILE A CA 1
ATOM 6297 C C . ILE A 1 817 ? 14.177 -24.377 -36.220 1.00 88.50 817 ILE A C 1
ATOM 6299 O O . ILE A 1 817 ? 15.091 -24.249 -37.037 1.00 88.50 817 ILE A O 1
ATOM 6303 N N . PHE A 1 818 ? 14.269 -25.211 -35.178 1.00 91.81 818 PHE A N 1
ATOM 6304 C CA . PHE A 1 818 ? 15.452 -26.022 -34.875 1.00 91.81 818 PHE A CA 1
ATOM 6305 C C . PHE A 1 818 ? 15.916 -26.859 -36.079 1.00 91.81 818 PHE A C 1
ATOM 6307 O O . PHE A 1 818 ? 17.081 -26.792 -36.472 1.00 91.81 818 PHE A O 1
ATOM 6314 N N . ARG A 1 819 ? 14.992 -27.566 -36.743 1.00 91.06 819 ARG A N 1
ATOM 6315 C CA . ARG A 1 819 ? 15.244 -28.371 -37.952 1.00 91.06 819 ARG A CA 1
ATOM 6316 C C . ARG A 1 819 ? 15.881 -27.577 -39.096 1.00 91.06 819 ARG A C 1
ATOM 6318 O O . ARG A 1 819 ? 16.712 -28.125 -39.815 1.00 91.06 819 ARG A O 1
ATOM 6325 N N . LYS A 1 820 ? 15.500 -26.307 -39.283 1.00 88.12 820 LYS A N 1
ATOM 6326 C CA . LYS A 1 820 ? 16.066 -25.418 -40.321 1.00 88.12 820 LYS A CA 1
ATOM 6327 C C . LYS A 1 820 ? 17.461 -24.880 -39.954 1.00 88.12 820 LYS A C 1
ATOM 6329 O O . LYS A 1 820 ? 18.167 -24.382 -40.833 1.00 88.12 820 LYS A O 1
ATOM 6334 N N . LYS A 1 821 ? 17.816 -24.926 -38.665 1.00 89.38 821 LYS A N 1
ATOM 6335 C CA . LYS A 1 821 ? 18.956 -24.227 -38.053 1.00 89.38 821 LYS A CA 1
ATOM 6336 C C . LYS A 1 821 ? 20.125 -25.157 -37.726 1.00 89.38 821 LYS A C 1
ATOM 6338 O O . LYS A 1 821 ? 21.263 -24.833 -38.056 1.00 89.38 821 LYS A O 1
ATOM 6343 N N . VAL A 1 822 ? 19.849 -26.340 -37.174 1.00 90.81 822 VAL A N 1
ATOM 6344 C CA . VAL A 1 822 ? 20.879 -27.294 -36.719 1.00 90.81 822 VAL A CA 1
ATOM 6345 C C . VAL A 1 822 ? 21.754 -27.845 -37.849 1.00 90.81 822 VAL A C 1
ATOM 6347 O O . VAL A 1 822 ? 22.929 -28.125 -37.647 1.00 90.81 822 VAL A O 1
ATOM 6350 N N . THR A 1 823 ? 21.231 -27.894 -39.077 1.00 89.38 823 THR A N 1
ATOM 6351 C CA . THR A 1 823 ? 22.000 -28.256 -40.282 1.00 89.38 823 THR A CA 1
ATOM 6352 C C . THR A 1 823 ? 22.977 -27.169 -40.750 1.00 89.38 823 THR A C 1
ATOM 6354 O O . THR A 1 823 ? 23.765 -27.417 -41.660 1.00 89.38 823 THR A O 1
ATOM 6357 N N . LYS A 1 824 ? 22.922 -25.968 -40.156 1.00 88.25 824 LYS A N 1
ATOM 6358 C CA . LYS A 1 824 ? 23.775 -24.808 -40.473 1.00 88.25 824 LYS A CA 1
ATOM 6359 C C . LYS A 1 824 ? 24.683 -24.416 -39.306 1.00 88.25 824 LYS A C 1
ATOM 6361 O O . LYS A 1 824 ? 25.809 -23.990 -39.529 1.00 88.25 824 LYS A O 1
ATOM 6366 N N . VAL A 1 825 ? 24.189 -24.549 -38.074 1.00 89.00 825 VAL A N 1
ATOM 6367 C CA . VAL A 1 825 ? 24.887 -24.170 -36.838 1.00 89.00 825 VAL A CA 1
ATOM 6368 C C . VAL A 1 825 ? 24.907 -25.372 -35.896 1.00 89.00 825 VAL A C 1
ATOM 6370 O O . VAL A 1 825 ? 23.860 -25.783 -35.400 1.00 89.00 825 VAL A O 1
ATOM 6373 N N . SER A 1 826 ? 26.093 -25.925 -35.629 1.00 90.38 826 SER A N 1
ATOM 6374 C CA . SER A 1 826 ? 26.271 -27.071 -34.722 1.00 90.38 826 SER A CA 1
ATOM 6375 C C . SER A 1 826 ? 25.742 -26.782 -33.312 1.00 90.38 826 SER A C 1
ATOM 6377 O O . SER A 1 826 ? 25.974 -25.696 -32.773 1.00 90.38 826 SER A O 1
ATOM 6379 N N . LEU A 1 827 ? 25.123 -27.785 -32.673 1.00 93.00 827 LEU A N 1
ATOM 6380 C CA . LEU A 1 827 ? 24.721 -27.728 -31.259 1.00 93.00 827 LEU A CA 1
ATOM 6381 C C . LEU A 1 827 ? 25.870 -27.324 -30.325 1.00 93.00 827 LEU A C 1
ATOM 6383 O O . LEU A 1 827 ? 25.621 -26.674 -29.315 1.00 93.00 827 LEU A O 1
ATOM 6387 N N . SER A 1 828 ? 27.116 -27.651 -30.683 1.00 91.62 828 SER A N 1
ATOM 6388 C CA . SER A 1 828 ? 28.325 -27.347 -29.904 1.00 91.62 828 SER A CA 1
ATOM 6389 C C . SER A 1 828 ? 28.615 -25.850 -29.708 1.00 91.62 828 SER A C 1
ATOM 6391 O O . SER A 1 828 ? 29.568 -25.516 -29.011 1.00 91.62 828 SER A O 1
ATOM 6393 N N . LYS A 1 829 ? 27.818 -24.946 -30.302 1.00 91.12 829 LYS A N 1
ATOM 6394 C CA . LYS A 1 829 ? 27.799 -23.510 -29.966 1.00 91.12 829 LYS A CA 1
ATOM 6395 C C . LYS A 1 829 ? 27.178 -23.242 -28.578 1.00 91.12 829 LYS A C 1
ATOM 6397 O O . LYS A 1 829 ? 27.463 -22.209 -27.982 1.00 91.12 829 LYS A O 1
ATOM 6402 N N . CYS A 1 830 ? 26.394 -24.180 -28.037 1.00 93.25 830 CYS A N 1
ATOM 6403 C CA . CYS A 1 830 ? 26.017 -24.221 -26.623 1.00 93.25 830 CYS A CA 1
ATOM 6404 C C . CYS A 1 830 ? 27.085 -24.973 -25.815 1.00 93.25 830 CYS A C 1
ATOM 6406 O O . CYS A 1 830 ? 27.404 -26.118 -26.137 1.00 93.25 830 CYS A O 1
ATOM 6408 N N . GLU A 1 831 ? 27.564 -24.391 -24.713 1.00 93.56 831 GLU A N 1
ATOM 6409 C CA . GLU A 1 831 ? 28.580 -25.000 -23.839 1.00 93.56 831 GLU A CA 1
ATOM 6410 C C . GLU A 1 831 ? 28.169 -26.398 -23.331 1.00 93.56 831 GLU A C 1
ATOM 6412 O O . GLU A 1 831 ? 28.947 -27.350 -23.423 1.00 93.56 831 GLU A O 1
ATOM 6417 N N . TRP A 1 832 ? 26.911 -26.563 -22.898 1.00 95.81 832 TRP A N 1
ATOM 6418 C CA . TRP A 1 832 ? 26.349 -27.849 -22.437 1.00 95.81 832 TRP A CA 1
ATOM 6419 C C . TRP A 1 832 ? 26.341 -28.967 -23.499 1.00 95.81 832 TRP A C 1
ATOM 6421 O O . TRP A 1 832 ? 26.214 -30.152 -23.168 1.00 95.81 832 TRP A O 1
ATOM 6431 N N . PHE A 1 833 ? 26.482 -28.599 -24.775 1.00 96.19 833 PHE A N 1
ATOM 6432 C CA . PHE A 1 833 ? 26.502 -29.504 -25.922 1.00 96.19 833 PHE A CA 1
ATOM 6433 C C . PHE A 1 833 ? 27.869 -29.527 -26.633 1.00 96.19 833 PHE A C 1
ATOM 6435 O O . PHE A 1 833 ? 27.962 -30.017 -27.757 1.00 96.19 833 PHE A O 1
ATOM 6442 N N . SER A 1 834 ? 28.934 -29.022 -26.003 1.00 92.62 834 SER A N 1
ATOM 6443 C CA . SER A 1 834 ? 30.304 -28.989 -26.550 1.00 92.62 834 SER A CA 1
ATOM 6444 C C . SER A 1 834 ? 30.872 -30.371 -26.929 1.00 92.62 834 SER A C 1
ATOM 6446 O O . SER A 1 834 ? 31.696 -30.489 -27.839 1.00 92.62 834 SER A O 1
ATOM 6448 N N . ASP A 1 835 ? 30.386 -31.436 -26.290 1.00 93.19 835 ASP A N 1
ATOM 6449 C CA . ASP A 1 835 ? 30.687 -32.840 -26.582 1.00 93.19 835 ASP A CA 1
ATOM 6450 C C . ASP A 1 835 ? 29.907 -33.425 -27.779 1.00 93.19 835 ASP A C 1
ATOM 6452 O O . ASP A 1 835 ? 30.208 -34.539 -28.216 1.00 93.19 835 ASP A O 1
ATOM 6456 N N . TYR A 1 836 ? 28.967 -32.677 -28.372 1.00 94.88 836 TYR A N 1
ATOM 6457 C CA . TYR A 1 836 ? 28.200 -33.121 -29.538 1.00 94.88 836 TYR A CA 1
ATOM 6458 C C . TYR A 1 836 ? 29.099 -33.416 -30.751 1.00 94.88 836 TYR A C 1
ATOM 6460 O O . TYR A 1 836 ? 30.151 -32.799 -30.966 1.00 94.88 836 TYR A O 1
ATOM 6468 N N . ARG A 1 837 ? 28.671 -34.379 -31.571 1.00 92.00 837 ARG A N 1
ATOM 6469 C CA . ARG A 1 837 ? 29.339 -34.786 -32.810 1.00 92.00 837 ARG A CA 1
ATOM 6470 C C . ARG A 1 837 ? 28.296 -34.852 -33.932 1.00 92.00 837 ARG A C 1
ATOM 6472 O O . ARG A 1 837 ? 27.499 -35.786 -33.930 1.00 92.00 837 ARG A O 1
ATOM 6479 N N . PRO A 1 838 ? 28.286 -33.884 -34.867 1.00 88.75 838 PRO A N 1
ATOM 6480 C CA . PRO A 1 838 ? 27.413 -33.932 -36.034 1.00 88.75 838 PRO A CA 1
ATOM 6481 C C . PRO A 1 838 ? 27.642 -35.205 -36.858 1.00 88.75 838 PRO A C 1
ATOM 6483 O O . PRO A 1 838 ? 28.781 -35.638 -37.041 1.00 88.75 838 PRO A O 1
ATOM 6486 N N . VAL A 1 839 ? 26.560 -35.771 -37.388 1.00 88.56 839 VAL A N 1
ATOM 6487 C CA . VAL A 1 839 ? 26.568 -36.919 -38.314 1.00 88.56 839 VAL A CA 1
ATOM 6488 C C . VAL A 1 839 ? 26.370 -36.486 -39.769 1.00 88.56 839 VAL A C 1
ATOM 6490 O O . VAL A 1 839 ? 26.749 -37.209 -40.688 1.00 88.56 839 VAL A O 1
ATOM 6493 N N . GLY A 1 840 ? 25.818 -35.290 -39.985 1.00 80.00 840 GLY A N 1
ATOM 6494 C CA . GLY A 1 840 ? 25.588 -34.706 -41.299 1.00 80.00 840 GLY A CA 1
ATOM 6495 C C . GLY A 1 840 ? 24.436 -35.342 -42.086 1.00 80.00 840 GLY A C 1
ATOM 6496 O O . GLY A 1 840 ? 23.783 -36.306 -41.676 1.00 80.00 840 GLY A O 1
ATOM 6497 N N . GLY A 1 841 ? 24.162 -34.761 -43.256 1.00 80.44 841 GLY A N 1
ATOM 6498 C CA . GLY A 1 841 ? 23.113 -35.229 -44.163 1.00 80.44 841 GLY A CA 1
ATOM 6499 C C . GLY A 1 841 ? 21.707 -35.218 -43.548 1.00 80.44 841 GLY A C 1
ATOM 6500 O O . GLY A 1 841 ? 21.395 -34.441 -42.647 1.00 80.44 841 GLY A O 1
ATOM 6501 N N . ALA A 1 842 ? 20.833 -36.091 -44.054 1.00 77.12 842 ALA A N 1
ATOM 6502 C CA . ALA A 1 842 ? 19.417 -36.120 -43.677 1.00 77.12 842 ALA A CA 1
ATOM 6503 C C . ALA A 1 842 ? 19.144 -36.590 -42.232 1.00 77.12 842 ALA A C 1
ATOM 6505 O O . ALA A 1 842 ? 18.050 -36.361 -41.720 1.00 77.12 842 ALA A O 1
ATOM 6506 N N . GLN A 1 843 ? 20.108 -37.244 -41.571 1.00 88.38 843 GLN A N 1
ATOM 6507 C CA . GLN A 1 843 ? 19.936 -37.765 -40.207 1.00 88.38 843 GLN A CA 1
ATOM 6508 C C . GLN A 1 843 ? 20.320 -36.759 -39.109 1.00 88.38 843 GLN A C 1
ATOM 6510 O O . GLN A 1 843 ? 19.908 -36.948 -37.965 1.00 88.38 843 GLN A O 1
ATOM 6515 N N . GLU A 1 844 ? 21.034 -35.677 -39.447 1.00 92.00 844 GLU A N 1
ATOM 6516 C CA . GLU A 1 844 ? 21.550 -34.682 -38.492 1.00 92.00 844 GLU A CA 1
ATOM 6517 C C . GLU A 1 844 ? 20.476 -34.157 -37.531 1.00 92.00 844 GLU A C 1
ATOM 6519 O O . GLU A 1 844 ? 20.654 -34.183 -36.318 1.00 92.00 844 GLU A O 1
ATOM 6524 N N . VAL A 1 845 ? 19.324 -33.741 -38.063 1.00 92.56 845 VAL A N 1
ATOM 6525 C CA . VAL A 1 845 ? 18.242 -33.121 -37.278 1.00 92.56 845 VAL A CA 1
ATOM 6526 C C . VAL A 1 845 ? 17.710 -34.057 -36.188 1.00 92.56 845 VAL A C 1
ATOM 6528 O O . VAL A 1 845 ? 17.434 -33.636 -35.066 1.00 92.56 845 VAL A O 1
ATOM 6531 N N . GLU A 1 846 ? 17.539 -35.332 -36.526 1.00 93.19 846 GLU A N 1
ATOM 6532 C CA . GLU A 1 846 ? 16.971 -36.332 -35.624 1.00 93.19 846 GLU A CA 1
ATOM 6533 C C . GLU A 1 846 ? 18.035 -36.877 -34.654 1.00 93.19 846 GLU A C 1
ATOM 6535 O O . GLU A 1 846 ? 17.719 -37.178 -33.503 1.00 93.19 846 GLU A O 1
ATOM 6540 N N . HIS A 1 847 ? 19.306 -36.928 -35.072 1.00 94.06 847 HIS A N 1
ATOM 6541 C CA . HIS A 1 847 ? 20.435 -37.209 -34.183 1.00 94.06 847 HIS A CA 1
ATOM 6542 C C . HIS A 1 847 ? 20.589 -36.115 -33.115 1.00 94.06 847 HIS A C 1
ATOM 6544 O O . HIS A 1 847 ? 20.618 -3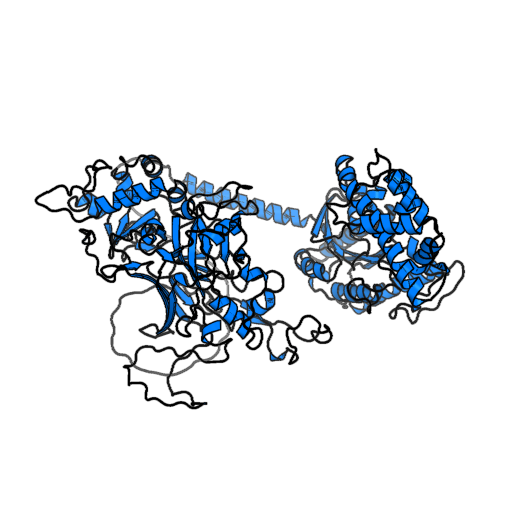6.418 -31.920 1.00 94.06 847 HIS A O 1
ATOM 6550 N N . ALA A 1 848 ? 20.572 -34.848 -33.535 1.00 94.94 848 ALA A N 1
ATOM 6551 C CA . ALA A 1 848 ? 20.637 -33.682 -32.662 1.00 94.94 848 ALA A CA 1
ATOM 6552 C C . ALA A 1 848 ? 19.457 -33.624 -31.675 1.00 94.94 848 ALA A C 1
ATOM 6554 O O . ALA A 1 848 ? 19.656 -33.392 -30.484 1.00 94.94 848 ALA A O 1
ATOM 6555 N N . TYR A 1 849 ? 18.232 -33.902 -32.141 1.00 94.81 849 TYR A N 1
ATOM 6556 C CA . TYR A 1 849 ? 17.048 -33.992 -31.279 1.00 94.81 849 TYR A CA 1
ATOM 6557 C C . TYR A 1 849 ? 17.218 -35.042 -30.168 1.00 94.81 849 TYR A C 1
ATOM 6559 O O . TYR A 1 849 ? 17.049 -34.729 -28.989 1.00 94.81 849 TYR A O 1
ATOM 6567 N N . ARG A 1 850 ? 17.599 -36.277 -30.527 1.00 94.81 850 ARG A N 1
ATOM 6568 C CA . ARG A 1 850 ? 17.783 -37.377 -29.560 1.00 94.81 850 ARG A CA 1
ATOM 6569 C C . ARG A 1 850 ? 18.912 -37.105 -28.575 1.00 94.81 850 ARG A C 1
ATOM 6571 O O . ARG A 1 850 ? 18.828 -37.520 -27.424 1.00 94.81 850 ARG A O 1
ATOM 6578 N N . TYR A 1 851 ? 19.951 -36.404 -29.017 1.00 95.94 851 TYR A N 1
ATOM 6579 C CA . TYR A 1 851 ? 21.040 -35.966 -28.156 1.00 95.94 851 TYR A CA 1
ATOM 6580 C C . TYR A 1 851 ? 20.564 -34.973 -27.085 1.00 95.94 851 TYR A C 1
ATOM 6582 O O . TYR A 1 851 ? 20.827 -35.186 -25.901 1.00 95.94 851 TYR A O 1
ATOM 6590 N N . VAL A 1 852 ? 19.809 -33.936 -27.470 1.00 96.44 852 VAL A N 1
ATOM 6591 C CA . VAL A 1 852 ? 19.249 -32.968 -26.508 1.00 96.44 852 VAL A CA 1
ATOM 6592 C C . VAL A 1 852 ? 18.245 -33.645 -25.571 1.00 96.44 852 VAL A C 1
ATOM 6594 O O . VAL A 1 852 ? 18.324 -33.442 -24.363 1.00 96.44 852 VAL A O 1
ATOM 6597 N N . ALA A 1 853 ? 17.364 -34.509 -26.088 1.00 95.38 853 ALA A N 1
ATOM 6598 C CA . ALA A 1 853 ? 16.440 -35.292 -25.263 1.00 95.38 853 ALA A CA 1
ATOM 6599 C C . ALA A 1 853 ? 17.180 -36.115 -24.195 1.00 95.38 853 ALA A C 1
ATOM 6601 O O . ALA A 1 853 ? 16.877 -35.998 -23.007 1.00 95.38 853 ALA A O 1
ATOM 6602 N N . ARG A 1 854 ? 18.234 -36.844 -24.591 1.00 95.50 854 ARG A N 1
ATOM 6603 C CA . ARG A 1 854 ? 19.076 -37.609 -23.663 1.00 95.50 854 ARG A CA 1
ATOM 6604 C C . ARG A 1 854 ? 19.752 -36.732 -22.608 1.00 95.50 854 ARG A C 1
ATOM 6606 O O . ARG A 1 854 ? 19.805 -37.140 -21.455 1.00 95.50 854 ARG A O 1
ATOM 6613 N N . LYS A 1 855 ? 20.216 -35.523 -22.949 1.00 96.12 855 LYS A N 1
ATOM 6614 C CA . LYS A 1 855 ? 20.791 -34.587 -21.962 1.00 96.12 855 LYS A CA 1
ATOM 6615 C C . LYS A 1 855 ? 19.773 -34.201 -20.878 1.00 96.12 855 LYS A C 1
ATOM 6617 O O . LYS A 1 855 ? 20.153 -34.133 -19.714 1.00 96.12 855 LYS A O 1
ATOM 6622 N N . PHE A 1 856 ? 18.493 -34.013 -21.221 1.00 95.81 856 PHE A N 1
ATOM 6623 C CA . PHE A 1 856 ? 17.426 -33.786 -20.233 1.00 95.81 856 PHE A CA 1
ATOM 6624 C C . PHE A 1 856 ? 17.069 -35.057 -19.433 1.00 95.81 856 PHE A C 1
ATOM 6626 O O . PHE A 1 856 ? 16.869 -34.964 -18.224 1.00 95.81 856 PHE A O 1
ATOM 6633 N N . GLU A 1 857 ? 17.055 -36.243 -20.054 1.00 93.75 857 GLU A N 1
ATOM 6634 C CA . GLU A 1 857 ? 16.880 -37.530 -19.351 1.00 93.75 857 GLU A CA 1
ATOM 6635 C C . GLU A 1 857 ? 18.007 -37.819 -18.347 1.00 93.75 857 GLU A C 1
ATOM 6637 O O . GLU A 1 857 ? 17.748 -38.261 -17.227 1.00 93.75 857 GLU A O 1
ATOM 6642 N N . ASP A 1 858 ? 19.263 -37.585 -18.737 1.00 93.19 858 ASP A N 1
ATOM 6643 C CA . ASP A 1 858 ? 20.435 -37.744 -17.874 1.00 93.19 858 ASP A CA 1
ATOM 6644 C C . ASP A 1 858 ? 20.352 -36.776 -16.687 1.00 93.19 858 ASP A C 1
ATOM 6646 O O . ASP A 1 858 ? 20.602 -37.169 -15.548 1.00 93.19 858 ASP A O 1
ATOM 6650 N N . LEU A 1 859 ? 19.933 -35.533 -16.940 1.00 92.94 859 LEU A N 1
ATOM 6651 C CA . LEU A 1 859 ? 19.779 -34.493 -15.927 1.00 92.94 859 LEU A CA 1
ATOM 6652 C C . LEU A 1 859 ? 18.653 -34.800 -14.927 1.00 92.94 859 LEU A C 1
ATOM 6654 O O . LEU A 1 859 ? 18.825 -34.595 -13.724 1.00 92.94 859 LEU A O 1
ATOM 6658 N N . PHE A 1 860 ? 17.538 -35.361 -15.408 1.00 91.19 860 PHE A N 1
ATOM 6659 C CA . PHE A 1 860 ? 16.462 -35.895 -14.571 1.00 91.19 860 PHE A CA 1
ATOM 6660 C C . PHE A 1 860 ? 16.937 -37.073 -13.710 1.00 91.19 860 PHE A C 1
ATOM 6662 O O . PHE A 1 860 ? 16.692 -37.096 -12.502 1.00 91.19 860 PHE A O 1
ATOM 6669 N N . ARG A 1 861 ? 17.671 -38.026 -14.304 1.00 87.94 861 ARG A N 1
ATOM 6670 C CA . ARG A 1 861 ? 18.236 -39.184 -13.589 1.00 87.94 861 ARG A CA 1
ATOM 6671 C C . ARG A 1 861 ? 19.258 -38.780 -12.521 1.00 87.94 861 ARG A C 1
ATOM 6673 O O . ARG A 1 861 ? 19.275 -39.391 -11.461 1.00 87.94 861 ARG A O 1
ATOM 6680 N N . GLN A 1 862 ? 20.061 -37.740 -12.755 1.00 88.56 862 GLN A N 1
ATOM 6681 C CA . GLN A 1 862 ? 21.019 -37.211 -11.769 1.00 88.56 862 GLN A CA 1
ATOM 6682 C C . GLN A 1 862 ? 20.346 -36.597 -10.530 1.00 88.56 862 GLN A C 1
ATOM 6684 O O . GLN A 1 862 ? 20.903 -36.674 -9.439 1.00 88.56 862 GLN A O 1
ATOM 6689 N N . HIS A 1 863 ? 19.153 -36.016 -10.685 1.00 85.38 863 HIS A N 1
ATOM 6690 C CA . HIS A 1 863 ? 18.434 -35.313 -9.614 1.00 85.38 863 HIS A CA 1
ATOM 6691 C C . HIS A 1 863 ? 17.298 -36.134 -8.973 1.00 85.38 863 HIS A C 1
ATOM 6693 O O . HIS A 1 863 ? 16.595 -35.633 -8.097 1.00 85.38 863 HIS A O 1
ATOM 6699 N N . THR A 1 864 ? 17.117 -37.399 -9.369 1.00 78.06 864 THR A N 1
ATOM 6700 C CA . THR A 1 864 ? 16.060 -38.278 -8.844 1.00 78.06 864 THR A CA 1
ATOM 6701 C C . THR A 1 864 ? 16.658 -39.351 -7.929 1.00 78.06 864 THR A C 1
ATOM 6703 O O . THR A 1 864 ? 17.415 -40.213 -8.370 1.00 78.06 864 THR A O 1
ATOM 6706 N N . SER A 1 865 ? 16.326 -39.301 -6.635 1.00 67.19 865 SER A N 1
ATOM 6707 C CA . SER A 1 865 ? 16.795 -40.258 -5.621 1.00 67.19 865 SER A CA 1
ATOM 6708 C C . SER A 1 865 ? 16.163 -41.652 -5.770 1.00 67.19 865 SER A C 1
ATOM 6710 O O . SER A 1 865 ? 15.117 -41.812 -6.399 1.00 67.19 865 SER A O 1
ATOM 6712 N N . GLN A 1 866 ? 16.767 -42.671 -5.138 1.00 58.66 866 GLN A N 1
ATOM 6713 C CA . GLN A 1 866 ? 16.264 -44.057 -5.170 1.00 58.66 866 GLN A CA 1
ATOM 6714 C C . GLN A 1 866 ? 14.809 -44.208 -4.686 1.00 58.66 866 GLN A C 1
ATOM 6716 O O . GLN A 1 866 ? 14.085 -45.046 -5.212 1.00 58.66 866 GLN A O 1
ATOM 6721 N N . GLU A 1 867 ? 14.355 -43.370 -3.750 1.00 56.72 867 GLU A N 1
ATOM 6722 C CA . GLU A 1 867 ? 12.970 -43.370 -3.247 1.00 56.72 867 GLU A CA 1
ATOM 6723 C C . GLU A 1 867 ? 11.935 -42.871 -4.277 1.00 56.72 867 GLU A C 1
ATOM 6725 O O . GLU A 1 867 ? 10.745 -43.135 -4.127 1.00 56.72 867 GLU A O 1
ATOM 6730 N N . ASN A 1 868 ? 12.369 -42.179 -5.338 1.00 61.50 868 ASN A N 1
ATOM 6731 C CA . ASN A 1 868 ? 11.501 -41.540 -6.335 1.00 61.50 868 ASN A CA 1
ATOM 6732 C C . ASN A 1 868 ? 11.468 -42.282 -7.690 1.00 61.50 868 ASN A C 1
ATOM 6734 O O . ASN A 1 868 ? 11.039 -41.713 -8.693 1.00 61.50 868 ASN A O 1
ATOM 6738 N N . TYR A 1 869 ? 11.883 -43.555 -7.746 1.00 55.12 869 TYR A N 1
ATOM 6739 C CA . TYR A 1 869 ? 11.984 -44.348 -8.990 1.00 55.12 869 TYR A CA 1
ATOM 6740 C C . TYR A 1 869 ? 10.655 -44.596 -9.744 1.00 55.12 869 TYR A C 1
ATOM 6742 O O . TYR A 1 869 ? 10.679 -45.151 -10.840 1.00 55.12 869 TYR A O 1
ATOM 6750 N N . GLY A 1 870 ? 9.509 -44.181 -9.190 1.00 55.34 870 GLY A N 1
ATOM 6751 C CA . GLY A 1 870 ? 8.197 -44.194 -9.855 1.00 55.34 870 GLY A CA 1
ATOM 6752 C C . GLY A 1 870 ? 7.782 -42.871 -10.520 1.00 55.34 870 GLY A C 1
ATOM 6753 O O . GLY A 1 870 ? 6.687 -42.793 -11.073 1.00 55.34 870 GLY A O 1
ATOM 6754 N N . ARG A 1 871 ? 8.604 -41.812 -10.460 1.00 73.12 871 ARG A N 1
ATOM 6755 C CA . ARG A 1 871 ? 8.272 -40.495 -11.032 1.00 73.12 871 ARG A CA 1
ATOM 6756 C C . ARG A 1 871 ? 8.268 -40.555 -12.564 1.00 73.12 871 ARG A C 1
ATOM 6758 O O . ARG A 1 871 ? 9.313 -40.757 -13.179 1.00 73.12 871 ARG A O 1
ATOM 6765 N N . VAL A 1 872 ? 7.104 -40.337 -13.177 1.00 77.62 872 VAL A N 1
ATOM 6766 C CA . VAL A 1 872 ? 6.951 -40.334 -14.642 1.00 77.62 872 VAL A CA 1
ATOM 6767 C C . VAL A 1 872 ? 7.734 -39.174 -15.258 1.00 77.62 872 VAL A C 1
ATOM 6769 O O . VAL A 1 872 ? 7.541 -38.014 -14.881 1.00 77.62 872 VAL A O 1
ATOM 6772 N N . PHE A 1 873 ? 8.597 -39.506 -16.220 1.00 87.19 873 PHE A N 1
ATOM 6773 C CA . PHE A 1 873 ? 9.375 -38.562 -17.011 1.00 87.19 873 PHE A CA 1
ATOM 6774 C C . PHE A 1 873 ? 9.260 -38.887 -18.498 1.00 87.19 873 PHE A C 1
ATOM 6776 O O . PHE A 1 873 ? 9.616 -39.987 -18.918 1.00 87.19 873 PHE A O 1
ATOM 6783 N N . GLU A 1 874 ? 8.799 -37.926 -19.294 1.00 86.50 874 GLU A N 1
ATOM 6784 C CA . GLU A 1 874 ? 8.697 -38.069 -20.748 1.00 86.50 874 GLU A CA 1
ATOM 6785 C C . GLU A 1 874 ? 9.251 -36.835 -21.466 1.00 86.50 874 GLU A C 1
ATOM 6787 O O . GLU A 1 874 ? 9.076 -35.701 -21.014 1.00 86.50 874 GLU A O 1
ATOM 6792 N N . VAL A 1 875 ? 9.898 -37.051 -22.615 1.00 90.19 875 VAL A N 1
ATOM 6793 C CA . VAL A 1 875 ? 10.427 -35.981 -23.470 1.00 90.19 875 VAL A CA 1
ATOM 679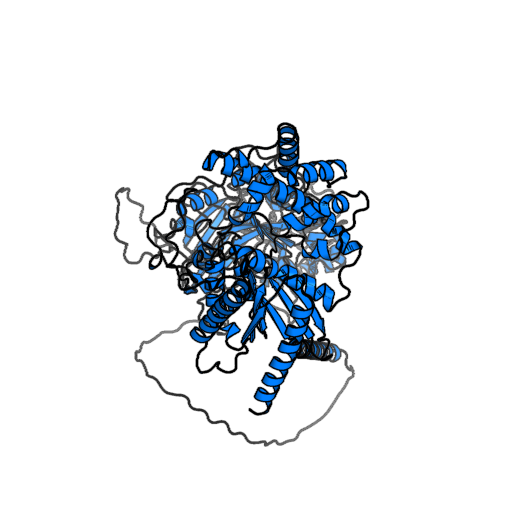4 C C . VAL A 1 875 ? 9.687 -35.986 -24.801 1.00 90.19 875 VAL A C 1
ATOM 6796 O O . VAL A 1 875 ? 9.791 -36.929 -25.586 1.00 90.19 875 VAL A O 1
ATOM 6799 N N . HIS A 1 876 ? 8.960 -34.904 -25.065 1.00 87.69 876 HIS A N 1
ATOM 6800 C CA . HIS A 1 876 ? 8.090 -34.759 -26.225 1.00 87.69 876 HIS A CA 1
ATOM 6801 C C . HIS A 1 876 ? 8.630 -33.730 -27.211 1.00 87.69 876 HIS A C 1
ATOM 6803 O O . HIS A 1 876 ? 8.948 -32.593 -26.865 1.00 87.69 876 HIS A O 1
ATOM 6809 N N . LYS A 1 877 ? 8.685 -34.133 -28.478 1.00 88.62 877 LYS A N 1
ATOM 6810 C CA . LYS A 1 877 ? 8.987 -33.274 -29.624 1.00 88.62 877 LYS A CA 1
ATOM 6811 C C . LYS A 1 877 ? 7.762 -32.429 -29.938 1.00 88.62 877 LYS A C 1
ATOM 6813 O O . LYS A 1 877 ? 6.713 -32.991 -30.234 1.00 88.62 877 LYS A O 1
ATOM 6818 N N . SER A 1 878 ? 7.889 -31.106 -29.907 1.00 85.19 878 SER A N 1
ATOM 6819 C CA . SER A 1 878 ? 6.751 -30.208 -30.102 1.00 85.19 878 SER A CA 1
ATOM 6820 C C . SER A 1 878 ? 7.062 -29.077 -31.084 1.00 85.19 878 SER A C 1
ATOM 6822 O O . SER A 1 878 ? 8.186 -28.581 -31.198 1.00 85.19 878 SER A O 1
ATOM 6824 N N . THR A 1 879 ? 6.021 -28.655 -31.789 1.00 82.31 879 THR A N 1
ATOM 6825 C CA . THR A 1 879 ? 5.891 -27.290 -32.299 1.00 82.31 879 THR A CA 1
ATOM 6826 C C . THR A 1 879 ? 4.656 -26.727 -31.609 1.00 82.31 879 THR A C 1
ATOM 6828 O O . THR A 1 879 ? 3.656 -27.431 -31.535 1.00 82.31 879 THR A O 1
ATOM 6831 N N . ALA A 1 880 ? 4.683 -25.490 -31.111 1.00 66.06 880 ALA A N 1
ATOM 6832 C CA . ALA A 1 880 ? 3.578 -24.933 -30.316 1.00 66.06 880 ALA A CA 1
ATOM 6833 C C . ALA A 1 880 ? 2.258 -24.706 -31.090 1.00 66.06 880 ALA A C 1
ATOM 6835 O O . ALA A 1 880 ? 1.307 -24.162 -30.538 1.00 66.06 880 ALA A O 1
ATOM 6836 N N . THR A 1 881 ? 2.208 -25.087 -32.367 1.00 69.56 881 THR A N 1
ATOM 6837 C CA . THR A 1 881 ? 1.011 -25.138 -33.218 1.00 69.56 881 THR A CA 1
ATOM 6838 C C . THR A 1 881 ? 0.549 -26.575 -33.518 1.00 69.56 881 THR A C 1
ATOM 6840 O O . THR A 1 881 ? -0.528 -26.763 -34.079 1.00 69.56 881 THR A O 1
ATOM 6843 N N . ASP A 1 882 ? 1.290 -27.606 -33.091 1.00 74.62 882 ASP A N 1
ATOM 6844 C CA . ASP A 1 882 ? 0.962 -29.024 -33.288 1.00 74.62 882 ASP A CA 1
ATOM 6845 C C . ASP A 1 882 ? -0.023 -29.520 -32.217 1.00 74.62 882 ASP A C 1
ATOM 6847 O O . ASP A 1 882 ? 0.332 -29.865 -31.086 1.00 74.62 882 ASP A O 1
ATOM 6851 N N . THR A 1 883 ? -1.299 -29.552 -32.596 1.00 75.38 883 THR A N 1
ATOM 6852 C CA . THR A 1 883 ? -2.401 -29.959 -31.722 1.00 75.38 883 THR A CA 1
ATOM 6853 C C . THR A 1 883 ? -2.445 -31.459 -31.420 1.00 75.38 883 THR A C 1
ATOM 6855 O O . THR A 1 883 ? -3.068 -31.860 -30.432 1.00 75.38 883 THR A O 1
ATOM 6858 N N . GLU A 1 884 ? -1.798 -32.310 -32.222 1.00 77.88 884 GLU A N 1
ATOM 6859 C CA . GLU A 1 884 ? -1.753 -33.748 -31.950 1.00 77.88 884 GLU A CA 1
ATOM 6860 C C . GLU A 1 884 ? -0.780 -34.088 -30.827 1.00 77.88 884 GLU A C 1
ATOM 6862 O O . GLU A 1 884 ? -1.034 -35.025 -30.068 1.00 77.88 884 GLU A O 1
ATOM 6867 N N . VAL A 1 885 ? 0.330 -33.351 -30.727 1.00 74.06 885 VAL A N 1
ATOM 6868 C CA . VAL A 1 885 ? 1.306 -33.517 -29.643 1.00 74.06 885 VAL A CA 1
ATOM 6869 C C . VAL A 1 885 ? 0.662 -33.159 -28.306 1.00 74.06 885 VAL A C 1
ATOM 6871 O O . VAL A 1 885 ? 0.739 -33.951 -27.371 1.00 74.06 885 VAL A O 1
ATOM 6874 N N . VAL A 1 886 ? -0.047 -32.027 -28.229 1.00 76.00 886 VAL A N 1
ATOM 6875 C CA . VAL A 1 886 ? -0.759 -31.622 -27.004 1.00 76.00 886 VAL A CA 1
ATOM 6876 C C . VAL A 1 886 ? -1.796 -32.673 -26.593 1.00 76.00 886 VAL A C 1
ATOM 6878 O O . VAL A 1 886 ? -1.808 -33.074 -25.432 1.00 76.00 886 VAL A O 1
ATOM 6881 N N . ARG A 1 887 ? -2.612 -33.188 -27.529 1.00 77.25 887 ARG A N 1
ATOM 6882 C CA . ARG A 1 887 ? -3.591 -34.256 -27.237 1.00 77.25 887 ARG A CA 1
ATOM 6883 C C . ARG A 1 887 ? -2.924 -35.522 -26.689 1.00 77.25 887 ARG A C 1
ATOM 6885 O O . ARG A 1 887 ? -3.251 -35.935 -25.583 1.00 77.25 887 ARG A O 1
ATOM 6892 N N . ARG A 1 888 ? -1.931 -36.068 -27.406 1.00 73.81 888 ARG A N 1
ATOM 6893 C CA . ARG A 1 888 ? -1.212 -37.303 -27.027 1.00 73.81 888 ARG A CA 1
ATOM 6894 C C . ARG A 1 888 ? -0.610 -37.264 -25.622 1.00 73.81 888 ARG A C 1
ATOM 6896 O O . ARG A 1 888 ? -0.409 -38.314 -25.011 1.00 73.81 888 ARG A O 1
ATOM 6903 N N . ILE A 1 889 ? -0.301 -36.066 -25.134 1.00 73.44 889 ILE A N 1
ATOM 6904 C CA . ILE A 1 889 ? 0.295 -35.842 -23.822 1.00 73.44 889 ILE A CA 1
ATOM 6905 C C . ILE A 1 889 ? -0.764 -35.875 -22.723 1.00 73.44 889 ILE A C 1
ATOM 6907 O O . ILE A 1 889 ? -0.531 -36.539 -21.719 1.00 73.44 889 ILE A O 1
ATOM 6911 N N . PHE A 1 890 ? -1.951 -35.294 -22.922 1.00 76.50 890 PHE A N 1
ATOM 6912 C CA . PHE A 1 890 ? -3.062 -35.505 -21.984 1.00 76.50 890 PHE A CA 1
ATOM 6913 C C . PHE A 1 890 ? -3.473 -36.983 -21.923 1.00 76.50 890 PHE A C 1
ATOM 6915 O O . PHE A 1 890 ? -3.616 -37.514 -20.824 1.00 76.50 890 PHE A O 1
ATOM 6922 N N . ASP A 1 891 ? -3.475 -37.701 -23.053 1.00 75.44 891 ASP A N 1
ATOM 6923 C CA . ASP A 1 891 ? -3.690 -39.156 -23.058 1.00 75.44 891 ASP A CA 1
ATOM 6924 C C . ASP A 1 891 ? -2.606 -39.906 -22.243 1.00 75.44 891 ASP A C 1
ATOM 6926 O O . ASP A 1 891 ? -2.870 -40.941 -21.625 1.00 75.44 891 ASP A O 1
ATOM 6930 N N . ALA A 1 892 ? -1.355 -39.422 -22.253 1.00 71.25 892 ALA A N 1
ATOM 6931 C CA . ALA A 1 892 ? -0.255 -39.983 -21.462 1.00 71.25 892 ALA A CA 1
ATOM 6932 C C . ALA A 1 892 ? -0.383 -39.655 -19.968 1.00 71.25 892 ALA A C 1
ATOM 6934 O O . ALA A 1 892 ? -0.142 -40.528 -19.133 1.00 71.25 892 ALA A O 1
ATOM 6935 N N . MET A 1 893 ? -0.827 -38.443 -19.631 1.00 75.06 893 MET A N 1
ATOM 6936 C CA . MET A 1 893 ? -1.138 -38.024 -18.264 1.00 75.06 893 MET A CA 1
ATOM 6937 C C . MET A 1 893 ? -2.280 -38.854 -17.673 1.00 75.06 893 MET A C 1
ATOM 6939 O O . MET A 1 893 ? -2.142 -39.358 -16.560 1.00 75.06 893 MET A O 1
ATOM 6943 N N . ASP A 1 894 ? -3.361 -39.069 -18.425 1.00 74.94 894 ASP A N 1
ATOM 6944 C CA . ASP A 1 894 ? -4.482 -39.924 -18.021 1.00 74.94 894 ASP A CA 1
ATOM 6945 C C . ASP A 1 894 ? -4.007 -41.351 -17.685 1.00 74.94 894 ASP A C 1
ATOM 6947 O O . ASP A 1 894 ? -4.342 -41.886 -16.625 1.00 74.94 894 ASP A O 1
ATOM 6951 N N . ARG A 1 895 ? -3.142 -41.949 -18.521 1.00 71.75 895 ARG A N 1
ATOM 6952 C CA . ARG A 1 895 ? -2.533 -43.267 -18.244 1.00 71.75 895 ARG A CA 1
ATOM 6953 C C . ARG A 1 895 ? -1.609 -43.252 -17.021 1.00 71.75 895 ARG A C 1
ATOM 6955 O O . ARG A 1 895 ? -1.678 -44.168 -16.202 1.00 71.75 895 ARG A O 1
ATOM 6962 N N . ALA A 1 896 ? -0.758 -42.234 -16.891 1.00 67.62 896 ALA A N 1
ATOM 6963 C CA . ALA A 1 896 ? 0.190 -42.093 -15.787 1.00 67.62 896 ALA A CA 1
ATOM 6964 C C . ALA A 1 896 ? -0.520 -41.972 -14.429 1.00 67.62 896 ALA A C 1
ATOM 6966 O O . ALA A 1 896 ? -0.202 -42.708 -13.494 1.00 67.62 896 ALA A O 1
ATOM 6967 N N . PHE A 1 897 ? -1.529 -41.102 -14.331 1.00 71.75 897 PHE A N 1
ATOM 6968 C CA . PHE A 1 897 ? -2.298 -40.920 -13.101 1.00 71.75 897 PHE A CA 1
ATOM 6969 C C . PHE A 1 897 ? -3.185 -42.124 -12.772 1.00 71.75 897 PHE A C 1
ATOM 6971 O O . PHE A 1 897 ? -3.386 -42.421 -11.593 1.00 71.75 897 PHE A O 1
ATOM 6978 N N . LEU A 1 898 ? -3.686 -42.853 -13.776 1.00 66.81 898 LEU A N 1
ATOM 6979 C CA . LEU A 1 898 ? -4.407 -44.106 -13.548 1.00 66.81 898 LEU A CA 1
ATOM 6980 C C . LEU A 1 898 ? -3.488 -45.174 -12.932 1.00 66.81 898 LEU A C 1
ATOM 6982 O O . LEU A 1 898 ? -3.857 -45.788 -11.934 1.00 66.81 898 LEU A O 1
ATOM 6986 N N . LEU A 1 899 ? -2.277 -45.350 -13.474 1.00 62.91 899 LEU A N 1
ATOM 6987 C CA . LEU A 1 899 ? -1.271 -46.270 -12.927 1.00 62.91 899 LEU A CA 1
ATOM 6988 C C . LEU A 1 899 ? -0.853 -45.888 -11.502 1.00 62.91 899 LEU A C 1
ATOM 6990 O O . LEU A 1 899 ? -0.798 -46.756 -10.634 1.00 62.91 899 LEU A O 1
ATOM 6994 N N . GLN A 1 900 ? -0.621 -44.599 -11.241 1.00 64.88 900 GLN A N 1
ATOM 6995 C CA . GLN A 1 900 ? -0.263 -44.120 -9.907 1.00 64.88 900 GLN A CA 1
ATOM 6996 C C . GLN A 1 900 ? -1.380 -44.383 -8.882 1.00 64.88 900 GLN A C 1
ATOM 6998 O O . GLN A 1 900 ? -1.106 -44.903 -7.804 1.00 64.88 900 GLN A O 1
ATOM 7003 N N . ARG A 1 901 ? -2.648 -44.114 -9.229 1.00 66.75 901 ARG A N 1
ATOM 7004 C CA . ARG A 1 901 ? -3.795 -44.405 -8.347 1.00 66.75 901 ARG A CA 1
ATOM 7005 C C . ARG A 1 901 ? -3.980 -45.902 -8.087 1.00 66.75 901 ARG A C 1
ATOM 7007 O O . ARG A 1 901 ? -4.365 -46.266 -6.983 1.00 66.75 901 ARG A O 1
ATOM 7014 N N . LEU A 1 902 ? -3.698 -46.765 -9.066 1.00 61.78 902 LEU A N 1
ATOM 7015 C CA . LEU A 1 902 ? -3.723 -48.221 -8.870 1.00 61.78 902 LEU A CA 1
ATOM 7016 C C . LEU A 1 902 ? -2.617 -48.671 -7.899 1.00 61.78 902 LEU A C 1
ATOM 7018 O O . LEU A 1 902 ? -2.901 -49.405 -6.958 1.00 61.78 902 LEU A O 1
ATOM 7022 N N . MET A 1 903 ? -1.394 -48.151 -8.046 1.00 60.25 903 MET A N 1
ATOM 7023 C CA . MET A 1 903 ? -0.291 -48.416 -7.108 1.00 60.25 903 MET A CA 1
ATOM 7024 C C . MET A 1 903 ? -0.574 -47.912 -5.682 1.00 60.25 903 MET A C 1
ATOM 7026 O O . MET A 1 903 ? -0.169 -48.551 -4.715 1.00 60.25 903 MET A O 1
ATOM 7030 N N . GLU A 1 904 ? -1.282 -46.789 -5.535 1.00 58.56 904 GLU A N 1
ATOM 7031 C CA . GLU A 1 904 ? -1.719 -46.259 -4.233 1.00 58.56 904 GLU A CA 1
ATOM 7032 C C . GLU A 1 904 ? -2.881 -47.067 -3.612 1.00 58.56 904 GLU A C 1
ATOM 7034 O O . GLU A 1 904 ? -3.070 -47.027 -2.395 1.00 58.56 904 GLU A O 1
ATOM 7039 N N . MET A 1 905 ? -3.642 -47.823 -4.415 1.00 55.06 905 MET A N 1
ATOM 7040 C CA . MET A 1 905 ? -4.708 -48.718 -3.943 1.00 55.06 905 MET A CA 1
ATOM 7041 C C . MET A 1 905 ? -4.194 -50.096 -3.505 1.00 55.06 905 MET A C 1
ATOM 7043 O O . MET A 1 905 ? -4.710 -50.629 -2.530 1.00 55.06 905 MET A O 1
ATOM 7047 N N . ASP A 1 906 ? -3.171 -50.644 -4.168 1.00 46.69 906 ASP A N 1
ATOM 7048 C CA . ASP A 1 906 ? -2.557 -51.934 -3.798 1.00 46.69 906 ASP A CA 1
ATOM 7049 C C . ASP A 1 906 ? -1.629 -51.839 -2.559 1.00 46.69 906 ASP A C 1
ATOM 7051 O O . ASP A 1 906 ? -1.119 -52.852 -2.077 1.00 46.69 906 ASP A O 1
ATOM 7055 N N . GLY A 1 907 ? -1.389 -50.626 -2.044 1.00 46.31 907 GLY A N 1
ATOM 7056 C CA . GLY A 1 907 ? -0.502 -50.341 -0.908 1.00 46.31 907 GLY A CA 1
ATOM 7057 C C . GLY A 1 907 ? -1.183 -50.076 0.445 1.00 46.31 907 GLY A C 1
ATOM 7058 O O . GLY A 1 907 ? -0.492 -49.614 1.354 1.00 46.31 907 GLY A O 1
ATOM 7059 N N . ASN A 1 908 ? -2.496 -50.316 0.576 1.00 34.78 908 ASN A N 1
ATOM 7060 C CA . ASN A 1 908 ? -3.312 -50.061 1.782 1.00 34.78 908 ASN A CA 1
ATOM 7061 C C . ASN A 1 908 ? -3.969 -51.338 2.335 1.00 34.78 908 ASN A C 1
ATOM 7063 O O . ASN A 1 908 ? -4.661 -52.021 1.550 1.00 34.78 908 ASN A O 1
#

InterPro domains:
  IPR001019 Guanine nucleotide binding protein, alpha subunit [PF00503] (547-893)
  IPR001019 Guanine nucleotide binding protein, alpha subunit [PR00318] (568-583)
  IPR001019 Guanine nucleotide binding protein, alpha subunit [PR00318] (708-730)
  IPR001019 Guanine nucleotide binding protein, alpha subunit [PR00318] (740-757)
  IPR001019 Guanine nucleotide binding protein, alpha subunit [PR00318] (762-790)
  IPR001019 Guanine nucleotide binding protein, alpha subunit [PR00318] (808-817)
  IPR001019 Guanine nucleotide binding protein, alpha subunit [PS51882] (565-908)
  IPR001019 Guanine nucleotide binding protein, alpha subunit [SM00275] (546-908)
  IPR001019 Guanine nucleotide binding protein, alpha subunit [cd00066] (568-892)
  IPR002976 Plant G-protein, alpha subunit [PR01242] (604-617)
  IPR002976 Plant G-protein, alpha subunit [PR01242] (795-806)
  IPR002976 Plant G-protein, alpha subunit [PR01242] (843-858)
  IPR005959 Fumarylacetoacetase [PTHR43069] (5-474)
  IPR005959 Fumarylacetoacetase [TIGR01266] (6-477)
  IPR011025 G protein alpha subunit, helical insertion [G3DSA:1.10.400.10] (595-721)
  IPR011025 G protein alpha subunit, helical insertion [SSF47895] (594-722)
  IPR011234 Fumarylacetoacetase-like, C-terminal [PF01557] (152-459)
  IPR015377 Fumarylacetoacetase, N-terminal [PF09298] (19-145)
  IPR027417 P-loop containing nucleoside triphosphate hydrolase [G3DSA:3.40.50.300] (568-894)
  IPR027417 P-loop containing nucleoside triphosphate hydrolase [SSF52540] (563-903)

Organism: Chara braunii (NCBI:txid69332)

Foldseek 3Di:
DPDFAFLPDADQADLADLLWFFKFWKFFLDDPPTDIFIWTDHHQKTFQLLLCLVVPLLVQQVLQNVLSVVPCRVDNANQSVLQSFDSNLVSVSLSSSVQGTDDDPVDDPDPPPPDGDDDPDHCSPPPVSVVVGIGGNVRIDTFAHHQAPWEKEWAFFLVQQQLVCCLVQVHGSDHDPCVLAATHIDTAASVQEGEFPDAFEQDWAWFWDCVQDDDDDHPDPDDDPPPPPGTDTDTGGQPFKKKFWWKKWFFRHKDAFQDFAFLVCLLRRTFFMWIKIQIFSPRRQVPPQPPPHGDSRGRRHMYTYRTGGGPSSQVVQKDAADDRPPDYPPSQDDPPDTWGFKWKWKWKDAPPQPATFTQAIAGRSSGNRHSSRQRRRCCVRRDMGGRGHIYMRRGGADDDLNHGRMLCSVCSNVVHWRWTCSDDDDDDDDDDDDDDDDDDPPTDTDSHDDAFMKMKMWIWDCPVSHININPIRIYGYHYPPPPDDPPDDDDDDDDDDDDDDDDDDDDDDDDDDDDDDDDDDDDDDDDDDDDDDDDDDPPPPVVVVVVVVVVVVVVVVVVVVVVVQEAEEEEAFAAPLQSVLLVLLCCVQFHPRADLVRLQVCLLLLQLLQLLQLLQLLVLLVVCCVVVVDCQLPWDPVLVVLSVVSNVLNPDDSVSRDGQAQVNLVSSLSSCPTRNSVVSVVVCLATPHQPCNVVCSVCSNLSNYPPRGGDSVSVSSRDDQDAAKDWDKGAQPVDNSHIYIYIDWGNYPVGCVRCVVRLANHQAYEYRGALLQLQHADPVGNVHGSVNVRLVRLLVVLQDPSCLQHAYEYEHEPLVNLLVPCLPDPSCSHVLCVVDDAPHDPCRSVSSVVVVVVSSVVSNVVSHDPVSVLHHYYYFYYYSPDSVSSSVVSVVVVVSVVVVVVVVVVPD

Secondary structure (DSSP, 8-state):
-PPPPBSS---TT-S--TTT--EEEEEESSSTTPPPEEEEEETTEEEEHHHHHHTTTTTT-TTTHHHHHTTGGGSSSTHHHHTT-HHHHHHHHHHHHHHHBPPPTT----TT--SSPPPS--TTT-HHHHHHHEEEGGGEEEE-SS--S-EEEE--BHHHHHHHHHHHTTT--PPPGGGGTS--EEE--GGGEEETT--EEPPEEEE--GGGSPS-----TT---SS-TT-PPEEEE-SSEE--EEEEEEE-S---TT----TTTGGGSEEEEEEEEE-EEHHHHHHH-TTT--STTTTT-EEE-S-BEEHHHHGGGEEEPPPPSS---GGG--TT-EEE--EEEEEEE-TT-SSPEEEEEEEGGGBSS-HHHHHHHHHHTTPPP-TT-EE-------SSGGG--SHHHHTTTTTSPEE-------PPPPP---S-PPPPTT--EESSPPTT-EEEEEEEEE-SS-EEEEEEEEEEEE-TT-------------------------------------------------------SSHHHHHHHHHHHHHHHHHHHHHHHHHTTEEEEEEE-STTSSHHHHHHHHHHHHS----HHHHHHHHHHHHHHHHHHHHHHHHHHHHHHHHH--GGGPPPTTTHHHHHHHHHHHTS-TTTSPPP-HHHHHHHHHHHTSHHHHHHHTTGGGTT--TTHHHHHTTHHHHTSTT----HHHHHH------SEEEEEEE-SS-TT-EEEEEEE--STTTGGGGGGG-TTEEEEEEEEEGGGTT-B-SS-TTSBHHHHHHHHHHHHHH-GGGTT-EEEEEEE-HHHHHHHTTTS-GGGSGGGTT-----GGGHHHHHHHHHHHHHHHHHHHH--GGGTT--EEEEE--TT-HHHHHHHHHHHHHHHHHHHHHHHTT-